Protein AF-A0A5N5IRR2-F1 (afdb_monomer)

Nearest PDB structures (foldseek):
  1n1b-assembly1_A  TM=9.045E-01  e=1.341E-19  Salvia officinalis
  5eas-assembly1_A  TM=9.111E-01  e=2.509E-19  Nicotiana tabacum
  1hxg-assembly1_A  TM=9.019E-01  e=1.711E-19  Nicotiana tabacum
  1hxa-assembly1_A  TM=9.033E-01  e=3.432E-19  Nicotiana tabacum
  1n1z-assembly1_B  TM=8.985E-01  e=1.334E-18  Salvia officinalis

Secondary structure (DSSP, 8-state):
-TTTS-S------HHHHHHHHHHHHHHHHHHHHHHHT--TTTHHHHHHHHHHTT-GGG-HHHHHHHHHHHHHHHHTT---S-HHHHHHHHHHHHHTT----GGGGGGGTT-GGGGG-HHHHHHHHHHHTTPPTT-HHHHHHHHHHHHHHHHHHHH-TTSTTHHHHHHHHHS-GGGS-HHHHHHHHHHH---SSHHHHHHHHHHHHHHHHHHHHHHHHHHHHHHHHHHH-HHHH-TTS---HHHHHHHHHHH---GGGHHHHHHHHHHHHHHHHHHHIIIII--HHHHHHHHHHHHHT-SGGGTTS-HHHHHHHHHHHHHHHHHHHHHHHHHS---HHHHHHHHHHHHHHHHHHHHHHHTT----HHHHHHHHHHHTSHHHHHHHHHHHH-TT--HHHHHHHH-GGG-HHHHHHHHHHHHHHTTS-TTTTTSTT-S--HHHHHHHHSTT--HHHHHHHHHHHHHHHHHHHHHHHH-TT--S-HHHHHHHHHHHHHHHHHH---TTS--HHHHHHHHHHHTS-HHHHHHHHHHHHHHHHHHHHHHHHTT-STTHHHHHHHHHHHT-GGGSHHHHHHHHHHHHHT-S-----HHHHHHHHHHHHHTT----GGGGGGGB-TTS-BS-----HHHHHHHHHHHHHHTTPPTT-HHHHHHHHHHHHHHHHHTTTS-HHHHHHHHHHHHS-GGGS-HHHHHHHHHHTTTTS----HHHHHHHHHHHHHHHHHHHHHHHHHHHHHHHHHHH-HHHH-TTS---HHHHHHHHHHH--STT-HHHHHHHHHHHHHHHHHHHIIIII--HHHHHHHHHHHT-

Solvent-accessible surface area (backbone atoms only — not comparable to full-atom values): 45361 Å² total; per-residue (Å²): 112,82,86,72,70,81,71,83,88,78,83,77,58,69,66,63,52,48,54,50,51,51,52,44,53,52,38,51,50,53,43,51,60,43,61,73,68,49,55,80,90,49,46,65,56,50,50,50,50,35,45,46,50,51,55,39,88,81,41,52,70,57,48,50,57,52,49,53,52,55,50,54,34,59,75,68,66,69,62,67,94,46,56,35,59,47,22,44,50,52,37,55,39,34,77,71,29,42,92,74,71,78,67,80,52,59,85,55,65,91,47,78,71,61,85,73,39,64,64,22,33,52,28,35,33,48,31,24,75,68,36,43,80,90,41,59,69,47,46,50,54,16,51,53,26,49,53,52,53,53,56,49,36,76,75,34,73,86,42,85,58,32,63,56,52,51,47,46,72,77,47,36,64,90,60,41,52,39,82,69,45,17,63,61,47,63,72,68,63,81,72,89,53,69,62,50,56,43,48,52,52,42,46,49,52,47,53,51,52,49,35,56,49,52,54,51,50,53,51,52,50,53,50,50,54,60,73,66,46,54,65,83,73,41,76,85,41,87,88,50,72,66,68,39,34,48,52,34,52,65,28,52,68,57,78,90,45,54,66,49,28,57,56,48,21,55,57,48,46,50,47,57,46,51,49,37,38,57,75,75,68,49,50,74,72,56,46,53,51,50,37,54,40,49,65,66,69,45,80,87,72,42,78,88,51,56,69,66,57,45,54,52,50,50,51,54,51,51,51,52,51,49,52,24,50,51,28,25,73,75,62,73,48,76,50,51,68,59,55,47,49,38,53,30,49,31,42,50,30,43,50,50,52,47,47,30,58,77,71,71,52,79,56,53,52,66,62,43,48,70,38,36,24,46,48,52,42,40,53,46,51,51,54,52,47,45,51,61,69,49,60,63,80,43,77,65,47,48,54,37,65,75,35,58,97,69,29,60,52,53,43,29,32,10,39,42,39,34,56,45,53,40,65,41,56,52,64,61,78,72,51,85,58,74,66,85,40,61,50,61,27,45,40,66,74,41,77,88,56,50,72,67,56,43,52,54,48,49,55,50,49,44,56,52,36,51,13,52,31,40,45,46,63,26,37,83,80,48,77,66,33,69,68,53,44,48,35,47,55,32,48,47,33,45,36,61,51,76,42,56,57,44,102,80,61,40,38,62,71,40,54,50,44,51,40,47,56,72,68,59,43,61,64,61,57,46,48,51,50,50,49,50,53,47,50,53,51,48,52,55,47,54,60,48,58,76,70,47,72,91,59,39,67,61,52,50,52,51,36,46,45,50,52,56,40,86,82,39,52,71,61,50,52,53,52,48,52,52,57,65,72,61,76,73,88,72,98,65,55,64,32,58,52,24,43,50,53,36,53,34,45,75,73,71,42,92,72,70,68,66,73,62,54,84,52,49,42,100,86,75,47,71,68,78,95,79,93,54,72,69,59,50,53,17,32,52,25,38,31,51,31,26,74,72,56,57,94,89,42,61,67,39,44,50,48,20,53,50,26,47,52,54,53,61,61,43,49,82,76,44,55,79,65,58,28,50,54,50,51,45,47,74,75,50,32,64,92,84,42,64,32,68,79,46,20,66,60,54,55,68,65,57,73,75,65,82,69,89,50,68,65,58,56,52,49,50,53,50,47,53,52,46,50,53,53,50,50,53,50,50,52,54,48,50,47,53,50,51,48,53,56,59,74,67,46,51,72,79,76,45,73,86,42,87,88,52,69,67,65,34,36,49,51,22,47,71,74,47,71,56,74,88,45,53,67,56,29,55,57,50,18,53,60,46,49,49,52,55,45,50,49,34,37,68,77,73,68,50,50,74,69,55,48,50,53,50,52,53,57,75,73,104

Radius of gyration: 36.13 Å; Cα contacts (8 Å, |Δi|>4): 804; chains: 1; bounding box: 91×95×88 Å

Sequence (812 aa):
MAHFLQAHPTSSNEQLIGDLQVRYAEKLKELKDALANIGEDEQLIAVDAVQRLGVDYHFQEEIEAIMKTQCTRAYNDECSDELRVVSLRFRLLRQQGYHVTTDVFNKFKNNEKLEVDINGLVELYEASHMSFQGEEALVEEGRRSHQLLTAWMHNNLDDHRASAVAYSLEHPYHKSLTRFMAKNFLLSFEGKENWVNDLKELGKLEFNMVESLIRNEIQQVSKWWKELGLTEELKFVRDQPIKWYTWPMACLADPNLSEERVELTKSISLVYIIDDIFDVHGTLDELILFTAAVERWDIDATGELPNYMKICFKALYDITNETSHTVHKKHGWNPIESLKKSWATLCKAFLLEARWFSCGHLPNTEEYLNNGFISSGVPVVLTHGFFLLGQGITKETVHILDNLNISSLISSTATILRLWDDFGSAKDEGQDGYDGSYIKCYVNENQGCSDEDARAFVVHRISEEWKFLNQECFSASNPFSASFTKLALNVARMVPLMYDYNSQHRLPSLEENMKSLLYDSFLAQGQDDIRSQHEQKLEVFRNLLSRVGEESLNMIDAIQRLGIDYHFEEQIDLIVSSHANALSHQQNDLHEVSLRFRLLRQHGHFVPEDVLNLFKEKEGKYFKQMLNSEEVKGLMSVYEASQLSMEGEDALHEAGKLSGHLLNRSLSYLGPHEARLVENTLGCPHHRSLAAFMAKNFFLSNSQAGVNNRWLNMLQEVAKTDFNLVQSLHHKEIVQISKWWKELGLTRELKFARDEPVKWYIWSMACLTDPNLSEERIQLTKPISFIYLIDDIFDVYGTLDELTLFTEAVNR

pLDDT: mean 83.66, std 13.58, range [28.19, 98.25]

Organism: NCBI:txid2448454

Mean predicted aligned error: 15.76 Å

Structure (mmCIF, N/CA/C/O backbone):
data_AF-A0A5N5IRR2-F1
#
_entry.id   AF-A0A5N5IRR2-F1
#
loop_
_atom_site.group_PDB
_atom_site.id
_atom_site.type_symbol
_atom_site.label_atom_id
_atom_site.label_alt_id
_atom_site.label_comp_id
_atom_site.label_asym_id
_atom_site.label_entity_id
_atom_site.label_seq_id
_atom_site.pdbx_PDB_ins_code
_atom_site.Cartn_x
_atom_site.Cartn_y
_atom_site.Cartn_z
_atom_site.occupancy
_atom_site.B_iso_or_equiv
_atom_site.auth_seq_id
_atom_site.auth_comp_id
_atom_site.auth_asym_id
_atom_site.auth_atom_id
_atom_site.pdbx_PDB_model_num
ATOM 1 N N . MET A 1 1 ? -13.350 -10.290 2.631 1.00 33.47 1 MET A N 1
ATOM 2 C CA . MET A 1 1 ? -11.880 -10.316 2.862 1.00 33.47 1 MET A CA 1
ATOM 3 C C . MET A 1 1 ? -11.328 -11.615 3.462 1.00 33.47 1 MET A C 1
ATOM 5 O O . MET A 1 1 ? -10.394 -12.143 2.879 1.00 33.47 1 MET A O 1
ATOM 9 N N . ALA A 1 2 ? -11.867 -12.179 4.556 1.00 28.19 2 ALA A N 1
ATOM 10 C CA . ALA A 1 2 ? -11.302 -13.393 5.187 1.00 28.19 2 ALA A CA 1
ATOM 11 C C . ALA A 1 2 ? -11.226 -14.632 4.257 1.00 28.19 2 ALA A C 1
ATOM 13 O O . ALA A 1 2 ? -10.256 -15.382 4.306 1.00 28.19 2 ALA A O 1
ATOM 14 N N . HIS A 1 3 ? -12.189 -14.795 3.339 1.00 31.59 3 HIS A N 1
ATOM 15 C CA . HIS A 1 3 ? -12.166 -15.848 2.309 1.00 31.59 3 HIS A CA 1
ATOM 16 C C . HIS A 1 3 ? -11.145 -15.622 1.179 1.00 31.59 3 HIS A C 1
ATOM 18 O O . HIS A 1 3 ? -10.841 -16.561 0.450 1.00 31.59 3 HIS A O 1
ATOM 24 N N . PHE A 1 4 ? -10.591 -14.414 1.031 1.00 34.12 4 PHE A N 1
ATOM 25 C CA . PHE A 1 4 ? -9.609 -14.115 -0.016 1.00 34.12 4 PHE A CA 1
ATOM 26 C C . PHE A 1 4 ? -8.177 -14.501 0.399 1.00 34.12 4 PHE A C 1
ATOM 28 O O . PHE A 1 4 ? -7.367 -14.850 -0.452 1.00 34.12 4 PHE A O 1
ATOM 35 N N . LEU A 1 5 ? -7.868 -14.537 1.700 1.00 36.44 5 LEU A N 1
ATOM 36 C CA . LEU A 1 5 ? -6.496 -14.653 2.222 1.00 36.44 5 LEU A CA 1
ATOM 37 C C . LEU A 1 5 ? -6.011 -16.082 2.531 1.00 36.44 5 LEU A C 1
ATOM 39 O O . LEU A 1 5 ? -4.912 -16.253 3.053 1.00 36.44 5 LEU A O 1
ATOM 43 N N . GLN A 1 6 ? -6.784 -17.124 2.210 1.00 29.53 6 GLN A N 1
ATOM 44 C CA . GLN A 1 6 ? -6.416 -18.515 2.529 1.00 29.53 6 GLN A CA 1
ATOM 45 C C . GLN A 1 6 ? -5.461 -19.195 1.525 1.00 29.53 6 GLN A C 1
ATOM 47 O O . GLN A 1 6 ? -5.237 -20.401 1.620 1.00 29.53 6 GLN A O 1
ATOM 52 N N . ALA A 1 7 ? -4.837 -18.462 0.598 1.00 32.38 7 ALA A N 1
ATOM 53 C CA . ALA A 1 7 ? -3.951 -19.053 -0.405 1.00 32.38 7 ALA A CA 1
ATOM 54 C C . ALA A 1 7 ? -2.496 -18.549 -0.305 1.00 32.38 7 ALA A C 1
ATOM 56 O O . ALA A 1 7 ? -2.214 -17.373 -0.507 1.00 32.38 7 ALA A O 1
ATOM 57 N N . HIS A 1 8 ? -1.598 -19.518 -0.080 1.00 29.80 8 HIS A N 1
ATOM 58 C CA . H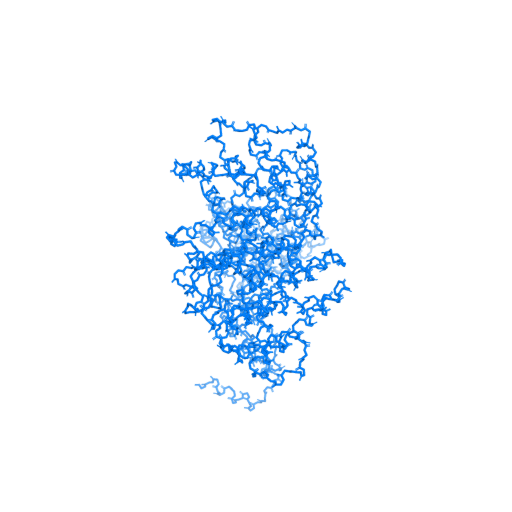IS A 1 8 ? -0.133 -19.505 -0.237 1.00 29.80 8 HIS A CA 1
ATOM 59 C C . HIS A 1 8 ? 0.730 -18.843 0.859 1.00 29.80 8 HIS A C 1
ATOM 61 O O . HIS A 1 8 ? 0.903 -17.629 0.885 1.00 29.80 8 HIS A O 1
ATOM 67 N N . PRO A 1 9 ? 1.418 -19.650 1.694 1.00 30.64 9 PRO A N 1
ATOM 68 C CA . PRO A 1 9 ? 2.673 -19.242 2.307 1.00 30.64 9 PRO A CA 1
ATOM 69 C C . PRO A 1 9 ? 3.824 -19.523 1.329 1.00 30.64 9 PRO A C 1
ATOM 71 O O . PRO A 1 9 ? 4.038 -20.673 0.943 1.00 30.64 9 PRO A O 1
ATOM 74 N N . THR A 1 10 ? 4.590 -18.504 0.945 1.00 36.69 10 THR A N 1
ATOM 75 C CA . THR A 1 10 ? 5.900 -18.701 0.309 1.00 36.69 10 THR A CA 1
ATOM 76 C C . THR A 1 10 ? 7.002 -18.427 1.318 1.00 36.69 10 THR A C 1
ATOM 78 O O . THR A 1 10 ? 7.172 -17.302 1.778 1.00 36.69 10 THR A O 1
ATOM 81 N N . SER A 1 11 ? 7.765 -19.471 1.644 1.00 33.19 11 SER A N 1
ATOM 82 C CA . SER A 1 11 ? 9.107 -19.338 2.207 1.00 33.19 11 SER A CA 1
ATOM 83 C C . SER A 1 11 ? 10.028 -18.802 1.114 1.00 33.19 11 SER A C 1
ATOM 85 O O . SER A 1 11 ? 10.229 -19.461 0.093 1.00 33.19 11 SER A O 1
ATOM 87 N N . SER A 1 12 ? 10.539 -17.594 1.304 1.00 37.84 12 SER A N 1
ATOM 88 C CA . SER A 1 12 ? 11.409 -16.917 0.355 1.00 37.84 12 SER A CA 1
ATOM 89 C C . SER A 1 12 ? 12.855 -17.402 0.454 1.00 37.84 12 SER A C 1
ATOM 91 O O . SER A 1 12 ? 13.403 -17.559 1.542 1.00 37.84 12 SER A O 1
ATOM 93 N N . ASN A 1 13 ? 13.465 -17.611 -0.709 1.00 40.78 13 ASN A N 1
ATOM 94 C CA . ASN A 1 13 ? 14.867 -17.949 -0.888 1.00 40.78 13 ASN A CA 1
ATOM 95 C C . ASN A 1 13 ? 15.744 -16.710 -0.615 1.00 40.78 13 ASN A C 1
ATOM 97 O O . ASN A 1 13 ? 15.642 -15.722 -1.344 1.00 40.78 13 ASN A O 1
ATOM 101 N N . GLU A 1 14 ? 16.591 -16.745 0.416 1.00 37.53 14 GLU A N 1
ATOM 102 C CA . GLU A 1 14 ? 17.420 -15.602 0.852 1.00 37.53 14 GLU A CA 1
ATOM 103 C C . GLU A 1 14 ? 18.344 -15.067 -0.259 1.00 37.53 14 GLU A C 1
ATOM 105 O O . GLU A 1 14 ? 18.639 -13.876 -0.302 1.00 37.53 14 GLU A O 1
ATOM 110 N N . GLN A 1 15 ? 18.743 -15.918 -1.209 1.00 34.75 15 GLN A N 1
ATOM 111 C CA . GLN A 1 15 ? 19.661 -15.552 -2.291 1.00 34.75 15 GLN A CA 1
ATOM 112 C C . GLN A 1 15 ? 18.992 -14.728 -3.409 1.00 34.75 15 GLN A C 1
ATOM 114 O O . GLN A 1 15 ? 19.571 -13.753 -3.875 1.00 34.75 15 GLN A O 1
ATOM 119 N N . LEU A 1 16 ? 17.744 -15.051 -3.784 1.00 44.59 16 LEU A N 1
ATOM 120 C CA . LEU A 1 16 ? 16.966 -14.265 -4.757 1.00 44.59 16 LEU A CA 1
ATOM 121 C C . LEU A 1 16 ? 16.552 -12.904 -4.175 1.00 44.59 16 LEU A C 1
ATOM 123 O O . LEU A 1 16 ? 16.537 -11.904 -4.889 1.00 44.59 16 LEU A O 1
ATOM 127 N N . ILE A 1 17 ? 16.240 -12.862 -2.874 1.00 49.12 17 ILE A N 1
ATOM 128 C CA . ILE A 1 17 ? 16.020 -11.601 -2.155 1.00 49.12 17 ILE A CA 1
ATOM 129 C C . ILE A 1 17 ? 17.304 -10.767 -2.163 1.00 49.12 17 ILE A C 1
ATOM 131 O O . ILE A 1 17 ? 17.233 -9.575 -2.446 1.00 49.12 17 ILE A O 1
ATOM 135 N N . GLY A 1 18 ? 18.462 -11.387 -1.914 1.00 46.06 18 GLY A N 1
ATOM 136 C CA . GLY A 1 18 ? 19.760 -10.715 -1.960 1.00 46.06 18 GLY A CA 1
ATOM 137 C C . GLY A 1 18 ? 20.043 -10.058 -3.313 1.00 46.06 18 GLY A C 1
ATOM 138 O O . GLY A 1 18 ? 20.358 -8.872 -3.358 1.00 46.06 18 GLY A O 1
ATOM 139 N N . ASP A 1 19 ? 19.850 -10.781 -4.418 1.00 55.81 19 ASP A N 1
ATOM 140 C CA . ASP A 1 19 ? 20.089 -10.245 -5.767 1.00 55.81 19 ASP A CA 1
ATOM 141 C C . ASP A 1 19 ? 19.101 -9.120 -6.137 1.00 55.81 19 ASP A C 1
ATOM 143 O O . ASP A 1 19 ? 19.493 -8.114 -6.736 1.00 55.81 19 ASP A O 1
ATOM 147 N N . LEU A 1 20 ? 17.827 -9.240 -5.741 1.00 61.41 20 LEU A N 1
ATOM 148 C CA . LEU A 1 20 ? 16.825 -8.184 -5.940 1.00 61.41 20 LEU A CA 1
ATOM 149 C C . LEU A 1 20 ? 17.116 -6.942 -5.092 1.00 61.41 20 LEU A C 1
ATOM 151 O O . LEU A 1 20 ? 16.941 -5.829 -5.580 1.00 61.41 20 LEU A O 1
ATOM 155 N N . GLN A 1 21 ? 17.588 -7.111 -3.856 1.00 62.72 21 GLN A N 1
ATOM 156 C CA . GLN A 1 21 ? 17.973 -6.005 -2.975 1.00 62.72 21 GLN A CA 1
ATOM 157 C C . GLN A 1 21 ? 19.219 -5.273 -3.478 1.00 62.72 21 GLN A C 1
ATOM 159 O O . GLN A 1 21 ? 19.270 -4.045 -3.412 1.00 62.72 21 GLN A O 1
ATOM 164 N N . VAL A 1 22 ? 20.205 -5.998 -4.017 1.00 71.75 22 VAL A N 1
ATOM 165 C CA . VAL A 1 22 ? 21.384 -5.386 -4.652 1.00 71.75 22 VAL A CA 1
ATOM 166 C C . VAL A 1 22 ? 20.955 -4.566 -5.865 1.00 71.75 22 VAL A C 1
ATOM 168 O O . VAL A 1 22 ? 21.277 -3.381 -5.940 1.00 71.75 22 VAL A O 1
ATOM 171 N N . ARG A 1 23 ? 20.151 -5.151 -6.758 1.00 76.75 23 ARG A N 1
ATOM 172 C CA . ARG A 1 23 ? 19.639 -4.453 -7.944 1.00 76.75 23 ARG A CA 1
ATOM 173 C C . ARG A 1 23 ? 18.771 -3.245 -7.587 1.00 76.75 23 ARG A C 1
ATOM 175 O O . ARG A 1 23 ? 18.866 -2.207 -8.236 1.00 76.75 23 ARG A O 1
ATOM 182 N N . TYR A 1 24 ? 17.958 -3.359 -6.536 1.00 78.69 24 TYR A N 1
ATOM 183 C CA . TYR A 1 24 ? 17.175 -2.254 -5.985 1.00 78.69 24 TYR A CA 1
ATOM 184 C C . TYR A 1 24 ? 18.076 -1.100 -5.530 1.00 78.69 24 TYR A C 1
ATOM 186 O O . TYR A 1 24 ? 17.867 0.045 -5.926 1.00 78.69 24 TYR A O 1
ATOM 194 N N . ALA A 1 25 ? 19.117 -1.402 -4.749 1.00 78.44 25 ALA A N 1
ATOM 195 C CA . ALA A 1 25 ? 20.059 -0.402 -4.257 1.00 78.44 25 ALA A CA 1
ATOM 196 C C . ALA A 1 25 ? 20.860 0.265 -5.390 1.00 78.44 25 ALA A C 1
ATOM 198 O O . ALA A 1 25 ? 21.091 1.475 -5.348 1.00 78.44 25 ALA A O 1
ATOM 199 N N . GLU A 1 26 ? 21.259 -0.502 -6.409 1.00 84.19 26 GLU A N 1
ATOM 200 C CA . GLU A 1 26 ? 21.921 0.018 -7.611 1.00 84.19 26 GLU A CA 1
ATOM 201 C C . GLU A 1 26 ? 21.012 0.993 -8.364 1.00 84.19 26 GLU A C 1
ATOM 203 O O . GLU A 1 26 ? 21.399 2.144 -8.575 1.00 84.19 26 GLU A O 1
ATOM 208 N N . LYS A 1 27 ? 19.778 0.579 -8.682 1.00 86.56 27 LYS A N 1
ATOM 209 C CA . LYS A 1 27 ? 18.809 1.419 -9.403 1.00 86.56 27 LYS A CA 1
ATOM 210 C C . LYS A 1 27 ? 18.427 2.671 -8.630 1.00 86.56 27 LYS A C 1
ATOM 212 O O . LYS A 1 27 ? 18.329 3.750 -9.211 1.00 86.56 27 LYS A O 1
ATOM 217 N N . LEU A 1 28 ? 18.264 2.552 -7.314 1.00 88.50 28 LEU A N 1
ATOM 218 C CA . LEU A 1 28 ? 17.999 3.695 -6.451 1.00 88.50 28 LEU A CA 1
ATOM 219 C C . LEU A 1 28 ? 19.135 4.726 -6.527 1.00 88.50 28 LEU A C 1
ATOM 221 O O . LEU A 1 28 ? 18.879 5.925 -6.635 1.00 88.50 28 LEU A O 1
ATOM 225 N N . LYS A 1 29 ? 20.391 4.268 -6.493 1.00 88.94 29 LYS A N 1
ATOM 226 C CA . LYS A 1 29 ? 21.560 5.145 -6.594 1.00 88.94 29 LYS A CA 1
ATOM 227 C C . LYS A 1 29 ? 21.659 5.812 -7.967 1.00 88.94 29 LYS A C 1
ATOM 229 O O . LYS A 1 29 ? 21.842 7.024 -8.027 1.00 88.94 29 LYS A O 1
ATOM 234 N N . GLU A 1 30 ? 21.510 5.044 -9.044 1.00 88.31 30 GLU A N 1
ATOM 235 C CA . GLU A 1 30 ? 21.516 5.568 -10.417 1.00 88.31 30 GLU A CA 1
ATOM 236 C C . GLU A 1 30 ? 20.464 6.666 -10.599 1.00 88.31 30 GLU A C 1
ATOM 238 O O . GLU A 1 30 ? 20.752 7.723 -11.163 1.00 88.31 30 GLU A O 1
ATOM 243 N N . LEU A 1 31 ? 19.263 6.455 -10.054 1.00 91.06 31 LEU A N 1
ATOM 244 C CA . LEU A 1 31 ? 18.184 7.424 -10.167 1.00 91.06 31 LEU A CA 1
ATOM 245 C C . LEU A 1 31 ? 18.428 8.687 -9.330 1.00 91.06 31 LEU A C 1
ATOM 247 O O . LEU A 1 31 ? 18.102 9.779 -9.792 1.00 91.06 31 LEU A O 1
ATOM 251 N N . LYS A 1 32 ? 19.036 8.578 -8.140 1.00 91.25 32 LYS A N 1
ATOM 252 C CA . LYS A 1 32 ? 19.461 9.756 -7.358 1.00 91.25 32 LYS A CA 1
ATOM 253 C C . LYS A 1 32 ? 20.454 10.615 -8.138 1.00 91.25 32 LYS A C 1
ATOM 255 O O . LYS A 1 32 ? 20.263 11.825 -8.253 1.00 91.25 32 LYS A O 1
ATOM 260 N N . ASP A 1 33 ? 21.469 9.984 -8.728 1.00 88.00 33 ASP A N 1
ATOM 261 C CA . ASP A 1 33 ? 22.475 10.675 -9.541 1.00 88.00 33 ASP A CA 1
ATOM 262 C C . ASP A 1 33 ? 21.844 11.319 -10.793 1.00 88.00 33 ASP A C 1
ATOM 264 O O . ASP A 1 33 ? 22.215 12.435 -11.178 1.00 88.00 33 ASP A O 1
ATOM 268 N N . ALA A 1 34 ? 20.860 10.653 -11.406 1.00 88.81 34 ALA A N 1
ATOM 269 C CA . ALA A 1 34 ? 20.113 11.182 -12.544 1.00 88.81 34 ALA A CA 1
ATOM 270 C C . ALA A 1 34 ? 19.239 12.389 -12.163 1.00 88.81 34 ALA A C 1
ATOM 272 O O . ALA A 1 34 ? 19.282 13.407 -12.853 1.00 88.81 34 ALA A O 1
ATOM 273 N N . LEU A 1 35 ? 18.491 12.313 -11.055 1.00 87.62 35 LEU A N 1
ATOM 274 C CA . LEU A 1 35 ? 17.639 13.403 -10.562 1.00 87.62 35 LEU A CA 1
ATOM 275 C C . LEU A 1 35 ? 18.454 14.631 -10.147 1.00 87.62 35 LEU A C 1
ATOM 277 O O . LEU A 1 35 ? 18.038 15.757 -10.412 1.00 87.62 35 LEU A O 1
ATOM 281 N N . ALA A 1 36 ? 19.638 14.436 -9.565 1.00 85.50 36 ALA A N 1
ATOM 282 C CA . ALA A 1 36 ? 20.533 15.534 -9.202 1.00 85.50 36 ALA A CA 1
ATOM 283 C C . ALA A 1 36 ? 21.034 16.336 -10.420 1.00 85.50 36 ALA A C 1
ATOM 285 O O . ALA A 1 36 ? 21.342 17.521 -10.294 1.00 85.50 36 ALA A O 1
ATOM 286 N N . ASN A 1 37 ? 21.107 15.705 -11.597 1.00 85.50 37 ASN A N 1
ATOM 287 C CA . ASN A 1 37 ? 21.596 16.308 -12.841 1.00 85.50 37 ASN A CA 1
ATOM 288 C C . ASN A 1 37 ? 20.499 16.449 -13.905 1.00 85.50 37 ASN A C 1
ATOM 290 O O . ASN A 1 37 ? 20.801 16.595 -15.093 1.00 85.50 37 ASN A O 1
ATOM 294 N N . ILE A 1 38 ? 19.231 16.370 -13.501 1.00 89.12 38 ILE A N 1
ATOM 295 C CA . ILE A 1 38 ? 18.121 16.342 -14.443 1.00 89.12 38 ILE A CA 1
ATOM 296 C C . ILE A 1 38 ? 17.952 17.696 -15.142 1.00 89.12 38 ILE A C 1
ATOM 298 O O . ILE A 1 38 ? 18.068 18.763 -14.528 1.00 89.12 38 ILE A O 1
ATOM 302 N N . GLY A 1 39 ? 17.675 17.640 -16.447 1.00 85.75 39 GLY A N 1
ATOM 303 C CA . GLY A 1 39 ? 17.404 18.823 -17.256 1.00 85.75 39 GLY A CA 1
ATOM 304 C C . GLY A 1 39 ? 16.223 19.622 -16.707 1.00 85.75 39 GLY A C 1
ATOM 305 O O . GLY A 1 39 ? 15.269 19.058 -16.172 1.00 85.75 39 GLY A O 1
ATOM 306 N N . GLU A 1 40 ? 16.282 20.945 -16.841 1.00 82.44 40 GLU A N 1
ATOM 307 C CA . GLU A 1 40 ? 15.307 21.850 -16.221 1.00 82.44 40 GLU A CA 1
ATOM 308 C C . GLU A 1 40 ? 13.856 21.582 -16.645 1.00 82.44 40 GLU A C 1
ATOM 310 O O . GLU A 1 40 ? 12.954 21.672 -15.812 1.00 82.44 40 GLU A O 1
ATOM 315 N N . ASP A 1 41 ? 13.646 21.213 -17.910 1.00 82.50 41 ASP A N 1
ATOM 316 C CA . ASP A 1 41 ? 12.322 20.927 -18.478 1.00 82.50 41 ASP A CA 1
ATOM 317 C C . ASP A 1 41 ? 11.717 19.615 -17.937 1.00 82.50 41 ASP A C 1
ATOM 319 O O . ASP A 1 41 ? 10.499 19.447 -17.912 1.00 82.50 41 ASP A O 1
ATOM 323 N N . GLU A 1 42 ? 12.558 18.708 -17.432 1.00 88.69 42 GLU A N 1
ATOM 324 C CA . GLU A 1 42 ? 12.173 17.383 -16.925 1.00 88.69 42 GLU A CA 1
ATOM 325 C C . GLU A 1 42 ? 12.008 17.355 -15.394 1.00 88.69 42 GLU A C 1
ATOM 327 O O . GLU A 1 42 ? 11.399 16.437 -14.847 1.00 88.69 42 GLU A O 1
ATOM 332 N N . GLN A 1 43 ? 12.495 18.379 -14.681 1.00 92.06 43 GLN A N 1
ATOM 333 C CA . GLN A 1 43 ? 12.483 18.446 -13.213 1.00 92.06 43 GLN A CA 1
ATOM 334 C C . GLN A 1 43 ? 11.095 18.215 -12.599 1.00 92.06 43 GLN A C 1
ATOM 336 O O . GLN A 1 43 ? 10.938 17.392 -11.699 1.00 92.06 43 GLN A O 1
ATOM 341 N N . LEU A 1 44 ? 10.081 18.946 -13.074 1.00 93.44 44 LEU A N 1
ATOM 342 C CA . LEU A 1 44 ? 8.719 18.836 -12.542 1.00 93.44 44 LEU A CA 1
ATOM 343 C C . LEU A 1 44 ? 8.098 17.470 -12.871 1.00 93.44 44 LEU A C 1
ATOM 345 O O . LEU A 1 44 ? 7.417 16.895 -12.028 1.00 93.44 44 LEU A O 1
ATOM 349 N N . ILE A 1 45 ? 8.363 16.943 -14.071 1.00 93.19 45 ILE A N 1
ATOM 350 C CA . ILE A 1 45 ? 7.850 15.643 -14.527 1.00 93.19 45 ILE A CA 1
ATOM 351 C C . ILE A 1 45 ? 8.440 14.519 -13.673 1.00 93.19 45 ILE A C 1
ATOM 353 O O . ILE A 1 45 ? 7.715 13.622 -13.249 1.00 93.19 45 ILE A O 1
ATOM 357 N N . ALA A 1 46 ? 9.736 14.582 -13.377 1.00 93.81 46 ALA A N 1
ATOM 358 C CA . ALA A 1 46 ? 10.403 13.575 -12.569 1.00 93.81 46 ALA A CA 1
ATOM 359 C C . ALA A 1 46 ? 9.942 13.588 -11.111 1.00 93.81 46 ALA A C 1
ATOM 361 O O . ALA A 1 46 ? 9.680 12.524 -10.551 1.00 93.81 46 ALA A O 1
ATOM 362 N N . VAL A 1 47 ? 9.762 14.773 -10.517 1.00 95.00 47 VAL A N 1
ATOM 363 C CA . VAL A 1 47 ? 9.196 14.892 -9.164 1.00 95.00 47 VAL A CA 1
ATOM 364 C C . VAL A 1 47 ? 7.776 14.328 -9.121 1.00 95.00 47 VAL A C 1
ATOM 366 O O . VAL A 1 47 ? 7.459 13.555 -8.217 1.00 95.00 47 VAL A O 1
ATOM 369 N N . ASP A 1 48 ? 6.938 14.653 -10.108 1.00 95.00 48 ASP A N 1
ATOM 370 C CA . ASP A 1 48 ? 5.580 14.111 -10.194 1.00 95.00 48 ASP A CA 1
ATOM 371 C C . ASP A 1 48 ? 5.576 12.587 -10.345 1.00 95.00 48 ASP A C 1
ATOM 373 O O . ASP A 1 48 ? 4.842 11.897 -9.642 1.00 95.00 48 ASP A O 1
ATOM 377 N N . ALA A 1 49 ? 6.437 12.042 -11.206 1.00 94.06 49 ALA A N 1
ATOM 378 C CA . ALA A 1 49 ? 6.526 10.606 -11.441 1.00 94.06 49 ALA A CA 1
ATOM 379 C C . ALA A 1 49 ? 7.000 9.838 -10.197 1.00 94.06 49 ALA A C 1
ATOM 381 O O . ALA A 1 49 ? 6.423 8.808 -9.848 1.00 94.06 49 ALA A O 1
ATOM 382 N N . VAL A 1 50 ? 8.008 10.361 -9.494 1.00 93.88 50 VAL A N 1
ATOM 383 C CA . VAL A 1 50 ? 8.508 9.805 -8.227 1.00 93.88 50 VAL A CA 1
ATOM 384 C C . VAL A 1 50 ? 7.412 9.801 -7.156 1.00 93.88 50 VAL A C 1
ATOM 386 O O . VAL A 1 50 ? 7.222 8.794 -6.470 1.00 93.88 50 VAL A O 1
ATOM 389 N N . GLN A 1 51 ? 6.649 10.892 -7.044 1.00 92.44 51 GLN A N 1
ATOM 390 C CA . GLN A 1 51 ? 5.528 10.987 -6.108 1.00 92.44 51 GLN A CA 1
ATOM 391 C C . GLN A 1 51 ? 4.374 10.051 -6.485 1.00 92.44 51 GLN A C 1
ATOM 393 O O . GLN A 1 51 ? 3.871 9.344 -5.617 1.00 92.44 51 GLN A O 1
ATOM 398 N N . ARG A 1 52 ? 3.980 9.982 -7.762 1.00 91.56 52 ARG A N 1
ATOM 399 C CA . ARG A 1 52 ? 2.889 9.113 -8.242 1.00 91.56 52 ARG A CA 1
ATOM 400 C C . ARG A 1 52 ? 3.211 7.622 -8.125 1.00 91.56 52 ARG A C 1
ATOM 402 O O . ARG A 1 52 ? 2.295 6.827 -7.926 1.00 91.56 52 ARG A O 1
ATOM 409 N N . LEU A 1 53 ? 4.487 7.242 -8.200 1.00 89.81 53 LEU A N 1
ATOM 410 C CA . LEU A 1 53 ? 4.941 5.875 -7.915 1.00 89.81 53 LEU A CA 1
ATOM 411 C C . LEU A 1 53 ? 5.078 5.581 -6.418 1.00 89.81 53 LEU A C 1
ATOM 413 O O . LEU A 1 53 ? 5.216 4.421 -6.040 1.00 89.81 53 LEU A O 1
ATOM 417 N N . GLY A 1 54 ? 5.016 6.607 -5.569 1.00 88.75 54 GLY A N 1
ATOM 418 C CA . GLY A 1 54 ? 5.093 6.461 -4.121 1.00 88.75 54 GLY A CA 1
ATOM 419 C C . GLY A 1 54 ? 6.475 6.102 -3.608 1.00 88.75 54 GLY A C 1
ATOM 420 O O . GLY A 1 54 ? 6.554 5.525 -2.535 1.00 88.75 54 GLY A O 1
ATOM 421 N N . VAL A 1 55 ? 7.534 6.444 -4.349 1.00 90.38 55 VAL A N 1
ATOM 422 C CA . VAL A 1 55 ? 8.944 6.242 -3.957 1.00 90.38 55 VAL A CA 1
ATOM 423 C C . VAL A 1 55 ? 9.606 7.541 -3.484 1.00 90.38 55 VAL A C 1
ATOM 425 O O . VAL A 1 55 ? 10.817 7.599 -3.289 1.00 90.38 55 VAL A O 1
ATOM 428 N N . ASP A 1 56 ? 8.821 8.600 -3.271 1.00 90.69 56 ASP A N 1
ATOM 429 C CA . ASP A 1 56 ? 9.280 9.947 -2.913 1.00 90.69 56 ASP A CA 1
ATOM 430 C C . ASP A 1 56 ? 10.073 10.009 -1.608 1.00 90.69 56 ASP A C 1
ATOM 432 O O . ASP A 1 56 ? 10.964 10.847 -1.469 1.00 90.69 56 ASP A O 1
ATOM 436 N N . TYR A 1 57 ? 9.817 9.106 -0.663 1.00 87.19 57 TYR A N 1
ATOM 437 C CA . TYR A 1 57 ? 10.554 9.036 0.603 1.00 87.19 57 TYR A CA 1
ATOM 438 C C . TYR A 1 57 ? 12.055 8.748 0.410 1.00 87.19 57 TYR A C 1
ATOM 440 O O . TYR A 1 57 ? 12.859 9.089 1.275 1.00 87.19 57 TYR A O 1
ATOM 448 N N . HIS A 1 58 ? 12.464 8.199 -0.738 1.00 87.75 58 HIS A N 1
ATOM 449 C CA . HIS A 1 58 ? 13.875 8.020 -1.077 1.00 87.75 58 HIS A CA 1
ATOM 450 C C . HIS A 1 58 ? 14.565 9.275 -1.627 1.00 87.75 58 HIS A C 1
ATOM 452 O O . HIS A 1 58 ? 15.798 9.334 -1.607 1.00 87.75 58 HIS A O 1
ATOM 458 N N . PHE A 1 59 ? 13.800 10.261 -2.104 1.00 91.19 59 PHE A N 1
ATOM 459 C CA . PHE A 1 59 ? 14.300 11.394 -2.893 1.00 91.19 59 PHE A CA 1
ATOM 460 C C . PHE A 1 59 ? 13.988 12.757 -2.259 1.00 91.19 59 PHE A C 1
ATOM 462 O O . PHE A 1 59 ? 13.844 13.752 -2.963 1.00 91.19 59 PHE A O 1
ATOM 469 N N . GLN A 1 60 ? 13.806 12.813 -0.936 1.00 89.69 60 GLN A N 1
ATOM 470 C CA . GLN A 1 60 ? 13.371 14.038 -0.252 1.00 89.69 60 GLN A CA 1
ATOM 471 C C . GLN A 1 60 ? 14.339 15.212 -0.471 1.00 89.69 60 GLN A C 1
ATOM 473 O O . GLN A 1 60 ? 13.889 16.322 -0.737 1.00 89.69 60 GLN A O 1
ATOM 478 N N . GLU A 1 61 ? 15.652 14.965 -0.431 1.00 90.44 61 GLU A N 1
ATOM 479 C CA . GLU A 1 61 ? 16.675 16.002 -0.635 1.00 90.44 61 GLU A CA 1
ATOM 480 C C . GLU A 1 61 ? 16.657 16.540 -2.075 1.00 90.44 61 GLU A C 1
ATOM 482 O O . GLU A 1 61 ? 16.697 17.751 -2.307 1.00 90.44 61 GLU A O 1
ATOM 487 N N . GLU A 1 62 ? 16.560 15.638 -3.052 1.00 92.75 62 GLU A N 1
ATOM 488 C CA . GLU A 1 62 ? 16.516 15.961 -4.475 1.00 92.75 62 GLU A CA 1
ATOM 489 C C . GLU A 1 62 ? 15.223 16.720 -4.825 1.00 92.75 62 GLU A C 1
ATOM 491 O O . GLU A 1 62 ? 15.265 17.744 -5.515 1.00 92.75 62 GLU A O 1
ATOM 496 N N . ILE A 1 63 ? 14.079 16.275 -4.290 1.00 92.81 63 ILE A N 1
ATOM 497 C CA . ILE A 1 63 ? 12.783 16.954 -4.433 1.00 92.81 63 ILE A CA 1
ATOM 498 C C . ILE A 1 63 ? 12.854 18.356 -3.821 1.00 92.81 63 ILE A C 1
ATOM 500 O O . ILE A 1 63 ? 12.481 19.319 -4.490 1.00 92.81 63 ILE A O 1
ATOM 504 N N . GLU A 1 64 ? 13.364 18.510 -2.596 1.00 91.62 64 GLU A N 1
ATOM 505 C CA . GLU A 1 64 ? 13.464 19.816 -1.932 1.00 91.62 64 GLU A CA 1
ATOM 506 C C . GLU A 1 64 ? 14.319 20.804 -2.746 1.00 91.62 64 GLU A C 1
ATOM 508 O O . GLU A 1 64 ? 13.920 21.955 -2.965 1.00 91.62 64 GLU A O 1
ATOM 513 N N . ALA A 1 65 ? 15.467 20.355 -3.265 1.00 91.75 65 ALA A N 1
ATOM 514 C CA . ALA A 1 65 ? 16.351 21.179 -4.090 1.00 91.75 65 ALA A CA 1
ATOM 515 C C . ALA A 1 65 ? 15.672 21.655 -5.389 1.00 91.75 65 ALA A C 1
ATOM 517 O O . ALA A 1 65 ? 15.755 22.842 -5.749 1.00 91.75 65 ALA A O 1
ATOM 518 N N . ILE A 1 66 ? 14.960 20.753 -6.072 1.00 93.06 66 ILE A N 1
ATOM 519 C CA . ILE A 1 66 ? 14.196 21.076 -7.283 1.00 93.06 66 ILE A CA 1
ATOM 520 C C . ILE A 1 66 ? 13.073 22.066 -6.950 1.00 93.06 66 ILE A C 1
ATOM 522 O O . ILE A 1 66 ? 12.937 23.101 -7.608 1.00 93.06 66 ILE A O 1
ATOM 526 N N . MET A 1 67 ? 12.294 21.800 -5.902 1.00 92.50 67 MET A N 1
ATOM 527 C CA . MET A 1 67 ? 11.146 22.628 -5.521 1.00 92.50 67 MET A CA 1
ATOM 528 C C . MET A 1 67 ? 11.565 24.041 -5.119 1.00 92.50 67 MET A C 1
ATOM 530 O O . MET A 1 67 ? 10.936 25.008 -5.549 1.00 92.50 67 MET A O 1
ATOM 534 N N . LYS A 1 68 ? 12.684 24.199 -4.406 1.00 90.69 68 LYS A N 1
ATOM 535 C CA . LYS A 1 68 ? 13.248 25.515 -4.070 1.00 90.69 68 LYS A CA 1
ATOM 536 C C . LYS A 1 68 ? 13.613 26.333 -5.314 1.00 90.69 68 LYS A C 1
ATOM 538 O O . LYS A 1 68 ? 13.356 27.542 -5.369 1.00 90.69 68 LYS A O 1
ATOM 543 N N . THR A 1 69 ? 14.175 25.676 -6.327 1.00 88.88 69 THR A N 1
ATOM 544 C CA . THR A 1 69 ? 14.514 26.306 -7.613 1.00 88.88 69 THR A CA 1
ATOM 545 C C . THR A 1 69 ? 13.249 26.744 -8.353 1.00 88.88 69 THR A C 1
ATOM 547 O O . THR A 1 69 ? 13.131 27.901 -8.761 1.00 88.88 69 THR A O 1
ATOM 550 N N . GLN A 1 70 ? 12.262 25.853 -8.460 1.00 89.75 70 GLN A N 1
ATOM 551 C CA . GLN A 1 70 ? 10.990 26.122 -9.142 1.00 89.75 70 GLN A CA 1
ATOM 552 C C . GLN A 1 70 ? 10.154 27.195 -8.425 1.00 89.75 70 GLN A C 1
ATOM 554 O O . GLN A 1 70 ? 9.504 28.013 -9.078 1.00 89.75 70 GLN A O 1
ATOM 559 N N . CYS A 1 71 ? 10.227 27.250 -7.096 1.00 87.12 71 CYS A N 1
ATOM 560 C CA . CYS A 1 71 ? 9.603 28.277 -6.268 1.00 87.12 71 CYS A CA 1
ATOM 561 C C . CYS A 1 71 ? 10.184 29.669 -6.559 1.00 87.12 71 CYS A C 1
ATOM 563 O O . CYS A 1 71 ? 9.443 30.618 -6.813 1.00 87.12 71 CYS A O 1
ATOM 565 N N . THR A 1 72 ? 11.515 29.781 -6.625 1.00 85.81 72 THR A N 1
ATOM 566 C CA . THR A 1 72 ? 12.194 31.046 -6.962 1.00 85.81 72 THR A CA 1
ATOM 567 C C . THR A 1 72 ? 11.773 31.555 -8.346 1.00 85.81 72 THR A C 1
ATOM 569 O O . THR A 1 72 ? 11.487 32.739 -8.512 1.00 85.81 72 THR A O 1
ATOM 572 N N . ARG A 1 73 ? 11.654 30.654 -9.330 1.00 80.88 73 ARG A N 1
ATOM 573 C CA . ARG A 1 73 ? 11.177 30.988 -10.685 1.00 80.88 73 ARG A CA 1
ATOM 574 C C . ARG A 1 73 ? 9.732 31.474 -10.699 1.00 80.88 73 ARG A C 1
ATOM 576 O O . ARG A 1 73 ? 9.425 32.443 -11.387 1.00 80.88 73 ARG A O 1
ATOM 583 N N . ALA A 1 74 ? 8.857 30.823 -9.931 1.00 79.81 74 ALA A N 1
ATOM 584 C CA . ALA A 1 74 ? 7.461 31.231 -9.811 1.00 79.81 74 ALA A CA 1
ATOM 585 C C . ALA A 1 74 ? 7.328 32.662 -9.259 1.00 79.81 74 ALA A C 1
ATOM 587 O O . ALA A 1 74 ? 6.520 33.431 -9.770 1.00 79.81 74 ALA A O 1
ATOM 588 N N . TYR A 1 75 ? 8.150 33.044 -8.274 1.00 77.25 75 TYR A N 1
ATOM 589 C CA . TYR A 1 75 ? 8.151 34.405 -7.721 1.00 77.25 75 TYR A CA 1
ATOM 590 C C . TYR A 1 75 ? 8.767 35.462 -8.647 1.00 77.25 75 TYR A C 1
ATOM 592 O O . TYR A 1 75 ? 8.372 36.623 -8.578 1.00 77.25 75 TYR A O 1
ATOM 600 N N . ASN A 1 76 ? 9.705 35.076 -9.515 1.00 76.19 76 ASN A N 1
ATOM 601 C CA . ASN A 1 76 ? 10.339 35.982 -10.479 1.00 76.19 76 ASN A CA 1
ATOM 602 C C . ASN A 1 76 ? 9.513 36.198 -11.764 1.00 76.19 76 ASN A C 1
ATOM 604 O O . ASN A 1 76 ? 9.998 36.853 -12.683 1.00 76.19 76 ASN A O 1
ATOM 608 N N . ASP A 1 77 ? 8.296 35.645 -11.841 1.00 65.31 77 ASP A N 1
ATOM 609 C CA . ASP A 1 77 ? 7.424 35.664 -13.029 1.00 65.31 77 ASP A CA 1
ATOM 610 C C . ASP A 1 77 ? 8.079 35.061 -14.293 1.00 65.31 77 ASP A C 1
ATOM 612 O O . ASP A 1 77 ? 7.686 35.329 -15.427 1.00 65.31 77 ASP A O 1
ATOM 616 N N . GLU A 1 78 ? 9.059 34.165 -14.111 1.00 64.81 78 GLU A N 1
ATOM 617 C CA . GLU A 1 78 ? 9.611 33.299 -15.167 1.00 64.81 78 GLU A CA 1
ATOM 618 C C . GLU A 1 78 ? 8.639 32.131 -15.425 1.00 64.81 78 GLU A C 1
ATOM 620 O O . GLU A 1 78 ? 8.926 30.939 -15.225 1.00 64.81 78 GLU A O 1
ATOM 625 N N . CYS A 1 79 ? 7.401 32.484 -15.761 1.00 62.31 79 CYS A N 1
ATOM 626 C CA . CYS A 1 79 ? 6.282 31.561 -15.816 1.00 62.31 79 CYS A CA 1
ATOM 627 C C . CYS A 1 79 ? 6.031 31.125 -17.264 1.00 62.31 79 CYS A C 1
ATOM 629 O O . CYS A 1 79 ? 5.635 31.940 -18.092 1.00 62.31 79 CYS A O 1
ATOM 631 N N . SER A 1 80 ? 6.230 29.832 -17.554 1.00 71.12 80 SER A N 1
ATOM 632 C CA . SER A 1 80 ? 5.959 29.229 -18.871 1.00 71.12 80 SER A CA 1
ATOM 633 C C . SER A 1 80 ? 4.557 29.582 -19.377 1.00 71.12 80 SER A C 1
ATOM 635 O O . SER A 1 80 ? 3.610 29.613 -18.590 1.00 71.12 80 SER A O 1
ATOM 637 N N . ASP A 1 81 ? 4.401 29.825 -20.678 1.00 80.25 81 ASP A N 1
ATOM 638 C CA . ASP A 1 81 ? 3.095 30.056 -21.314 1.00 80.25 81 ASP A CA 1
ATOM 639 C C . ASP A 1 81 ? 2.297 28.761 -21.545 1.00 80.25 81 ASP A C 1
ATOM 641 O O . ASP A 1 81 ? 1.167 28.801 -22.031 1.00 80.25 81 ASP A O 1
ATOM 645 N N . GLU A 1 82 ? 2.854 27.611 -21.164 1.00 87.25 82 GLU A N 1
ATOM 646 C CA . GLU A 1 82 ? 2.202 26.310 -21.270 1.00 87.25 82 GLU A CA 1
ATOM 647 C C . GLU A 1 82 ? 1.371 26.003 -20.022 1.00 87.25 82 GLU A C 1
ATOM 649 O O . GLU A 1 82 ? 1.901 25.931 -18.907 1.00 87.25 82 GLU A O 1
ATOM 654 N N . LEU A 1 83 ? 0.067 25.758 -20.210 1.00 89.31 83 LEU A N 1
ATOM 655 C CA . LEU A 1 83 ? -0.853 25.450 -19.111 1.00 89.31 83 LEU A CA 1
ATOM 656 C C . LEU A 1 83 ? -0.360 24.255 -18.290 1.00 89.31 83 LEU A C 1
ATOM 658 O O . LEU A 1 83 ? -0.345 24.325 -17.064 1.00 89.31 83 LEU A O 1
ATOM 662 N N . ARG A 1 84 ? 0.098 23.189 -18.957 1.00 91.38 84 ARG A N 1
ATOM 663 C CA . ARG A 1 84 ? 0.630 21.989 -18.298 1.00 91.38 84 ARG A CA 1
ATOM 664 C C . ARG A 1 84 ? 1.724 22.315 -17.282 1.00 91.38 84 ARG A C 1
ATOM 666 O O . ARG A 1 84 ? 1.652 21.855 -16.148 1.00 91.38 84 ARG A O 1
ATOM 673 N N . VAL A 1 85 ? 2.715 23.119 -17.669 1.00 90.81 85 VAL A N 1
ATOM 674 C CA . VAL A 1 85 ? 3.853 23.466 -16.802 1.00 90.81 85 VAL A CA 1
ATOM 675 C C . VAL A 1 85 ? 3.396 24.326 -15.626 1.00 90.81 85 VAL A C 1
ATOM 677 O O . VAL A 1 85 ? 3.822 24.087 -14.496 1.00 90.81 85 VAL A O 1
ATOM 680 N N . VAL A 1 86 ? 2.511 25.301 -15.865 1.00 91.06 86 VAL A N 1
ATOM 681 C CA . VAL A 1 86 ? 1.990 26.180 -14.804 1.00 91.06 86 VAL A CA 1
ATOM 682 C C . VAL A 1 86 ? 1.165 25.392 -13.789 1.00 91.06 86 VAL A C 1
ATOM 684 O O . VAL A 1 86 ? 1.415 25.506 -12.589 1.00 91.06 86 VAL A O 1
ATOM 687 N N . SER A 1 87 ? 0.230 24.566 -14.258 1.00 93.44 87 SER A N 1
ATOM 688 C CA . SER A 1 87 ? -0.622 23.734 -13.405 1.00 93.44 87 SER A CA 1
ATOM 689 C C . SER A 1 87 ? 0.190 22.719 -12.600 1.00 93.44 87 SER A C 1
ATOM 691 O O . SER A 1 87 ? 0.009 22.615 -11.385 1.00 93.44 87 SER A O 1
ATOM 693 N N . LEU A 1 88 ? 1.142 22.032 -13.243 1.00 94.19 88 LEU A N 1
ATOM 694 C CA . LEU A 1 88 ? 2.014 21.061 -12.584 1.00 94.19 88 LEU A CA 1
ATOM 695 C C . LEU A 1 88 ? 2.896 21.727 -11.520 1.00 94.19 88 LEU A C 1
ATOM 697 O O . LEU A 1 88 ? 2.959 21.259 -10.383 1.00 94.19 88 LEU A O 1
ATOM 701 N N . ARG A 1 89 ? 3.536 22.856 -11.855 1.00 93.38 89 ARG A N 1
ATOM 702 C CA . ARG A 1 89 ? 4.354 23.627 -10.907 1.00 93.38 89 ARG A CA 1
ATOM 703 C C . ARG A 1 89 ? 3.520 24.090 -9.716 1.00 93.38 89 ARG A C 1
ATOM 705 O O . ARG A 1 89 ? 3.959 23.931 -8.582 1.00 93.38 89 ARG A O 1
ATOM 712 N N . PHE A 1 90 ? 2.331 24.640 -9.960 1.00 93.00 90 PHE A N 1
ATOM 713 C CA . PHE A 1 90 ? 1.413 25.076 -8.907 1.00 93.00 90 PHE A CA 1
ATOM 714 C C . PHE A 1 90 ? 1.061 23.928 -7.956 1.00 93.00 90 PHE A C 1
ATOM 716 O O . PHE A 1 90 ? 1.194 24.074 -6.739 1.00 93.00 90 PHE A O 1
ATOM 723 N N . ARG A 1 91 ? 0.663 22.775 -8.509 1.00 94.31 91 ARG A N 1
ATOM 724 C CA . ARG A 1 91 ? 0.288 21.587 -7.737 1.00 94.31 91 ARG A CA 1
ATOM 725 C C . ARG A 1 91 ? 1.448 21.079 -6.885 1.00 94.31 91 ARG A C 1
ATOM 727 O O . ARG A 1 91 ? 1.280 20.945 -5.675 1.00 94.31 91 ARG A O 1
ATOM 734 N N . LEU A 1 92 ? 2.617 20.851 -7.488 1.00 94.19 92 LEU A N 1
ATOM 735 C CA . LEU A 1 92 ? 3.792 20.317 -6.788 1.00 94.19 92 LEU A CA 1
ATOM 736 C C . LEU A 1 92 ? 4.305 21.273 -5.704 1.00 94.19 92 LEU A C 1
ATOM 738 O O . LEU A 1 92 ? 4.616 20.832 -4.600 1.00 94.19 92 LEU A O 1
ATOM 742 N N . LEU A 1 93 ? 4.339 22.584 -5.975 1.00 91.88 93 LEU A N 1
ATOM 743 C CA . LEU A 1 93 ? 4.741 23.578 -4.977 1.00 91.88 93 LEU A CA 1
ATOM 744 C C . LEU A 1 93 ? 3.790 23.583 -3.774 1.00 91.88 93 LEU A C 1
ATOM 746 O O . LEU A 1 93 ? 4.259 23.531 -2.637 1.00 91.88 93 LEU A O 1
ATOM 750 N N . ARG A 1 94 ? 2.469 23.577 -4.000 1.00 90.12 94 ARG A N 1
ATOM 751 C CA . ARG A 1 94 ? 1.497 23.494 -2.896 1.00 90.12 94 ARG A CA 1
ATOM 752 C C . ARG A 1 94 ? 1.627 22.195 -2.111 1.00 90.12 94 ARG A C 1
ATOM 754 O O . ARG A 1 94 ? 1.625 22.244 -0.889 1.00 90.12 94 ARG A O 1
ATOM 761 N N . GLN A 1 95 ? 1.808 21.058 -2.786 1.00 88.06 95 GLN A N 1
ATOM 762 C CA . GLN A 1 95 ? 2.016 19.760 -2.126 1.00 88.06 95 GLN A CA 1
ATOM 763 C C . GLN A 1 95 ? 3.229 19.756 -1.184 1.00 88.06 95 GLN A C 1
ATOM 765 O O . GLN A 1 95 ? 3.237 19.009 -0.210 1.00 88.06 95 GLN A O 1
ATOM 770 N N . GLN A 1 96 ? 4.225 20.600 -1.456 1.00 86.19 96 GLN A N 1
ATOM 771 C CA . GLN A 1 96 ? 5.446 20.760 -0.662 1.00 86.19 96 GLN A CA 1
ATOM 772 C C . GLN A 1 96 ? 5.351 21.906 0.365 1.00 86.19 96 GLN A C 1
ATOM 774 O O . GLN A 1 96 ? 6.349 22.281 0.973 1.00 86.19 96 GLN A O 1
ATOM 779 N N . GLY A 1 97 ? 4.159 22.479 0.561 1.00 85.62 97 GLY A N 1
ATOM 780 C CA . GLY A 1 97 ? 3.907 23.539 1.541 1.00 85.62 97 GLY A CA 1
ATOM 781 C C . GLY A 1 97 ? 4.321 24.944 1.092 1.00 85.62 97 GLY A C 1
ATOM 782 O O . GLY A 1 97 ? 4.341 25.871 1.904 1.00 85.62 97 GLY A O 1
ATOM 783 N N . TYR A 1 98 ? 4.654 25.145 -0.188 1.00 86.88 98 TYR A N 1
ATOM 784 C CA . TYR A 1 98 ? 4.906 26.487 -0.713 1.00 86.88 98 TYR A CA 1
ATOM 785 C C . TYR A 1 98 ? 3.594 27.221 -0.989 1.00 86.88 98 TYR A C 1
ATOM 787 O O . TYR A 1 98 ? 2.678 26.707 -1.635 1.00 86.88 98 TYR A O 1
ATOM 795 N N . HIS A 1 99 ? 3.535 28.483 -0.566 1.00 84.56 99 HIS A N 1
ATOM 796 C CA . HIS A 1 99 ? 2.389 29.342 -0.829 1.00 84.56 99 HIS A CA 1
ATOM 797 C C . HIS A 1 99 ? 2.433 29.911 -2.256 1.00 84.56 99 HIS A C 1
ATOM 799 O O . HIS A 1 99 ? 3.176 30.855 -2.545 1.00 84.56 99 HIS A O 1
ATOM 805 N N . VAL A 1 100 ? 1.576 29.379 -3.131 1.00 87.25 100 VAL A N 1
ATOM 806 C CA . VAL A 1 100 ? 1.385 29.851 -4.513 1.00 87.25 100 VAL A CA 1
ATOM 807 C C . VAL A 1 100 ? -0.049 30.349 -4.689 1.00 87.25 100 VAL A C 1
ATOM 809 O O . VAL A 1 100 ? -0.993 29.624 -4.366 1.00 87.25 100 VAL A O 1
ATOM 812 N N . THR A 1 101 ? -0.227 31.573 -5.195 1.00 88.12 101 THR A N 1
ATOM 813 C CA . THR A 1 101 ? -1.558 32.160 -5.427 1.00 88.12 101 THR A CA 1
ATOM 814 C C . THR A 1 101 ? -2.183 31.629 -6.715 1.00 88.12 101 THR A C 1
ATOM 816 O O . THR A 1 101 ? -1.485 31.262 -7.661 1.00 88.12 101 THR A O 1
ATOM 819 N N . THR A 1 102 ? -3.514 31.622 -6.791 1.00 89.94 102 THR A N 1
ATOM 820 C CA . THR A 1 102 ? -4.249 31.209 -8.001 1.00 89.94 102 THR A CA 1
ATOM 821 C C . THR A 1 102 ? -4.104 32.186 -9.169 1.00 89.94 102 THR A C 1
ATOM 823 O O . THR A 1 102 ? -4.542 31.890 -10.279 1.00 89.94 102 THR A O 1
ATOM 826 N N . ASP A 1 103 ? -3.484 33.350 -8.952 1.00 88.06 103 ASP A N 1
ATOM 827 C CA . ASP A 1 103 ? -3.312 34.377 -9.982 1.00 88.06 103 ASP A CA 1
ATOM 828 C C . ASP A 1 103 ? -2.457 33.913 -11.161 1.00 88.06 103 ASP A C 1
ATOM 830 O O . ASP A 1 103 ? -2.612 34.432 -12.268 1.00 88.06 103 ASP A O 1
ATOM 834 N N . VAL A 1 104 ? -1.628 32.885 -10.958 1.00 86.81 104 VAL A N 1
ATOM 835 C CA . VAL A 1 104 ? -0.853 32.232 -12.024 1.00 86.81 104 VAL A CA 1
ATOM 836 C C . VAL A 1 104 ? -1.739 31.719 -13.167 1.00 86.81 104 VAL A C 1
ATOM 838 O O . VAL A 1 104 ? -1.277 31.620 -14.304 1.00 86.81 104 VAL A O 1
ATOM 841 N N . PHE A 1 105 ? -3.024 31.453 -12.898 1.00 87.69 105 PHE A N 1
ATOM 842 C CA . PHE A 1 105 ? -3.996 31.006 -13.896 1.00 87.69 105 PHE A CA 1
ATOM 843 C C . PHE A 1 105 ? -4.717 32.150 -14.624 1.00 87.69 105 PHE A C 1
ATOM 845 O O . PHE A 1 105 ? -5.374 31.913 -15.638 1.00 87.69 105 PHE A O 1
ATOM 852 N N . ASN A 1 106 ? -4.581 33.406 -14.176 1.00 85.00 106 ASN A N 1
ATOM 853 C CA . ASN A 1 106 ? -5.298 34.543 -14.768 1.00 85.00 106 ASN A CA 1
ATOM 854 C C . ASN A 1 106 ? -4.975 34.741 -16.258 1.00 85.00 106 ASN A C 1
ATOM 856 O O . ASN A 1 106 ? -5.848 35.166 -17.012 1.00 85.00 106 ASN A O 1
ATOM 860 N N . LYS A 1 107 ? -3.762 34.383 -16.700 1.00 82.25 107 LYS A N 1
ATOM 861 C CA . LYS A 1 107 ? -3.343 34.474 -18.109 1.00 82.25 107 LYS A CA 1
ATOM 862 C C . LYS A 1 107 ? -4.031 33.473 -19.044 1.00 82.25 107 LYS A C 1
ATOM 864 O O . LYS A 1 107 ? -4.004 33.658 -20.257 1.00 82.25 107 LYS A O 1
ATOM 869 N N . PHE A 1 108 ? -4.660 32.436 -18.491 1.00 80.94 108 PHE A N 1
ATOM 870 C CA . PHE A 1 108 ? -5.397 31.432 -19.258 1.00 80.94 108 PHE A CA 1
ATOM 871 C C . PHE A 1 108 ? -6.905 31.715 -19.314 1.00 80.94 108 PHE A C 1
ATOM 873 O O . PHE A 1 108 ? -7.603 31.134 -20.144 1.00 80.94 108 PHE A O 1
ATOM 880 N N . LYS A 1 109 ? -7.418 32.653 -18.505 1.00 74.12 109 LYS A N 1
ATOM 881 C CA . LYS A 1 109 ? -8.841 33.022 -18.516 1.00 74.12 109 LYS A CA 1
ATOM 882 C C . LYS A 1 109 ? -9.270 33.496 -19.910 1.00 74.12 109 LYS A C 1
ATOM 884 O O . LYS A 1 109 ? -8.644 34.374 -20.496 1.00 74.12 109 LYS A O 1
ATOM 889 N N . ASN A 1 110 ? -10.376 32.944 -20.413 1.00 67.12 110 ASN A N 1
ATOM 890 C CA . ASN A 1 110 ? -10.966 33.246 -21.728 1.00 67.12 110 ASN A CA 1
ATOM 891 C C . ASN A 1 110 ? -10.097 32.894 -22.954 1.00 67.12 110 ASN A C 1
ATOM 893 O O . ASN A 1 110 ? -10.341 33.417 -24.040 1.00 67.12 110 ASN A O 1
ATOM 897 N N . ASN A 1 111 ? -9.097 32.018 -22.819 1.00 66.44 111 ASN A N 1
ATOM 898 C CA . ASN A 1 111 ? -8.276 31.597 -23.953 1.00 66.44 111 ASN A CA 1
ATOM 899 C C . ASN A 1 111 ? -8.922 30.418 -24.707 1.00 66.44 111 ASN A C 1
ATOM 901 O O . ASN A 1 111 ? -8.941 29.296 -24.210 1.00 66.44 111 ASN A O 1
ATOM 905 N N . GLU A 1 112 ? -9.413 30.652 -25.928 1.00 58.84 112 GLU A N 1
ATOM 906 C CA . GLU A 1 112 ? -10.009 29.612 -26.793 1.00 58.84 112 GLU A CA 1
ATOM 907 C C . GLU A 1 112 ? -9.024 28.474 -27.137 1.00 58.84 112 GLU A C 1
ATOM 909 O O . GLU A 1 112 ? -9.441 27.359 -27.434 1.00 58.84 112 GLU A O 1
ATOM 914 N N . LYS A 1 113 ? -7.702 28.702 -27.032 1.00 58.91 113 LYS A N 1
ATOM 915 C CA . LYS A 1 113 ? -6.683 27.656 -27.255 1.00 58.91 113 LYS A CA 1
ATOM 916 C C . LYS A 1 113 ? -6.645 26.578 -26.163 1.00 58.91 113 LYS A C 1
ATOM 918 O O . LYS A 1 113 ? -5.988 25.560 -26.364 1.00 58.91 113 LYS A O 1
ATOM 923 N N . LEU A 1 114 ? -7.338 26.779 -25.038 1.00 60.44 114 LEU A N 1
ATOM 924 C CA . LEU A 1 114 ? -7.465 25.783 -23.968 1.00 60.44 114 LEU A CA 1
ATOM 925 C C . LEU A 1 114 ? -8.168 24.501 -24.426 1.00 60.44 114 LEU A C 1
ATOM 927 O O . LEU A 1 114 ? -7.922 23.444 -23.859 1.00 60.44 114 LEU A O 1
ATOM 931 N N . GLU A 1 115 ? -9.004 24.571 -25.466 1.00 60.81 115 GLU A N 1
ATOM 932 C CA . GLU A 1 115 ? -9.786 23.426 -25.952 1.00 60.81 115 GLU A CA 1
ATOM 933 C C . GLU A 1 115 ? -8.931 22.320 -26.607 1.00 60.81 115 GLU A C 1
ATOM 935 O O . GLU A 1 115 ? -9.444 21.238 -26.881 1.00 60.81 115 GLU A O 1
ATOM 940 N N . VAL A 1 116 ? -7.632 22.560 -26.844 1.00 66.75 116 VAL A N 1
ATOM 941 C CA . VAL A 1 116 ? -6.744 21.641 -27.586 1.00 66.75 116 VAL A CA 1
ATOM 942 C C . VAL A 1 116 ? -5.611 21.049 -26.721 1.00 66.75 116 VAL A C 1
ATOM 944 O O . VAL A 1 116 ? -5.023 20.036 -27.101 1.00 66.75 116 VAL A O 1
ATOM 947 N N . ASP A 1 117 ? -5.305 21.619 -25.547 1.00 84.62 117 ASP A N 1
ATOM 948 C CA . ASP A 1 117 ? -4.228 21.134 -24.661 1.00 84.62 117 ASP A CA 1
ATOM 949 C C . ASP A 1 117 ? -4.744 20.145 -23.601 1.00 84.62 117 ASP A C 1
ATOM 951 O O . ASP A 1 117 ? -4.975 20.494 -22.445 1.00 84.62 117 ASP A O 1
ATOM 955 N N . ILE A 1 118 ? -4.907 18.880 -23.995 1.00 88.88 118 ILE A N 1
ATOM 956 C CA . ILE A 1 118 ? -5.422 17.815 -23.115 1.00 88.88 118 ILE A CA 1
ATOM 957 C C . ILE A 1 118 ? -4.544 17.603 -21.878 1.00 88.88 118 ILE A C 1
ATOM 959 O O . ILE A 1 118 ? -5.067 17.463 -20.775 1.00 88.88 118 ILE A O 1
ATOM 963 N N . ASN A 1 119 ? -3.218 17.628 -22.029 1.00 89.00 119 ASN A N 1
ATOM 964 C CA . ASN A 1 119 ? -2.309 17.432 -20.898 1.00 89.00 119 ASN A CA 1
ATOM 965 C C . ASN A 1 119 ? -2.355 18.631 -19.938 1.00 89.00 119 ASN A C 1
ATOM 967 O O . ASN A 1 119 ? -2.328 18.445 -18.723 1.00 89.00 119 ASN A O 1
ATOM 971 N N . GLY A 1 120 ? -2.459 19.854 -20.466 1.00 91.50 120 GLY A N 1
ATOM 972 C CA . GLY A 1 120 ? -2.660 21.053 -19.657 1.00 91.50 120 GLY A CA 1
ATOM 973 C C . GLY A 1 120 ? -3.980 21.042 -18.896 1.00 91.50 120 GLY A C 1
ATOM 974 O O . GLY A 1 120 ? -4.001 21.388 -17.715 1.00 91.50 120 GLY A O 1
ATOM 975 N N . LEU A 1 121 ? -5.062 20.593 -19.536 1.00 92.81 121 LEU A N 1
ATOM 976 C CA . LEU A 1 121 ? -6.365 20.431 -18.893 1.00 92.81 121 LEU A CA 1
ATOM 977 C C . LEU A 1 121 ? -6.318 19.381 -17.771 1.00 92.81 121 LEU A C 1
ATOM 979 O O . LEU A 1 121 ? -6.801 19.662 -16.672 1.00 92.81 121 LEU A O 1
ATOM 983 N N . VAL A 1 122 ? -5.693 18.217 -17.992 1.00 93.44 122 VAL A N 1
ATOM 984 C CA . VAL A 1 122 ? -5.516 17.198 -16.937 1.00 93.44 122 VAL A CA 1
ATOM 985 C C . VAL A 1 122 ? -4.769 17.785 -15.740 1.00 93.44 122 VAL A C 1
ATOM 987 O O . 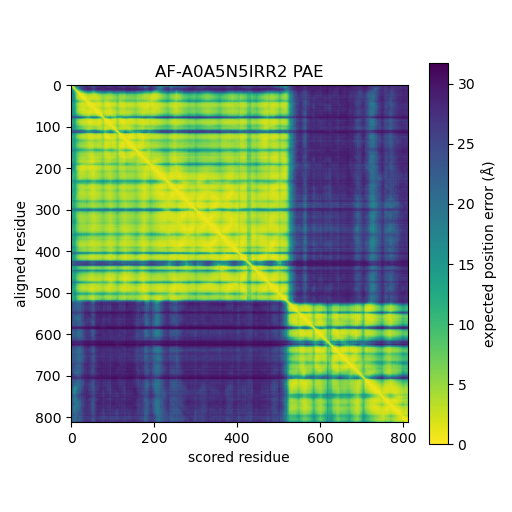VAL A 1 122 ? -5.250 17.682 -14.613 1.00 93.44 122 VAL A O 1
ATOM 990 N N . GLU A 1 123 ? -3.650 18.477 -15.964 1.00 94.38 123 GLU A N 1
ATOM 991 C CA . GLU A 1 123 ? -2.896 19.083 -14.861 1.00 94.38 123 GLU A CA 1
ATOM 992 C C . GLU A 1 123 ? -3.662 20.218 -14.170 1.00 94.38 123 GLU A C 1
ATOM 994 O O . GLU A 1 123 ? -3.556 20.368 -12.955 1.00 94.38 123 GLU A O 1
ATOM 999 N N . LEU A 1 124 ? -4.453 21.011 -14.902 1.00 94.19 124 LEU A N 1
ATOM 1000 C CA . LEU A 1 124 ? -5.309 22.047 -14.313 1.00 94.19 124 LEU A CA 1
ATOM 1001 C C . LEU A 1 124 ? -6.409 21.433 -13.438 1.00 94.19 124 LEU A C 1
ATOM 1003 O O . LEU A 1 124 ? -6.693 21.936 -12.351 1.00 94.19 124 LEU A O 1
ATOM 1007 N N . TYR A 1 125 ? -7.007 20.331 -13.894 1.00 95.38 125 TYR A N 1
ATOM 1008 C CA . TYR A 1 125 ? -7.981 19.574 -13.117 1.00 95.38 125 TYR A CA 1
ATOM 1009 C C . TYR A 1 125 ? -7.346 19.035 -11.828 1.00 95.38 125 TYR A C 1
ATOM 1011 O O . TYR A 1 125 ? -7.875 19.275 -10.743 1.00 95.38 125 TYR A O 1
ATOM 1019 N N . GLU A 1 126 ? -6.172 18.409 -11.919 1.00 95.25 126 GLU A N 1
ATOM 1020 C CA . GLU A 1 126 ? -5.414 17.911 -10.763 1.00 95.25 126 GLU A CA 1
ATOM 1021 C C . GLU A 1 126 ? -5.039 19.039 -9.787 1.00 95.25 126 GLU A C 1
ATOM 1023 O O . GLU A 1 126 ? -5.219 18.915 -8.574 1.00 95.25 126 GLU A O 1
ATOM 1028 N N . ALA A 1 127 ? -4.570 20.176 -10.310 1.00 95.00 127 ALA A N 1
ATOM 1029 C CA . ALA A 1 127 ? -4.237 21.363 -9.527 1.00 95.00 127 ALA A CA 1
ATOM 1030 C C . ALA A 1 127 ? -5.456 21.958 -8.808 1.00 95.00 127 ALA A C 1
ATOM 1032 O O . ALA A 1 127 ? -5.317 22.476 -7.699 1.00 95.00 127 ALA A O 1
ATOM 1033 N N . SER A 1 128 ? -6.652 21.870 -9.397 1.00 94.81 128 SER A N 1
ATOM 1034 C CA . SER A 1 128 ? -7.866 22.438 -8.801 1.00 94.81 128 SER A CA 1
ATOM 1035 C C . SER A 1 128 ? -8.264 21.780 -7.478 1.00 94.81 128 SER A C 1
ATOM 1037 O O . SER A 1 128 ? -8.811 22.448 -6.603 1.00 94.81 128 SER A O 1
ATOM 1039 N N . HIS A 1 129 ? -7.904 20.507 -7.269 1.00 94.19 129 HIS A N 1
ATOM 1040 C CA . HIS A 1 129 ? -8.154 19.806 -6.003 1.00 94.19 129 HIS A CA 1
ATOM 1041 C C . HIS A 1 129 ? -7.295 20.325 -4.842 1.00 94.19 129 HIS A C 1
ATOM 1043 O O . HIS A 1 129 ? -7.571 19.990 -3.692 1.00 94.19 129 HIS A O 1
ATOM 1049 N N . MET A 1 130 ? -6.296 21.169 -5.125 1.00 92.31 130 MET A N 1
ATOM 1050 C CA . MET A 1 130 ? -5.427 21.822 -4.139 1.00 92.31 130 MET A CA 1
ATOM 1051 C C . MET A 1 130 ? -5.986 23.164 -3.634 1.00 92.31 130 MET A C 1
ATOM 1053 O O . MET A 1 130 ? -5.260 23.908 -2.973 1.00 92.31 130 MET A O 1
ATOM 1057 N N . SER A 1 131 ? -7.228 23.522 -3.981 1.00 92.50 131 SER A N 1
ATOM 1058 C CA . SER A 1 131 ? -7.847 24.805 -3.616 1.00 92.50 131 SER A CA 1
ATOM 1059 C C . SER A 1 131 ? -7.992 24.992 -2.102 1.00 92.50 131 SER A C 1
ATOM 1061 O O . SER A 1 131 ? -8.294 24.030 -1.388 1.00 92.50 131 SER A O 1
ATOM 1063 N N . PHE A 1 132 ? -7.862 26.238 -1.646 1.00 91.50 132 PHE A N 1
ATOM 1064 C CA . PHE A 1 132 ? -8.201 26.686 -0.292 1.00 91.50 132 PHE A CA 1
ATOM 1065 C C . PHE A 1 132 ? -9.579 27.350 -0.237 1.00 91.50 132 PHE A C 1
ATOM 1067 O O . PHE A 1 132 ? -10.214 27.616 -1.264 1.00 91.50 132 PHE A O 1
ATOM 1074 N N . GLN A 1 133 ? -10.046 27.643 0.978 1.00 87.88 133 GLN A N 1
ATOM 1075 C CA . GLN A 1 133 ? -11.275 28.402 1.166 1.00 87.88 133 GLN A CA 1
ATOM 1076 C C . GLN A 1 133 ? -11.141 29.797 0.529 1.00 87.88 133 GLN A C 1
ATOM 1078 O O . GLN A 1 133 ? -10.144 30.491 0.722 1.00 87.88 133 GLN A O 1
ATOM 1083 N N . GLY A 1 134 ? -12.150 30.209 -0.245 1.00 87.88 134 GLY A N 1
ATOM 1084 C CA . GLY A 1 134 ? -12.155 31.493 -0.956 1.00 87.88 134 GLY A CA 1
ATOM 1085 C C . GLY A 1 134 ? -11.524 31.463 -2.353 1.00 87.88 134 GLY A C 1
ATOM 1086 O O . GLY A 1 134 ? -11.611 32.455 -3.076 1.00 87.88 134 GLY A O 1
ATOM 1087 N N . GLU A 1 135 ? -10.961 30.332 -2.786 1.00 92.62 135 GLU A N 1
ATOM 1088 C CA . GLU A 1 135 ? -10.368 30.161 -4.121 1.00 92.62 135 GLU A CA 1
ATOM 1089 C C . GLU A 1 135 ? -11.357 29.583 -5.152 1.00 92.62 135 GLU A C 1
ATOM 1091 O O . GLU A 1 135 ? -10.997 28.757 -5.993 1.00 92.62 135 GLU A O 1
ATOM 1096 N N . GLU A 1 136 ? -12.616 30.036 -5.130 1.00 88.88 136 GLU A N 1
ATOM 1097 C CA . GLU A 1 136 ? -13.689 29.507 -5.996 1.00 88.88 136 GLU A CA 1
ATOM 1098 C C . GLU A 1 136 ? -13.382 29.622 -7.494 1.00 88.88 136 GLU A C 1
ATOM 1100 O O . GLU A 1 136 ? -13.836 28.807 -8.293 1.00 88.88 136 GLU A O 1
ATOM 1105 N N . ALA A 1 137 ? -12.566 30.603 -7.885 1.00 88.56 137 ALA A N 1
ATOM 1106 C CA . ALA A 1 137 ? -12.127 30.744 -9.268 1.00 88.56 137 ALA A CA 1
ATOM 1107 C C . ALA A 1 137 ? -11.329 29.521 -9.754 1.00 88.56 137 ALA A C 1
ATOM 1109 O O . ALA A 1 137 ? -11.536 29.077 -10.878 1.00 88.56 137 ALA A O 1
ATOM 1110 N N . LEU A 1 138 ? -10.448 28.953 -8.922 1.00 91.12 138 LEU A N 1
ATOM 1111 C CA . LEU A 1 138 ? -9.685 27.754 -9.284 1.00 91.12 138 LEU A CA 1
ATOM 1112 C C . LEU A 1 138 ? -10.596 26.522 -9.367 1.00 91.12 138 LEU A C 1
ATOM 1114 O O . LEU A 1 138 ? -10.429 25.690 -10.256 1.00 91.12 138 LEU A O 1
ATOM 1118 N N . VAL A 1 139 ? -11.582 26.430 -8.471 1.00 90.25 139 VAL A N 1
ATOM 1119 C CA . VAL A 1 139 ? -12.590 25.358 -8.484 1.00 90.25 139 VAL A CA 1
ATOM 1120 C C . VAL A 1 139 ? -13.418 25.407 -9.772 1.00 90.25 139 VAL A C 1
ATOM 1122 O O . VAL A 1 139 ? -13.660 24.369 -10.390 1.00 90.25 139 VAL A O 1
ATOM 1125 N N . GLU A 1 140 ? -13.820 26.601 -10.214 1.00 89.38 140 GLU A N 1
ATOM 1126 C CA . GLU A 1 140 ? -14.548 26.792 -11.473 1.00 89.38 140 GLU A CA 1
ATOM 1127 C C . GLU A 1 140 ? -13.714 26.375 -12.690 1.00 89.38 140 GLU A C 1
ATOM 1129 O O . GLU A 1 140 ? -14.196 25.625 -13.539 1.00 89.38 140 GLU A O 1
ATOM 1134 N N . GLU A 1 141 ? -12.447 26.797 -12.759 1.00 88.81 141 GLU A N 1
ATOM 1135 C CA . GLU A 1 141 ? -11.545 26.399 -13.849 1.00 88.81 141 GLU A CA 1
ATOM 1136 C C . GLU A 1 141 ? -11.287 24.883 -13.853 1.00 88.81 141 GLU A C 1
ATOM 1138 O O . GLU A 1 141 ? -11.268 24.254 -14.914 1.00 88.81 141 GLU A O 1
ATOM 1143 N N . GLY A 1 142 ? -11.182 24.260 -12.675 1.00 91.81 142 GLY A N 1
ATOM 1144 C CA . GLY A 1 142 ? -11.128 22.805 -12.533 1.00 91.81 142 GLY A CA 1
ATOM 1145 C C . GLY A 1 142 ? -12.373 22.106 -13.084 1.00 91.81 142 GLY A C 1
ATOM 1146 O O . GLY A 1 142 ? -12.262 21.132 -13.834 1.00 91.81 142 GLY A O 1
ATOM 1147 N N . ARG A 1 143 ? -13.570 22.630 -12.783 1.00 91.12 143 ARG A N 1
ATOM 1148 C CA . ARG A 1 143 ? -14.843 22.102 -13.305 1.00 91.12 143 ARG A CA 1
ATOM 1149 C C . ARG A 1 143 ? -14.941 22.255 -14.819 1.00 91.12 143 ARG A C 1
ATOM 1151 O O . ARG A 1 143 ? -15.344 21.313 -15.502 1.00 91.12 143 ARG A O 1
ATOM 1158 N N . ARG A 1 144 ? -14.540 23.412 -15.350 1.00 89.56 144 ARG A N 1
ATOM 1159 C CA . ARG A 1 144 ? -14.453 23.646 -16.795 1.00 89.56 144 ARG A CA 1
ATOM 1160 C C . ARG A 1 144 ? -13.502 22.646 -17.449 1.00 89.56 144 ARG A C 1
ATOM 1162 O O . ARG A 1 144 ? -13.854 22.058 -18.470 1.00 89.56 144 ARG A O 1
ATOM 1169 N N . SER A 1 145 ? -12.337 22.415 -16.846 1.00 91.94 145 SER A N 1
ATOM 1170 C CA . SER A 1 145 ? -11.372 21.431 -17.337 1.00 91.94 145 SER A CA 1
ATOM 1171 C C . SER A 1 145 ? -11.969 20.022 -17.389 1.00 91.94 145 SER A C 1
ATOM 1173 O O . SER A 1 145 ? -11.926 19.369 -18.430 1.00 91.94 145 SER A O 1
ATOM 1175 N N . HIS A 1 146 ? -12.634 19.590 -16.314 1.00 93.31 146 HIS A N 1
ATOM 1176 C CA . HIS A 1 146 ? -13.334 18.304 -16.260 1.00 93.31 146 HIS A CA 1
ATOM 1177 C C . HIS A 1 146 ? -14.378 18.152 -17.382 1.00 93.31 146 HIS A C 1
ATOM 1179 O O . HIS A 1 146 ? -14.435 17.112 -18.042 1.00 93.31 146 HIS A O 1
ATOM 1185 N N . GLN A 1 147 ? -15.184 19.189 -17.639 1.00 91.94 147 GLN A N 1
ATOM 1186 C CA . GLN A 1 147 ? -16.193 19.180 -18.707 1.00 91.94 147 GLN A CA 1
ATOM 1187 C C . GLN A 1 147 ? -15.562 19.053 -20.098 1.00 91.94 147 GLN A C 1
ATOM 1189 O O . GLN A 1 147 ? -16.029 18.253 -20.912 1.00 91.94 147 GLN A O 1
ATOM 1194 N N . LEU A 1 148 ? -14.489 19.805 -20.364 1.00 90.88 148 LEU A N 1
ATOM 1195 C CA . LEU A 1 148 ? -13.765 19.749 -21.635 1.00 90.88 148 LEU A CA 1
ATOM 1196 C C . LEU A 1 148 ? -13.105 18.382 -21.850 1.00 90.88 148 LEU A C 1
ATOM 1198 O O . LEU A 1 148 ? -13.235 17.813 -22.932 1.00 90.88 148 LEU A O 1
ATOM 1202 N N . LEU A 1 149 ? -12.464 17.822 -20.821 1.00 92.38 149 LEU A N 1
ATOM 1203 C CA . LEU A 1 149 ? -11.851 16.492 -20.874 1.00 92.38 149 LEU A CA 1
ATOM 1204 C C . LEU A 1 149 ? -12.893 15.392 -21.107 1.00 92.38 149 LEU A C 1
ATOM 1206 O O . LEU A 1 149 ? -12.683 14.516 -21.944 1.00 92.38 149 LEU A O 1
ATOM 1210 N N . THR A 1 150 ? -14.047 15.476 -20.439 1.00 91.44 150 THR A N 1
ATOM 1211 C CA . THR A 1 150 ? -15.160 14.530 -20.627 1.00 91.44 150 THR A CA 1
ATOM 1212 C C . THR A 1 150 ? -15.719 14.603 -22.051 1.00 91.44 150 THR A C 1
ATOM 1214 O O . THR A 1 150 ? -15.938 13.577 -22.696 1.00 91.44 150 THR A O 1
ATOM 1217 N N . ALA A 1 151 ? -15.918 15.815 -22.579 1.00 89.69 151 ALA A N 1
ATOM 1218 C CA . ALA A 1 151 ? -16.365 16.014 -23.956 1.00 89.69 151 ALA A CA 1
ATOM 1219 C C . ALA A 1 151 ? -15.326 15.519 -24.975 1.00 89.69 151 ALA A C 1
ATOM 1221 O O . ALA A 1 151 ? -15.688 14.901 -25.977 1.00 89.69 151 ALA A O 1
ATOM 1222 N N . TRP A 1 152 ? -14.038 15.758 -24.724 1.00 89.31 152 TRP A N 1
ATOM 1223 C CA . TRP A 1 152 ? -12.954 15.275 -25.574 1.00 89.31 152 TRP A CA 1
ATOM 1224 C C . TRP A 1 152 ? -12.894 13.744 -25.596 1.00 89.31 152 TRP A C 1
ATOM 1226 O O . TRP A 1 152 ? -12.855 13.163 -26.680 1.00 89.31 152 TRP A O 1
ATOM 1236 N N . MET A 1 153 ? -12.978 13.090 -24.435 1.00 88.12 153 MET A N 1
ATOM 1237 C CA . MET A 1 153 ? -12.952 11.630 -24.301 1.00 88.12 153 MET A CA 1
ATOM 1238 C C . MET A 1 153 ? -14.080 10.955 -25.092 1.00 88.12 153 MET A C 1
ATOM 1240 O O . MET A 1 153 ? -13.822 10.023 -25.850 1.00 88.12 153 MET A O 1
ATOM 1244 N N . HIS A 1 154 ? -15.315 11.462 -24.996 1.00 84.00 154 HIS A N 1
ATOM 1245 C CA . HIS A 1 154 ? -16.448 10.918 -25.757 1.00 84.00 154 HIS A CA 1
ATOM 1246 C C . HIS A 1 154 ? -16.271 11.018 -27.280 1.00 84.00 154 HIS A C 1
ATOM 1248 O O . HIS A 1 154 ? -16.812 10.192 -28.012 1.00 84.00 154 HIS A O 1
ATOM 1254 N N . ASN A 1 155 ? -15.517 12.009 -27.761 1.00 83.31 155 ASN A N 1
ATOM 1255 C CA . ASN A 1 155 ? -15.259 12.211 -29.187 1.00 83.31 155 ASN A CA 1
ATOM 1256 C C . ASN A 1 155 ? -13.982 11.508 -29.688 1.00 83.31 155 ASN A C 1
ATOM 1258 O O . ASN A 1 155 ? -13.753 11.483 -30.895 1.00 83.31 155 ASN A O 1
ATOM 1262 N N . ASN A 1 156 ? -13.150 10.957 -28.795 1.00 83.38 156 ASN A N 1
ATOM 1263 C CA . ASN A 1 156 ? -11.825 10.409 -29.119 1.00 83.38 156 ASN A CA 1
ATOM 1264 C C . ASN A 1 156 ? -11.581 9.051 -28.433 1.00 83.38 156 ASN A C 1
ATOM 1266 O O . ASN A 1 156 ? -10.503 8.810 -27.898 1.00 83.38 156 ASN A O 1
ATOM 1270 N N . LEU A 1 157 ? -12.577 8.157 -28.453 1.00 75.44 157 LEU A N 1
ATOM 1271 C CA . LEU A 1 157 ? -12.507 6.843 -27.789 1.00 75.44 157 LEU A CA 1
ATOM 1272 C C . LEU A 1 157 ? -11.345 5.956 -28.280 1.00 75.44 157 LEU A C 1
ATOM 1274 O O . LEU A 1 157 ? -10.851 5.136 -27.514 1.00 75.44 157 LEU A O 1
ATOM 1278 N N . ASP A 1 158 ? -10.896 6.138 -29.526 1.00 76.69 158 ASP A N 1
ATOM 1279 C CA . ASP A 1 158 ? -9.779 5.384 -30.116 1.00 76.69 158 ASP A CA 1
ATOM 1280 C C . ASP A 1 158 ? -8.388 5.969 -29.773 1.00 76.69 158 ASP A C 1
ATOM 1282 O O . ASP A 1 158 ? -7.363 5.381 -30.126 1.00 76.69 158 ASP A O 1
ATOM 1286 N N . ASP A 1 159 ? -8.309 7.135 -29.115 1.00 80.56 159 ASP A N 1
ATOM 1287 C CA . ASP A 1 159 ? -7.028 7.715 -28.694 1.00 80.56 159 ASP A CA 1
ATOM 1288 C C . ASP A 1 159 ? -6.489 6.951 -27.476 1.00 80.56 159 ASP A C 1
ATOM 1290 O O . ASP A 1 159 ? -7.143 6.863 -26.438 1.00 80.56 159 ASP A O 1
ATOM 1294 N N . HIS A 1 160 ? -5.253 6.452 -27.568 1.00 76.81 160 HIS A N 1
ATOM 1295 C CA . HIS A 1 160 ? -4.545 5.786 -26.466 1.00 76.81 160 HIS A CA 1
ATOM 1296 C C . HIS A 1 160 ? -4.548 6.568 -25.136 1.00 76.81 160 HIS A C 1
ATOM 1298 O O . HIS A 1 160 ? -4.482 5.963 -24.066 1.00 76.81 160 HIS A O 1
ATOM 1304 N N . ARG A 1 161 ? -4.665 7.902 -25.174 1.00 79.56 161 ARG A N 1
ATOM 1305 C CA . ARG A 1 161 ? -4.724 8.765 -23.982 1.00 79.56 161 ARG A CA 1
ATOM 1306 C C . ARG A 1 161 ? -6.097 8.801 -23.321 1.00 79.56 161 ARG A C 1
ATOM 1308 O O . ARG A 1 161 ? -6.177 9.203 -22.164 1.00 79.56 161 ARG A O 1
ATOM 1315 N N . ALA A 1 162 ? -7.168 8.393 -24.004 1.00 83.00 162 ALA A N 1
ATOM 1316 C CA . ALA A 1 162 ? -8.531 8.459 -23.475 1.00 83.00 162 ALA A CA 1
ATOM 1317 C C . ALA A 1 162 ? -8.674 7.680 -22.161 1.00 83.00 162 ALA A C 1
ATOM 1319 O O . ALA A 1 162 ? -9.250 8.197 -21.208 1.00 83.00 162 ALA A O 1
ATOM 1320 N N . SER A 1 163 ? -8.065 6.492 -22.070 1.00 79.75 163 SER A N 1
ATOM 1321 C CA . SER A 1 163 ? -8.066 5.695 -20.836 1.00 79.75 163 SER A CA 1
ATOM 1322 C C . SER A 1 163 ? -7.315 6.379 -19.692 1.00 79.75 163 SER A C 1
ATOM 1324 O O . SER A 1 163 ? -7.764 6.312 -18.552 1.00 79.75 163 SER A O 1
ATOM 1326 N N . ALA A 1 164 ? -6.187 7.040 -19.974 1.00 81.31 164 ALA A N 1
ATOM 1327 C CA . ALA A 1 164 ? -5.418 7.759 -18.958 1.00 81.31 164 ALA A CA 1
ATOM 1328 C C . ALA A 1 164 ? -6.170 9.005 -18.464 1.00 81.31 164 ALA A C 1
ATOM 1330 O O . ALA A 1 164 ? -6.207 9.268 -17.266 1.00 81.31 164 ALA A O 1
ATOM 1331 N N . VAL A 1 165 ? -6.829 9.732 -19.374 1.00 87.88 165 VAL A N 1
ATOM 1332 C CA . VAL A 1 165 ? -7.691 10.871 -19.026 1.00 87.88 165 VAL A CA 1
ATOM 1333 C C . VAL A 1 165 ? -8.874 10.413 -18.176 1.00 87.88 165 VAL A C 1
ATOM 1335 O O . VAL A 1 165 ? -9.118 11.013 -17.133 1.00 87.88 165 VAL A O 1
ATOM 1338 N N . ALA A 1 166 ? -9.572 9.344 -18.576 1.00 86.69 166 ALA A N 1
ATOM 1339 C CA . ALA A 1 166 ? -10.670 8.764 -17.800 1.00 86.69 166 ALA A CA 1
ATOM 1340 C C . ALA A 1 166 ? -10.220 8.436 -16.371 1.00 86.69 166 ALA A C 1
ATOM 1342 O O . ALA A 1 166 ? -10.843 8.876 -15.407 1.00 86.69 166 ALA A O 1
ATOM 1343 N N . TYR A 1 167 ? -9.076 7.757 -16.255 1.00 85.50 167 TYR A N 1
ATOM 1344 C CA . TYR A 1 167 ? -8.490 7.381 -14.976 1.00 85.50 167 TYR A CA 1
ATOM 1345 C C . TYR A 1 167 ? -8.159 8.595 -14.098 1.00 85.50 167 TYR A C 1
ATOM 1347 O O . TYR A 1 167 ? -8.487 8.604 -12.917 1.00 85.50 167 TYR A O 1
ATOM 1355 N N . SER A 1 168 ? -7.554 9.648 -14.658 1.00 87.06 168 SER A N 1
ATOM 1356 C CA . SER A 1 168 ? -7.265 10.883 -13.914 1.00 87.06 168 SER A CA 1
ATOM 1357 C C . SER A 1 168 ? -8.525 11.620 -13.453 1.00 87.06 168 SER A C 1
ATOM 1359 O O . SER A 1 168 ? -8.509 12.223 -12.382 1.00 87.06 168 SER A O 1
ATOM 1361 N N . LEU A 1 169 ? -9.608 11.596 -14.240 1.00 90.75 169 LEU A N 1
ATOM 1362 C CA . LEU A 1 169 ? -10.885 12.211 -13.857 1.00 90.75 169 LEU A CA 1
ATOM 1363 C C . LEU A 1 169 ? -11.604 11.428 -12.751 1.00 90.75 169 LEU A C 1
ATOM 1365 O O . LEU A 1 169 ? -12.259 12.037 -11.908 1.00 90.75 169 LEU A O 1
ATOM 1369 N N . GLU A 1 170 ? -11.494 10.101 -12.768 1.00 88.12 170 GLU A N 1
ATOM 1370 C CA . GLU A 1 170 ? -12.082 9.214 -11.761 1.00 88.12 170 GLU A CA 1
ATOM 1371 C C . GLU A 1 170 ? -11.267 9.202 -10.459 1.00 88.12 170 GLU A C 1
ATOM 1373 O O . GLU A 1 170 ? -11.826 9.196 -9.360 1.00 88.12 170 GLU A O 1
ATOM 1378 N N . HIS A 1 171 ? -9.939 9.275 -10.573 1.00 88.69 171 HIS A N 1
ATOM 1379 C CA . HIS A 1 171 ? -9.001 9.191 -9.457 1.00 88.69 171 HIS A CA 1
ATOM 1380 C C . HIS A 1 171 ? -8.016 10.368 -9.442 1.00 88.69 171 HIS A C 1
ATOM 1382 O O . HIS A 1 171 ? -6.823 10.190 -9.721 1.00 88.69 171 HIS A O 1
ATOM 1388 N N . PRO A 1 172 ? -8.469 11.579 -9.062 1.00 91.75 172 PRO A N 1
ATOM 1389 C CA . PRO A 1 172 ? -7.573 12.717 -8.910 1.00 91.75 172 PRO A CA 1
ATOM 1390 C C . PRO A 1 172 ? -6.465 12.385 -7.917 1.00 91.75 172 PRO A C 1
ATOM 1392 O O . PRO A 1 172 ? -6.744 11.911 -6.808 1.00 91.75 172 PRO A O 1
ATOM 1395 N N . TYR A 1 173 ? -5.213 12.660 -8.274 1.00 90.44 173 TYR A N 1
ATOM 1396 C CA . TYR A 1 173 ? -4.051 12.254 -7.488 1.00 90.44 173 TYR A CA 1
ATOM 1397 C C . TYR A 1 173 ? -4.119 12.778 -6.053 1.00 90.44 173 TYR A C 1
ATOM 1399 O O . TYR A 1 173 ? -3.890 12.037 -5.100 1.00 90.44 173 TYR A O 1
ATOM 1407 N N . HIS A 1 174 ? -4.511 14.043 -5.874 1.00 92.62 174 HIS A N 1
ATOM 1408 C CA . HIS A 1 174 ? -4.585 14.652 -4.544 1.00 92.62 174 HIS A CA 1
ATOM 1409 C C . HIS A 1 174 ? -5.642 14.015 -3.628 1.00 92.62 174 HIS A C 1
ATOM 1411 O O . HIS A 1 174 ? -5.505 14.078 -2.407 1.00 92.62 174 HIS A O 1
ATOM 1417 N N . LYS A 1 175 ? -6.666 13.369 -4.189 1.00 92.19 175 LYS A N 1
ATOM 1418 C CA . LYS A 1 175 ? -7.737 12.694 -3.437 1.00 92.19 175 LYS A CA 1
ATOM 1419 C C . LYS A 1 175 ? -7.605 11.169 -3.443 1.00 92.19 175 LYS A C 1
ATOM 1421 O O . LYS A 1 175 ? -8.448 10.493 -2.868 1.00 92.19 175 LYS A O 1
ATOM 1426 N N . SER A 1 176 ? -6.537 10.639 -4.034 1.00 91.81 176 SER A N 1
ATOM 1427 C CA . SER A 1 176 ? -6.319 9.203 -4.200 1.00 91.81 176 SER A CA 1
ATOM 1428 C C . SER A 1 176 ? -5.076 8.738 -3.451 1.00 91.81 176 SER A C 1
ATOM 1430 O O . SER A 1 176 ? -4.125 9.488 -3.235 1.00 91.81 176 SER A O 1
ATOM 1432 N N . LEU A 1 177 ? -5.066 7.471 -3.044 1.00 92.00 177 LEU A N 1
ATOM 1433 C CA . LEU A 1 177 ? -3.935 6.877 -2.335 1.00 92.00 177 LEU A CA 1
ATOM 1434 C C . LEU A 1 177 ? -2.882 6.382 -3.321 1.00 92.00 177 LEU A C 1
ATOM 1436 O O . LEU A 1 177 ? -3.120 5.437 -4.074 1.00 92.00 177 LEU A O 1
ATOM 1440 N N . THR A 1 178 ? -1.689 6.973 -3.259 1.00 88.38 178 THR A N 1
ATOM 1441 C CA . THR A 1 178 ? -0.563 6.665 -4.150 1.00 88.38 178 THR A CA 1
ATOM 1442 C C . THR A 1 178 ? -0.309 5.167 -4.297 1.00 88.38 178 THR A C 1
ATOM 1444 O O . THR A 1 178 ? -0.143 4.687 -5.411 1.00 88.38 178 THR A O 1
ATOM 1447 N N . ARG A 1 179 ? -0.358 4.398 -3.200 1.00 85.88 179 ARG A N 1
ATOM 1448 C CA . ARG A 1 179 ? -0.083 2.952 -3.226 1.00 85.88 179 ARG A CA 1
ATOM 1449 C C . ARG A 1 179 ? -1.035 2.161 -4.129 1.00 85.88 179 ARG A C 1
ATOM 1451 O O . ARG A 1 179 ? -0.605 1.203 -4.759 1.00 85.88 179 ARG A O 1
ATOM 1458 N N . PHE A 1 180 ? -2.300 2.563 -4.209 1.00 87.12 180 PHE A N 1
ATOM 1459 C CA . PHE A 1 180 ? -3.283 1.922 -5.083 1.00 87.12 180 PHE A CA 1
ATOM 1460 C C . PHE A 1 180 ? -3.161 2.400 -6.534 1.00 87.12 180 PHE A C 1
ATOM 1462 O O . PHE A 1 180 ? -3.387 1.633 -7.463 1.00 87.12 180 PHE A O 1
ATOM 1469 N N . MET A 1 181 ? -2.739 3.649 -6.740 1.00 85.81 181 MET A N 1
ATOM 1470 C CA . MET A 1 181 ? -2.649 4.259 -8.071 1.00 85.81 181 MET A CA 1
ATOM 1471 C C . MET A 1 181 ? -1.326 3.965 -8.795 1.00 85.81 181 MET A C 1
ATOM 1473 O O . MET A 1 181 ? -1.278 3.995 -10.026 1.00 85.81 181 MET A O 1
ATOM 1477 N N . ALA A 1 182 ? -0.256 3.667 -8.049 1.00 86.56 182 ALA A N 1
ATOM 1478 C CA . ALA A 1 182 ? 1.109 3.549 -8.563 1.00 86.56 182 ALA A CA 1
ATOM 1479 C C . ALA A 1 182 ? 1.234 2.542 -9.710 1.00 86.56 182 ALA A C 1
ATOM 1481 O O . ALA A 1 182 ? 1.947 2.798 -10.678 1.00 86.56 182 ALA A O 1
ATOM 1482 N N . LYS A 1 183 ? 0.511 1.418 -9.644 1.00 82.19 183 LYS A N 1
ATOM 1483 C CA . LYS A 1 183 ? 0.547 0.388 -10.688 1.00 82.19 183 LYS A CA 1
ATOM 1484 C C . LYS A 1 183 ? -0.009 0.890 -12.021 1.00 82.19 183 LYS A C 1
ATOM 1486 O O . LYS A 1 183 ? 0.640 0.719 -13.048 1.00 82.19 183 LYS A O 1
ATOM 1491 N N . ASN A 1 184 ? -1.178 1.528 -12.003 1.00 80.31 184 ASN A N 1
ATOM 1492 C CA . ASN A 1 184 ? -1.793 2.074 -13.213 1.00 80.31 184 ASN A CA 1
ATOM 1493 C C . ASN A 1 184 ? -0.936 3.198 -13.796 1.00 80.31 184 ASN A C 1
ATOM 1495 O O . ASN A 1 184 ? -0.672 3.200 -14.997 1.00 80.31 184 ASN A O 1
ATOM 1499 N N . PHE A 1 185 ? -0.401 4.071 -12.935 1.00 84.81 185 PHE A N 1
ATOM 1500 C CA . PHE A 1 185 ? 0.552 5.089 -13.363 1.00 84.81 185 PHE A CA 1
ATOM 1501 C C . PHE A 1 185 ? 1.795 4.470 -14.016 1.00 84.81 185 PHE A C 1
ATOM 1503 O O . PHE A 1 185 ? 2.195 4.902 -15.090 1.00 84.81 185 PHE A O 1
ATOM 1510 N N . LEU A 1 186 ? 2.376 3.421 -13.428 1.00 83.00 186 LEU A N 1
ATOM 1511 C CA . LEU A 1 186 ? 3.557 2.745 -13.969 1.00 83.00 186 LEU A CA 1
ATOM 1512 C C . LEU A 1 186 ? 3.320 2.157 -15.371 1.00 83.00 186 LEU A C 1
ATOM 1514 O O . LEU A 1 186 ? 4.235 2.164 -16.199 1.00 83.00 186 LEU A O 1
ATOM 1518 N N . LEU A 1 187 ? 2.109 1.652 -15.632 1.00 77.56 187 LEU A N 1
ATOM 1519 C CA . LEU A 1 187 ? 1.712 1.091 -16.926 1.00 77.56 187 LEU A CA 1
ATOM 1520 C C . LEU A 1 187 ? 1.491 2.172 -17.991 1.00 77.56 187 LEU A C 1
ATOM 1522 O O . LEU A 1 187 ? 1.854 1.955 -19.145 1.00 77.56 187 LEU A O 1
ATOM 1526 N N . SER A 1 188 ? 0.928 3.324 -17.617 1.00 76.25 188 SER A N 1
ATOM 1527 C CA . SER A 1 188 ? 0.629 4.419 -18.550 1.00 76.25 188 SER A CA 1
ATOM 1528 C C . SER A 1 188 ? 1.759 5.439 -18.712 1.00 76.25 188 SER A C 1
ATOM 1530 O O . SER A 1 188 ? 1.742 6.226 -19.654 1.00 76.25 188 SER A O 1
ATOM 1532 N N . PHE A 1 189 ? 2.705 5.502 -17.772 1.00 82.12 189 PHE A N 1
ATOM 1533 C CA . PHE A 1 189 ? 3.775 6.496 -17.788 1.00 82.12 189 PHE A CA 1
ATOM 1534 C C . PHE A 1 189 ? 4.728 6.217 -18.952 1.00 82.12 189 PHE A C 1
ATOM 1536 O O . PHE A 1 189 ? 5.259 5.117 -19.073 1.00 82.12 189 PHE A O 1
ATOM 1543 N N . GLU A 1 190 ? 4.985 7.202 -19.808 1.00 76.94 190 GLU A N 1
ATOM 1544 C CA . GLU A 1 190 ? 5.863 7.076 -20.973 1.00 76.94 190 GLU A CA 1
ATOM 1545 C C . GLU A 1 190 ? 6.917 8.183 -20.987 1.00 76.94 190 GLU A C 1
ATOM 1547 O O . GLU A 1 190 ? 6.669 9.310 -20.565 1.00 76.94 190 GLU A O 1
ATOM 1552 N N . GLY A 1 191 ? 8.101 7.866 -21.508 1.00 77.19 191 GLY A N 1
ATOM 1553 C CA . GLY A 1 191 ? 9.192 8.818 -21.664 1.00 77.19 191 GLY A CA 1
ATOM 1554 C C . GLY A 1 191 ? 10.379 8.182 -22.377 1.00 77.19 191 GLY A C 1
ATOM 1555 O O . GLY A 1 191 ? 10.533 6.960 -22.378 1.00 77.19 191 GLY A O 1
ATOM 1556 N N . LYS A 1 192 ? 11.183 9.015 -23.046 1.00 77.56 192 LYS A N 1
ATOM 1557 C CA . LYS A 1 192 ? 12.353 8.574 -23.828 1.00 77.56 192 LYS A CA 1
ATOM 1558 C C . LYS A 1 192 ? 13.667 8.695 -23.059 1.00 77.56 192 LYS A C 1
ATOM 1560 O O . LYS A 1 192 ? 14.663 8.120 -23.484 1.00 77.56 192 LYS A O 1
ATOM 1565 N N . GLU A 1 193 ? 13.657 9.440 -21.960 1.00 83.56 193 GLU A N 1
ATOM 1566 C CA . GLU A 1 193 ? 14.830 9.689 -21.135 1.00 83.56 193 GLU A CA 1
ATOM 1567 C C . GLU A 1 193 ? 15.237 8.443 -20.342 1.00 83.56 193 GLU A C 1
ATOM 1569 O O . GLU A 1 193 ? 14.392 7.663 -19.899 1.00 83.56 193 GLU A O 1
ATOM 1574 N N . ASN A 1 194 ? 16.540 8.264 -20.119 1.00 84.25 194 ASN A N 1
ATOM 1575 C CA . ASN A 1 194 ? 17.060 7.079 -19.427 1.00 84.25 194 ASN A CA 1
ATOM 1576 C C . ASN A 1 194 ? 16.499 6.942 -18.002 1.00 84.25 194 ASN A C 1
ATOM 1578 O O . ASN A 1 194 ? 16.092 5.847 -17.613 1.00 84.25 194 ASN A O 1
ATOM 1582 N N . TRP A 1 195 ? 16.372 8.062 -17.276 1.00 89.38 195 TRP A N 1
ATOM 1583 C CA . TRP A 1 195 ? 15.848 8.084 -15.906 1.00 89.38 195 TRP A CA 1
ATOM 1584 C C . TRP A 1 195 ? 14.415 7.538 -15.809 1.00 89.38 195 TRP A C 1
ATOM 1586 O O . TRP A 1 195 ? 14.038 6.996 -14.774 1.00 89.38 195 TRP A O 1
ATOM 1596 N N . VAL A 1 196 ? 13.622 7.626 -16.885 1.00 89.38 196 VAL A N 1
ATOM 1597 C CA . VAL A 1 196 ? 12.254 7.086 -16.929 1.00 89.38 196 VAL A CA 1
ATOM 1598 C C . VAL A 1 196 ? 12.275 5.563 -16.865 1.00 89.38 196 VAL A C 1
ATOM 1600 O O . VAL A 1 196 ? 11.468 4.966 -16.153 1.00 89.38 196 VAL A O 1
ATOM 1603 N N . ASN A 1 197 ? 13.201 4.920 -17.580 1.00 87.00 197 ASN A N 1
ATOM 1604 C CA . ASN A 1 197 ? 13.341 3.465 -17.546 1.00 87.00 197 ASN A CA 1
ATOM 1605 C C . ASN A 1 197 ? 13.857 2.991 -16.184 1.00 87.00 197 ASN A C 1
ATOM 1607 O O . ASN A 1 197 ? 13.321 2.023 -15.643 1.00 87.00 197 ASN A O 1
ATOM 1611 N N . ASP A 1 198 ? 14.823 3.708 -15.607 1.00 88.75 198 ASP A N 1
ATOM 1612 C CA . ASP A 1 198 ? 15.357 3.396 -14.278 1.00 88.75 198 ASP A CA 1
ATOM 1613 C C . ASP A 1 198 ? 14.291 3.562 -13.187 1.00 88.75 198 ASP A C 1
ATOM 1615 O O . ASP A 1 198 ? 14.126 2.680 -12.344 1.00 88.75 198 ASP A O 1
ATOM 1619 N N . LEU A 1 199 ? 13.491 4.633 -13.246 1.00 90.31 199 LEU A N 1
ATOM 1620 C CA . LEU A 1 199 ? 12.364 4.846 -12.337 1.00 90.31 199 LEU A CA 1
ATOM 1621 C C . LEU A 1 199 ? 11.290 3.764 -12.495 1.00 90.31 199 LEU A C 1
ATOM 1623 O O . LEU A 1 199 ? 10.756 3.280 -11.497 1.00 90.31 199 LEU A O 1
ATOM 1627 N N . LYS A 1 200 ? 10.982 3.349 -13.729 1.00 88.94 200 LYS A N 1
ATOM 1628 C CA . LYS A 1 200 ? 10.030 2.256 -13.965 1.00 88.94 200 LYS A CA 1
ATOM 1629 C C . LYS A 1 200 ? 10.514 0.941 -13.370 1.00 88.94 200 LYS A C 1
ATOM 1631 O O . LYS A 1 200 ? 9.724 0.194 -12.794 1.00 88.94 200 LYS A O 1
ATOM 1636 N N . GLU A 1 201 ? 11.794 0.637 -13.536 1.00 86.69 201 GLU A N 1
ATOM 1637 C CA . GLU A 1 201 ? 12.403 -0.560 -12.968 1.00 86.69 201 GLU A CA 1
ATOM 1638 C C . GLU A 1 201 ? 12.392 -0.514 -11.437 1.00 86.69 201 GLU A C 1
ATOM 1640 O O . GLU A 1 201 ? 11.946 -1.475 -10.808 1.00 86.69 201 GLU A O 1
ATOM 1645 N N . LEU A 1 202 ? 12.780 0.622 -10.849 1.00 88.12 202 LEU A N 1
ATOM 1646 C CA . LEU A 1 202 ? 12.718 0.847 -9.407 1.00 88.12 202 LEU A CA 1
ATOM 1647 C C . LEU A 1 202 ? 11.291 0.671 -8.875 1.00 88.12 202 LEU A C 1
ATOM 1649 O O . LEU A 1 202 ? 11.091 -0.067 -7.917 1.00 88.12 202 LEU A O 1
ATOM 1653 N N . GLY A 1 203 ? 10.290 1.264 -9.534 1.00 87.88 203 GLY A N 1
ATOM 1654 C CA . GLY A 1 203 ? 8.883 1.138 -9.147 1.00 87.88 203 GLY A CA 1
ATOM 1655 C C . GLY A 1 203 ? 8.376 -0.309 -9.175 1.00 87.88 203 GLY A C 1
ATOM 1656 O O . GLY A 1 203 ? 7.639 -0.721 -8.281 1.00 87.88 203 GLY A O 1
ATOM 1657 N N . LYS A 1 204 ? 8.810 -1.120 -10.152 1.00 83.69 204 LYS A N 1
ATOM 1658 C CA . LYS A 1 204 ? 8.484 -2.560 -10.199 1.00 83.69 204 LYS A CA 1
ATOM 1659 C C . LYS A 1 204 ? 9.133 -3.330 -9.050 1.00 83.69 204 LYS A C 1
ATOM 1661 O O . LYS A 1 204 ? 8.486 -4.195 -8.460 1.00 83.69 204 LYS A O 1
ATOM 1666 N N . LEU A 1 205 ? 10.405 -3.051 -8.756 1.00 81.94 205 LEU A N 1
ATOM 1667 C CA . LEU A 1 205 ? 11.120 -3.685 -7.645 1.00 81.94 205 LEU A CA 1
ATOM 1668 C C . LEU A 1 205 ? 10.483 -3.311 -6.299 1.00 81.94 205 LEU A C 1
ATOM 1670 O O . LEU A 1 205 ? 10.226 -4.203 -5.489 1.00 81.94 205 LEU A O 1
ATOM 1674 N N . GLU A 1 206 ? 10.152 -2.032 -6.109 1.00 83.00 206 GLU A N 1
ATOM 1675 C CA . GLU A 1 206 ? 9.497 -1.520 -4.904 1.00 83.00 206 GLU A CA 1
ATOM 1676 C C . GLU A 1 206 ? 8.140 -2.184 -4.677 1.00 83.00 206 GLU A C 1
ATOM 1678 O O . GLU A 1 206 ? 7.873 -2.693 -3.591 1.00 83.00 206 GLU A O 1
ATOM 1683 N N . PHE A 1 207 ? 7.301 -2.253 -5.714 1.00 80.94 207 PHE A N 1
ATOM 1684 C CA . PHE A 1 207 ? 5.977 -2.865 -5.617 1.00 80.94 207 PHE A CA 1
ATOM 1685 C C . PHE A 1 207 ? 6.051 -4.306 -5.091 1.00 80.94 207 PHE A C 1
ATOM 1687 O O . PHE A 1 207 ? 5.288 -4.686 -4.204 1.00 80.94 207 PHE A O 1
ATOM 1694 N N . ASN A 1 208 ? 7.015 -5.093 -5.581 1.00 74.75 208 ASN A N 1
ATOM 1695 C CA . ASN A 1 208 ? 7.209 -6.476 -5.141 1.00 74.75 208 ASN A CA 1
ATOM 1696 C C . ASN A 1 208 ? 7.721 -6.563 -3.691 1.00 74.75 208 ASN A C 1
ATOM 1698 O O . ASN A 1 208 ? 7.301 -7.440 -2.931 1.00 74.75 208 ASN A O 1
ATOM 1702 N N . MET A 1 209 ? 8.630 -5.667 -3.293 1.00 77.69 209 MET A N 1
ATOM 1703 C CA . MET A 1 209 ? 9.137 -5.614 -1.918 1.00 77.69 209 MET A CA 1
ATOM 1704 C C . MET A 1 209 ? 8.023 -5.236 -0.934 1.00 77.69 209 MET A C 1
ATOM 1706 O O . MET A 1 209 ? 7.849 -5.900 0.092 1.00 77.69 209 MET A O 1
ATOM 1710 N N . VAL A 1 210 ? 7.231 -4.216 -1.273 1.00 81.88 210 VAL A N 1
ATOM 1711 C CA . VAL A 1 210 ? 6.093 -3.747 -0.475 1.00 81.88 210 VAL A CA 1
ATOM 1712 C C . VAL A 1 210 ? 5.004 -4.810 -0.377 1.00 81.88 210 VAL A C 1
ATOM 1714 O O . VAL A 1 210 ? 4.480 -5.023 0.715 1.00 81.88 210 VAL A O 1
ATOM 1717 N N . GLU A 1 211 ? 4.694 -5.534 -1.456 1.00 80.69 211 GLU A N 1
ATOM 1718 C CA . GLU A 1 211 ? 3.758 -6.666 -1.402 1.00 80.69 211 GLU A CA 1
ATOM 1719 C C . GLU A 1 211 ? 4.205 -7.700 -0.355 1.00 80.69 211 GLU A C 1
ATOM 1721 O O . GLU A 1 211 ? 3.421 -8.102 0.512 1.00 80.69 211 GLU A O 1
ATOM 1726 N N . SER A 1 212 ? 5.476 -8.117 -0.402 1.00 76.19 212 SER A N 1
ATOM 1727 C CA . SER A 1 212 ? 6.025 -9.089 0.551 1.00 76.19 212 SER A CA 1
ATOM 1728 C C . SER A 1 212 ? 5.955 -8.580 1.992 1.00 76.19 212 SER A C 1
ATOM 1730 O O . SER A 1 212 ? 5.649 -9.350 2.908 1.00 76.19 212 SER A O 1
ATOM 1732 N N . LEU A 1 213 ? 6.228 -7.291 2.201 1.00 81.25 213 LEU A N 1
ATOM 1733 C CA . LEU A 1 213 ? 6.142 -6.649 3.508 1.00 81.25 213 LEU A CA 1
ATOM 1734 C C . LEU A 1 213 ? 4.704 -6.662 4.045 1.00 81.25 213 LEU A C 1
ATOM 1736 O O . LEU A 1 213 ? 4.472 -7.110 5.167 1.00 81.25 213 LEU A O 1
ATOM 1740 N N . ILE A 1 214 ? 3.731 -6.265 3.222 1.00 83.56 214 ILE A N 1
ATOM 1741 C CA . ILE A 1 214 ? 2.307 -6.247 3.583 1.00 83.56 214 ILE A CA 1
ATOM 1742 C C . ILE A 1 214 ? 1.811 -7.655 3.930 1.00 83.56 214 ILE A C 1
ATOM 1744 O O . ILE A 1 214 ? 1.080 -7.834 4.903 1.00 83.56 214 ILE A O 1
ATOM 1748 N N . ARG A 1 215 ? 2.232 -8.690 3.193 1.00 80.44 215 ARG A N 1
ATOM 1749 C CA . ARG A 1 215 ? 1.882 -10.084 3.526 1.00 80.44 215 ARG A CA 1
ATOM 1750 C C . ARG A 1 215 ? 2.399 -10.502 4.901 1.00 80.44 215 ARG A C 1
ATOM 1752 O O . ARG A 1 215 ? 1.688 -11.197 5.627 1.00 80.44 215 ARG A O 1
ATOM 1759 N N . ASN A 1 216 ? 3.616 -10.095 5.257 1.00 81.69 216 ASN A N 1
ATOM 1760 C CA . ASN A 1 216 ? 4.182 -10.359 6.579 1.00 81.69 216 ASN A CA 1
ATOM 1761 C C . ASN A 1 216 ? 3.390 -9.617 7.668 1.00 81.69 216 ASN A C 1
ATOM 1763 O O . ASN A 1 216 ? 2.975 -10.224 8.653 1.00 81.69 216 ASN A O 1
ATOM 1767 N N . GLU A 1 217 ? 3.088 -8.338 7.457 1.00 88.56 217 GLU A N 1
ATOM 1768 C CA . GLU A 1 217 ? 2.266 -7.544 8.379 1.00 88.56 217 GLU A CA 1
ATOM 1769 C C . GLU A 1 217 ? 0.872 -8.156 8.583 1.00 88.56 217 GLU A C 1
ATOM 1771 O O . GLU A 1 217 ? 0.425 -8.301 9.719 1.00 88.56 217 GLU A O 1
ATOM 1776 N N . ILE A 1 218 ? 0.219 -8.624 7.513 1.00 86.75 218 ILE A N 1
ATOM 1777 C CA . ILE A 1 218 ? -1.060 -9.348 7.589 1.00 86.75 218 ILE A CA 1
ATOM 1778 C C . ILE A 1 218 ? -0.941 -10.598 8.470 1.00 86.75 218 ILE A C 1
ATOM 1780 O O . ILE A 1 218 ? -1.844 -10.876 9.264 1.00 86.75 218 ILE A O 1
ATOM 1784 N N . GLN A 1 219 ? 0.155 -11.357 8.367 1.00 84.88 219 GLN A N 1
ATOM 1785 C CA . GLN A 1 219 ? 0.392 -12.523 9.226 1.00 84.88 219 GLN A CA 1
ATOM 1786 C C . GLN A 1 219 ? 0.586 -12.120 10.691 1.00 84.88 219 GLN A C 1
ATOM 1788 O O . GLN A 1 219 ? 0.033 -12.779 11.573 1.00 84.88 219 GLN A O 1
ATOM 1793 N N . GLN A 1 220 ? 1.325 -11.039 10.954 1.00 89.38 220 GLN A N 1
ATOM 1794 C CA . GLN A 1 220 ? 1.523 -10.508 12.304 1.00 89.38 220 GLN A CA 1
ATOM 1795 C C . GLN A 1 220 ? 0.198 -10.058 12.926 1.00 89.38 220 GLN A C 1
ATOM 1797 O O . GLN A 1 220 ? -0.135 -10.501 14.024 1.00 89.38 220 GLN A O 1
ATOM 1802 N N . VAL A 1 221 ? -0.594 -9.265 12.199 1.00 92.19 221 VAL A N 1
ATOM 1803 C CA . VAL A 1 221 ? -1.922 -8.806 12.636 1.00 92.19 221 VAL A CA 1
ATOM 1804 C C . VAL A 1 221 ? -2.856 -9.989 12.873 1.00 92.19 221 VAL A C 1
ATOM 1806 O O . VAL A 1 221 ? -3.509 -10.057 13.910 1.00 92.19 221 VAL A O 1
ATOM 1809 N N . SER A 1 222 ? -2.891 -10.960 11.957 1.00 89.19 222 SER A N 1
ATOM 1810 C CA . SER A 1 222 ? -3.746 -12.149 12.096 1.00 89.19 222 SER A CA 1
ATOM 1811 C C . SER A 1 222 ? -3.366 -12.989 13.315 1.00 89.19 222 SER A C 1
ATOM 1813 O O . SER A 1 222 ? -4.239 -13.498 14.018 1.00 89.19 222 SER A O 1
ATOM 1815 N N . LYS A 1 223 ? -2.062 -13.141 13.573 1.00 89.38 223 LYS A N 1
ATOM 1816 C CA . LYS A 1 223 ? -1.554 -13.857 14.745 1.00 89.38 223 LYS A CA 1
ATOM 1817 C C . LYS A 1 223 ? -1.925 -13.124 16.033 1.00 89.38 223 LYS A C 1
ATOM 1819 O O . LYS A 1 223 ? -2.504 -13.749 16.915 1.00 89.38 223 LYS A O 1
ATOM 1824 N N . TRP A 1 224 ? -1.637 -11.825 16.109 1.00 94.25 224 TRP A N 1
ATOM 1825 C CA . TRP A 1 224 ? -1.975 -10.987 17.260 1.00 94.25 224 TRP A CA 1
ATOM 1826 C C . TRP A 1 224 ? -3.474 -11.034 17.566 1.00 94.25 224 TRP A C 1
ATOM 1828 O O . TRP A 1 224 ? -3.859 -11.305 18.699 1.00 94.25 224 TRP A O 1
ATOM 1838 N N . TRP A 1 225 ? -4.321 -10.854 16.551 1.00 92.94 225 TRP A N 1
ATOM 1839 C CA . TRP A 1 225 ? -5.772 -10.865 16.722 1.00 92.94 225 TRP A CA 1
ATOM 1840 C C . TRP A 1 225 ? -6.285 -12.206 17.260 1.00 92.94 225 TRP A C 1
ATOM 1842 O O . TRP A 1 225 ? -7.109 -12.246 18.172 1.00 92.94 225 TRP A O 1
ATOM 1852 N N . LYS A 1 226 ? -5.741 -13.320 16.751 1.00 89.25 226 LYS A N 1
ATOM 1853 C CA . LYS A 1 226 ? -6.066 -14.662 17.246 1.00 89.25 226 LYS A CA 1
ATOM 1854 C C . LYS A 1 226 ? -5.613 -14.876 18.693 1.00 89.25 226 LYS A C 1
ATOM 1856 O O . LYS A 1 226 ? -6.337 -15.498 19.461 1.00 89.25 226 LYS A O 1
ATOM 1861 N N . GLU A 1 227 ? -4.424 -14.401 19.056 1.00 90.69 227 GLU A N 1
ATOM 1862 C CA . GLU A 1 227 ? -3.891 -14.502 20.424 1.00 90.69 227 GLU A CA 1
ATOM 1863 C C . GLU A 1 227 ? -4.665 -13.626 21.416 1.00 90.69 227 GLU A C 1
ATOM 1865 O O . GLU A 1 227 ? -4.797 -13.998 22.580 1.00 90.69 227 GLU A O 1
ATOM 1870 N N . LEU A 1 228 ? -5.213 -12.499 20.952 1.00 90.31 228 LEU A N 1
ATOM 1871 C CA . LEU A 1 228 ? -6.053 -11.613 21.752 1.00 90.31 228 LEU A CA 1
ATOM 1872 C C . LEU A 1 228 ? -7.389 -12.275 22.146 1.00 90.31 228 LEU A C 1
ATOM 1874 O O . LEU A 1 228 ? -7.921 -11.980 23.213 1.00 90.31 228 LEU A O 1
ATOM 1878 N N . GLY A 1 229 ? -7.929 -13.169 21.307 1.00 86.00 229 GLY A N 1
ATOM 1879 C CA . GLY A 1 229 ? -9.060 -14.044 21.650 1.00 86.00 229 GLY A CA 1
ATOM 1880 C C . GLY A 1 229 ? -10.417 -13.352 21.843 1.00 86.00 229 GLY A C 1
ATOM 1881 O O . GLY A 1 229 ? -11.364 -13.989 22.297 1.00 86.00 229 GLY A O 1
ATOM 1882 N N . LEU A 1 230 ? -10.549 -12.064 21.493 1.00 84.75 230 LEU A N 1
ATOM 1883 C CA . LEU A 1 230 ? -11.772 -11.289 21.757 1.00 84.75 230 LEU A CA 1
ATOM 1884 C C . LEU A 1 230 ? -13.012 -11.837 21.050 1.00 84.75 230 LEU A C 1
ATOM 1886 O O . LEU A 1 230 ? -14.106 -11.715 21.587 1.00 84.75 230 LEU A O 1
ATOM 1890 N N . THR A 1 231 ? -12.872 -12.452 19.879 1.00 79.50 231 THR A N 1
ATOM 1891 C CA . THR A 1 231 ? -14.011 -12.936 19.080 1.00 79.50 231 THR A CA 1
ATOM 1892 C C . THR A 1 231 ? -14.660 -14.195 19.653 1.00 79.50 231 THR A C 1
ATOM 1894 O O . THR A 1 231 ? -15.833 -14.464 19.384 1.00 79.50 231 THR A O 1
ATOM 1897 N N . GLU A 1 232 ? -13.939 -14.956 20.482 1.00 77.75 232 GLU A N 1
ATOM 1898 C CA . GLU A 1 232 ? -14.503 -16.102 21.203 1.00 77.75 232 GLU A CA 1
ATOM 1899 C C . GLU A 1 232 ? -15.453 -15.640 22.322 1.00 77.75 232 GLU A C 1
ATOM 1901 O O . GLU A 1 232 ? -16.484 -16.278 22.569 1.00 77.75 232 GLU A O 1
ATOM 1906 N N . GLU A 1 233 ? -15.142 -14.490 22.928 1.00 79.56 233 GLU A N 1
ATOM 1907 C CA . GLU A 1 233 ? -15.856 -13.890 24.060 1.00 79.56 233 GLU A CA 1
ATOM 1908 C C . GLU A 1 233 ? -16.939 -12.884 23.620 1.00 79.56 233 GLU A C 1
ATOM 1910 O O . GLU A 1 233 ? -18.029 -12.836 24.195 1.00 79.56 233 GLU A O 1
ATOM 1915 N N . LEU A 1 234 ? -16.673 -12.099 22.572 1.00 85.62 234 LEU A N 1
ATOM 1916 C CA . LEU A 1 234 ? -17.514 -11.009 22.065 1.00 85.62 234 LEU A CA 1
ATOM 1917 C C . LEU A 1 234 ? -18.145 -11.383 20.717 1.00 85.62 234 LEU A C 1
ATOM 1919 O O . LEU A 1 234 ? -17.858 -10.794 19.685 1.00 85.62 234 LEU A O 1
ATOM 1923 N N . LYS A 1 235 ? -19.044 -12.369 20.694 1.00 84.31 235 LYS A N 1
ATOM 1924 C CA . LYS A 1 235 ? -19.618 -12.890 19.431 1.00 84.31 235 LYS A CA 1
ATOM 1925 C C . LYS A 1 235 ? -20.475 -11.899 18.631 1.00 84.31 235 LYS A C 1
ATOM 1927 O O . LYS A 1 235 ? -20.870 -12.221 17.515 1.00 84.31 235 LYS A O 1
ATOM 1932 N N . PHE A 1 236 ? -20.825 -10.759 19.220 1.00 83.06 236 PHE A N 1
ATOM 1933 C CA . PHE A 1 236 ? -21.654 -9.732 18.590 1.00 83.06 236 PHE A CA 1
ATOM 1934 C C . PHE A 1 236 ? -20.839 -8.664 17.847 1.00 83.06 236 PHE A C 1
ATOM 1936 O O . PHE A 1 236 ? -21.432 -7.932 17.063 1.00 83.06 236 PHE A O 1
ATOM 1943 N N . VAL A 1 237 ? -19.521 -8.565 18.075 1.00 84.62 237 VAL A N 1
ATOM 1944 C CA . VAL A 1 237 ? -18.684 -7.552 17.410 1.00 84.62 237 VAL A CA 1
ATOM 1945 C C . VAL A 1 237 ? -18.216 -8.036 16.041 1.00 84.62 237 VAL A C 1
ATOM 1947 O O . VAL A 1 237 ? -18.047 -9.238 15.802 1.00 84.62 237 VAL A O 1
ATOM 1950 N N . ARG A 1 238 ? -17.979 -7.091 15.133 1.00 85.69 238 ARG A N 1
ATOM 1951 C CA . ARG A 1 238 ? -17.416 -7.333 13.803 1.00 85.69 238 ARG A CA 1
ATOM 1952 C C . ARG A 1 238 ? -16.025 -7.972 13.947 1.00 85.69 238 ARG A C 1
ATOM 1954 O O . ARG A 1 238 ? -15.174 -7.467 14.667 1.00 85.69 238 ARG A O 1
ATOM 1961 N N . ASP A 1 239 ? -15.769 -9.066 13.225 1.00 85.62 239 ASP A N 1
ATOM 1962 C CA . ASP A 1 239 ? -14.461 -9.746 13.173 1.00 85.62 239 ASP A CA 1
ATOM 1963 C C . ASP A 1 239 ? -13.778 -9.482 11.823 1.00 85.62 239 ASP A C 1
ATOM 1965 O O . ASP A 1 239 ? -13.903 -10.254 10.864 1.00 85.62 239 ASP A O 1
ATOM 1969 N N . GLN A 1 240 ? -13.125 -8.321 11.700 1.00 88.38 240 GLN A N 1
ATOM 1970 C CA . GLN A 1 240 ? -12.552 -7.858 10.430 1.00 88.38 240 GLN A CA 1
ATOM 1971 C C . GLN A 1 240 ? -11.119 -7.292 10.564 1.00 88.38 240 GLN A C 1
ATOM 1973 O O . GLN A 1 240 ? -10.828 -6.243 9.985 1.00 88.38 240 GLN A O 1
ATOM 1978 N N . PRO A 1 241 ? -10.169 -7.999 11.214 1.00 89.69 241 PRO A N 1
ATOM 1979 C CA . PRO A 1 241 ? -8.810 -7.498 11.484 1.00 89.69 241 PRO A CA 1
ATOM 1980 C C . PRO A 1 241 ? -8.053 -7.036 10.236 1.00 89.69 241 PRO A C 1
ATOM 1982 O O . PRO A 1 241 ? -7.288 -6.077 10.272 1.00 89.69 241 PRO A O 1
ATOM 1985 N N . ILE A 1 242 ? -8.304 -7.680 9.098 1.00 88.25 242 ILE A N 1
ATOM 1986 C CA . ILE A 1 242 ? -7.677 -7.321 7.824 1.00 88.25 242 ILE A CA 1
ATOM 1987 C C . ILE A 1 242 ? -8.263 -6.029 7.253 1.00 88.25 242 ILE A C 1
ATOM 1989 O O . ILE A 1 242 ? -7.510 -5.211 6.734 1.00 88.25 242 ILE A O 1
ATOM 1993 N N . LYS A 1 243 ? -9.583 -5.821 7.367 1.00 88.38 243 LYS A N 1
ATOM 1994 C CA . LYS A 1 243 ? -10.231 -4.559 6.970 1.00 88.38 243 LYS A CA 1
ATOM 1995 C C . LYS A 1 243 ? -9.715 -3.411 7.843 1.00 88.38 243 LYS A C 1
ATOM 1997 O O . LYS A 1 243 ? -9.454 -2.318 7.355 1.00 88.38 243 LYS A O 1
ATOM 2002 N N . TRP A 1 244 ? -9.500 -3.656 9.131 1.00 92.94 244 TRP A N 1
ATOM 2003 C CA . TRP A 1 244 ? -8.940 -2.644 10.026 1.00 92.94 244 TRP A CA 1
ATOM 2004 C C . TRP A 1 244 ? -7.476 -2.338 9.702 1.00 92.94 244 TRP A C 1
ATOM 2006 O O . TRP A 1 244 ? -7.097 -1.172 9.668 1.00 92.94 244 TRP A O 1
ATOM 2016 N N . TYR A 1 245 ? -6.679 -3.354 9.358 1.00 95.62 245 TYR A N 1
ATOM 2017 C CA . TYR A 1 245 ? -5.296 -3.189 8.895 1.00 95.62 245 TYR A CA 1
ATOM 2018 C C . TYR A 1 245 ? -5.175 -2.438 7.555 1.00 95.62 245 TYR A C 1
ATOM 2020 O O . TYR A 1 245 ? -4.158 -1.782 7.314 1.00 95.62 245 TYR A O 1
ATOM 2028 N N . THR A 1 246 ? -6.193 -2.456 6.680 1.00 93.00 246 THR A N 1
ATOM 2029 C CA . THR A 1 246 ? -6.098 -1.710 5.410 1.00 93.00 246 THR A CA 1
ATOM 2030 C C . THR A 1 246 ? -5.965 -0.201 5.590 1.00 93.00 246 THR A C 1
ATOM 2032 O O . THR A 1 246 ? -5.326 0.435 4.754 1.00 93.00 246 THR A O 1
ATOM 2035 N N . TRP A 1 247 ? -6.471 0.359 6.695 1.00 94.69 247 TRP A N 1
ATOM 2036 C CA . TRP A 1 247 ? -6.282 1.768 7.049 1.00 94.69 247 TRP A CA 1
ATOM 2037 C C . TRP A 1 247 ? -4.800 2.142 7.204 1.00 94.69 247 TRP A C 1
ATOM 2039 O O . TRP A 1 247 ? -4.302 2.917 6.384 1.00 94.69 247 TRP A O 1
ATOM 2049 N N . PRO A 1 248 ? -4.054 1.614 8.197 1.00 96.12 248 PRO A N 1
ATOM 2050 C CA . PRO A 1 248 ? -2.657 1.975 8.386 1.00 96.12 248 PRO A CA 1
ATOM 2051 C C . PRO A 1 248 ? -1.796 1.525 7.212 1.00 96.12 248 PRO A C 1
ATOM 2053 O O . PRO A 1 248 ? -0.866 2.245 6.857 1.00 96.12 248 PRO A O 1
ATOM 2056 N N . MET A 1 249 ? -2.127 0.395 6.573 1.00 94.00 249 MET A N 1
ATOM 2057 C CA . MET A 1 249 ? -1.486 -0.023 5.331 1.00 94.00 249 MET A CA 1
ATOM 2058 C C . MET A 1 249 ? -1.545 1.102 4.306 1.00 94.00 249 MET A C 1
ATOM 2060 O O . MET A 1 249 ? -0.500 1.639 3.953 1.00 94.00 249 MET A O 1
ATOM 2064 N N . ALA A 1 250 ? -2.727 1.537 3.886 1.00 91.88 250 ALA A N 1
ATOM 2065 C CA . ALA A 1 250 ? -2.836 2.568 2.864 1.00 91.88 250 ALA A CA 1
ATOM 2066 C C . ALA A 1 250 ? -2.290 3.934 3.322 1.00 91.88 250 ALA A C 1
ATOM 2068 O O . ALA A 1 250 ? -1.659 4.640 2.533 1.00 91.88 250 ALA A O 1
ATOM 2069 N N . CYS A 1 251 ? -2.503 4.302 4.590 1.00 94.12 251 CYS A N 1
ATOM 2070 C CA . CYS A 1 251 ? -2.205 5.649 5.071 1.00 94.12 251 CYS A CA 1
ATOM 2071 C C . CYS A 1 251 ? -0.721 5.893 5.371 1.00 94.12 251 CYS A C 1
ATOM 2073 O O . CYS A 1 251 ? -0.226 7.003 5.153 1.00 94.12 251 CYS A O 1
ATOM 2075 N N . LEU A 1 252 ? 0.003 4.870 5.832 1.00 92.75 252 LEU A N 1
ATOM 2076 C CA . LEU A 1 252 ? 1.440 4.926 6.104 1.00 92.75 252 LEU A CA 1
ATOM 2077 C C . LEU A 1 252 ? 2.194 4.267 4.946 1.00 92.75 252 LEU A C 1
ATOM 2079 O O . LEU A 1 252 ? 2.603 3.104 5.009 1.00 92.75 252 LEU A O 1
ATOM 2083 N N . ALA A 1 253 ? 2.338 5.034 3.863 1.00 85.56 253 ALA A N 1
ATOM 2084 C CA . ALA A 1 253 ? 2.857 4.554 2.585 1.00 85.56 253 ALA A CA 1
ATOM 2085 C C . ALA A 1 253 ? 4.364 4.203 2.588 1.00 85.56 253 ALA A C 1
ATOM 2087 O O . ALA A 1 253 ? 4.805 3.432 1.739 1.00 85.56 253 ALA A O 1
ATOM 2088 N N . ASP A 1 254 ? 5.145 4.728 3.533 1.00 87.25 254 ASP A N 1
ATOM 2089 C CA . ASP A 1 254 ? 6.583 4.444 3.643 1.00 87.25 254 ASP A CA 1
ATOM 2090 C C . ASP A 1 254 ? 6.812 3.000 4.140 1.00 87.25 254 ASP A C 1
ATOM 2092 O O . ASP A 1 254 ? 6.328 2.650 5.224 1.00 87.25 254 ASP A O 1
ATOM 2096 N N . PRO A 1 255 ? 7.538 2.140 3.401 1.00 85.38 255 PRO A N 1
ATOM 2097 C CA . PRO A 1 255 ? 7.822 0.765 3.813 1.00 85.38 255 PRO A CA 1
ATOM 2098 C C . PRO A 1 255 ? 8.476 0.660 5.197 1.00 85.38 255 PRO A C 1
ATOM 2100 O O . PRO A 1 255 ? 8.179 -0.284 5.930 1.00 85.38 255 PRO A O 1
ATOM 2103 N N . ASN A 1 256 ? 9.277 1.648 5.606 1.00 85.69 256 ASN A N 1
ATOM 2104 C CA . ASN A 1 256 ? 9.986 1.649 6.889 1.00 85.69 256 ASN A CA 1
ATOM 2105 C C . ASN A 1 256 ? 9.057 1.767 8.109 1.00 85.69 256 ASN A C 1
ATOM 2107 O O . ASN A 1 256 ? 9.490 1.504 9.227 1.00 85.69 256 ASN A O 1
ATOM 2111 N N . LEU A 1 257 ? 7.781 2.115 7.904 1.00 91.56 257 LEU A N 1
ATOM 2112 C CA . LEU A 1 257 ? 6.777 2.280 8.963 1.00 91.56 257 LEU A CA 1
ATOM 2113 C C . LEU A 1 257 ? 5.988 0.993 9.271 1.00 91.56 257 LEU A C 1
ATOM 2115 O O . LEU A 1 257 ? 4.805 1.034 9.605 1.00 91.56 257 LEU A O 1
ATOM 2119 N N . SER A 1 258 ? 6.615 -0.172 9.088 1.00 93.19 258 SER A N 1
ATOM 2120 C CA . SER A 1 258 ? 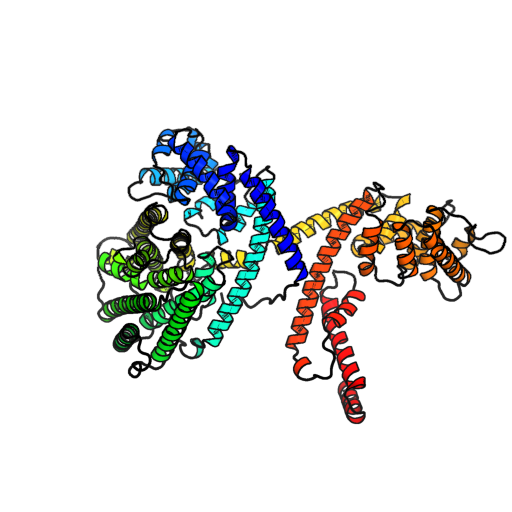5.965 -1.481 9.257 1.00 93.19 258 SER A CA 1
ATOM 2121 C C . SER A 1 258 ? 5.451 -1.714 10.679 1.00 93.19 258 SER A C 1
ATOM 2123 O O . SER A 1 258 ? 4.305 -2.120 10.876 1.00 93.19 258 SER A O 1
ATOM 2125 N N . GLU A 1 259 ? 6.275 -1.390 11.676 1.00 93.44 259 GLU A N 1
ATOM 2126 C CA . GLU A 1 259 ? 5.919 -1.511 13.092 1.00 93.44 259 GLU A CA 1
ATOM 2127 C C . GLU A 1 259 ? 4.749 -0.580 13.438 1.00 93.44 259 GLU A C 1
ATOM 2129 O O . GLU A 1 259 ? 3.761 -1.010 14.032 1.00 93.44 259 GLU A O 1
ATOM 2134 N N . GLU A 1 260 ? 4.805 0.675 12.988 1.00 96.75 260 GLU A N 1
ATOM 2135 C CA . GLU A 1 260 ? 3.753 1.670 13.190 1.00 96.75 260 GLU A CA 1
ATOM 2136 C C . GLU A 1 260 ? 2.427 1.225 12.570 1.00 96.75 260 GLU A C 1
ATOM 2138 O O . GLU A 1 260 ? 1.373 1.446 13.169 1.00 96.75 260 GLU A O 1
ATOM 2143 N N . ARG A 1 261 ? 2.454 0.567 11.403 1.00 97.56 261 ARG A N 1
ATOM 2144 C CA . ARG A 1 261 ? 1.241 0.030 10.773 1.00 97.56 261 ARG A CA 1
ATOM 2145 C C . ARG A 1 261 ? 0.586 -1.061 11.611 1.00 97.56 261 ARG A C 1
ATOM 2147 O O . ARG A 1 261 ? -0.635 -1.043 11.802 1.00 97.56 261 ARG A O 1
ATOM 2154 N N . VAL A 1 262 ? 1.384 -2.002 12.110 1.00 96.25 262 VAL A N 1
ATOM 2155 C CA . VAL A 1 262 ? 0.894 -3.104 12.950 1.00 96.25 262 VAL A CA 1
ATOM 2156 C C . VAL A 1 262 ? 0.360 -2.566 14.280 1.00 96.25 262 VAL A C 1
ATOM 2158 O O . VAL A 1 262 ? -0.748 -2.925 14.674 1.00 96.25 262 VAL A O 1
ATOM 2161 N N . GLU A 1 263 ? 1.074 -1.649 14.936 1.00 96.44 263 GLU A N 1
ATOM 2162 C CA . GLU A 1 263 ? 0.631 -1.049 16.202 1.00 96.44 263 GLU A CA 1
ATOM 2163 C C . GLU A 1 263 ? -0.636 -0.195 16.042 1.00 96.44 263 GLU A C 1
ATOM 2165 O O . GLU A 1 263 ? -1.578 -0.320 16.830 1.00 96.44 263 GLU A O 1
ATOM 2170 N N . LEU A 1 264 ? -0.720 0.629 14.992 1.00 98.00 264 LEU A N 1
ATOM 2171 C CA . LEU A 1 264 ? -1.896 1.471 14.749 1.00 98.00 264 LEU A CA 1
ATOM 2172 C C . LEU A 1 264 ? -3.148 0.631 14.447 1.00 98.00 264 LEU A C 1
ATOM 2174 O O . LEU A 1 264 ? -4.252 1.002 14.853 1.00 98.00 264 LEU A O 1
ATOM 2178 N N . THR A 1 265 ? -2.979 -0.540 13.819 1.00 98.19 265 THR A N 1
ATOM 2179 C CA . THR A 1 265 ? -4.071 -1.502 13.587 1.00 98.19 265 THR A CA 1
ATOM 2180 C C . THR A 1 265 ? -4.750 -1.911 14.890 1.00 98.19 265 THR A C 1
ATOM 2182 O O . THR A 1 265 ? -5.977 -2.018 14.925 1.00 98.19 265 THR A O 1
ATOM 2185 N N . LYS A 1 266 ? -3.990 -2.102 15.978 1.00 97.19 266 LYS A N 1
ATOM 2186 C CA . LYS A 1 266 ? -4.553 -2.505 17.277 1.00 97.19 266 LYS A CA 1
ATOM 2187 C C . LYS A 1 266 ? -5.531 -1.456 17.810 1.00 97.19 266 LYS A C 1
ATOM 2189 O O . LYS A 1 266 ? -6.624 -1.794 18.258 1.00 97.19 266 LYS A O 1
ATOM 2194 N N . SER A 1 267 ? -5.160 -0.181 17.690 1.00 96.81 267 SER A N 1
ATOM 2195 C CA . SER A 1 267 ? -5.992 0.949 18.123 1.00 96.81 267 SER A CA 1
ATOM 2196 C C . SER A 1 267 ? -7.257 1.069 17.271 1.00 96.81 267 SER A C 1
ATOM 2198 O O . SER A 1 267 ? -8.346 1.213 17.810 1.00 96.81 267 SER A O 1
ATOM 2200 N N . ILE A 1 268 ? -7.136 0.929 15.947 1.00 97.38 268 ILE A N 1
ATOM 2201 C CA . ILE A 1 268 ? -8.288 0.954 15.029 1.00 97.38 268 ILE A CA 1
ATOM 2202 C C . ILE A 1 268 ? -9.248 -0.204 15.321 1.00 97.38 268 ILE A C 1
ATOM 2204 O O . ILE A 1 268 ? -10.456 -0.003 15.362 1.00 97.38 268 ILE A O 1
ATOM 2208 N N . SER A 1 269 ? -8.718 -1.400 15.587 1.00 96.12 269 SER A N 1
ATOM 2209 C CA . SER A 1 269 ? -9.526 -2.573 15.949 1.00 96.12 269 SER A CA 1
ATOM 2210 C C . SER A 1 269 ? -10.372 -2.302 17.199 1.00 96.12 269 SER A C 1
ATOM 2212 O O . SER A 1 269 ? -11.558 -2.610 17.222 1.00 96.12 269 SER A O 1
ATOM 2214 N N . LEU A 1 270 ? -9.784 -1.673 18.224 1.00 96.69 270 LEU A N 1
ATOM 2215 C CA . LEU A 1 270 ? -10.498 -1.305 19.450 1.00 96.69 270 LEU A CA 1
ATOM 2216 C C . LEU A 1 270 ? -11.579 -0.244 19.220 1.00 96.69 270 LEU A C 1
ATOM 2218 O O . LEU A 1 270 ? -12.621 -0.331 19.862 1.00 96.69 270 LEU A O 1
ATOM 2222 N N . VAL A 1 271 ? -11.366 0.718 18.311 1.00 96.69 271 VAL A N 1
ATOM 2223 C CA . VAL A 1 271 ? -12.408 1.692 17.936 1.00 96.69 271 VAL A CA 1
ATOM 2224 C C . VAL A 1 271 ? -13.650 0.956 17.433 1.00 96.69 271 VAL A C 1
ATOM 2226 O O . VAL A 1 271 ? -14.715 1.157 18.002 1.00 96.69 271 VAL A O 1
ATOM 2229 N N . TYR A 1 272 ? -13.507 0.042 16.465 1.00 93.44 272 TYR A N 1
ATOM 2230 C CA . TYR A 1 272 ? -14.637 -0.728 15.919 1.00 93.44 272 TYR A CA 1
ATOM 2231 C C . TYR A 1 272 ? -15.331 -1.624 16.960 1.00 93.44 272 TYR A C 1
ATOM 2233 O O . TYR A 1 272 ? -16.550 -1.749 16.958 1.00 93.44 272 TYR A O 1
ATOM 2241 N N . ILE A 1 273 ? -14.571 -2.252 17.862 1.00 93.56 273 ILE A N 1
ATOM 2242 C CA . ILE A 1 273 ? -15.145 -3.107 18.917 1.00 93.56 273 ILE A CA 1
ATOM 2243 C C . ILE A 1 273 ? -15.967 -2.279 19.905 1.00 93.56 273 ILE A C 1
ATOM 2245 O O . ILE A 1 273 ? -17.029 -2.714 20.347 1.00 93.56 273 ILE A O 1
ATOM 2249 N N . ILE A 1 274 ? -15.454 -1.110 20.294 1.00 95.44 274 ILE A N 1
ATOM 2250 C CA . ILE A 1 274 ? -16.145 -0.221 21.227 1.00 95.44 274 ILE A CA 1
ATOM 2251 C C . ILE A 1 274 ? -17.388 0.362 20.552 1.00 95.44 274 ILE A C 1
ATOM 2253 O O . ILE A 1 274 ? -18.443 0.356 21.170 1.00 95.44 274 ILE A O 1
ATOM 2257 N N . ASP A 1 275 ? -17.291 0.770 19.291 1.00 91.94 275 ASP A N 1
ATOM 2258 C CA . ASP A 1 275 ? -18.422 1.205 18.463 1.00 91.94 275 ASP A CA 1
ATOM 2259 C C . ASP A 1 275 ? -19.565 0.165 18.470 1.00 91.94 275 ASP A C 1
ATOM 2261 O O . ASP A 1 275 ? -20.676 0.463 18.903 1.00 91.94 275 ASP A O 1
ATOM 2265 N N . ASP A 1 276 ? -19.264 -1.113 18.198 1.00 90.12 276 ASP A N 1
ATOM 2266 C CA . ASP A 1 276 ? -20.256 -2.204 18.261 1.00 90.12 276 ASP A CA 1
ATOM 2267 C C . ASP A 1 276 ? -20.897 -2.381 19.651 1.00 90.12 276 ASP A C 1
ATOM 2269 O O . ASP A 1 276 ? -22.066 -2.766 19.774 1.00 90.12 276 ASP A O 1
ATOM 2273 N N . ILE A 1 277 ? -20.140 -2.124 20.723 1.00 92.44 277 ILE A N 1
ATOM 2274 C CA . ILE A 1 277 ? -20.672 -2.157 22.089 1.00 92.44 277 ILE A CA 1
ATOM 2275 C C . ILE A 1 277 ? -21.675 -1.021 22.303 1.00 92.44 277 ILE A C 1
ATOM 2277 O O . ILE A 1 277 ? -22.699 -1.265 22.939 1.00 92.44 277 ILE A O 1
ATOM 2281 N N . PHE A 1 278 ? -21.401 0.186 21.810 1.00 92.06 278 PHE A N 1
ATOM 2282 C CA . PHE A 1 278 ? -22.274 1.347 22.004 1.00 92.06 278 PHE A CA 1
ATOM 2283 C C . PHE A 1 278 ? -23.523 1.311 21.119 1.00 92.06 278 PHE A C 1
ATOM 2285 O O . PHE A 1 278 ? -24.602 1.642 21.615 1.00 92.06 278 PHE A O 1
ATOM 2292 N N . ASP A 1 279 ? -23.402 0.841 19.878 1.00 83.62 279 ASP A N 1
ATOM 2293 C CA . ASP A 1 279 ? -24.491 0.922 18.898 1.00 83.62 279 ASP A CA 1
ATOM 2294 C C . ASP A 1 279 ? -25.421 -0.292 18.910 1.00 83.62 279 ASP A C 1
ATOM 2296 O O . ASP A 1 279 ? -26.630 -0.164 18.704 1.00 83.62 279 ASP A O 1
ATOM 2300 N N . VAL A 1 280 ? -24.876 -1.491 19.145 1.00 79.94 280 VAL A N 1
ATOM 2301 C CA . VAL A 1 280 ? -25.613 -2.743 18.904 1.00 79.94 280 VAL A CA 1
ATOM 2302 C C . VAL A 1 280 ? -25.965 -3.478 20.194 1.00 79.94 280 VAL A C 1
ATOM 2304 O O . VAL A 1 280 ? -27.046 -4.066 20.289 1.00 79.94 280 VAL A O 1
ATOM 2307 N N . HIS A 1 281 ? -25.062 -3.506 21.179 1.00 87.06 281 HIS A N 1
ATOM 2308 C CA . HIS A 1 281 ? -25.176 -4.463 22.287 1.00 87.06 281 HIS A CA 1
ATOM 2309 C C . HIS A 1 281 ? -25.460 -3.851 23.661 1.00 87.06 281 HIS A C 1
ATOM 2311 O O . HIS A 1 281 ? -26.289 -4.379 24.405 1.00 87.06 281 HIS A O 1
ATOM 2317 N N . GLY A 1 282 ? -24.754 -2.787 24.032 1.00 90.50 282 GLY A N 1
ATOM 2318 C CA . GLY A 1 282 ? -24.769 -2.251 25.387 1.00 90.50 282 GLY A CA 1
ATOM 2319 C C . GLY A 1 282 ? -26.071 -1.540 25.733 1.00 90.50 282 GLY A C 1
ATOM 2320 O O . GLY A 1 282 ? -26.623 -0.769 24.952 1.00 90.50 282 GLY A O 1
ATOM 2321 N N . THR A 1 283 ? -26.562 -1.757 26.951 1.00 92.75 283 THR A N 1
ATOM 2322 C CA . THR A 1 283 ? -27.671 -0.949 27.481 1.00 92.75 283 THR A CA 1
ATOM 2323 C C . THR A 1 283 ? -27.166 0.406 27.971 1.00 92.75 283 THR A C 1
ATOM 2325 O O . THR A 1 283 ? -26.029 0.521 28.421 1.00 92.75 283 THR A O 1
ATOM 2328 N N . LEU A 1 284 ? -28.011 1.443 27.964 1.00 93.19 284 LEU A N 1
ATOM 2329 C CA . LEU A 1 284 ? -27.593 2.792 28.371 1.00 93.19 284 LEU A CA 1
ATOM 2330 C C . LEU A 1 284 ? -26.939 2.834 29.768 1.00 93.19 284 LEU A C 1
ATOM 2332 O O . LEU A 1 284 ? -25.945 3.534 29.952 1.00 93.19 284 LEU A O 1
ATOM 2336 N N . ASP A 1 285 ? -27.456 2.068 30.735 1.00 94.56 285 ASP A N 1
ATOM 2337 C CA . ASP A 1 285 ? -26.877 1.979 32.083 1.00 94.56 285 ASP A CA 1
ATOM 2338 C C . ASP A 1 285 ? -25.474 1.344 32.064 1.00 94.56 285 ASP A C 1
ATOM 2340 O O . ASP A 1 285 ? -24.555 1.844 32.716 1.00 94.56 285 ASP A O 1
ATOM 2344 N N . GLU A 1 286 ? -25.277 0.281 31.279 1.00 95.38 286 GLU A N 1
ATOM 2345 C CA . GLU A 1 286 ? -23.969 -0.359 31.097 1.00 95.38 286 GLU A CA 1
ATOM 2346 C C . GLU A 1 286 ? -22.978 0.573 30.387 1.00 95.38 286 GLU A C 1
ATOM 2348 O O . GLU A 1 286 ? -21.827 0.675 30.811 1.00 95.38 286 GLU A O 1
ATOM 2353 N N . LEU A 1 287 ? -23.423 1.306 29.360 1.00 95.75 287 LEU A N 1
ATOM 2354 C CA . LEU A 1 287 ? -22.598 2.274 28.629 1.00 95.75 287 LEU A CA 1
ATOM 2355 C C . LEU A 1 287 ? -22.140 3.424 29.535 1.00 95.75 287 LEU A C 1
ATOM 2357 O O . LEU A 1 287 ? -20.975 3.816 29.486 1.00 95.75 287 LEU A O 1
ATOM 2361 N N . ILE A 1 288 ? -23.007 3.923 30.425 1.00 95.69 288 ILE A N 1
ATOM 2362 C CA . ILE A 1 288 ? -22.629 4.925 31.438 1.00 95.69 288 ILE A CA 1
ATOM 2363 C C . ILE A 1 288 ? -21.509 4.389 32.338 1.00 95.69 288 ILE A C 1
ATOM 2365 O O . ILE A 1 288 ? -20.539 5.105 32.611 1.00 95.69 288 ILE A O 1
ATOM 2369 N N . LEU A 1 289 ? -21.627 3.140 32.798 1.00 95.06 289 LEU A N 1
ATOM 2370 C CA . LEU A 1 289 ? -20.606 2.509 33.633 1.00 95.06 289 LEU A CA 1
ATOM 2371 C C . LEU A 1 289 ? -19.296 2.309 32.861 1.00 95.06 289 LEU A C 1
ATOM 2373 O O . LEU A 1 289 ? -18.226 2.589 33.408 1.00 95.06 289 LEU A O 1
ATOM 2377 N N . PHE A 1 290 ? -19.365 1.872 31.600 1.00 95.88 290 PHE A N 1
ATOM 2378 C CA . PHE A 1 290 ? -18.192 1.665 30.749 1.00 95.88 290 PHE A CA 1
ATOM 2379 C C . PHE A 1 290 ? -17.446 2.974 30.490 1.00 95.88 290 PHE A C 1
ATOM 2381 O O . PHE A 1 290 ? -16.244 3.051 30.751 1.00 95.88 290 PHE A O 1
ATOM 2388 N N . THR A 1 291 ? -18.152 4.035 30.088 1.00 96.38 291 THR A N 1
ATOM 2389 C CA . THR A 1 291 ? -17.557 5.367 29.900 1.00 96.38 291 THR A CA 1
ATOM 2390 C C . THR A 1 291 ? -16.898 5.859 31.189 1.00 96.38 291 THR A C 1
ATOM 2392 O O . THR A 1 291 ? -15.757 6.319 31.162 1.00 96.38 291 THR A O 1
ATOM 2395 N N . ALA A 1 292 ? -17.549 5.684 32.344 1.00 94.50 292 ALA A N 1
ATOM 2396 C CA . ALA A 1 292 ? -16.972 6.074 33.630 1.00 94.50 292 ALA A CA 1
ATOM 2397 C C . ALA A 1 292 ? -15.726 5.247 34.014 1.00 94.50 292 ALA A C 1
ATOM 2399 O O . ALA A 1 292 ? -14.830 5.765 34.686 1.00 94.50 292 ALA A O 1
ATOM 2400 N N . ALA A 1 293 ? -15.651 3.977 33.609 1.00 94.81 293 ALA A N 1
ATOM 2401 C CA . ALA A 1 293 ? -14.467 3.140 33.802 1.00 94.81 293 ALA A CA 1
ATOM 2402 C C . ALA A 1 293 ? -13.297 3.596 32.914 1.00 94.81 293 ALA A C 1
ATOM 2404 O O . ALA A 1 293 ? -12.180 3.729 33.414 1.00 94.81 293 ALA A O 1
ATOM 2405 N N . VAL A 1 294 ? -13.556 3.923 31.641 1.00 95.56 294 VAL A N 1
ATOM 2406 C CA . VAL A 1 294 ? -12.558 4.497 30.716 1.00 95.56 294 VAL A CA 1
ATOM 2407 C C . VAL A 1 294 ? -12.043 5.846 31.209 1.00 95.56 294 VAL A C 1
ATOM 2409 O O . VAL A 1 294 ? -10.839 6.079 31.196 1.00 95.56 294 VAL A O 1
ATOM 2412 N N . GLU A 1 295 ? -12.909 6.707 31.737 1.00 94.31 295 GLU A N 1
ATOM 2413 C CA . GLU A 1 295 ? -12.480 7.983 32.324 1.00 94.31 295 GLU A CA 1
ATOM 2414 C C . GLU A 1 295 ? -11.580 7.818 33.551 1.00 94.31 295 GLU A C 1
ATOM 2416 O O . GLU A 1 295 ? -10.623 8.573 33.725 1.00 94.31 295 GLU A O 1
ATOM 2421 N N . ARG A 1 296 ? -11.891 6.849 34.419 1.00 93.44 296 ARG A N 1
ATOM 2422 C CA . ARG A 1 296 ? -11.087 6.568 35.617 1.00 93.44 296 ARG A CA 1
ATOM 2423 C C . ARG A 1 296 ? -9.788 5.836 35.293 1.00 93.44 296 ARG A C 1
ATOM 2425 O O . ARG A 1 296 ? -8.810 6.010 36.016 1.00 93.44 296 ARG A O 1
ATOM 2432 N N . TRP A 1 297 ? -9.790 5.037 34.227 1.00 94.00 297 TRP A N 1
ATOM 2433 C CA . TRP A 1 297 ? -8.679 4.195 33.788 1.00 94.00 297 TRP A CA 1
ATOM 2434 C C . TRP A 1 297 ? -8.140 3.257 34.887 1.00 94.00 297 TRP A C 1
ATOM 2436 O O . TRP A 1 297 ? -6.934 3.036 35.011 1.00 94.00 297 TRP A O 1
ATOM 2446 N N . ASP A 1 298 ? -9.044 2.713 35.704 1.00 83.88 298 ASP A N 1
ATOM 2447 C CA . ASP A 1 298 ? -8.724 1.834 36.831 1.00 83.88 298 ASP A CA 1
ATOM 2448 C C . ASP A 1 298 ? -9.327 0.441 36.611 1.00 83.88 298 ASP A C 1
ATOM 2450 O O . ASP A 1 298 ? -10.546 0.266 36.576 1.00 83.88 298 ASP A O 1
ATOM 2454 N N . ILE A 1 299 ? -8.451 -0.553 36.458 1.00 81.19 299 ILE A N 1
ATOM 2455 C CA . ILE A 1 299 ? -8.817 -1.941 36.169 1.00 81.19 299 ILE A CA 1
ATOM 2456 C C . ILE A 1 299 ? -9.466 -2.642 37.361 1.00 81.19 299 ILE A C 1
ATOM 2458 O O . ILE A 1 299 ? -10.350 -3.482 37.172 1.00 81.19 299 ILE A O 1
ATOM 2462 N N . ASP A 1 300 ? -9.090 -2.249 38.578 1.00 78.56 300 ASP A N 1
ATOM 2463 C CA . ASP A 1 300 ? -9.581 -2.845 39.818 1.00 78.56 300 ASP A CA 1
ATOM 2464 C C . ASP A 1 300 ? -10.983 -2.316 40.167 1.00 78.56 300 ASP A C 1
ATOM 2466 O O . ASP A 1 300 ? -11.764 -2.980 40.853 1.00 78.56 300 ASP A O 1
ATOM 2470 N N . ALA A 1 301 ? -11.351 -1.154 39.617 1.00 72.81 301 ALA A N 1
ATOM 2471 C CA . ALA A 1 301 ? -12.664 -0.528 39.766 1.00 72.81 301 ALA A CA 1
ATOM 2472 C C . ALA A 1 301 ? -13.713 -1.008 38.740 1.00 72.81 301 ALA A C 1
ATOM 2474 O O . ALA A 1 301 ? -14.804 -0.446 38.660 1.00 72.81 301 ALA A O 1
ATOM 2475 N N . THR A 1 302 ? -13.428 -2.060 37.964 1.00 80.94 302 THR A N 1
ATOM 2476 C CA . THR A 1 302 ? -14.340 -2.577 36.923 1.00 80.94 302 THR A CA 1
ATOM 2477 C C . THR A 1 302 ? -15.409 -3.537 37.447 1.00 80.94 302 THR A C 1
ATOM 2479 O O . THR A 1 302 ? -16.187 -4.065 36.659 1.00 80.94 302 THR A O 1
ATOM 2482 N N . GLY A 1 303 ? -15.489 -3.782 38.762 1.00 80.00 303 GLY A N 1
ATOM 2483 C CA . GLY A 1 303 ? -16.369 -4.793 39.368 1.00 80.00 303 GLY A CA 1
ATOM 2484 C C . GLY A 1 303 ? -17.846 -4.706 38.957 1.00 80.00 303 GLY A C 1
ATOM 2485 O O . GLY A 1 303 ? -18.477 -5.750 38.776 1.00 80.00 303 GLY A O 1
ATOM 2486 N N . GLU A 1 304 ? -18.354 -3.491 38.739 1.00 84.56 304 GLU A N 1
ATOM 2487 C CA . GLU A 1 304 ? -19.743 -3.195 38.350 1.00 84.56 304 GLU A CA 1
ATOM 2488 C C . GLU A 1 304 ? -20.035 -3.427 36.856 1.00 84.56 304 GLU A C 1
ATOM 2490 O O . GLU A 1 304 ? -21.199 -3.505 36.473 1.00 84.56 304 GLU A O 1
ATOM 2495 N N . LEU A 1 305 ? -19.007 -3.581 36.012 1.00 92.00 305 LEU A N 1
ATOM 2496 C CA . LEU A 1 305 ? -19.191 -3.824 34.582 1.00 92.00 305 LEU A CA 1
ATOM 2497 C C . LEU A 1 305 ? -19.649 -5.266 34.295 1.00 92.00 305 LEU A C 1
ATOM 2499 O O . LEU A 1 305 ? -19.184 -6.215 34.946 1.00 92.00 305 LEU A O 1
ATOM 2503 N N . PRO A 1 306 ? -20.483 -5.472 33.264 1.00 92.31 306 PRO A N 1
ATOM 2504 C CA . PRO A 1 306 ? -20.708 -6.789 32.681 1.00 92.31 306 PRO A CA 1
ATOM 2505 C C . PRO A 1 306 ? -19.398 -7.453 32.236 1.00 92.31 306 PRO A C 1
ATOM 2507 O O . PRO A 1 306 ? -18.426 -6.783 31.885 1.00 92.31 306 PRO A O 1
ATOM 2510 N N . ASN A 1 307 ? -19.369 -8.789 32.203 1.00 91.50 307 ASN A N 1
ATOM 2511 C CA . ASN A 1 307 ? -18.152 -9.533 31.857 1.00 91.50 307 ASN A CA 1
ATOM 2512 C C . ASN A 1 307 ? -17.600 -9.177 30.466 1.00 91.50 307 ASN A C 1
ATOM 2514 O O . ASN A 1 307 ? -16.392 -9.016 30.329 1.00 91.50 307 ASN A O 1
ATOM 2518 N N . TYR A 1 308 ? -18.461 -8.994 29.462 1.00 91.75 308 TYR A N 1
ATOM 2519 C CA . TYR A 1 308 ? -18.027 -8.644 28.104 1.00 91.75 308 TYR A CA 1
ATOM 2520 C C . TYR A 1 308 ? -17.322 -7.272 28.062 1.00 91.75 308 TYR A C 1
ATOM 2522 O O . TYR A 1 308 ? -16.261 -7.127 27.457 1.00 91.75 308 TYR A O 1
ATOM 2530 N N . MET A 1 309 ? -17.840 -6.286 28.805 1.00 93.62 309 MET A N 1
ATOM 2531 C CA . MET A 1 309 ? -17.221 -4.967 28.969 1.00 93.62 309 MET A CA 1
ATOM 2532 C C . MET A 1 309 ? -15.915 -5.024 29.757 1.00 93.62 309 MET A C 1
ATOM 2534 O O . MET A 1 309 ? -14.981 -4.304 29.420 1.00 93.62 309 MET A O 1
ATOM 2538 N N . LYS A 1 310 ? -15.807 -5.890 30.774 1.00 93.69 310 LYS A N 1
ATOM 2539 C CA . LYS A 1 310 ? -14.541 -6.114 31.498 1.00 93.69 310 LYS A CA 1
ATOM 2540 C C . LYS A 1 310 ? -13.454 -6.642 30.568 1.00 93.69 310 LYS A C 1
ATOM 2542 O O . LYS A 1 310 ? -12.327 -6.159 30.622 1.00 93.69 310 LYS A O 1
ATOM 2547 N N . ILE A 1 311 ? -13.799 -7.604 29.712 1.00 92.94 311 ILE A N 1
ATOM 2548 C CA . ILE A 1 311 ? -12.885 -8.185 28.721 1.00 92.94 311 ILE A CA 1
ATOM 2549 C C . ILE A 1 311 ? -12.434 -7.109 27.724 1.00 92.94 311 ILE A C 1
ATOM 2551 O O . ILE A 1 311 ? -11.233 -6.923 27.528 1.00 92.94 311 ILE A O 1
ATOM 2555 N N . CYS A 1 312 ? -13.375 -6.338 27.169 1.00 94.38 312 CYS A N 1
ATOM 2556 C CA . CYS A 1 312 ? -13.055 -5.236 26.260 1.00 94.38 312 CYS A CA 1
ATOM 2557 C C . CYS A 1 312 ? -12.191 -4.157 26.935 1.00 94.38 312 CYS A C 1
ATOM 2559 O O . CYS A 1 312 ? -11.182 -3.730 26.377 1.00 94.38 312 CYS A O 1
ATOM 2561 N N . PHE A 1 313 ? -12.547 -3.735 28.152 1.00 95.50 313 PHE A N 1
ATOM 2562 C CA . PHE A 1 313 ? -11.792 -2.736 28.908 1.00 95.50 313 PHE A CA 1
ATOM 2563 C C . PHE A 1 313 ? -10.374 -3.219 29.228 1.00 95.50 313 PHE A C 1
ATOM 2565 O O . PHE A 1 313 ? -9.422 -2.450 29.123 1.00 95.50 313 PHE A O 1
ATOM 2572 N N . LYS A 1 314 ? -10.215 -4.501 29.579 1.00 94.56 314 LYS A N 1
ATOM 2573 C CA . LYS A 1 314 ? -8.905 -5.113 29.817 1.00 94.56 314 LYS A CA 1
ATOM 2574 C C . LYS A 1 314 ? -8.030 -5.056 28.565 1.00 94.56 314 LYS A C 1
ATOM 2576 O O . LYS A 1 314 ? -6.887 -4.617 28.660 1.00 94.56 314 LYS A O 1
ATOM 2581 N N . ALA A 1 315 ? -8.574 -5.434 27.408 1.00 95.44 315 ALA A N 1
ATOM 2582 C CA . ALA A 1 315 ? -7.860 -5.355 26.135 1.00 95.44 315 ALA A CA 1
ATOM 2583 C C . ALA A 1 315 ? -7.474 -3.908 25.784 1.00 95.44 315 ALA A C 1
ATOM 2585 O O . ALA A 1 315 ? -6.316 -3.647 25.462 1.00 95.44 315 ALA A O 1
ATOM 2586 N N . LEU A 1 316 ? -8.410 -2.961 25.925 1.00 97.25 316 LEU A N 1
ATOM 2587 C CA . LEU A 1 316 ? -8.164 -1.528 25.736 1.00 97.25 316 LEU A CA 1
ATOM 2588 C C . LEU A 1 316 ? -7.025 -1.022 26.633 1.00 97.25 316 LEU A C 1
ATOM 2590 O O . LEU A 1 316 ? -6.109 -0.344 26.158 1.00 97.25 316 LEU A O 1
ATOM 2594 N N . TYR A 1 317 ? -7.068 -1.371 27.920 1.00 96.81 317 TYR A N 1
ATOM 2595 C CA . TYR A 1 317 ? -6.060 -0.994 28.905 1.00 96.81 317 TYR A CA 1
ATOM 2596 C C . TYR A 1 317 ? -4.682 -1.560 28.544 1.00 96.81 317 TYR A C 1
ATOM 2598 O O . TYR A 1 317 ? -3.699 -0.818 28.525 1.00 96.81 317 TYR A O 1
ATOM 2606 N N . ASP A 1 318 ? -4.598 -2.857 28.249 1.00 95.94 318 ASP A N 1
ATOM 2607 C CA . ASP A 1 318 ? -3.328 -3.533 27.975 1.00 95.94 318 ASP A CA 1
ATOM 2608 C C . ASP A 1 318 ? -2.682 -3.021 26.684 1.00 95.94 318 ASP A C 1
ATOM 2610 O O . ASP A 1 318 ? -1.521 -2.613 26.714 1.00 95.94 318 ASP A O 1
ATOM 2614 N N . ILE A 1 319 ? -3.448 -2.937 25.590 1.00 97.25 319 ILE A N 1
ATOM 2615 C CA . ILE A 1 319 ? -2.960 -2.454 24.288 1.00 97.25 319 ILE A CA 1
ATOM 2616 C C . ILE A 1 319 ? -2.495 -0.998 24.391 1.00 97.25 319 ILE A C 1
ATOM 2618 O O . ILE A 1 319 ? -1.406 -0.665 23.935 1.00 97.25 319 ILE A O 1
ATOM 2622 N N . THR A 1 320 ? -3.269 -0.123 25.038 1.00 98.00 320 THR A N 1
ATOM 2623 C CA . THR A 1 320 ? -2.897 1.298 25.163 1.00 98.00 320 THR A CA 1
ATOM 2624 C C . THR A 1 320 ? -1.622 1.478 25.994 1.00 98.00 320 THR A C 1
ATOM 2626 O O . THR A 1 320 ? -0.763 2.298 25.657 1.00 98.00 320 THR A O 1
ATOM 2629 N N . ASN A 1 321 ? -1.459 0.705 27.074 1.00 96.62 321 ASN A N 1
ATOM 2630 C CA . ASN A 1 321 ? -0.235 0.735 27.876 1.00 96.62 321 ASN A CA 1
ATOM 2631 C C . ASN A 1 321 ? 0.967 0.150 27.118 1.00 96.62 321 ASN A C 1
ATOM 2633 O O . ASN A 1 321 ? 2.068 0.694 27.229 1.00 96.62 321 ASN A O 1
ATOM 2637 N N . GLU A 1 322 ? 0.768 -0.911 26.332 1.00 96.56 322 GLU A N 1
ATOM 2638 C CA . GLU A 1 322 ? 1.789 -1.484 25.448 1.00 96.56 322 GLU A CA 1
ATOM 2639 C C . GLU A 1 322 ? 2.247 -0.455 24.409 1.00 96.56 322 GLU A C 1
ATOM 2641 O O . GLU A 1 322 ? 3.439 -0.158 24.333 1.00 96.56 322 GLU A O 1
ATOM 2646 N N . THR A 1 323 ? 1.315 0.180 23.690 1.00 96.62 323 THR A N 1
ATOM 2647 C CA . THR A 1 323 ? 1.623 1.255 22.736 1.00 96.62 323 THR A CA 1
ATOM 2648 C C . THR A 1 323 ? 2.377 2.396 23.415 1.00 96.62 323 THR A C 1
ATOM 2650 O O . THR A 1 323 ? 3.398 2.860 22.906 1.00 96.62 323 THR A O 1
ATOM 2653 N N . SER A 1 324 ? 1.936 2.822 24.602 1.00 97.75 324 SER A N 1
ATOM 2654 C CA . SER A 1 324 ? 2.624 3.865 25.364 1.00 97.75 324 SER A CA 1
ATOM 2655 C C . SER A 1 324 ? 4.050 3.468 25.752 1.00 97.75 324 SER A C 1
ATOM 2657 O O . SER A 1 324 ? 4.960 4.300 25.708 1.00 97.75 324 SER A O 1
ATOM 2659 N N . HIS A 1 325 ? 4.267 2.205 26.124 1.00 97.38 325 HIS A N 1
ATOM 2660 C CA . HIS A 1 325 ? 5.593 1.679 26.425 1.00 97.38 325 HIS A CA 1
ATOM 2661 C C . HIS A 1 325 ? 6.485 1.650 25.178 1.00 97.38 325 HIS A C 1
ATOM 2663 O O . HIS A 1 325 ? 7.633 2.093 25.245 1.00 97.38 325 HIS A O 1
ATOM 2669 N N . THR A 1 326 ? 5.952 1.199 24.040 1.00 94.56 326 THR A N 1
ATOM 2670 C CA . THR A 1 326 ? 6.649 1.178 22.745 1.00 94.56 326 THR A CA 1
ATOM 2671 C C . THR A 1 326 ? 7.075 2.582 22.322 1.00 94.56 326 THR A C 1
ATOM 2673 O O . THR A 1 326 ? 8.256 2.804 22.049 1.00 94.56 326 THR A O 1
ATOM 2676 N N . VAL A 1 327 ? 6.164 3.560 22.371 1.00 96.62 327 VAL A N 1
ATOM 2677 C CA . VAL A 1 327 ? 6.469 4.971 22.071 1.00 96.62 327 VAL A CA 1
ATOM 2678 C C . VAL A 1 327 ? 7.527 5.519 23.026 1.00 96.62 327 VAL A C 1
ATOM 2680 O O . VAL A 1 327 ? 8.494 6.136 22.580 1.00 96.62 327 VAL A O 1
ATOM 2683 N N . HIS A 1 328 ? 7.401 5.267 24.331 1.00 97.19 328 HIS A N 1
ATOM 2684 C CA . HIS A 1 328 ? 8.375 5.754 25.308 1.00 97.19 328 HIS A CA 1
ATOM 2685 C C . HIS A 1 328 ? 9.765 5.162 25.088 1.00 97.19 328 HIS A C 1
ATOM 2687 O O . HIS A 1 328 ? 10.763 5.877 25.164 1.00 97.19 328 HIS A O 1
ATOM 2693 N N . LYS A 1 329 ? 9.837 3.873 24.757 1.00 96.38 329 LYS A N 1
ATOM 2694 C CA . LYS A 1 329 ? 11.091 3.187 24.449 1.00 96.38 329 LYS A CA 1
ATOM 2695 C C . LYS A 1 329 ? 11.731 3.706 23.159 1.00 96.38 329 LYS A C 1
ATOM 2697 O O . LYS A 1 329 ? 12.950 3.851 23.122 1.00 96.38 329 LYS A O 1
ATOM 2702 N N . LYS A 1 330 ? 10.933 3.962 22.117 1.00 95.19 330 LYS A N 1
ATOM 2703 C CA . LYS A 1 330 ? 11.415 4.365 20.784 1.00 95.19 330 LYS A CA 1
ATOM 2704 C C . LYS A 1 330 ? 11.773 5.852 20.711 1.00 95.19 330 LYS A C 1
ATOM 2706 O O . LYS A 1 330 ? 12.825 6.199 20.186 1.00 95.19 330 LYS A O 1
ATOM 2711 N N . HIS A 1 331 ? 10.934 6.712 21.289 1.00 95.62 331 HIS A N 1
ATOM 2712 C CA . HIS A 1 331 ? 10.989 8.171 21.113 1.00 95.62 331 HIS A CA 1
ATOM 2713 C C . HIS A 1 331 ? 11.276 8.946 22.408 1.00 95.62 331 HIS A C 1
ATOM 2715 O O . HIS A 1 331 ? 11.429 10.165 22.383 1.00 95.62 331 HIS A O 1
ATOM 2721 N N . GLY A 1 332 ? 11.330 8.278 23.566 1.00 95.56 332 GLY A N 1
ATOM 2722 C CA . GLY A 1 332 ? 11.604 8.904 24.867 1.00 95.56 332 GLY A CA 1
ATOM 2723 C C . GLY A 1 332 ? 10.424 9.668 25.485 1.00 95.56 332 GLY A C 1
ATOM 2724 O O . GLY A 1 332 ? 10.515 10.115 26.629 1.00 95.56 332 GLY A O 1
ATOM 2725 N N . TRP A 1 333 ? 9.295 9.791 24.782 1.00 96.50 333 TRP A N 1
ATOM 2726 C CA . TRP A 1 333 ? 8.086 10.464 25.266 1.00 96.50 333 TRP A CA 1
ATOM 2727 C C . TRP A 1 333 ? 7.067 9.458 25.801 1.00 96.50 333 TRP A C 1
ATOM 2729 O O . TRP A 1 333 ? 6.810 8.454 25.153 1.00 96.50 333 TRP A O 1
ATOM 2739 N N . ASN A 1 334 ? 6.465 9.709 26.965 1.00 97.19 334 ASN A N 1
ATOM 2740 C CA . ASN A 1 334 ? 5.390 8.862 27.490 1.00 97.19 334 ASN A CA 1
ATOM 2741 C C . ASN A 1 334 ? 4.017 9.462 27.117 1.00 97.19 334 ASN A C 1
ATOM 2743 O O . ASN A 1 334 ? 3.637 10.470 27.718 1.00 97.19 334 ASN A O 1
ATOM 2747 N N . PRO A 1 335 ? 3.279 8.889 26.145 1.00 97.06 335 PRO A N 1
ATOM 2748 C CA . PRO A 1 335 ? 2.024 9.461 25.656 1.00 97.06 335 PRO A CA 1
ATOM 2749 C C . PRO A 1 335 ? 0.788 9.064 26.475 1.00 97.06 335 PRO A C 1
ATOM 2751 O O . PRO A 1 335 ? -0.313 9.476 26.117 1.00 97.06 335 PRO A O 1
ATOM 2754 N N . ILE A 1 336 ? 0.933 8.262 27.539 1.00 97.31 336 ILE A N 1
ATOM 2755 C CA . ILE A 1 336 ? -0.193 7.568 28.179 1.00 97.31 336 ILE A CA 1
ATOM 2756 C C . ILE A 1 336 ? -1.376 8.479 28.534 1.00 97.31 336 ILE A C 1
ATOM 2758 O O . ILE A 1 336 ? -2.521 8.100 28.318 1.00 97.31 336 ILE A O 1
ATOM 2762 N N . GLU A 1 337 ? -1.124 9.686 29.039 1.00 96.81 337 GLU A N 1
ATOM 2763 C CA . GLU A 1 337 ? -2.193 10.608 29.440 1.00 96.81 337 GLU A CA 1
ATOM 2764 C C . GLU A 1 337 ? -2.995 11.125 28.238 1.00 96.81 337 GLU A C 1
ATOM 2766 O O . GLU A 1 337 ? -4.224 11.173 28.299 1.00 96.81 337 GLU A O 1
ATOM 2771 N N . SER A 1 338 ? -2.329 11.423 27.121 1.00 97.00 338 SER A N 1
ATOM 2772 C CA . SER A 1 338 ? -2.987 11.810 25.869 1.00 97.00 338 SER A CA 1
ATOM 2773 C C . SER A 1 338 ? -3.795 10.653 25.274 1.00 97.00 338 SER A C 1
ATOM 2775 O O . SER A 1 338 ? -4.927 10.858 24.837 1.00 97.00 338 SER A O 1
ATOM 2777 N N . LEU A 1 339 ? -3.261 9.422 25.312 1.00 97.69 339 LEU A N 1
ATOM 2778 C CA . LEU A 1 339 ? -3.974 8.235 24.817 1.00 97.69 339 LEU A CA 1
ATOM 2779 C C . LEU A 1 339 ? -5.223 7.927 25.660 1.00 97.69 339 LEU A C 1
ATOM 2781 O O . LEU A 1 339 ? -6.299 7.697 25.119 1.00 97.69 339 LEU A O 1
ATOM 2785 N N . LYS A 1 340 ? -5.120 7.980 26.994 1.00 97.12 340 LYS A N 1
ATOM 2786 C CA . LYS A 1 340 ? -6.277 7.825 27.896 1.00 97.12 340 LYS A CA 1
ATOM 2787 C C . LYS A 1 340 ? -7.348 8.876 27.623 1.00 97.12 340 LYS A C 1
ATOM 2789 O O . LYS A 1 340 ? -8.535 8.561 27.540 1.00 97.12 340 LYS A O 1
ATOM 2794 N N . LYS A 1 341 ? -6.924 10.138 27.485 1.00 96.25 341 LYS A N 1
ATOM 2795 C CA . LYS A 1 341 ? -7.822 11.267 27.235 1.00 96.25 341 LYS A CA 1
ATOM 2796 C C . LYS A 1 341 ? -8.576 11.094 25.918 1.00 96.25 341 LYS A C 1
ATOM 2798 O O . LYS A 1 341 ? -9.775 11.372 25.885 1.00 96.25 341 LYS A O 1
ATOM 2803 N N . SER A 1 342 ? -7.913 10.634 24.857 1.00 96.50 342 SER A N 1
ATOM 2804 C CA . SER A 1 342 ? -8.565 10.428 23.560 1.00 96.50 342 SER A CA 1
ATOM 2805 C C . SER A 1 342 ? -9.619 9.315 23.625 1.00 96.50 342 SER A C 1
ATOM 2807 O O . SER A 1 342 ? -10.753 9.549 23.207 1.00 96.50 342 SER A O 1
ATOM 2809 N N . TRP A 1 343 ? -9.324 8.177 24.264 1.00 97.94 343 TRP A N 1
ATOM 2810 C CA . TRP A 1 343 ? -10.303 7.102 24.490 1.00 97.94 343 TRP A CA 1
ATOM 2811 C C . TRP A 1 343 ? -11.504 7.540 25.331 1.00 97.94 343 TRP A C 1
ATOM 2813 O O . TRP A 1 343 ? -12.650 7.259 24.980 1.00 97.94 343 TRP A O 1
ATOM 2823 N N . ALA A 1 344 ? -11.259 8.270 26.421 1.00 97.12 344 ALA A N 1
ATOM 2824 C CA . ALA A 1 344 ? -12.325 8.804 27.264 1.00 97.12 344 ALA A CA 1
ATOM 2825 C C . ALA A 1 344 ? -13.212 9.803 26.506 1.00 97.12 344 ALA A C 1
ATOM 2827 O O . ALA A 1 344 ? -14.424 9.842 26.709 1.00 97.12 344 ALA A O 1
ATOM 2828 N N . THR A 1 345 ? -12.615 10.603 25.622 1.00 96.81 345 THR A N 1
ATOM 2829 C CA . THR A 1 345 ? -13.341 11.574 24.793 1.00 96.81 345 THR A CA 1
ATOM 2830 C C . THR A 1 345 ? -14.210 10.869 23.751 1.00 96.81 345 THR A C 1
ATOM 2832 O O . THR A 1 345 ? -15.369 11.243 23.593 1.00 96.81 345 THR A O 1
ATOM 2835 N N . LEU A 1 346 ? -13.706 9.798 23.128 1.00 97.31 346 LEU A N 1
ATOM 2836 C CA . LEU A 1 346 ? -14.481 8.957 22.209 1.00 97.31 346 LEU A CA 1
ATOM 2837 C C . LEU A 1 346 ? -15.679 8.290 22.907 1.00 97.31 346 LEU A C 1
ATOM 2839 O O . LEU A 1 346 ? -16.810 8.435 22.457 1.00 97.31 346 LEU A O 1
ATOM 2843 N N . CYS A 1 347 ? -15.466 7.645 24.061 1.00 97.75 347 CYS A N 1
ATOM 2844 C CA . CYS A 1 347 ? -16.551 6.984 24.804 1.00 97.75 347 CYS A CA 1
ATOM 2845 C C . CYS A 1 347 ? -17.625 7.967 25.303 1.00 97.75 347 CYS A C 1
ATOM 2847 O O . CYS A 1 347 ? -18.779 7.585 25.492 1.00 97.75 347 CYS A O 1
ATOM 2849 N N . LYS A 1 348 ? -17.267 9.236 25.546 1.00 97.75 348 LYS A N 1
ATOM 2850 C CA . LYS A 1 348 ? -18.238 10.297 25.861 1.00 97.75 348 LYS A CA 1
ATOM 2851 C C . LYS A 1 348 ? -19.085 10.671 24.653 1.00 97.75 348 LYS A C 1
ATOM 2853 O O . LYS A 1 348 ? -20.281 10.894 24.827 1.00 97.75 348 LYS A O 1
ATOM 2858 N N . ALA A 1 349 ? -18.470 10.742 23.475 1.00 96.25 349 ALA A N 1
ATOM 2859 C CA . ALA A 1 349 ? -19.166 11.064 22.238 1.00 96.25 349 ALA A CA 1
ATOM 2860 C C . ALA A 1 349 ? -20.151 9.954 21.849 1.00 96.25 349 ALA A C 1
ATOM 2862 O O . ALA A 1 349 ? -21.325 10.251 21.632 1.00 96.25 349 ALA A O 1
ATOM 2863 N N . PHE A 1 350 ? -19.724 8.688 21.905 1.00 95.75 350 PHE A N 1
ATOM 2864 C CA . PHE A 1 350 ? -20.622 7.544 21.707 1.00 95.75 350 PHE A CA 1
ATOM 2865 C C . PHE A 1 350 ? -21.755 7.508 22.738 1.00 95.75 350 PHE A C 1
ATOM 2867 O O . PHE A 1 350 ? -22.915 7.286 22.403 1.00 95.75 350 PHE A O 1
ATOM 2874 N N . LEU A 1 351 ? -21.464 7.795 24.014 1.00 96.31 351 LEU A N 1
ATOM 2875 C CA . LEU A 1 351 ? -22.509 7.852 25.038 1.00 96.31 351 LEU A CA 1
ATOM 2876 C C . LEU A 1 351 ? -23.540 8.960 24.764 1.00 96.31 351 LEU A C 1
ATOM 2878 O O . LEU A 1 351 ? -24.708 8.808 25.126 1.00 96.31 351 LEU A O 1
ATOM 2882 N N . LEU A 1 352 ? -23.127 10.087 24.177 1.00 95.19 352 LEU A N 1
ATOM 2883 C CA . LEU A 1 352 ? -24.049 11.161 23.812 1.00 95.19 352 LEU A CA 1
ATOM 2884 C C . LEU A 1 352 ? -24.987 10.727 22.677 1.00 95.19 352 LEU A C 1
ATOM 2886 O O . LEU A 1 352 ? -26.194 10.945 22.791 1.00 95.19 352 LEU A O 1
ATOM 2890 N N . GLU A 1 353 ? -24.466 10.045 21.659 1.00 92.12 353 GLU A N 1
ATOM 2891 C CA . GLU A 1 353 ? -25.264 9.453 20.574 1.00 92.12 353 GLU A CA 1
ATOM 2892 C C . GLU A 1 353 ? -26.246 8.402 21.097 1.00 92.12 353 GLU A C 1
ATOM 2894 O O . GLU A 1 353 ? -27.451 8.509 20.854 1.00 92.12 353 GLU A O 1
ATOM 2899 N N . ALA A 1 354 ? -25.781 7.476 21.942 1.00 91.19 354 ALA A N 1
ATOM 2900 C CA . ALA A 1 354 ? -26.641 6.485 22.588 1.00 91.19 354 ALA A CA 1
ATOM 2901 C C . ALA A 1 354 ? -27.767 7.140 23.418 1.00 91.19 354 ALA A C 1
ATOM 2903 O O . ALA A 1 354 ? -28.905 6.659 23.447 1.00 91.19 354 ALA A O 1
ATOM 2904 N N . ARG A 1 355 ? -27.493 8.278 24.077 1.00 92.50 355 ARG A N 1
ATOM 2905 C CA . ARG A 1 355 ? -28.521 9.059 24.789 1.00 92.50 355 ARG A CA 1
ATOM 2906 C C . ARG A 1 355 ? -29.536 9.661 23.832 1.00 92.50 355 ARG A C 1
ATOM 2908 O O . ARG A 1 355 ? -30.732 9.489 24.079 1.00 92.50 355 ARG A O 1
ATOM 2915 N N . TRP A 1 356 ? -29.090 10.337 22.772 1.00 91.31 356 TRP A N 1
ATOM 2916 C CA . TRP A 1 356 ? -29.980 10.882 21.744 1.00 91.31 356 TRP A CA 1
ATOM 2917 C C . TRP A 1 356 ? -30.910 9.801 21.202 1.00 91.31 356 TRP A C 1
ATOM 2919 O O . TRP A 1 356 ? -32.132 9.971 21.242 1.00 91.31 356 TRP A O 1
ATOM 2929 N N . PHE A 1 357 ? -30.348 8.646 20.849 1.00 83.25 357 PHE A N 1
ATOM 2930 C CA . PHE A 1 357 ? -31.101 7.495 20.376 1.00 83.25 357 PHE A CA 1
ATOM 2931 C C . PHE A 1 357 ? -32.130 6.999 21.406 1.00 83.25 357 PHE A C 1
ATOM 2933 O O . PHE A 1 357 ? -33.323 6.908 21.108 1.00 83.25 357 PHE A O 1
ATOM 2940 N N . SER A 1 358 ? -31.709 6.764 22.655 1.00 85.31 358 SER A N 1
ATOM 2941 C CA . SER A 1 358 ? -32.576 6.210 23.710 1.00 85.31 358 SER A CA 1
ATOM 2942 C C . SER A 1 358 ? -33.805 7.070 24.043 1.00 85.31 358 SER A C 1
ATOM 2944 O O . SER A 1 358 ? -34.837 6.543 24.463 1.00 85.31 358 SER A O 1
ATOM 2946 N N . CYS A 1 359 ? -33.710 8.391 23.856 1.00 86.81 359 CYS A N 1
ATOM 2947 C CA . CYS A 1 359 ? -34.799 9.337 24.109 1.00 86.81 359 CYS A CA 1
ATOM 2948 C C . CYS A 1 359 ? -35.529 9.799 22.838 1.00 86.81 359 CYS A C 1
ATOM 2950 O O . CYS A 1 359 ? -36.440 10.624 22.934 1.00 86.81 359 CYS A O 1
ATOM 2952 N N . GLY A 1 360 ? -35.152 9.279 21.663 1.00 83.06 360 GLY A N 1
ATOM 2953 C CA . GLY A 1 360 ? -35.701 9.694 20.371 1.00 83.06 360 GLY A CA 1
ATOM 2954 C C . GLY A 1 360 ? -35.412 11.158 20.023 1.00 83.06 360 GLY A C 1
ATOM 2955 O O . GLY A 1 360 ? -36.177 11.774 19.280 1.00 83.06 360 GLY A O 1
ATOM 2956 N N . HIS A 1 361 ? -34.354 11.740 20.594 1.00 85.62 361 HIS A N 1
ATOM 2957 C CA . HIS A 1 361 ? -33.933 13.100 20.292 1.00 85.62 361 HIS A CA 1
ATOM 2958 C C . HIS A 1 361 ? -33.150 13.115 18.981 1.00 85.62 361 HIS A C 1
ATOM 2960 O O . HIS A 1 361 ? -32.140 12.431 18.852 1.00 85.62 361 HIS A O 1
ATOM 2966 N N . LEU A 1 362 ? -33.605 13.925 18.028 1.00 86.12 362 LEU A N 1
ATOM 2967 C CA . LEU A 1 362 ? -32.871 14.200 16.802 1.00 86.12 362 LEU A CA 1
ATOM 2968 C C . LEU A 1 362 ? -32.175 15.562 16.957 1.00 86.12 362 LEU A C 1
ATOM 2970 O O . LEU A 1 362 ? -32.883 16.576 16.992 1.00 86.12 362 LEU A O 1
ATOM 2974 N N . PRO A 1 363 ? -30.839 15.598 17.099 1.00 90.75 363 PRO A N 1
ATOM 2975 C CA . PRO A 1 363 ? -30.105 16.849 17.231 1.00 90.75 363 PRO A CA 1
ATOM 2976 C C . PRO A 1 363 ? -30.162 17.672 15.943 1.00 90.75 363 PRO A C 1
ATOM 2978 O O . PRO A 1 363 ? -30.493 17.188 14.857 1.00 90.75 363 PRO A O 1
ATOM 2981 N N . ASN A 1 364 ? -29.814 18.945 16.085 1.00 91.62 364 ASN A N 1
ATOM 2982 C CA . ASN A 1 364 ? -29.601 19.839 14.953 1.00 91.62 364 ASN A CA 1
ATOM 2983 C C . ASN A 1 364 ? -28.270 19.471 14.237 1.00 91.62 364 ASN A C 1
ATOM 2985 O O . ASN A 1 364 ? -27.426 18.787 14.818 1.00 91.62 364 ASN A O 1
ATOM 2989 N N . THR A 1 365 ? -28.063 19.866 12.980 1.00 91.38 365 THR A N 1
ATOM 2990 C CA . THR A 1 365 ? -26.911 19.446 12.161 1.00 91.38 365 THR A CA 1
ATOM 2991 C C . THR A 1 365 ? -25.576 19.909 12.730 1.00 91.38 365 THR A C 1
ATOM 2993 O O . THR A 1 365 ? -24.593 19.178 12.631 1.00 91.38 365 THR A O 1
ATOM 2996 N N . GLU A 1 366 ? -25.522 21.089 13.349 1.00 92.56 366 GLU A N 1
ATOM 2997 C CA . GLU A 1 366 ? -24.313 21.608 13.995 1.00 92.56 366 GLU A CA 1
ATOM 2998 C C . GLU A 1 366 ? -23.992 20.829 15.279 1.00 92.56 366 GLU A C 1
ATOM 3000 O O . GLU A 1 366 ? -22.856 20.409 15.489 1.00 92.56 366 GLU A O 1
ATOM 3005 N N . GLU A 1 367 ? -24.997 20.582 16.120 1.00 93.38 367 GLU A N 1
ATOM 3006 C CA . GLU A 1 367 ? -24.873 19.783 17.343 1.00 93.38 367 GLU A CA 1
ATOM 3007 C C . GLU A 1 367 ? -24.459 18.342 17.036 1.00 93.38 367 GLU A C 1
ATOM 3009 O O . GLU A 1 367 ? -23.534 17.826 17.667 1.00 93.38 367 GLU A O 1
ATOM 3014 N N . TYR A 1 368 ? -25.091 17.725 16.034 1.00 93.06 368 TYR A N 1
ATOM 3015 C CA . TYR A 1 368 ? -24.738 16.389 15.575 1.00 93.06 368 TYR A CA 1
ATOM 3016 C C . TYR A 1 368 ? -23.288 16.347 15.103 1.00 93.06 368 TYR A C 1
ATOM 3018 O O . TYR A 1 368 ? -22.527 15.516 15.579 1.00 93.06 368 TYR A O 1
ATOM 3026 N N . LEU A 1 369 ? -22.871 17.263 14.222 1.00 92.69 369 LEU A N 1
ATOM 3027 C CA . LEU A 1 369 ? -21.529 17.224 13.638 1.00 92.69 369 LEU A CA 1
ATOM 3028 C C . LEU A 1 369 ? -20.428 17.507 14.671 1.00 92.69 369 LEU A C 1
ATOM 3030 O O . LEU A 1 369 ? -19.376 16.871 14.622 1.00 92.69 369 LEU A O 1
ATOM 3034 N N . ASN A 1 370 ? -20.688 18.395 15.638 1.00 92.56 370 ASN A N 1
ATOM 3035 C CA . ASN A 1 370 ? -19.771 18.690 16.744 1.00 92.56 370 ASN A CA 1
ATOM 3036 C C . ASN A 1 370 ? -19.476 17.461 17.619 1.00 92.56 370 ASN A C 1
ATOM 3038 O O . ASN A 1 370 ? -18.383 17.358 18.173 1.00 92.56 370 ASN A O 1
ATOM 3042 N N . ASN A 1 371 ? -20.427 16.531 17.748 1.00 94.31 371 ASN A N 1
ATOM 3043 C CA . ASN A 1 371 ? -20.171 15.230 18.367 1.00 94.31 371 ASN A CA 1
ATOM 3044 C C . ASN A 1 371 ? -19.628 14.214 17.353 1.00 94.31 371 ASN A C 1
ATOM 3046 O O . ASN A 1 371 ? -18.684 13.488 17.651 1.00 94.31 371 ASN A O 1
ATOM 3050 N N . GLY A 1 372 ? -20.190 14.223 16.146 1.00 92.25 372 GLY A N 1
ATOM 3051 C CA . GLY A 1 372 ? -19.969 13.273 15.064 1.00 92.25 372 GLY A CA 1
ATOM 3052 C C . GLY A 1 372 ? -18.513 13.166 14.625 1.00 92.25 372 GLY A C 1
ATOM 3053 O O . GLY A 1 372 ? -18.024 12.069 14.359 1.00 92.25 372 GLY A O 1
ATOM 3054 N N . PHE A 1 373 ? -17.777 14.282 14.585 1.00 92.12 373 PHE A N 1
ATOM 3055 C CA . PHE A 1 373 ? -16.348 14.219 14.271 1.00 92.12 373 PHE A CA 1
ATOM 3056 C C . PHE A 1 373 ? -15.555 13.532 15.400 1.00 92.12 373 PHE A C 1
ATOM 3058 O O . PHE A 1 373 ? -14.562 12.859 15.136 1.00 92.12 373 PHE A O 1
ATOM 3065 N N . ILE A 1 374 ? -15.985 13.643 16.661 1.00 94.50 374 ILE A N 1
ATOM 3066 C CA . ILE A 1 374 ? -15.340 12.949 17.783 1.00 94.50 374 ILE A CA 1
ATOM 3067 C C . ILE A 1 374 ? -15.684 11.459 17.746 1.00 94.50 374 ILE A C 1
ATOM 3069 O O . ILE A 1 374 ? -14.771 10.635 17.823 1.00 94.50 374 ILE A O 1
ATOM 3073 N N . SER A 1 375 ? -16.968 11.121 17.591 1.00 94.69 375 SER A N 1
ATOM 3074 C CA . SER A 1 375 ? -17.451 9.734 17.524 1.00 94.69 375 SER A CA 1
ATOM 3075 C C . SER A 1 375 ? -16.960 8.982 16.286 1.00 94.69 375 SER A C 1
ATOM 3077 O O . SER A 1 375 ? -16.890 7.765 16.316 1.00 94.69 375 SER A O 1
ATOM 3079 N N . SER A 1 376 ? -16.491 9.675 15.241 1.00 93.44 376 SER A N 1
ATOM 3080 C CA . SER A 1 376 ? -15.861 9.049 14.062 1.00 93.44 376 SER A CA 1
ATOM 3081 C C . SER A 1 376 ? -14.633 8.170 14.374 1.00 93.44 376 SER A C 1
ATOM 3083 O O . SER A 1 376 ? -14.127 7.465 13.502 1.00 93.44 376 SER A O 1
ATOM 3085 N N . GLY A 1 377 ? -14.052 8.286 15.575 1.00 95.06 377 GLY A N 1
ATOM 3086 C CA . GLY A 1 377 ? -12.840 7.569 15.980 1.00 95.06 377 GLY A CA 1
ATOM 3087 C C . GLY A 1 377 ? -11.535 8.110 15.377 1.00 95.06 377 GLY A C 1
ATOM 3088 O O . GLY A 1 377 ? -10.457 7.842 15.918 1.00 95.06 377 GLY A O 1
ATOM 3089 N N . VAL A 1 378 ? -11.596 8.941 14.328 1.00 96.12 378 VAL A N 1
ATOM 3090 C CA . VAL A 1 378 ? -10.422 9.565 13.685 1.00 96.12 378 VAL A CA 1
ATOM 3091 C C . VAL A 1 378 ? -9.525 10.305 14.680 1.00 96.12 378 VAL A C 1
ATOM 3093 O O . VAL A 1 378 ? -8.307 10.112 14.604 1.00 96.12 378 VAL A O 1
ATOM 3096 N N . PRO A 1 379 ? -10.046 11.096 15.644 1.00 96.38 379 PRO A N 1
ATOM 3097 C CA . PRO A 1 379 ? -9.188 11.754 16.624 1.00 96.38 379 PRO A CA 1
ATOM 3098 C C . PRO A 1 379 ? -8.322 10.773 17.420 1.00 96.38 379 PRO A C 1
ATOM 3100 O O . PRO A 1 379 ? -7.132 11.017 17.592 1.00 96.38 379 PRO A O 1
ATOM 3103 N N . VAL A 1 380 ? -8.877 9.629 17.838 1.00 97.00 380 VAL A N 1
ATOM 3104 C CA . VAL A 1 380 ? -8.123 8.590 18.559 1.00 97.00 380 VAL A CA 1
ATOM 3105 C C . VAL A 1 380 ? -7.032 8.001 17.668 1.00 97.00 380 VAL A C 1
ATOM 3107 O O . VAL A 1 380 ? -5.883 7.890 18.107 1.00 97.00 380 VAL A O 1
ATOM 3110 N N . VAL A 1 381 ? -7.367 7.670 16.418 1.00 97.19 381 VAL A N 1
ATOM 3111 C CA . VAL A 1 381 ? -6.428 7.097 15.440 1.00 97.19 381 VAL A CA 1
ATOM 3112 C C . VAL A 1 381 ? -5.281 8.064 15.145 1.00 97.19 381 VAL A C 1
ATOM 3114 O O . VAL A 1 381 ? -4.120 7.660 15.179 1.00 97.19 381 VAL A O 1
ATOM 3117 N N . LEU A 1 382 ? -5.570 9.348 14.921 1.00 97.06 382 LEU A N 1
ATOM 3118 C CA . LEU A 1 382 ? -4.540 10.358 14.668 1.00 97.06 382 LEU A CA 1
ATOM 3119 C C . LEU A 1 382 ? -3.703 10.654 15.917 1.00 97.06 382 LEU A C 1
ATOM 3121 O O . LEU A 1 382 ? -2.488 10.790 15.797 1.00 97.06 382 LEU A O 1
ATOM 3125 N N . THR A 1 383 ? -4.281 10.669 17.123 1.00 97.25 383 THR A N 1
ATOM 3126 C CA . THR A 1 383 ? -3.488 10.771 18.361 1.00 97.25 383 THR A CA 1
ATOM 3127 C C . THR A 1 383 ? -2.502 9.609 18.490 1.00 97.25 383 THR A C 1
ATOM 3129 O O . THR A 1 383 ? -1.322 9.844 18.751 1.00 97.25 383 THR A O 1
ATOM 3132 N N . HIS A 1 384 ? -2.936 8.366 18.256 1.00 97.94 384 HIS A N 1
ATOM 3133 C CA . HIS A 1 384 ? -2.034 7.208 18.290 1.00 97.94 384 HIS A CA 1
ATOM 3134 C C . HIS A 1 384 ? -0.979 7.290 17.178 1.00 97.94 384 HIS A C 1
ATOM 3136 O O . HIS A 1 384 ? 0.210 7.119 17.446 1.00 97.94 384 HIS A O 1
ATOM 3142 N N . GLY A 1 385 ? -1.386 7.632 15.953 1.00 97.44 385 GLY A N 1
ATOM 3143 C CA . GLY A 1 385 ? -0.489 7.802 14.811 1.00 97.44 385 GLY A CA 1
ATOM 3144 C C . GLY A 1 385 ? 0.588 8.869 15.032 1.00 97.44 385 GLY A C 1
ATOM 3145 O O . GLY A 1 385 ? 1.753 8.625 14.726 1.00 97.44 385 GLY A O 1
ATOM 3146 N N . PHE A 1 386 ? 0.240 10.015 15.626 1.00 97.44 386 PHE A N 1
ATOM 3147 C CA . PHE A 1 386 ? 1.189 11.079 15.975 1.00 97.44 386 PHE A CA 1
ATOM 3148 C C . PHE A 1 386 ? 2.321 10.564 16.871 1.00 97.44 386 PHE A C 1
ATOM 3150 O O . PHE A 1 386 ? 3.502 10.773 16.584 1.00 97.44 386 PHE A O 1
ATOM 3157 N N . PHE A 1 387 ? 1.964 9.862 17.948 1.00 98.25 387 PHE A N 1
ATOM 3158 C CA . PHE A 1 387 ? 2.940 9.351 18.905 1.00 98.25 387 PHE A CA 1
ATOM 3159 C C . PHE A 1 387 ? 3.745 8.169 18.361 1.00 98.25 387 PHE A C 1
ATOM 3161 O O . PHE A 1 387 ? 4.940 8.085 18.641 1.00 98.25 387 PHE A O 1
ATOM 3168 N N . LEU A 1 388 ? 3.126 7.294 17.563 1.00 97.75 388 LEU A N 1
ATOM 3169 C CA . LEU A 1 388 ? 3.817 6.192 16.888 1.00 97.75 388 LEU A CA 1
ATOM 3170 C C . LEU A 1 388 ? 4.878 6.710 15.907 1.00 97.75 388 LEU A C 1
ATOM 3172 O O . LEU A 1 388 ? 6.011 6.231 15.936 1.00 97.75 388 LEU A O 1
ATOM 3176 N N . LEU A 1 389 ? 4.553 7.738 15.113 1.00 96.56 389 LEU A N 1
ATOM 3177 C CA . LEU A 1 389 ? 5.499 8.370 14.186 1.00 96.56 389 LEU A CA 1
ATOM 3178 C C . LEU A 1 389 ? 6.674 9.051 14.903 1.00 96.56 389 LEU A C 1
ATOM 3180 O O . LEU A 1 389 ? 7.778 9.090 14.364 1.00 96.56 389 LEU A O 1
ATOM 3184 N N . GLY A 1 390 ? 6.461 9.621 16.093 1.00 94.88 390 GLY A N 1
ATOM 3185 C CA . GLY A 1 390 ? 7.531 10.197 16.920 1.00 94.88 390 GLY A CA 1
ATOM 3186 C C . GLY A 1 390 ? 8.092 11.549 16.462 1.00 94.88 390 GLY A C 1
ATOM 3187 O O . GLY A 1 390 ? 8.836 12.200 17.196 1.00 94.88 390 GLY A O 1
ATOM 3188 N N . GLN A 1 391 ? 7.751 12.000 15.254 1.00 92.56 391 GLN A N 1
ATOM 3189 C CA . GLN A 1 391 ? 8.330 13.188 14.626 1.00 92.56 391 GLN A CA 1
ATOM 3190 C C . GLN A 1 391 ? 7.600 14.470 15.044 1.00 92.56 391 GLN A C 1
ATOM 3192 O O . GLN A 1 391 ? 6.409 14.630 14.777 1.00 92.56 391 GLN A O 1
ATOM 3197 N N . GLY A 1 392 ? 8.334 15.426 15.625 1.00 91.06 392 GLY A N 1
ATOM 3198 C CA . GLY A 1 392 ? 7.781 16.729 16.020 1.00 91.06 392 GLY A CA 1
ATOM 3199 C C . GLY A 1 392 ? 7.031 16.722 17.359 1.00 91.06 392 GLY A C 1
ATOM 3200 O O . GLY A 1 392 ? 6.200 17.599 17.608 1.00 91.06 392 GLY A O 1
ATOM 3201 N N . ILE A 1 393 ? 7.307 15.752 18.241 1.00 95.31 393 ILE A N 1
ATOM 3202 C CA . ILE A 1 393 ? 6.712 15.712 19.583 1.00 95.31 393 ILE A CA 1
ATOM 3203 C C . ILE A 1 393 ? 7.292 16.838 20.448 1.00 95.31 393 ILE A C 1
ATOM 3205 O O . ILE A 1 393 ? 8.469 16.841 20.809 1.00 95.31 393 ILE A O 1
ATOM 3209 N N . THR A 1 394 ? 6.437 17.786 20.821 1.00 95.12 394 THR A N 1
ATOM 3210 C CA . THR A 1 394 ? 6.742 18.896 21.726 1.00 95.12 394 THR A CA 1
ATOM 3211 C C . THR A 1 394 ? 5.557 19.131 22.661 1.00 95.12 394 THR A C 1
ATOM 3213 O O . THR A 1 394 ? 4.446 18.672 22.408 1.00 95.12 394 THR A O 1
ATOM 3216 N N . LYS A 1 395 ? 5.757 19.888 23.746 1.00 94.19 395 LYS A N 1
ATOM 3217 C CA . LYS A 1 395 ? 4.645 20.260 24.639 1.00 94.19 395 LYS A CA 1
ATOM 3218 C C . LYS A 1 395 ? 3.549 21.053 23.919 1.00 94.19 395 LYS A C 1
ATOM 3220 O O . LYS A 1 395 ? 2.386 20.922 24.277 1.00 94.19 395 LYS A O 1
ATOM 3225 N N . GLU A 1 396 ? 3.924 21.869 22.937 1.00 92.75 396 GLU A N 1
ATOM 3226 C CA . GLU A 1 396 ? 2.992 22.677 22.152 1.00 92.75 396 GLU A CA 1
ATOM 3227 C C . GLU A 1 396 ? 2.169 21.805 21.202 1.00 92.75 396 GLU A C 1
ATOM 3229 O O . GLU A 1 396 ? 0.943 21.848 21.250 1.00 92.75 396 GLU A O 1
ATOM 3234 N N . THR A 1 397 ? 2.823 20.938 20.422 1.00 93.50 397 THR A N 1
ATOM 3235 C CA . THR A 1 397 ? 2.125 20.023 19.504 1.00 93.50 397 THR A CA 1
ATOM 3236 C C . THR A 1 397 ? 1.224 19.040 20.250 1.00 93.50 397 THR A C 1
ATOM 3238 O O . THR A 1 397 ? 0.103 18.804 19.812 1.00 93.50 397 THR A O 1
ATOM 3241 N N . VAL A 1 398 ? 1.639 18.547 21.424 1.00 94.75 398 VAL A N 1
ATOM 3242 C CA . VAL A 1 398 ? 0.788 17.710 22.293 1.00 94.75 398 VAL A CA 1
ATOM 3243 C C . VAL A 1 398 ? -0.395 18.498 22.863 1.00 94.75 398 VAL A C 1
ATOM 3245 O O . VAL A 1 398 ? -1.506 17.983 22.893 1.00 94.75 398 VAL A O 1
ATOM 3248 N N . HIS A 1 399 ? -0.208 19.760 23.262 1.00 92.62 399 HIS A N 1
ATOM 3249 C CA . HIS A 1 399 ? -1.320 20.596 23.725 1.00 92.62 399 HIS A CA 1
ATOM 3250 C C . HIS A 1 399 ? -2.352 20.856 22.616 1.00 92.62 399 HIS A C 1
ATOM 3252 O O . HIS A 1 399 ? -3.550 20.878 22.893 1.00 92.62 399 HIS A O 1
ATOM 3258 N N . ILE A 1 400 ? -1.908 21.060 21.373 1.00 90.62 400 ILE A N 1
ATOM 3259 C CA . ILE A 1 400 ? -2.802 21.214 20.216 1.00 90.62 400 ILE A CA 1
ATOM 3260 C C . ILE A 1 400 ? -3.529 19.893 19.933 1.00 90.62 400 ILE A C 1
ATOM 3262 O O . ILE A 1 400 ? -4.744 19.893 19.763 1.00 90.62 400 ILE A O 1
ATOM 3266 N N . LEU A 1 401 ? -2.807 18.769 19.955 1.00 91.12 401 LEU A N 1
ATOM 3267 C CA . LEU A 1 401 ? -3.358 17.426 19.754 1.00 91.12 401 LEU A CA 1
ATOM 3268 C C . LEU A 1 401 ? -4.434 17.068 20.790 1.00 91.12 401 LEU A C 1
ATOM 3270 O O . LEU A 1 401 ? -5.504 16.585 20.432 1.00 91.12 401 LEU A O 1
ATOM 3274 N N . ASP A 1 402 ? -4.168 17.335 22.070 1.00 88.69 402 ASP A N 1
ATOM 3275 C CA . ASP A 1 402 ? -5.071 17.016 23.180 1.00 88.69 402 ASP A CA 1
ATOM 3276 C C . ASP A 1 402 ? -6.327 17.901 23.204 1.00 88.69 402 ASP A C 1
ATOM 3278 O O . ASP A 1 402 ? -7.282 17.596 23.926 1.00 88.69 402 ASP A O 1
ATOM 3282 N N . ASN A 1 403 ? -6.331 19.018 22.477 1.00 85.12 403 ASN A N 1
ATOM 3283 C CA . ASN A 1 403 ? -7.444 19.954 22.401 1.00 85.12 403 ASN A CA 1
ATOM 3284 C C . ASN A 1 403 ? -7.987 19.980 20.972 1.00 85.12 403 ASN A C 1
ATOM 3286 O O . ASN A 1 403 ? -7.666 20.872 20.194 1.00 85.12 403 ASN A O 1
ATOM 3290 N N . LEU A 1 404 ? -8.852 19.019 20.644 1.00 67.94 404 LEU A N 1
ATOM 3291 C CA . LEU A 1 404 ? -9.367 18.801 19.285 1.00 67.94 404 LEU A CA 1
ATOM 3292 C C . LEU A 1 404 ? -9.976 20.051 18.628 1.00 67.94 404 LEU A C 1
ATOM 3294 O O . LEU A 1 404 ? -9.810 20.245 17.432 1.00 67.94 404 LEU A O 1
ATOM 3298 N N . ASN A 1 405 ? -10.580 20.949 19.412 1.00 66.06 405 ASN A N 1
ATOM 3299 C CA . ASN A 1 405 ? -11.125 22.225 18.922 1.00 66.06 405 ASN A CA 1
ATOM 3300 C C . ASN A 1 405 ? -10.053 23.223 18.432 1.00 66.06 405 ASN A C 1
ATOM 3302 O O . ASN A 1 405 ? -10.399 24.273 17.900 1.00 66.06 405 ASN A O 1
ATOM 3306 N N . ILE A 1 406 ? -8.766 22.941 18.659 1.00 63.06 406 ILE A N 1
ATOM 3307 C CA . ILE A 1 406 ? -7.624 23.762 18.230 1.00 63.06 406 ILE A CA 1
ATOM 3308 C C . ILE A 1 406 ? -7.025 23.223 16.922 1.00 63.06 406 ILE A C 1
ATOM 3310 O O . ILE A 1 406 ? -6.425 23.986 16.173 1.00 63.06 406 ILE A O 1
ATOM 3314 N N . SER A 1 407 ? -7.182 21.927 16.633 1.00 78.38 407 SER A N 1
ATOM 3315 C CA . SER A 1 407 ? -6.559 21.278 15.476 1.00 78.38 407 SER A CA 1
ATOM 3316 C C . SER A 1 407 ? -7.554 21.094 14.332 1.00 78.38 407 SER A C 1
ATOM 3318 O O . SER A 1 407 ? -8.205 20.053 14.227 1.00 78.38 407 SER A O 1
ATOM 3320 N N . SER A 1 408 ? -7.620 22.082 13.438 1.00 83.31 408 SER A N 1
ATOM 3321 C CA . SER A 1 408 ? -8.372 22.022 12.173 1.00 83.31 408 SER A CA 1
ATOM 3322 C C . SER A 1 408 ? -7.950 20.837 11.293 1.00 83.31 408 SER A C 1
ATOM 3324 O O . SER A 1 408 ? -8.785 20.243 10.622 1.00 83.31 408 SER A O 1
ATOM 3326 N N . LEU A 1 409 ? -6.681 20.412 11.357 1.00 90.19 409 LEU A N 1
ATOM 3327 C CA . LEU A 1 409 ? -6.185 19.219 10.659 1.00 90.19 409 LEU A CA 1
ATOM 3328 C C . LEU A 1 409 ? -6.954 17.948 11.066 1.00 90.19 409 LEU A C 1
ATOM 3330 O O . LEU A 1 409 ? -7.380 17.162 10.216 1.00 90.19 409 LEU A O 1
ATOM 3334 N N . ILE A 1 410 ? -7.123 17.737 12.375 1.00 92.31 410 ILE A N 1
ATOM 3335 C CA . ILE A 1 410 ? -7.783 16.543 12.916 1.00 92.31 410 ILE A CA 1
ATOM 3336 C C . ILE A 1 410 ? -9.291 16.656 12.741 1.00 92.31 410 ILE A C 1
ATOM 3338 O O . ILE A 1 410 ? -9.913 15.691 12.296 1.00 92.31 410 ILE A O 1
ATOM 3342 N N . SER A 1 411 ? -9.871 17.818 13.059 1.00 92.81 411 SER A N 1
ATOM 3343 C CA . SER A 1 411 ? -11.315 18.009 12.947 1.00 92.81 411 SER A CA 1
ATOM 3344 C C . SER A 1 411 ? -11.785 17.901 11.498 1.00 92.81 411 SER A C 1
ATOM 3346 O O . SER A 1 411 ? -12.714 17.143 11.260 1.00 92.81 411 SER A O 1
ATOM 3348 N N . SER A 1 412 ? -11.123 18.520 10.512 1.00 94.38 412 SER A N 1
ATOM 3349 C CA . SER A 1 412 ? -11.529 18.383 9.102 1.00 94.38 412 SER A CA 1
ATOM 3350 C C . SER A 1 412 ? -11.383 16.949 8.590 1.00 94.38 412 SER A C 1
ATOM 3352 O O . SER A 1 412 ? -12.284 16.452 7.919 1.00 94.38 412 SER A O 1
ATOM 3354 N N . THR A 1 413 ? -10.311 16.233 8.955 1.00 95.56 413 THR A N 1
ATOM 3355 C CA . THR A 1 413 ? -10.162 14.807 8.590 1.00 95.56 413 THR A CA 1
ATOM 3356 C C . THR A 1 413 ? -11.301 13.960 9.173 1.00 95.56 413 THR A C 1
ATOM 3358 O O . THR A 1 413 ? -11.872 13.115 8.484 1.00 95.56 413 THR A O 1
ATOM 3361 N N . ALA A 1 414 ? -11.654 14.206 10.435 1.00 95.69 414 ALA A N 1
ATOM 3362 C CA . ALA A 1 414 ? -12.722 13.504 11.133 1.00 95.69 414 ALA A CA 1
ATOM 3363 C C . ALA A 1 414 ? -14.119 13.846 10.587 1.00 95.69 414 ALA A C 1
ATOM 3365 O O . ALA A 1 414 ? -14.946 12.954 10.408 1.00 95.69 414 ALA A O 1
ATOM 3366 N N . THR A 1 415 ? -14.365 15.115 10.260 1.00 95.38 415 THR A N 1
ATOM 3367 C CA . THR A 1 415 ? -15.604 15.586 9.630 1.00 95.38 415 THR A CA 1
ATOM 3368 C C . THR A 1 415 ? -15.783 14.975 8.243 1.00 95.38 415 THR A C 1
ATOM 3370 O O . THR A 1 415 ? -16.884 14.538 7.919 1.00 95.38 415 THR A O 1
ATOM 3373 N N . ILE A 1 416 ? -14.714 14.880 7.439 1.00 95.50 416 ILE A N 1
ATOM 3374 C CA . ILE A 1 416 ? -14.755 14.187 6.141 1.00 95.50 416 ILE A CA 1
ATOM 3375 C C . ILE A 1 416 ? -15.179 12.730 6.333 1.00 95.50 416 ILE A C 1
ATOM 3377 O O . ILE A 1 416 ? -16.047 12.274 5.594 1.00 95.50 416 ILE A O 1
ATOM 3381 N N . LEU A 1 417 ? -14.605 12.017 7.313 1.00 94.56 417 LEU A N 1
ATOM 3382 C CA . LEU A 1 417 ? -14.998 10.634 7.594 1.00 94.56 417 LEU A CA 1
ATOM 3383 C C . LEU A 1 417 ? -16.470 10.549 7.988 1.00 94.56 417 LEU A C 1
ATOM 3385 O O . LEU A 1 417 ? -17.211 9.824 7.337 1.00 94.56 417 LEU A O 1
ATOM 3389 N N . ARG A 1 418 ? -16.897 11.320 8.996 1.00 93.88 418 ARG A N 1
ATOM 3390 C CA . ARG A 1 418 ? -18.278 11.293 9.499 1.00 93.88 418 ARG A CA 1
ATOM 3391 C C . ARG A 1 418 ? -19.296 11.588 8.398 1.00 93.88 418 ARG A C 1
ATOM 3393 O O . ARG A 1 418 ? -20.283 10.884 8.271 1.00 93.88 418 ARG A O 1
ATOM 3400 N N . LEU A 1 419 ? -19.056 12.610 7.576 1.00 93.00 419 LEU A N 1
ATOM 3401 C CA . LEU A 1 419 ? -19.983 12.964 6.499 1.00 93.00 419 LEU A CA 1
ATOM 3402 C C . LEU A 1 419 ? -20.066 11.892 5.406 1.00 93.00 419 LEU A C 1
ATOM 3404 O O . LEU A 1 419 ? -21.129 11.734 4.817 1.00 93.00 419 LEU A O 1
ATOM 3408 N N . TRP A 1 420 ? -18.967 11.193 5.109 1.00 90.31 420 TRP A N 1
ATOM 3409 C CA . TRP A 1 420 ? -18.954 10.094 4.137 1.00 90.31 420 TRP A CA 1
ATOM 3410 C C . TRP A 1 420 ? -19.598 8.820 4.673 1.00 90.31 420 TRP A C 1
ATOM 3412 O O . TRP A 1 420 ? -20.307 8.151 3.929 1.00 90.31 420 TRP A O 1
ATOM 3422 N N . ASP A 1 421 ? -19.353 8.501 5.937 1.00 86.75 421 ASP A N 1
ATOM 3423 C CA . ASP A 1 421 ? -19.986 7.387 6.639 1.00 86.75 421 ASP A CA 1
ATOM 3424 C C . ASP A 1 421 ? -21.516 7.559 6.626 1.00 86.75 421 ASP A C 1
ATOM 3426 O O . ASP A 1 421 ? -22.253 6.747 6.065 1.00 86.75 421 ASP A O 1
ATOM 3430 N N . ASP A 1 422 ? -21.983 8.741 7.039 1.00 86.00 422 ASP A N 1
ATOM 3431 C CA . ASP A 1 422 ? -23.397 9.122 7.030 1.00 86.00 422 ASP A CA 1
ATOM 3432 C C . ASP A 1 422 ? -23.994 9.320 5.622 1.00 86.00 422 ASP A C 1
ATOM 3434 O O . ASP A 1 422 ? -25.216 9.471 5.486 1.00 86.00 422 ASP A O 1
ATOM 3438 N N . PHE A 1 423 ? -23.155 9.389 4.578 1.00 81.44 423 PHE A N 1
ATOM 3439 C CA . PHE A 1 423 ? -23.598 9.469 3.183 1.00 81.44 423 PHE A CA 1
ATOM 3440 C C . PHE A 1 423 ? -24.117 8.115 2.678 1.00 81.44 423 PHE A C 1
ATOM 3442 O O . PHE A 1 423 ? -25.013 8.074 1.820 1.00 81.44 423 PHE A O 1
ATOM 3449 N N . GLY A 1 424 ? -23.594 7.014 3.229 1.00 69.19 424 GLY A N 1
ATOM 3450 C CA . GLY A 1 424 ? -24.160 5.675 3.082 1.00 69.19 424 GLY A CA 1
ATOM 3451 C C . GLY A 1 424 ? -25.547 5.565 3.727 1.00 69.19 424 GLY A C 1
ATOM 3452 O O . GLY A 1 424 ? -26.066 6.502 4.333 1.00 69.19 424 GLY A O 1
ATOM 3453 N N . SER A 1 425 ? -26.223 4.430 3.569 1.00 58.75 425 SER A N 1
ATOM 3454 C CA . SER A 1 425 ? -27.455 4.159 4.317 1.00 58.75 425 SER A CA 1
ATOM 3455 C C . SER A 1 425 ? -27.143 3.321 5.558 1.00 58.75 425 SER A C 1
ATOM 3457 O O . SER A 1 425 ? -26.357 2.390 5.488 1.00 58.75 425 SER A O 1
ATOM 3459 N N . ALA A 1 426 ? -27.838 3.542 6.680 1.00 50.88 426 ALA A N 1
ATOM 3460 C CA . ALA A 1 426 ? -27.707 2.708 7.892 1.00 50.88 426 ALA A CA 1
ATOM 3461 C C . ALA A 1 426 ? -28.033 1.207 7.674 1.00 50.88 426 ALA A C 1
ATOM 3463 O O . ALA A 1 426 ? -27.852 0.376 8.563 1.00 50.88 426 ALA A O 1
ATOM 3464 N N . LYS A 1 427 ? -28.556 0.838 6.494 1.00 49.75 427 LYS A N 1
ATOM 3465 C CA . LYS A 1 427 ? -28.696 -0.562 6.079 1.00 49.75 427 LYS A CA 1
ATOM 3466 C C . LYS A 1 427 ? -27.364 -1.149 5.622 1.00 49.75 427 LYS A C 1
ATOM 3468 O O . LYS A 1 427 ? -27.173 -2.347 5.794 1.00 49.75 427 LYS A O 1
ATOM 3473 N N . ASP A 1 428 ? -26.470 -0.328 5.077 1.00 50.50 428 ASP A N 1
ATOM 3474 C CA . ASP A 1 428 ? -25.194 -0.727 4.481 1.00 50.50 428 ASP A CA 1
ATOM 3475 C C . ASP A 1 428 ? -24.218 -1.328 5.509 1.00 50.50 428 ASP A C 1
ATOM 3477 O O . ASP A 1 428 ? -23.445 -2.223 5.172 1.00 50.50 428 ASP A O 1
ATOM 3481 N N . GLU A 1 429 ? -24.370 -0.939 6.775 1.00 52.44 429 GLU A N 1
ATOM 3482 C CA . GLU A 1 429 ? -23.583 -1.368 7.940 1.00 52.44 429 GLU A CA 1
ATOM 3483 C C . GLU A 1 429 ? -24.168 -2.600 8.671 1.00 52.44 429 GLU A C 1
ATOM 3485 O O . GLU A 1 429 ? -23.554 -3.134 9.594 1.00 52.44 429 GLU A O 1
ATOM 3490 N N . GLY A 1 430 ? -25.366 -3.072 8.294 1.00 51.16 430 GLY A N 1
ATOM 3491 C CA . GLY A 1 430 ? -26.059 -4.157 9.007 1.00 51.16 430 GLY A CA 1
ATOM 3492 C C . GLY A 1 430 ? -26.646 -3.756 10.370 1.00 51.16 430 GLY A C 1
ATOM 3493 O O . GLY A 1 430 ? -26.985 -4.628 11.165 1.00 51.16 430 GLY A O 1
ATOM 3494 N N . GLN A 1 431 ? -26.795 -2.454 10.632 1.00 53.31 431 GLN A N 1
ATOM 3495 C CA . GLN A 1 431 ? -27.249 -1.891 11.911 1.00 53.31 431 GLN A CA 1
ATOM 3496 C C . GLN A 1 431 ? -28.776 -1.658 11.991 1.00 53.31 431 GLN A C 1
ATOM 3498 O O . GLN A 1 431 ? -29.235 -0.859 12.800 1.00 53.31 431 GLN A O 1
ATOM 3503 N N . ASP A 1 432 ? -29.590 -2.303 11.140 1.00 53.81 432 ASP A N 1
ATOM 3504 C CA . ASP A 1 432 ? -31.072 -2.253 11.133 1.00 53.81 432 ASP A CA 1
ATOM 3505 C C . ASP A 1 432 ? -31.715 -0.844 11.289 1.00 53.81 432 ASP A C 1
ATOM 3507 O O . ASP A 1 432 ? -32.874 -0.706 11.686 1.00 53.81 432 ASP A O 1
ATOM 3511 N N . GLY A 1 433 ? -31.000 0.225 10.914 1.00 51.66 433 GLY A N 1
ATOM 3512 C CA . GLY A 1 433 ? -31.478 1.610 11.005 1.00 51.66 433 GLY A CA 1
ATOM 3513 C C . GLY A 1 433 ? -31.377 2.270 12.388 1.00 51.66 433 GLY A C 1
ATOM 3514 O O . GLY A 1 433 ? -32.009 3.314 12.574 1.00 51.66 433 GLY A O 1
ATOM 3515 N N . TYR A 1 434 ? -30.610 1.692 13.318 1.00 53.47 434 TYR A N 1
ATOM 3516 C CA . TYR A 1 434 ? -30.451 2.157 14.703 1.00 53.47 434 TYR A CA 1
ATOM 3517 C C . TYR A 1 434 ? -29.404 3.274 14.901 1.00 53.47 434 TYR A C 1
ATOM 3519 O O . TYR A 1 434 ? -29.284 3.774 16.013 1.00 53.47 434 TYR A O 1
ATOM 3527 N N . ASP A 1 435 ? -28.733 3.734 13.840 1.00 64.12 435 ASP A N 1
ATOM 3528 C CA . ASP A 1 435 ? -27.736 4.813 13.912 1.00 64.12 435 ASP A CA 1
ATOM 3529 C C . ASP A 1 435 ? -28.289 6.203 13.497 1.00 64.12 435 ASP A C 1
ATOM 3531 O O . ASP A 1 435 ? -29.240 6.350 12.694 1.00 64.12 435 ASP A O 1
ATOM 3535 N N . GLY A 1 436 ? -27.698 7.241 14.096 1.00 67.50 436 GLY A N 1
ATOM 3536 C CA . GLY A 1 436 ? -27.826 8.638 13.707 1.00 67.50 436 GLY A CA 1
ATOM 3537 C C . GLY A 1 436 ? -27.340 8.868 12.275 1.00 67.50 436 GLY A C 1
ATOM 3538 O O . GLY A 1 436 ? -26.660 8.051 11.680 1.00 67.50 436 GLY A O 1
ATOM 3539 N N . SER A 1 437 ? -27.775 9.959 11.652 1.00 82.31 437 SER A N 1
ATOM 3540 C CA . SER A 1 437 ? -27.328 10.290 10.296 1.00 82.31 437 SER A CA 1
ATOM 3541 C C . SER A 1 437 ? -27.455 11.782 10.077 1.00 82.31 437 SER A C 1
ATOM 3543 O O . SER A 1 437 ? -28.545 12.349 10.231 1.00 82.31 437 SER A O 1
ATOM 3545 N N . TYR A 1 438 ? -26.363 12.410 9.656 1.00 88.62 438 TYR A N 1
ATOM 3546 C CA . TYR A 1 438 ? -26.329 13.819 9.292 1.00 88.62 438 TYR A CA 1
ATOM 3547 C C . TYR A 1 438 ? -27.376 14.159 8.225 1.00 88.62 438 TYR A C 1
ATOM 3549 O O . TYR A 1 438 ? -28.031 15.197 8.324 1.00 88.62 438 TYR A O 1
ATOM 3557 N N . ILE A 1 439 ? -27.610 13.268 7.248 1.00 87.62 439 ILE A N 1
ATOM 3558 C CA . ILE A 1 439 ? -28.657 13.443 6.226 1.00 87.62 439 ILE A CA 1
ATOM 3559 C C . ILE A 1 439 ? -30.038 13.554 6.886 1.00 87.62 439 ILE A C 1
ATOM 3561 O O . ILE A 1 439 ? -30.794 14.477 6.576 1.00 87.62 439 ILE A O 1
ATOM 3565 N N . LYS A 1 440 ? -30.363 12.666 7.840 1.00 86.44 440 LYS A N 1
ATOM 3566 C CA . LYS A 1 440 ? -31.644 12.719 8.571 1.00 86.44 440 LYS A CA 1
ATOM 3567 C C . LYS A 1 440 ? -31.783 14.026 9.359 1.00 86.44 440 LYS A C 1
ATOM 3569 O O . LYS A 1 440 ? -32.850 14.643 9.317 1.00 86.44 440 LYS A O 1
ATOM 3574 N N . CYS A 1 441 ? -30.723 14.462 10.046 1.00 88.81 441 CYS A N 1
ATOM 3575 C CA . CYS A 1 441 ? -30.707 15.737 10.770 1.00 88.81 441 CYS A CA 1
ATOM 3576 C C . CYS A 1 441 ? -30.951 16.917 9.812 1.00 88.81 441 CYS A C 1
ATOM 3578 O O . CYS A 1 441 ? -31.807 17.762 10.077 1.00 88.81 441 CYS A O 1
ATOM 3580 N N . TYR A 1 442 ? -30.279 16.931 8.657 1.00 89.88 442 TYR A N 1
ATOM 3581 C CA . TYR A 1 442 ? -30.386 17.999 7.662 1.00 89.88 442 TYR A CA 1
ATOM 3582 C C . TYR A 1 442 ? -31.782 18.104 7.043 1.00 89.88 442 TYR A C 1
ATOM 3584 O O . TYR A 1 442 ? -32.335 19.203 6.960 1.00 89.88 442 TYR A O 1
ATOM 3592 N N . VAL A 1 443 ? -32.381 16.977 6.648 1.00 88.81 443 VAL A N 1
ATOM 3593 C CA . VAL A 1 443 ? -33.745 16.942 6.091 1.00 88.81 443 VAL A CA 1
ATOM 3594 C C . VAL A 1 443 ? -34.772 17.415 7.124 1.00 88.81 443 VAL A C 1
ATOM 3596 O O . VAL A 1 443 ? -35.714 18.132 6.780 1.00 88.81 443 VAL A O 1
ATOM 3599 N N . ASN A 1 444 ? -34.590 17.054 8.397 1.00 87.06 444 ASN A N 1
ATOM 3600 C CA . ASN A 1 444 ? -35.485 17.479 9.470 1.00 87.06 444 ASN A CA 1
ATOM 3601 C C . ASN A 1 444 ? -35.424 18.996 9.730 1.00 87.06 444 ASN A C 1
ATOM 3603 O O . ASN A 1 444 ? -36.463 19.627 9.938 1.00 87.06 444 ASN A O 1
ATOM 3607 N N . GLU A 1 445 ? -34.231 19.590 9.693 1.00 90.00 445 GLU A N 1
ATOM 3608 C CA . GLU A 1 445 ? -34.057 21.043 9.819 1.00 90.00 445 GLU A CA 1
ATOM 3609 C C . GLU A 1 445 ? -34.585 21.819 8.612 1.00 90.00 445 GLU A C 1
ATOM 3611 O O . GLU A 1 445 ? -35.168 22.895 8.764 1.00 90.00 445 GLU A O 1
ATOM 3616 N N . ASN A 1 446 ? -34.396 21.272 7.411 1.00 88.62 446 ASN A N 1
ATOM 3617 C CA . ASN A 1 446 ? -34.729 21.918 6.147 1.00 88.62 446 ASN A CA 1
ATOM 3618 C C . ASN A 1 446 ? -36.026 21.332 5.577 1.00 88.62 446 ASN A C 1
ATOM 3620 O O . ASN A 1 446 ? -36.031 20.669 4.539 1.00 88.62 446 ASN A O 1
ATOM 3624 N N . GLN A 1 447 ? -37.147 21.584 6.264 1.00 80.31 447 GLN A N 1
ATOM 3625 C CA . GLN A 1 447 ? -38.463 21.069 5.867 1.00 80.31 447 GLN A CA 1
ATOM 3626 C C . GLN A 1 447 ? -38.790 21.404 4.399 1.00 80.31 447 GLN A C 1
ATOM 3628 O O . GLN A 1 447 ? -38.904 22.571 4.025 1.00 80.31 447 GLN A O 1
ATOM 3633 N N . GLY A 1 448 ? -38.975 20.365 3.578 1.00 79.12 448 GLY A N 1
ATOM 3634 C CA . GLY A 1 448 ? -39.227 20.475 2.134 1.00 79.12 448 GLY A CA 1
ATOM 3635 C C . GLY A 1 448 ? -38.033 20.118 1.238 1.00 79.12 448 GLY A C 1
ATOM 3636 O O . GLY A 1 448 ? -38.208 20.059 0.024 1.00 79.12 448 GLY A O 1
ATOM 3637 N N . CYS A 1 449 ? -36.859 19.853 1.817 1.00 86.62 449 CYS A N 1
ATOM 3638 C CA . CYS A 1 449 ? -35.683 19.315 1.130 1.00 86.62 449 CYS A CA 1
ATOM 3639 C C . CYS A 1 449 ? -35.892 17.836 0.750 1.00 86.62 449 CYS A C 1
ATOM 3641 O O . CYS A 1 449 ? -36.405 17.057 1.559 1.00 86.62 449 CYS A O 1
ATOM 3643 N N . SER A 1 450 ? -35.529 17.457 -0.481 1.00 86.12 450 SER A N 1
ATOM 3644 C CA . SER A 1 450 ? -35.507 16.049 -0.906 1.00 86.12 450 SER A CA 1
ATOM 3645 C C . SER A 1 450 ? -34.266 15.315 -0.372 1.00 86.12 450 SER A C 1
ATOM 3647 O O . SER A 1 450 ? -33.299 15.947 0.053 1.00 86.12 450 SER A O 1
ATOM 3649 N N . ASP A 1 451 ? -34.274 13.978 -0.399 1.00 81.50 451 ASP A N 1
ATOM 3650 C CA . ASP A 1 451 ? -33.086 13.183 -0.040 1.00 81.50 451 ASP A CA 1
ATOM 3651 C C . ASP A 1 451 ? -31.920 13.483 -0.997 1.00 81.50 451 ASP A C 1
ATOM 3653 O O . ASP A 1 451 ? -30.773 13.618 -0.572 1.00 81.50 451 ASP A O 1
ATOM 3657 N N . GLU A 1 452 ? -32.218 13.683 -2.285 1.00 85.88 452 GLU A N 1
ATOM 3658 C CA . GLU A 1 452 ? -31.233 14.055 -3.298 1.00 85.88 452 GLU A CA 1
ATOM 3659 C C . GLU A 1 452 ? -30.593 15.424 -3.023 1.00 85.88 452 GLU A C 1
ATOM 3661 O O . GLU A 1 452 ? -29.373 15.564 -3.140 1.00 85.88 452 GLU A O 1
ATOM 3666 N N . ASP A 1 453 ? -31.386 16.420 -2.614 1.00 88.12 453 ASP A N 1
ATOM 3667 C CA . ASP A 1 453 ? -30.877 17.748 -2.248 1.00 88.12 453 ASP A CA 1
ATOM 3668 C C . ASP A 1 453 ? -29.962 17.670 -1.014 1.00 88.12 453 ASP A C 1
ATOM 3670 O O . ASP A 1 453 ? -28.892 18.286 -0.987 1.00 88.12 453 ASP A O 1
ATOM 3674 N N . ALA A 1 454 ? -30.345 16.875 -0.008 1.00 88.25 454 ALA A N 1
ATOM 3675 C CA . ALA A 1 454 ? -29.542 16.656 1.193 1.00 88.25 454 ALA A CA 1
ATOM 3676 C C . ALA A 1 454 ? -28.211 15.960 0.867 1.00 88.25 454 ALA A C 1
ATOM 3678 O O . ALA A 1 454 ? -27.152 16.389 1.329 1.00 88.25 454 ALA A O 1
ATOM 3679 N N . ARG A 1 455 ? -28.233 14.936 0.006 1.00 88.50 455 ARG A N 1
ATOM 3680 C CA . ARG A 1 455 ? -27.023 14.255 -0.484 1.00 88.50 455 ARG A CA 1
ATOM 3681 C C . ARG A 1 455 ? -26.104 15.201 -1.252 1.00 88.50 455 ARG A C 1
ATOM 3683 O O . ARG A 1 455 ? -24.900 15.219 -0.997 1.00 88.50 455 ARG A O 1
ATOM 3690 N N . ALA A 1 456 ? -26.652 16.020 -2.149 1.00 89.88 456 ALA A N 1
ATOM 3691 C CA . ALA A 1 456 ? -25.873 17.020 -2.879 1.00 89.88 456 ALA A CA 1
ATOM 3692 C C . ALA A 1 456 ? -25.224 18.042 -1.928 1.00 89.88 456 ALA A C 1
ATOM 3694 O O . ALA A 1 456 ? -24.061 18.415 -2.113 1.00 89.88 456 ALA A O 1
ATOM 3695 N N . PHE A 1 457 ? -25.941 18.449 -0.877 1.00 91.69 457 PHE A N 1
ATOM 3696 C CA . PHE A 1 457 ? -25.400 19.319 0.162 1.00 91.69 457 PHE A CA 1
ATOM 3697 C C . PHE A 1 457 ? -24.258 18.661 0.947 1.00 91.69 457 PHE A C 1
ATOM 3699 O O . PHE A 1 457 ? -23.234 19.307 1.163 1.00 91.69 457 PHE A O 1
ATOM 3706 N N . VAL A 1 458 ? -24.382 17.386 1.330 1.00 91.88 458 VAL A N 1
ATOM 3707 C CA . VAL A 1 458 ? -23.309 16.644 2.021 1.00 91.8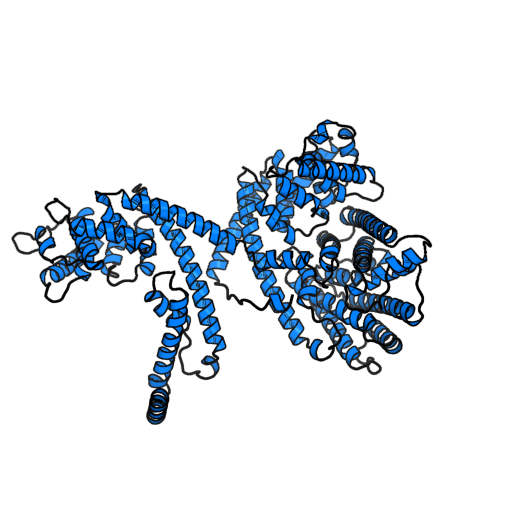8 458 VAL A CA 1
ATOM 3708 C C . VAL A 1 458 ? -22.055 16.536 1.150 1.00 91.88 458 VAL A C 1
ATOM 3710 O O . VAL A 1 458 ? -20.961 16.832 1.627 1.00 91.88 458 VAL A O 1
ATOM 3713 N N . VAL A 1 459 ? -22.193 16.221 -0.143 1.00 90.88 459 VAL A N 1
ATOM 3714 C CA . VAL A 1 459 ? -21.056 16.203 -1.088 1.00 90.88 459 VAL A CA 1
ATOM 3715 C C . VAL A 1 459 ? -20.384 17.575 -1.175 1.00 90.88 459 VAL A C 1
ATOM 3717 O O . VAL A 1 459 ? -19.154 17.672 -1.164 1.00 90.88 459 VAL A O 1
ATOM 3720 N N . HIS A 1 460 ? -21.174 18.652 -1.222 1.00 91.81 460 HIS A N 1
ATOM 3721 C CA . HIS A 1 460 ? -20.636 20.010 -1.188 1.00 91.81 460 HIS A CA 1
ATOM 3722 C C . HIS A 1 460 ? -19.895 20.296 0.126 1.00 91.81 460 HIS A C 1
ATOM 3724 O O . HIS A 1 460 ? -18.775 20.800 0.086 1.00 91.81 460 HIS A O 1
ATOM 3730 N N . ARG A 1 461 ? -20.457 19.911 1.278 1.00 93.25 461 ARG A N 1
ATOM 3731 C CA . ARG A 1 461 ? -19.813 20.060 2.593 1.00 93.25 461 ARG A CA 1
ATOM 3732 C C . ARG A 1 461 ? -18.491 19.310 2.685 1.00 93.25 461 ARG A C 1
ATOM 3734 O O . ARG A 1 461 ? -17.507 19.904 3.108 1.00 93.25 461 ARG A O 1
ATOM 3741 N N . ILE A 1 462 ? -18.437 18.064 2.220 1.00 93.69 462 ILE A N 1
ATOM 3742 C CA . ILE A 1 462 ? -17.190 17.295 2.119 1.00 93.69 462 ILE A CA 1
ATOM 3743 C C . ILE A 1 462 ? -16.169 18.069 1.276 1.00 93.69 462 ILE A C 1
ATOM 3745 O O . ILE A 1 462 ? -15.012 18.200 1.671 1.00 93.69 462 ILE A O 1
ATOM 3749 N N . SER A 1 463 ? -16.584 18.618 0.129 1.00 92.50 463 SER A N 1
ATOM 3750 C CA . SER A 1 463 ? -15.699 19.416 -0.724 1.00 92.50 463 SER A CA 1
ATOM 3751 C C . SER A 1 463 ? -15.168 20.677 -0.030 1.00 92.50 463 SER A C 1
ATOM 3753 O O . SER A 1 463 ? -14.020 21.042 -0.276 1.00 92.50 463 SER A O 1
ATOM 3755 N N . GLU A 1 464 ? -15.965 21.339 0.811 1.00 93.62 464 GLU A N 1
ATOM 3756 C CA . GLU A 1 464 ? -15.509 22.482 1.612 1.00 93.62 464 GLU A CA 1
ATOM 3757 C C . GLU A 1 464 ? -14.525 22.049 2.709 1.00 93.62 464 GLU A C 1
ATOM 3759 O O . GLU A 1 464 ? -13.484 22.681 2.878 1.00 93.62 464 GLU A O 1
ATOM 3764 N N . GLU A 1 465 ? -14.779 20.931 3.394 1.00 94.50 465 GLU A N 1
ATOM 3765 C CA . GLU A 1 465 ? -13.859 20.384 4.405 1.00 94.50 465 GLU A CA 1
ATOM 3766 C C . GLU A 1 465 ? -12.498 19.991 3.817 1.00 94.50 465 GLU A C 1
ATOM 3768 O O . GLU A 1 465 ? -11.461 20.210 4.443 1.00 94.50 465 GLU A O 1
ATOM 3773 N N . TRP A 1 466 ? -12.462 19.506 2.573 1.00 94.88 466 TRP A N 1
ATOM 3774 C CA . TRP A 1 466 ? -11.202 19.295 1.852 1.00 94.88 466 TRP A CA 1
ATOM 3775 C C . TRP A 1 466 ? -10.402 20.590 1.662 1.00 94.88 466 TRP A C 1
ATOM 3777 O O . TRP A 1 466 ? -9.174 20.554 1.732 1.00 94.88 466 TRP A O 1
ATOM 3787 N N . LYS A 1 467 ? -11.059 21.739 1.449 1.00 93.19 467 LYS A N 1
ATOM 3788 C CA . LYS A 1 467 ? -10.373 23.038 1.315 1.00 93.19 467 LYS A CA 1
ATOM 3789 C C . LYS A 1 467 ? -9.732 23.468 2.637 1.00 93.19 467 LYS A C 1
ATOM 3791 O O . LYS A 1 467 ? -8.603 23.960 2.620 1.00 93.19 467 LYS A O 1
ATOM 3796 N N . PHE A 1 468 ? -10.415 23.249 3.764 1.00 92.00 468 PHE A N 1
ATOM 3797 C CA . PHE A 1 468 ? -9.851 23.478 5.100 1.00 92.00 468 PHE A CA 1
ATOM 3798 C C . PHE A 1 468 ? -8.667 22.551 5.372 1.00 92.00 468 PHE A C 1
ATOM 3800 O O . PHE A 1 468 ? -7.590 23.018 5.744 1.00 92.00 468 PHE A O 1
ATOM 3807 N N . LEU A 1 469 ? -8.828 21.254 5.093 1.00 93.19 469 LEU A N 1
ATOM 3808 C CA . LEU A 1 469 ? -7.758 20.275 5.252 1.00 93.19 469 LEU A CA 1
ATOM 3809 C C . LEU A 1 469 ? -6.525 20.645 4.413 1.00 93.19 469 LEU A C 1
ATOM 3811 O O . LEU A 1 469 ? -5.407 20.617 4.924 1.00 93.19 469 LEU A O 1
ATOM 3815 N N . ASN A 1 470 ? -6.718 21.049 3.153 1.00 92.31 470 ASN A N 1
ATOM 3816 C CA . ASN A 1 470 ? -5.639 21.509 2.276 1.00 92.31 470 ASN A CA 1
ATOM 3817 C C . ASN A 1 470 ? -4.878 22.689 2.880 1.00 92.31 470 ASN A C 1
ATOM 3819 O O . ASN A 1 470 ? -3.648 22.701 2.868 1.00 92.31 470 ASN A O 1
ATOM 3823 N N . GLN A 1 471 ? -5.605 23.683 3.392 1.00 88.94 471 GLN A N 1
ATOM 3824 C CA . GLN A 1 471 ? -5.008 24.875 3.979 1.00 88.94 471 GLN A CA 1
ATOM 3825 C C . GLN A 1 471 ? -4.122 24.519 5.175 1.00 88.94 471 GLN A C 1
ATOM 3827 O O . GLN A 1 471 ? -3.002 25.014 5.267 1.00 88.94 471 GLN A O 1
ATOM 3832 N N . GLU A 1 472 ? -4.572 23.610 6.039 1.00 87.56 472 GLU A N 1
ATOM 3833 C CA . GLU A 1 472 ? -3.765 23.119 7.159 1.00 87.56 472 GLU A CA 1
ATOM 3834 C C . GLU A 1 472 ? -2.574 22.281 6.697 1.00 87.56 472 GLU A C 1
ATOM 3836 O O . GLU A 1 472 ? -1.463 22.443 7.202 1.00 87.56 472 GLU A O 1
ATOM 3841 N N . CYS A 1 473 ? -2.767 21.409 5.705 1.00 87.00 473 CYS A N 1
ATOM 3842 C CA . CYS A 1 473 ? -1.703 20.528 5.232 1.00 87.00 473 CYS A CA 1
ATOM 3843 C C . CYS A 1 473 ? -0.558 21.279 4.553 1.00 87.00 473 CYS A C 1
ATOM 3845 O O . CYS A 1 473 ? 0.590 20.843 4.619 1.00 87.00 473 CYS A O 1
ATOM 3847 N N . PHE A 1 474 ? -0.870 22.392 3.893 1.00 81.31 474 PHE A N 1
ATOM 3848 C CA . PHE A 1 474 ? 0.079 23.136 3.067 1.00 81.31 474 PHE A CA 1
ATOM 3849 C C . PHE A 1 474 ? 0.474 24.488 3.670 1.00 81.31 474 PHE A C 1
ATOM 3851 O O . PHE A 1 474 ? 1.220 25.242 3.044 1.00 81.31 474 PHE A O 1
ATOM 3858 N N . SER A 1 475 ? 0.007 24.808 4.881 1.00 79.12 475 SER A N 1
ATOM 3859 C CA . SER A 1 475 ? 0.425 26.018 5.584 1.00 79.12 475 SER A CA 1
ATOM 3860 C C . SER A 1 475 ? 1.825 25.862 6.175 1.00 79.12 475 SER A C 1
ATOM 3862 O O . SER A 1 475 ? 2.083 24.976 6.987 1.00 79.12 475 SER A O 1
ATOM 3864 N N . ALA A 1 476 ? 2.707 26.816 5.871 1.00 71.62 476 ALA A N 1
ATOM 3865 C CA . ALA A 1 476 ? 4.027 26.918 6.493 1.00 71.62 476 ALA A CA 1
ATOM 3866 C C . ALA A 1 476 ? 3.975 27.176 8.016 1.00 71.62 476 ALA A C 1
ATOM 3868 O O . ALA A 1 476 ? 4.995 27.050 8.690 1.00 71.62 476 ALA A O 1
ATOM 3869 N N . SER A 1 477 ? 2.814 27.561 8.564 1.00 77.94 477 SER A N 1
ATOM 3870 C CA . SER A 1 477 ? 2.613 27.755 10.006 1.00 77.94 477 SER A CA 1
ATOM 3871 C C . SER A 1 477 ? 2.103 26.507 10.731 1.00 77.94 477 SER A C 1
ATOM 3873 O O . SER A 1 477 ? 1.842 26.589 11.931 1.00 77.94 477 SER A O 1
ATOM 3875 N N . ASN A 1 478 ? 1.906 25.386 10.030 1.00 83.94 478 ASN A N 1
ATOM 3876 C CA . ASN A 1 478 ? 1.454 24.145 10.647 1.00 83.94 478 ASN A CA 1
ATOM 3877 C C . ASN A 1 478 ? 2.544 23.620 11.612 1.00 83.94 478 ASN A C 1
ATOM 3879 O O . ASN A 1 478 ? 3.684 23.413 11.191 1.00 83.94 478 ASN A O 1
ATOM 3883 N N . PRO A 1 479 ? 2.230 23.415 12.906 1.00 88.38 479 PRO A N 1
ATOM 3884 C CA . PRO A 1 479 ? 3.211 22.984 13.901 1.00 88.38 479 PRO A CA 1
ATOM 3885 C C . PRO A 1 479 ? 3.539 21.483 13.828 1.00 88.38 479 PRO A C 1
ATOM 3887 O O . PRO A 1 479 ? 4.450 21.020 14.519 1.00 88.38 479 PRO A O 1
ATOM 3890 N N . PHE A 1 480 ? 2.797 20.702 13.040 1.00 91.69 480 PHE A N 1
ATOM 3891 C CA . PHE A 1 480 ? 2.990 19.264 12.904 1.00 91.69 480 PHE A CA 1
ATOM 3892 C C . PHE A 1 480 ? 4.021 18.896 11.830 1.00 91.69 480 PHE A C 1
ATOM 3894 O O . PHE A 1 480 ? 4.279 19.634 10.885 1.00 91.69 480 PHE A O 1
ATOM 3901 N N . SER A 1 481 ? 4.607 17.703 11.959 1.00 91.44 481 SER A N 1
ATOM 3902 C CA . SER A 1 481 ? 5.544 17.173 10.965 1.00 91.44 481 SER A CA 1
ATOM 3903 C C . SER A 1 481 ? 4.850 16.835 9.638 1.00 91.44 481 SER A C 1
ATOM 3905 O O . SER A 1 481 ? 3.657 16.515 9.594 1.00 91.44 481 SER A O 1
ATOM 3907 N N . ALA A 1 482 ? 5.621 16.837 8.546 1.00 88.62 482 ALA A N 1
ATOM 3908 C CA . ALA A 1 482 ? 5.133 16.446 7.222 1.00 88.62 482 ALA A CA 1
ATOM 3909 C C . ALA A 1 482 ? 4.556 15.018 7.217 1.00 88.62 482 ALA A C 1
ATOM 3911 O O . ALA A 1 482 ? 3.512 14.779 6.617 1.00 88.62 482 ALA A O 1
ATOM 3912 N N . SER A 1 483 ? 5.174 14.084 7.950 1.00 90.62 483 SER A N 1
ATOM 3913 C CA . SER A 1 483 ? 4.690 12.702 8.069 1.00 90.62 483 SER A CA 1
ATOM 3914 C C . SER A 1 483 ? 3.322 12.612 8.745 1.00 90.62 483 SER A C 1
ATOM 3916 O O . SER A 1 483 ? 2.459 11.874 8.274 1.00 90.62 483 SER A O 1
ATOM 3918 N N . PHE A 1 484 ? 3.092 13.378 9.819 1.00 94.00 484 PHE A N 1
ATOM 3919 C CA . PHE A 1 484 ? 1.790 13.389 10.494 1.00 94.00 484 PHE A CA 1
ATOM 3920 C C . PHE A 1 484 ? 0.706 14.046 9.633 1.00 94.00 484 PHE A C 1
ATOM 3922 O O . PHE A 1 484 ? -0.408 13.538 9.527 1.00 94.00 484 PHE A O 1
ATOM 3929 N N . THR A 1 485 ? 1.058 15.130 8.948 1.00 93.25 485 THR A N 1
ATOM 3930 C CA . THR A 1 485 ? 0.164 15.801 8.000 1.00 93.25 485 THR A CA 1
ATOM 3931 C C . THR A 1 485 ? -0.205 14.882 6.828 1.00 93.25 485 THR A C 1
ATOM 3933 O O . THR A 1 485 ? -1.378 14.770 6.473 1.00 93.25 485 THR A O 1
ATOM 3936 N N . LYS A 1 486 ? 0.767 14.137 6.278 1.00 92.38 486 LYS A N 1
ATOM 3937 C CA . LYS A 1 486 ? 0.549 13.122 5.230 1.00 92.38 486 LYS A CA 1
ATOM 3938 C C . LYS A 1 486 ? -0.330 11.971 5.730 1.00 92.38 486 LYS A C 1
ATOM 3940 O O . LYS A 1 486 ? -1.171 11.500 4.970 1.00 92.38 486 LYS A O 1
ATOM 3945 N N . LEU A 1 487 ? -0.191 11.551 6.994 1.00 95.19 487 LEU A N 1
ATOM 3946 C CA . LEU A 1 487 ? -1.088 10.572 7.620 1.00 95.19 487 LEU A CA 1
ATOM 3947 C C . LEU A 1 487 ? -2.535 11.086 7.651 1.00 95.19 487 LEU A C 1
ATOM 3949 O O . LEU A 1 487 ? -3.413 10.391 7.150 1.00 95.19 487 LEU A O 1
ATOM 3953 N N . ALA A 1 488 ? -2.785 12.290 8.176 1.00 95.25 488 ALA A N 1
ATOM 3954 C CA . ALA A 1 488 ? -4.132 12.874 8.223 1.00 95.25 488 ALA A CA 1
ATOM 3955 C C . ALA A 1 488 ? -4.753 13.001 6.820 1.00 95.25 488 ALA A C 1
ATOM 3957 O O . ALA A 1 488 ? -5.874 12.549 6.582 1.00 95.25 488 ALA A O 1
ATOM 3958 N N . LEU A 1 489 ? -3.976 13.504 5.859 1.00 94.44 489 LEU A N 1
ATOM 3959 C CA . LEU A 1 489 ? -4.394 13.604 4.464 1.00 94.44 489 LEU A CA 1
ATOM 3960 C C . LEU A 1 489 ? -4.734 12.233 3.861 1.00 94.44 489 LEU A C 1
ATOM 3962 O O . LEU A 1 489 ? -5.748 12.085 3.184 1.00 94.44 489 LEU A O 1
ATOM 3966 N N . ASN A 1 490 ? -3.917 11.209 4.115 1.00 96.12 490 ASN A N 1
ATOM 3967 C CA . ASN A 1 490 ? -4.179 9.865 3.611 1.00 96.12 490 ASN A CA 1
ATOM 3968 C C . ASN A 1 490 ? -5.368 9.184 4.297 1.00 96.12 490 ASN A C 1
ATOM 3970 O O . ASN A 1 490 ? -6.076 8.435 3.626 1.00 96.12 490 ASN A O 1
ATOM 3974 N N . VAL A 1 491 ? -5.633 9.469 5.576 1.00 96.38 491 VAL A N 1
ATOM 3975 C CA . VAL A 1 491 ? -6.871 9.028 6.237 1.00 96.38 491 VAL A CA 1
ATOM 3976 C C . VAL A 1 491 ? -8.071 9.590 5.478 1.00 96.38 491 VAL A C 1
ATOM 3978 O O . VAL A 1 491 ? -8.921 8.808 5.065 1.00 96.38 491 VAL A O 1
ATOM 3981 N N . ALA A 1 492 ? -8.094 10.893 5.173 1.00 96.06 492 ALA A N 1
ATOM 3982 C CA . ALA A 1 492 ? -9.170 11.498 4.380 1.00 96.06 492 ALA A CA 1
ATOM 3983 C C . ALA A 1 492 ? -9.315 10.869 2.977 1.00 96.06 492 ALA A C 1
ATOM 3985 O O . ALA A 1 492 ? -10.434 10.673 2.505 1.00 96.06 492 ALA A O 1
ATOM 3986 N N . ARG A 1 493 ? -8.206 10.500 2.317 1.00 95.56 493 ARG A N 1
ATOM 3987 C CA . ARG A 1 493 ? -8.217 9.791 1.016 1.00 95.56 493 ARG A CA 1
ATOM 3988 C C . ARG A 1 493 ? -8.750 8.360 1.108 1.00 95.56 493 ARG A C 1
ATOM 3990 O O . ARG A 1 493 ? -9.302 7.853 0.138 1.00 95.56 493 ARG A O 1
ATOM 3997 N N . MET A 1 494 ? -8.556 7.697 2.247 1.00 94.62 494 MET A N 1
ATOM 3998 C CA . MET A 1 494 ? -8.982 6.313 2.462 1.00 94.62 494 MET A CA 1
ATOM 3999 C C . MET A 1 494 ? -10.489 6.200 2.725 1.00 94.62 494 MET A C 1
ATOM 4001 O O . MET A 1 494 ? -11.086 5.189 2.367 1.00 94.62 494 MET A O 1
ATOM 4005 N N . VAL A 1 495 ? -11.104 7.238 3.302 1.00 93.31 495 VAL A N 1
ATOM 4006 C CA . VAL A 1 495 ? -12.538 7.290 3.643 1.00 93.31 495 VAL A CA 1
ATOM 4007 C C . VAL A 1 495 ? -13.455 6.761 2.525 1.00 93.31 495 VAL A C 1
ATOM 4009 O O . VAL A 1 495 ? -14.145 5.776 2.776 1.00 93.31 495 VAL A O 1
ATOM 4012 N N . PRO A 1 496 ? -13.463 7.304 1.290 1.00 89.56 496 PRO A N 1
ATOM 4013 C CA . PRO A 1 496 ? -14.386 6.823 0.259 1.00 89.56 496 PRO A CA 1
ATOM 4014 C C . PRO A 1 496 ? -14.187 5.337 -0.079 1.00 89.56 496 PRO A C 1
ATOM 4016 O O . PRO A 1 496 ? -15.154 4.633 -0.330 1.00 89.56 496 PRO A O 1
ATOM 4019 N N . LEU A 1 497 ? -12.963 4.802 -0.006 1.00 89.31 497 LEU A N 1
ATOM 4020 C CA . LEU A 1 497 ? -12.718 3.373 -0.252 1.00 89.31 497 LEU A CA 1
ATOM 4021 C C . LEU A 1 497 ? -13.270 2.465 0.856 1.00 89.31 497 LEU A C 1
ATOM 4023 O O . LEU A 1 497 ? -13.491 1.278 0.621 1.00 89.31 497 LEU A O 1
ATOM 4027 N N . MET A 1 498 ? -13.449 3.001 2.062 1.00 88.50 498 MET A N 1
ATOM 4028 C CA . MET A 1 498 ? -13.893 2.252 3.237 1.00 88.50 498 MET A CA 1
ATOM 4029 C C . MET A 1 498 ? -15.405 2.310 3.463 1.00 88.50 498 MET A C 1
ATOM 4031 O O . MET A 1 498 ? -15.923 1.405 4.117 1.00 88.50 498 MET A O 1
ATOM 4035 N N . TYR A 1 499 ? -16.077 3.329 2.918 1.00 84.31 499 TYR A N 1
ATOM 4036 C CA . TYR A 1 499 ? -17.495 3.615 3.172 1.00 84.31 499 TYR A CA 1
ATOM 4037 C C . TYR A 1 499 ? -18.371 3.658 1.901 1.00 84.31 499 TYR A C 1
ATOM 4039 O O . TYR A 1 499 ? -19.588 3.775 2.006 1.00 84.31 499 TYR A O 1
ATOM 4047 N N . ASP A 1 500 ? -17.804 3.492 0.696 1.00 82.00 500 ASP A N 1
ATOM 4048 C CA . ASP A 1 500 ? -18.573 3.360 -0.557 1.00 82.00 500 ASP A CA 1
ATOM 4049 C C . ASP A 1 500 ? -19.058 1.913 -0.778 1.00 82.00 500 ASP A C 1
ATOM 4051 O O . ASP A 1 500 ? -18.544 1.150 -1.609 1.00 82.00 500 ASP A O 1
ATOM 4055 N N . TYR A 1 501 ? -20.020 1.489 0.044 1.00 79.44 501 TYR A N 1
ATOM 4056 C CA . TYR A 1 501 ? -20.619 0.160 -0.052 1.00 79.44 501 TYR A CA 1
ATOM 4057 C C . TYR A 1 501 ? -21.566 0.050 -1.248 1.00 79.44 501 TYR A C 1
ATOM 4059 O O . TYR A 1 501 ? -22.401 0.914 -1.512 1.00 79.44 501 TYR A O 1
ATOM 4067 N N . ASN A 1 502 ? -21.507 -1.085 -1.943 1.00 76.88 502 ASN A N 1
ATOM 4068 C CA . ASN A 1 502 ? -22.524 -1.428 -2.928 1.00 76.88 502 ASN A CA 1
ATOM 4069 C C . ASN A 1 502 ? -23.765 -2.057 -2.269 1.00 76.88 502 ASN A C 1
ATOM 4071 O O . ASN A 1 502 ? -23.750 -2.464 -1.111 1.00 76.88 502 ASN A O 1
ATOM 4075 N N . SER A 1 503 ? -24.820 -2.256 -3.066 1.00 73.25 503 SER A N 1
ATOM 4076 C CA . SER A 1 503 ? -26.085 -2.892 -2.641 1.00 73.25 503 SER A CA 1
ATOM 4077 C C . SER A 1 503 ? -25.969 -4.304 -2.034 1.00 73.25 503 SER A C 1
ATOM 4079 O O . SER A 1 503 ? -26.968 -4.854 -1.578 1.00 73.25 503 SER A O 1
ATOM 4081 N N . GLN A 1 504 ? -24.783 -4.920 -2.056 1.00 73.44 504 GLN A N 1
ATOM 4082 C CA . GLN A 1 504 ? -24.492 -6.227 -1.464 1.00 73.44 504 GLN A CA 1
ATOM 4083 C C . GLN A 1 504 ? -23.611 -6.124 -0.206 1.00 73.44 504 GLN A C 1
ATOM 4085 O O . GLN A 1 504 ? -23.051 -7.141 0.204 1.00 73.44 504 GLN A O 1
ATOM 4090 N N . HIS A 1 505 ? -23.454 -4.933 0.384 1.00 72.94 505 HIS A N 1
ATOM 4091 C CA . HIS A 1 505 ? -22.599 -4.683 1.556 1.00 72.94 505 HIS A CA 1
ATOM 4092 C C . HIS A 1 505 ? -21.120 -5.022 1.314 1.00 72.94 505 HIS A C 1
ATOM 4094 O O . HIS A 1 505 ? -20.408 -5.494 2.203 1.00 72.94 505 HIS A O 1
ATOM 4100 N N . ARG A 1 506 ? -20.646 -4.822 0.078 1.00 77.69 506 ARG A N 1
ATOM 4101 C CA . ARG A 1 506 ? -19.241 -5.019 -0.304 1.00 77.69 506 ARG A CA 1
ATOM 4102 C C . ARG A 1 506 ? -18.602 -3.703 -0.716 1.00 77.69 506 ARG A C 1
ATOM 4104 O O . ARG A 1 506 ? -19.295 -2.807 -1.182 1.00 77.69 506 ARG A O 1
ATOM 4111 N N . LEU A 1 507 ? -17.277 -3.646 -0.606 1.00 83.50 507 LEU A N 1
ATOM 4112 C CA . LEU A 1 507 ? -16.442 -2.509 -0.997 1.00 83.50 507 LEU A CA 1
ATOM 4113 C C . LEU A 1 507 ? -15.664 -2.874 -2.275 1.00 83.50 507 LEU A C 1
ATOM 4115 O O . LEU A 1 507 ? -14.495 -3.255 -2.180 1.00 83.50 507 LEU A O 1
ATOM 4119 N N . PRO A 1 508 ? -16.293 -2.850 -3.468 1.00 79.25 508 PRO A N 1
ATOM 4120 C CA . PRO A 1 508 ? -15.694 -3.380 -4.695 1.00 79.25 508 PRO A CA 1
ATOM 4121 C C . PRO A 1 508 ? -14.370 -2.692 -5.043 1.00 79.25 508 PRO A C 1
ATOM 4123 O O . PRO A 1 508 ? -13.392 -3.379 -5.324 1.00 79.25 508 PRO A O 1
ATOM 4126 N N . SER A 1 509 ? -14.307 -1.364 -4.927 1.00 83.31 509 SER A N 1
ATOM 4127 C CA . SER A 1 509 ? -13.100 -0.579 -5.202 1.00 83.31 509 SER A CA 1
ATOM 4128 C C . SER A 1 509 ? -11.953 -0.939 -4.253 1.00 83.31 509 SER A C 1
ATOM 4130 O O . SER A 1 509 ? -10.801 -1.047 -4.671 1.00 83.31 509 SER A O 1
ATOM 4132 N N . LEU A 1 510 ? -12.240 -1.175 -2.967 1.00 86.12 510 LEU A N 1
ATOM 4133 C CA . LEU A 1 510 ? -11.231 -1.631 -2.007 1.00 86.12 510 LEU A CA 1
ATOM 4134 C C . LEU A 1 510 ? -10.788 -3.069 -2.297 1.00 86.12 510 LEU A C 1
ATOM 4136 O O . LEU A 1 510 ? -9.594 -3.359 -2.252 1.00 86.12 510 LEU A O 1
ATOM 4140 N N . GLU A 1 511 ? -11.730 -3.967 -2.596 1.00 83.75 511 GLU A N 1
ATOM 4141 C CA . GLU A 1 511 ? -11.442 -5.363 -2.940 1.00 83.75 511 GLU A CA 1
ATOM 4142 C C . GLU A 1 511 ? -10.561 -5.463 -4.192 1.00 83.75 511 GLU A C 1
ATOM 4144 O O . GLU A 1 511 ? -9.593 -6.226 -4.193 1.00 83.75 511 GLU A O 1
ATOM 4149 N N . GLU A 1 512 ? -10.846 -4.669 -5.225 1.00 83.38 512 GLU A N 1
ATOM 4150 C CA . GLU A 1 512 ? -10.054 -4.599 -6.454 1.00 83.38 512 GLU A CA 1
ATOM 4151 C C . GLU A 1 512 ? -8.646 -4.060 -6.195 1.00 83.38 512 GLU A C 1
ATOM 4153 O O . GLU A 1 512 ? -7.665 -4.695 -6.585 1.00 83.38 512 GLU A O 1
ATOM 4158 N N . ASN A 1 513 ? -8.523 -2.951 -5.463 1.00 84.62 513 ASN A N 1
ATOM 4159 C CA . ASN A 1 513 ? -7.224 -2.379 -5.109 1.00 84.62 513 ASN A CA 1
ATOM 4160 C C . ASN A 1 513 ? -6.379 -3.340 -4.258 1.00 84.62 513 ASN A C 1
ATOM 4162 O O . ASN A 1 513 ? -5.187 -3.525 -4.509 1.00 84.62 513 ASN A O 1
ATOM 4166 N N . MET A 1 514 ? -6.999 -4.013 -3.287 1.00 82.00 514 MET A N 1
ATOM 4167 C CA . MET A 1 514 ? -6.343 -5.041 -2.475 1.00 82.00 514 MET A CA 1
ATOM 4168 C C . MET A 1 514 ? -5.935 -6.252 -3.310 1.00 82.00 514 MET A C 1
ATOM 4170 O O . MET A 1 514 ? -4.863 -6.814 -3.088 1.00 82.00 514 MET A O 1
ATOM 4174 N N . LYS A 1 515 ? -6.758 -6.651 -4.287 1.00 77.69 515 LYS A N 1
ATOM 4175 C CA . LYS A 1 515 ? -6.427 -7.743 -5.202 1.00 77.69 515 LYS A CA 1
ATOM 4176 C C . LYS A 1 515 ? -5.235 -7.379 -6.089 1.00 77.69 515 LYS A C 1
ATOM 4178 O O . LYS A 1 515 ? -4.289 -8.156 -6.181 1.00 77.69 515 LYS A O 1
ATOM 4183 N N . SER A 1 516 ? -5.260 -6.184 -6.670 1.00 77.62 516 SER A N 1
ATOM 4184 C CA . SER A 1 516 ? -4.178 -5.646 -7.497 1.00 77.62 516 SER A CA 1
ATOM 4185 C C . SER A 1 516 ? -2.854 -5.592 -6.730 1.00 77.62 516 SER A C 1
ATOM 4187 O O . SER A 1 516 ? -1.816 -5.991 -7.256 1.00 77.62 516 SER A O 1
ATOM 4189 N N . LEU A 1 517 ? -2.899 -5.186 -5.457 1.00 75.62 517 LEU A N 1
ATOM 4190 C CA . LEU A 1 517 ? -1.725 -5.093 -4.589 1.00 75.62 517 LEU A CA 1
ATOM 4191 C C . LEU A 1 517 ? -1.191 -6.457 -4.128 1.00 75.62 517 LEU A C 1
ATOM 4193 O O . LEU A 1 517 ? 0.017 -6.626 -4.021 1.00 75.62 517 LEU A O 1
ATOM 4197 N N . LEU A 1 518 ? -2.074 -7.417 -3.829 1.00 68.88 518 LEU A N 1
ATOM 4198 C CA . LEU A 1 518 ? -1.707 -8.693 -3.200 1.00 68.88 518 LEU A CA 1
ATOM 4199 C C . LEU A 1 518 ? -1.678 -9.896 -4.144 1.00 68.88 518 LEU A C 1
ATOM 4201 O O . LEU A 1 518 ? -1.286 -10.966 -3.702 1.00 68.88 518 LEU A O 1
ATOM 4205 N N . TYR A 1 519 ? -2.145 -9.810 -5.384 1.00 60.41 519 TYR A N 1
ATOM 4206 C CA . TYR A 1 519 ? -2.210 -10.980 -6.280 1.00 60.41 519 TYR A CA 1
ATOM 4207 C C . TYR A 1 519 ? -1.676 -10.683 -7.670 1.00 60.41 519 TYR A C 1
ATOM 4209 O O . TYR A 1 519 ? -1.110 -11.573 -8.303 1.00 60.41 519 TYR A O 1
ATOM 4217 N N . ASP A 1 520 ? -1.782 -9.438 -8.118 1.00 57.69 520 ASP A N 1
ATOM 4218 C CA . ASP A 1 520 ? -1.315 -9.045 -9.436 1.00 57.69 520 ASP A CA 1
ATOM 4219 C C . ASP A 1 520 ? 0.119 -8.490 -9.353 1.00 57.69 520 ASP A C 1
ATOM 4221 O O . ASP A 1 520 ? 0.381 -7.344 -9.736 1.00 57.69 520 ASP A O 1
ATOM 4225 N N . SER A 1 521 ? 1.053 -9.288 -8.822 1.00 53.38 521 SER A N 1
ATOM 4226 C CA . SER A 1 521 ? 2.455 -8.874 -8.698 1.00 53.38 521 SER A CA 1
ATOM 4227 C C . SER A 1 521 ? 3.082 -8.631 -10.074 1.00 53.38 521 SER A C 1
ATOM 4229 O O . SER A 1 521 ? 2.796 -9.337 -11.049 1.00 53.38 521 SER A O 1
ATOM 4231 N N . PHE A 1 522 ? 4.010 -7.673 -10.167 1.00 48.84 522 PHE A N 1
ATOM 4232 C CA . PHE A 1 522 ? 4.798 -7.482 -11.390 1.00 48.84 522 PHE A CA 1
ATOM 4233 C C . PHE A 1 522 ? 5.667 -8.702 -11.719 1.00 48.84 522 PHE A C 1
ATOM 4235 O O . PHE A 1 522 ? 6.181 -8.786 -12.828 1.00 48.84 522 PHE A O 1
ATOM 4242 N N . LEU A 1 523 ? 5.824 -9.667 -10.806 1.00 43.03 523 LEU A N 1
ATOM 4243 C CA . LEU A 1 523 ? 6.471 -10.945 -11.099 1.00 43.03 523 LEU A CA 1
ATOM 4244 C C . LEU A 1 523 ? 5.566 -11.888 -11.903 1.00 43.03 523 LEU A C 1
ATOM 4246 O O . LEU A 1 523 ? 6.106 -12.698 -12.646 1.00 43.03 523 LEU A O 1
ATOM 4250 N N . ALA A 1 524 ? 4.235 -11.773 -11.830 1.00 39.66 524 ALA A N 1
ATOM 4251 C CA . ALA A 1 524 ? 3.330 -12.533 -12.698 1.00 39.66 524 ALA A CA 1
ATOM 4252 C C . ALA A 1 524 ? 3.354 -11.990 -14.141 1.00 39.66 524 ALA A C 1
ATOM 4254 O O . ALA A 1 524 ? 3.594 -12.747 -15.076 1.00 39.66 524 ALA A O 1
ATOM 4255 N N . GLN A 1 525 ? 3.247 -10.666 -14.321 1.00 37.97 525 GLN A N 1
ATOM 4256 C CA . GLN A 1 525 ? 3.355 -10.020 -15.643 1.00 37.97 525 GLN A CA 1
ATOM 4257 C C . GLN A 1 525 ? 4.791 -9.974 -16.187 1.00 37.97 525 GLN A C 1
ATOM 4259 O O . GLN A 1 525 ? 5.002 -10.122 -17.383 1.00 37.97 525 GLN A O 1
ATOM 4264 N N . GLY A 1 526 ? 5.798 -9.833 -15.325 1.00 42.34 526 GLY A N 1
ATOM 4265 C CA . GLY A 1 526 ? 7.209 -9.904 -15.697 1.00 42.34 526 GLY A CA 1
ATOM 4266 C C . GLY A 1 526 ? 7.656 -11.321 -16.050 1.00 42.34 526 GLY A C 1
ATOM 4267 O O . GLY A 1 526 ? 8.465 -11.475 -16.957 1.00 42.34 526 GLY A O 1
ATOM 4268 N N . GLN A 1 527 ? 7.118 -12.366 -15.402 1.00 40.34 527 GLN A N 1
ATOM 4269 C CA . GLN A 1 527 ? 7.335 -13.743 -15.858 1.00 40.34 527 GLN A CA 1
ATOM 4270 C C . GLN A 1 527 ? 6.675 -13.985 -17.210 1.00 40.34 527 GLN A C 1
ATOM 4272 O O . GLN A 1 527 ? 7.306 -14.634 -18.033 1.00 40.34 527 GLN A O 1
ATOM 4277 N N . ASP A 1 528 ? 5.481 -13.455 -17.473 1.00 42.31 528 ASP A N 1
ATOM 4278 C CA . ASP A 1 528 ? 4.822 -13.624 -18.772 1.00 42.31 528 ASP A CA 1
ATOM 4279 C C . ASP A 1 528 ? 5.497 -12.814 -19.891 1.00 42.31 528 ASP A C 1
ATOM 4281 O O . ASP A 1 528 ? 5.680 -13.344 -20.986 1.00 42.31 528 ASP A O 1
ATOM 4285 N N . ASP A 1 529 ? 5.989 -11.602 -19.619 1.00 49.81 529 ASP A N 1
ATOM 4286 C CA . ASP A 1 529 ? 6.804 -10.827 -20.567 1.00 49.81 529 ASP A CA 1
ATOM 4287 C C . ASP A 1 529 ? 8.168 -11.486 -20.819 1.00 49.81 529 ASP A C 1
ATOM 4289 O O . ASP A 1 529 ? 8.598 -11.594 -21.968 1.00 49.81 529 ASP A O 1
ATOM 4293 N N . ILE A 1 530 ? 8.848 -11.978 -19.774 1.00 56.75 530 ILE A N 1
ATOM 4294 C CA . ILE A 1 530 ? 10.111 -12.721 -19.916 1.00 56.75 530 ILE A CA 1
ATOM 4295 C C . ILE A 1 530 ? 9.869 -14.041 -20.649 1.00 56.75 530 ILE A C 1
ATOM 4297 O O . ILE A 1 530 ? 10.661 -14.383 -21.520 1.00 56.75 530 ILE A O 1
ATOM 4301 N N . ARG A 1 531 ? 8.784 -14.768 -20.354 1.00 60.59 531 ARG A N 1
ATOM 4302 C CA . ARG A 1 531 ? 8.400 -16.007 -21.054 1.00 60.59 531 ARG A CA 1
ATOM 4303 C C . ARG A 1 531 ? 8.056 -15.736 -22.511 1.00 60.59 531 ARG A C 1
ATOM 4305 O O . ARG A 1 531 ? 8.512 -16.475 -23.370 1.00 60.59 531 ARG A O 1
ATOM 4312 N N . SER A 1 532 ? 7.326 -14.663 -22.803 1.00 67.00 532 SER A N 1
ATOM 4313 C CA . SER A 1 532 ? 6.985 -14.248 -24.167 1.00 67.00 532 SER A CA 1
ATOM 4314 C C . SER A 1 532 ? 8.231 -13.846 -24.960 1.00 67.00 532 SER A C 1
ATOM 4316 O O . SER A 1 532 ? 8.438 -14.313 -26.079 1.00 67.00 532 SER A O 1
ATOM 4318 N N . GLN A 1 533 ? 9.128 -13.051 -24.368 1.00 70.00 533 GLN A N 1
ATOM 4319 C CA . GLN A 1 533 ? 10.415 -12.704 -24.980 1.00 70.00 533 GLN A CA 1
ATOM 4320 C C . GLN A 1 533 ? 11.334 -13.922 -25.139 1.00 70.00 533 GLN A C 1
ATOM 4322 O O . GLN A 1 533 ? 12.049 -14.023 -26.138 1.00 70.00 533 GLN A O 1
ATOM 4327 N N . HIS A 1 534 ? 11.334 -14.837 -24.167 1.00 79.19 534 HIS A N 1
ATOM 4328 C CA . HIS A 1 534 ? 12.073 -16.098 -24.224 1.00 79.19 534 HIS A CA 1
ATOM 4329 C C . HIS A 1 534 ? 11.562 -16.971 -25.367 1.00 79.19 534 HIS A C 1
ATOM 4331 O O . HIS A 1 534 ? 12.356 -17.373 -26.212 1.00 79.19 534 HIS A O 1
ATOM 4337 N N . GLU A 1 535 ? 10.245 -17.152 -25.484 1.00 82.06 535 GLU A N 1
ATOM 4338 C CA . GLU A 1 535 ? 9.619 -17.930 -26.558 1.00 82.06 535 GLU A CA 1
ATOM 4339 C C . GLU A 1 535 ? 9.883 -17.317 -27.939 1.00 82.06 535 GLU A C 1
ATOM 4341 O O . GLU A 1 535 ? 10.218 -18.026 -28.884 1.00 82.06 535 GLU A O 1
ATOM 4346 N N . GLN A 1 536 ? 9.838 -15.987 -28.067 1.00 79.75 536 GLN A N 1
ATOM 4347 C CA . GLN A 1 536 ? 10.214 -15.313 -29.315 1.00 79.75 536 GLN A CA 1
ATOM 4348 C C . GLN A 1 536 ? 11.672 -15.593 -29.703 1.00 79.75 536 GLN A C 1
ATOM 4350 O O . GLN A 1 536 ? 11.969 -15.837 -30.874 1.00 79.75 536 GLN A O 1
ATOM 4355 N N . LYS A 1 537 ? 12.600 -15.570 -28.737 1.00 83.00 537 LYS A N 1
ATOM 4356 C CA . LYS A 1 537 ? 14.013 -15.895 -28.987 1.00 83.00 537 LYS A CA 1
ATOM 4357 C C . LYS A 1 537 ? 14.205 -17.378 -29.313 1.00 83.00 537 LYS A C 1
ATOM 4359 O O . LYS A 1 537 ? 15.001 -17.681 -30.204 1.00 83.00 537 LYS A O 1
ATOM 4364 N N . LEU A 1 538 ? 13.476 -18.275 -28.643 1.00 84.81 538 LEU A N 1
ATOM 4365 C CA . LEU A 1 538 ? 13.449 -19.706 -28.953 1.00 84.81 538 LEU A CA 1
ATOM 4366 C C . LEU A 1 538 ? 13.002 -19.929 -30.396 1.00 84.81 538 LEU A C 1
ATOM 4368 O O . LEU A 1 538 ? 13.698 -20.609 -31.143 1.00 84.81 538 LEU A O 1
ATOM 4372 N N . GLU A 1 539 ? 11.927 -19.276 -30.830 1.00 86.31 539 GLU A N 1
ATOM 4373 C CA . GLU A 1 539 ? 11.405 -19.409 -32.189 1.00 86.31 539 GLU A CA 1
ATOM 4374 C C . GLU A 1 539 ? 12.381 -18.882 -33.251 1.00 86.31 539 GLU A C 1
ATOM 4376 O O . GLU A 1 539 ? 12.618 -19.524 -34.279 1.00 86.31 539 GLU A O 1
ATOM 4381 N N . VAL A 1 540 ? 13.034 -17.744 -32.996 1.00 84.12 540 VAL A N 1
ATOM 4382 C CA . VAL A 1 540 ? 14.113 -17.245 -33.867 1.00 84.12 540 VAL A CA 1
ATOM 4383 C C . VAL A 1 540 ? 15.251 -18.265 -33.961 1.00 84.12 540 VAL A C 1
ATOM 4385 O O . VAL A 1 540 ? 15.786 -18.489 -35.051 1.00 84.12 540 VAL A O 1
ATOM 4388 N N . PHE A 1 541 ? 15.607 -18.909 -32.848 1.00 85.56 541 PHE A N 1
ATOM 4389 C CA . PHE A 1 541 ? 16.669 -19.909 -32.824 1.00 85.56 541 PHE A CA 1
ATOM 4390 C C . PHE A 1 541 ? 16.261 -21.229 -33.499 1.00 85.56 541 PHE A C 1
ATOM 4392 O O . PHE A 1 541 ? 17.064 -21.776 -34.253 1.00 85.56 541 PHE A O 1
ATOM 4399 N N . ARG A 1 542 ? 15.014 -21.702 -33.343 1.00 86.94 542 ARG A N 1
ATOM 4400 C CA . ARG A 1 542 ? 14.462 -22.861 -34.081 1.00 86.94 542 ARG A CA 1
ATOM 4401 C C . ARG A 1 542 ? 14.557 -22.640 -35.592 1.00 86.94 542 ARG A C 1
ATOM 4403 O O . ARG A 1 542 ? 15.037 -23.505 -36.326 1.00 86.94 542 ARG A O 1
ATOM 4410 N N . ASN A 1 543 ? 14.184 -21.442 -36.050 1.00 84.38 543 ASN A N 1
ATOM 4411 C CA . ASN A 1 543 ? 14.287 -21.037 -37.455 1.00 84.38 543 ASN A CA 1
ATOM 4412 C C . ASN A 1 543 ? 15.733 -20.907 -37.954 1.00 84.38 543 ASN A C 1
ATOM 4414 O O . ASN A 1 543 ? 15.996 -21.063 -39.146 1.00 84.38 543 ASN A O 1
ATOM 4418 N N . LEU A 1 544 ? 16.680 -20.586 -37.072 1.00 84.69 544 LEU A N 1
ATOM 4419 C CA . LEU A 1 544 ? 18.099 -20.584 -37.411 1.00 84.69 544 LEU A CA 1
ATOM 4420 C C . LEU A 1 544 ? 18.622 -22.017 -37.548 1.00 84.69 544 LEU A C 1
ATOM 4422 O O . LEU A 1 544 ? 19.237 -22.342 -38.560 1.00 84.69 544 LEU A O 1
ATOM 4426 N N . LEU A 1 545 ? 18.330 -22.869 -36.563 1.00 83.88 545 LEU A N 1
ATOM 4427 C CA . LEU A 1 545 ? 18.764 -24.263 -36.507 1.00 83.88 545 LEU A CA 1
ATOM 4428 C C . LEU A 1 545 ? 18.291 -25.060 -37.735 1.00 83.88 545 LEU A C 1
ATOM 4430 O O . LEU A 1 545 ? 19.065 -25.828 -38.297 1.00 83.88 545 LEU A O 1
ATOM 4434 N N . SER A 1 546 ? 17.074 -24.805 -38.228 1.00 77.69 546 SER A N 1
ATOM 4435 C CA . SER A 1 546 ? 16.523 -25.460 -39.426 1.00 77.69 546 SER A CA 1
ATOM 4436 C C . SER A 1 546 ? 17.163 -25.029 -40.757 1.00 77.69 546 SER A C 1
ATOM 4438 O O . SER A 1 546 ? 16.957 -25.684 -41.779 1.00 77.69 546 SER A O 1
ATOM 4440 N N . ARG A 1 547 ? 17.939 -23.935 -40.779 1.00 74.44 547 ARG A N 1
ATOM 4441 C CA . ARG A 1 547 ? 18.553 -23.364 -41.997 1.00 74.44 547 ARG A CA 1
ATOM 4442 C C . ARG A 1 547 ? 20.057 -23.615 -42.104 1.00 74.44 547 ARG A C 1
ATOM 4444 O O . ARG A 1 547 ? 20.646 -23.281 -43.132 1.00 74.44 547 ARG A O 1
ATOM 4451 N N . VAL A 1 548 ? 20.684 -24.165 -41.066 1.00 67.56 548 VAL A N 1
ATOM 4452 C CA . VAL A 1 548 ? 22.137 -24.378 -41.001 1.00 67.56 548 VAL A CA 1
ATOM 4453 C C . VAL A 1 548 ? 22.486 -25.790 -41.480 1.00 67.56 548 VAL A C 1
ATOM 4455 O O . VAL A 1 548 ? 21.955 -26.772 -40.978 1.00 67.56 548 VAL A O 1
ATOM 4458 N N . GLY A 1 549 ? 23.397 -25.883 -42.456 1.00 66.56 549 GLY A N 1
ATOM 4459 C CA . GLY A 1 549 ? 23.926 -27.151 -42.972 1.00 66.56 549 GLY A CA 1
ATOM 4460 C C . GLY A 1 549 ? 25.118 -27.665 -42.158 1.00 66.56 549 GLY A C 1
ATOM 4461 O O . GLY A 1 549 ? 24.962 -28.535 -41.307 1.00 66.56 549 GLY A O 1
ATOM 4462 N N . GLU A 1 550 ? 26.308 -27.110 -42.401 1.00 61.94 550 GLU A N 1
ATOM 4463 C CA . GLU A 1 550 ? 27.589 -27.656 -41.908 1.00 61.94 550 GLU A CA 1
ATOM 4464 C C . GLU A 1 550 ? 27.827 -27.480 -40.391 1.00 61.94 550 GLU A C 1
ATOM 4466 O O . GLU A 1 550 ? 28.456 -28.328 -39.769 1.00 61.94 550 GLU A O 1
ATOM 4471 N N . GLU A 1 551 ? 27.288 -26.438 -39.743 1.00 72.75 551 GLU A N 1
ATOM 4472 C CA . GLU A 1 551 ? 27.485 -26.211 -38.292 1.00 72.75 551 GLU A CA 1
ATOM 4473 C C . GLU A 1 551 ? 26.414 -26.865 -37.397 1.00 72.75 551 GLU A C 1
ATOM 4475 O O . GLU A 1 551 ? 26.472 -26.755 -36.169 1.00 72.75 551 GLU A O 1
ATOM 4480 N N . SER A 1 552 ? 25.443 -27.567 -37.986 1.00 82.62 552 SER A N 1
ATOM 4481 C CA . SER A 1 552 ? 24.250 -28.060 -37.284 1.00 82.62 552 SER A CA 1
ATOM 4482 C C . SER A 1 552 ? 24.570 -29.013 -36.120 1.00 82.62 552 SER A C 1
ATOM 4484 O O . SER A 1 552 ? 23.986 -28.881 -35.046 1.00 82.62 552 SER A O 1
ATOM 4486 N N . LEU A 1 553 ? 25.566 -29.898 -36.258 1.00 86.00 553 LEU A N 1
ATOM 4487 C CA . LEU A 1 553 ? 26.000 -30.798 -35.176 1.00 86.00 553 LEU A CA 1
ATOM 4488 C C . LEU A 1 553 ? 26.640 -30.054 -33.990 1.00 86.00 553 LEU A C 1
ATOM 4490 O O . LEU A 1 553 ? 26.425 -30.432 -32.840 1.00 86.00 553 LEU A O 1
ATOM 4494 N N . ASN A 1 554 ? 27.394 -28.979 -34.251 1.00 85.94 554 ASN A N 1
ATOM 4495 C CA . ASN A 1 554 ? 27.982 -28.144 -33.197 1.00 85.94 554 ASN A CA 1
ATOM 4496 C C . ASN A 1 554 ? 26.904 -27.365 -32.432 1.00 85.94 554 ASN A C 1
ATOM 4498 O O . ASN A 1 554 ? 27.019 -27.178 -31.221 1.00 85.94 554 ASN A O 1
ATOM 4502 N N . MET A 1 555 ? 25.846 -26.930 -33.124 1.00 88.31 555 MET A N 1
ATOM 4503 C CA . MET A 1 555 ? 24.697 -26.293 -32.480 1.00 88.31 555 MET A CA 1
ATOM 4504 C C . MET A 1 555 ? 23.973 -27.277 -31.558 1.00 88.31 555 MET A C 1
ATOM 4506 O O . MET A 1 555 ? 23.698 -26.928 -30.414 1.00 88.31 555 MET A O 1
ATOM 4510 N N . ILE A 1 556 ? 23.741 -28.515 -32.007 1.00 89.81 556 ILE A N 1
ATOM 4511 C CA . ILE A 1 556 ? 23.118 -29.563 -31.180 1.00 89.81 556 ILE A CA 1
ATOM 4512 C C . ILE A 1 556 ? 23.975 -29.882 -29.950 1.00 89.81 556 ILE A C 1
ATOM 4514 O O . ILE A 1 556 ? 23.443 -29.938 -28.843 1.00 89.81 556 ILE A O 1
ATOM 4518 N N . ASP A 1 557 ? 25.296 -30.029 -30.112 1.00 89.06 557 ASP A N 1
ATOM 4519 C CA . ASP A 1 557 ? 26.223 -30.227 -28.986 1.00 89.06 557 ASP A CA 1
ATOM 4520 C C . ASP A 1 557 ? 26.089 -29.111 -27.943 1.00 89.06 557 ASP A C 1
ATOM 4522 O O . ASP A 1 557 ? 25.976 -29.389 -26.750 1.00 89.06 557 ASP A O 1
ATOM 4526 N N . ALA A 1 558 ? 26.046 -27.853 -28.387 1.00 88.06 558 ALA A N 1
ATOM 4527 C CA . ALA A 1 558 ? 25.907 -26.704 -27.500 1.00 88.06 558 ALA A CA 1
ATOM 4528 C C . ALA A 1 558 ? 24.546 -26.673 -26.785 1.00 88.06 558 ALA A C 1
ATOM 4530 O O . ALA A 1 558 ? 24.507 -26.424 -25.581 1.00 88.06 558 ALA A O 1
ATOM 4531 N N . ILE A 1 559 ? 23.448 -26.955 -27.495 1.00 89.94 559 ILE A N 1
ATOM 4532 C CA . ILE A 1 559 ? 22.088 -27.023 -26.931 1.00 89.94 559 ILE A CA 1
ATOM 4533 C C . ILE A 1 559 ? 22.023 -28.089 -25.826 1.00 89.94 559 ILE A C 1
ATOM 4535 O O . ILE A 1 559 ? 21.601 -27.790 -24.707 1.00 89.94 559 ILE A O 1
ATOM 4539 N N . GLN A 1 560 ? 22.513 -29.303 -26.106 1.00 88.88 560 GLN A N 1
ATOM 4540 C CA . GLN A 1 560 ? 22.539 -30.404 -25.138 1.00 88.88 560 GLN A CA 1
ATOM 4541 C C . GLN A 1 560 ? 23.437 -30.093 -23.939 1.00 88.88 560 GLN A C 1
ATOM 4543 O O . GLN A 1 560 ? 23.068 -30.355 -22.798 1.00 88.88 560 GLN A O 1
ATOM 4548 N N . ARG A 1 561 ? 24.616 -29.495 -24.156 1.00 86.38 561 ARG A N 1
ATOM 4549 C CA . ARG A 1 561 ? 25.528 -29.105 -23.064 1.00 86.38 561 ARG A CA 1
ATOM 4550 C C . ARG A 1 561 ? 24.962 -27.998 -22.174 1.00 86.38 561 ARG A C 1
ATOM 4552 O O . ARG A 1 561 ? 25.336 -27.927 -21.004 1.00 86.38 561 ARG A O 1
ATOM 4559 N N . LEU A 1 562 ? 24.093 -27.148 -22.716 1.00 86.00 562 LEU A N 1
ATOM 4560 C CA . LEU A 1 562 ? 23.376 -26.111 -21.974 1.00 86.00 562 LEU A CA 1
ATOM 4561 C C . LEU A 1 562 ? 22.129 -26.645 -21.252 1.00 86.00 562 LEU A C 1
ATOM 4563 O O . LEU A 1 562 ? 21.612 -25.944 -20.387 1.00 86.00 562 LEU A O 1
ATOM 4567 N N . GLY A 1 563 ? 21.685 -27.871 -21.555 1.00 86.69 563 GLY A N 1
ATOM 4568 C CA . GLY A 1 563 ? 20.524 -28.505 -20.925 1.00 86.69 563 GLY A CA 1
ATOM 4569 C C . GLY A 1 563 ? 19.187 -27.888 -21.337 1.00 86.69 563 GLY A C 1
ATOM 4570 O O . GLY A 1 563 ? 18.271 -27.843 -20.524 1.00 86.69 563 GLY A O 1
ATOM 4571 N N . ILE A 1 564 ? 19.103 -27.367 -22.565 1.00 89.81 564 ILE A N 1
ATOM 4572 C CA . ILE A 1 564 ? 17.901 -26.717 -23.121 1.00 89.81 564 ILE A CA 1
ATOM 4573 C C . ILE A 1 564 ? 17.374 -27.432 -24.374 1.00 89.81 564 ILE A C 1
ATOM 4575 O O . ILE A 1 564 ? 16.639 -26.854 -25.169 1.00 89.81 564 ILE A O 1
ATOM 4579 N N . ASP A 1 565 ? 17.783 -28.682 -24.580 1.00 89.31 565 ASP A N 1
ATOM 4580 C CA . ASP A 1 565 ? 17.428 -29.542 -25.713 1.00 89.31 565 ASP A CA 1
ATOM 4581 C C . ASP A 1 565 ? 15.944 -29.900 -25.783 1.00 89.31 565 ASP A C 1
ATOM 4583 O O . ASP A 1 565 ? 15.418 -30.045 -26.885 1.00 89.31 565 ASP A O 1
ATOM 4587 N N . TYR A 1 566 ? 15.248 -29.897 -24.647 1.00 88.62 566 TYR A N 1
ATOM 4588 C CA . TYR A 1 566 ? 13.798 -30.099 -24.567 1.00 88.62 566 TYR A CA 1
ATOM 4589 C C . TYR A 1 566 ? 12.978 -29.035 -25.335 1.00 88.62 566 TYR A C 1
ATOM 4591 O O . TYR A 1 566 ? 11.827 -29.268 -25.691 1.00 88.62 566 TYR A O 1
ATOM 4599 N N . HIS A 1 567 ? 13.560 -27.871 -25.661 1.00 88.88 567 HIS A N 1
ATOM 4600 C CA . HIS A 1 567 ? 12.917 -26.862 -26.523 1.00 88.88 567 HIS A CA 1
ATOM 4601 C C . HIS A 1 567 ? 13.047 -27.139 -28.028 1.00 88.88 567 HIS A C 1
ATOM 4603 O O . HIS A 1 567 ? 12.411 -26.445 -28.833 1.00 88.88 567 HIS A O 1
ATOM 4609 N N . PHE A 1 568 ? 13.909 -28.088 -28.412 1.00 90.81 568 PHE A N 1
ATOM 4610 C CA . PHE A 1 568 ? 14.370 -28.297 -29.789 1.00 90.81 568 PHE A CA 1
ATOM 4611 C C . PHE A 1 568 ? 14.297 -29.760 -30.253 1.00 90.81 568 PHE A C 1
ATOM 4613 O O . PHE A 1 568 ? 14.928 -30.099 -31.255 1.00 90.81 568 PHE A O 1
ATOM 4620 N N . GLU A 1 569 ? 13.568 -30.630 -29.546 1.00 88.88 569 GLU A N 1
ATOM 4621 C CA . GLU A 1 569 ? 13.534 -32.080 -29.804 1.00 88.88 569 GLU A CA 1
ATOM 4622 C C . GLU A 1 569 ? 13.252 -32.406 -31.280 1.00 88.88 569 GLU A C 1
ATOM 4624 O O . GLU A 1 569 ? 14.034 -33.105 -31.921 1.00 88.88 569 GLU A O 1
ATOM 4629 N N . GLU A 1 570 ? 12.217 -31.794 -31.869 1.00 87.38 570 GLU A N 1
ATOM 4630 C CA . GLU A 1 570 ? 11.850 -32.010 -33.276 1.00 87.38 570 GLU A CA 1
ATOM 4631 C C . GLU A 1 570 ? 12.981 -31.614 -34.243 1.00 87.38 570 GLU A C 1
ATOM 4633 O O . GLU A 1 570 ? 13.294 -32.340 -35.189 1.00 87.38 570 GLU A O 1
ATOM 4638 N N . GLN A 1 571 ? 13.622 -30.461 -34.022 1.00 90.00 571 GLN A N 1
ATOM 4639 C CA . GLN A 1 571 ? 14.703 -29.994 -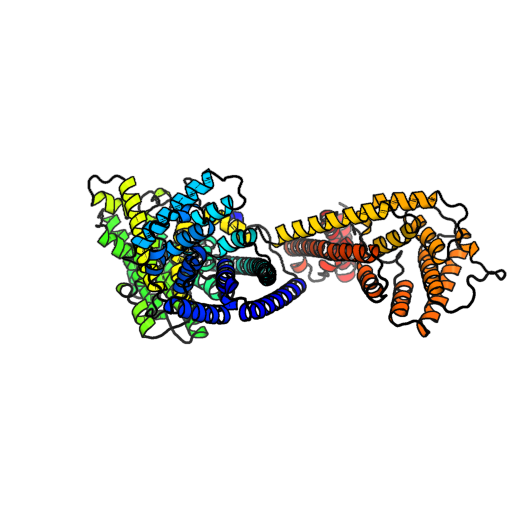34.893 1.00 90.00 571 GLN A CA 1
ATOM 4640 C C . GLN A 1 571 ? 15.955 -30.863 -34.741 1.00 90.00 571 GLN A C 1
ATOM 4642 O O . GLN A 1 571 ? 16.618 -31.155 -35.741 1.00 90.00 571 GLN A O 1
ATOM 4647 N N . ILE A 1 572 ? 16.274 -31.281 -33.513 1.00 90.81 572 ILE A N 1
ATOM 4648 C CA . ILE A 1 572 ? 17.395 -32.178 -33.223 1.00 90.81 572 ILE A CA 1
ATOM 4649 C C . ILE A 1 572 ? 17.176 -33.516 -33.935 1.00 90.81 572 ILE A C 1
ATOM 4651 O O . ILE A 1 572 ? 18.055 -33.937 -34.691 1.00 90.81 572 ILE A O 1
ATOM 4655 N N . ASP A 1 573 ? 16.001 -34.128 -33.793 1.00 88.69 573 ASP A N 1
ATOM 4656 C CA . ASP A 1 573 ? 15.666 -35.412 -34.419 1.00 88.69 573 ASP A CA 1
ATOM 4657 C C . ASP A 1 573 ? 15.767 -35.358 -35.947 1.00 88.69 573 ASP A C 1
ATOM 4659 O O . ASP A 1 573 ? 16.349 -36.252 -36.575 1.00 88.69 573 ASP A O 1
ATOM 4663 N N . LEU A 1 574 ? 15.257 -34.285 -36.563 1.00 87.75 574 LEU A N 1
ATOM 4664 C CA . LEU A 1 574 ? 15.336 -34.074 -38.011 1.00 87.75 574 LEU A CA 1
ATOM 4665 C C . LEU A 1 574 ? 16.786 -33.967 -38.498 1.00 87.75 574 LEU A C 1
ATOM 4667 O O . LEU A 1 574 ? 17.166 -34.604 -39.490 1.00 87.75 574 LEU A O 1
ATOM 4671 N N . ILE A 1 575 ? 17.611 -33.174 -37.810 1.00 88.00 575 ILE A N 1
ATOM 4672 C CA . ILE A 1 575 ? 19.017 -32.971 -38.178 1.00 88.00 575 ILE A CA 1
ATOM 4673 C C . ILE A 1 575 ? 19.807 -34.263 -37.982 1.00 88.00 575 ILE A C 1
ATOM 4675 O O . ILE A 1 575 ? 20.545 -34.668 -38.886 1.00 88.00 575 ILE A O 1
ATOM 4679 N N . VAL A 1 576 ? 19.652 -34.926 -36.838 1.00 87.88 576 VAL A N 1
ATOM 4680 C CA . VAL A 1 576 ? 20.365 -36.168 -36.520 1.00 87.88 576 VAL A CA 1
ATOM 4681 C C . VAL A 1 576 ? 19.971 -37.274 -37.504 1.00 87.88 576 VAL A C 1
ATOM 4683 O O . VAL A 1 576 ? 20.856 -37.917 -38.074 1.00 87.88 576 VAL A O 1
ATOM 4686 N N . SER A 1 577 ? 18.682 -37.415 -37.828 1.00 85.81 577 SER A N 1
ATOM 4687 C CA . SER A 1 577 ? 18.194 -38.373 -38.834 1.00 85.81 577 SER A CA 1
ATOM 4688 C C . SER A 1 577 ? 18.740 -38.089 -40.238 1.00 85.81 577 SER A C 1
ATOM 4690 O O . SER A 1 577 ? 19.118 -39.011 -40.964 1.00 85.81 577 SER A O 1
ATOM 4692 N N . SER A 1 578 ? 18.836 -36.817 -40.637 1.00 84.62 578 SER A N 1
ATOM 4693 C CA . SER A 1 578 ? 19.465 -36.421 -41.907 1.00 84.62 578 SER A CA 1
ATOM 4694 C C . SER A 1 578 ? 20.940 -36.842 -41.958 1.00 84.62 578 SER A C 1
ATOM 4696 O O . SER A 1 578 ? 21.399 -37.451 -42.931 1.00 84.62 578 SER A O 1
ATOM 4698 N N . HIS A 1 579 ? 21.671 -36.624 -40.861 1.00 81.56 579 HIS A N 1
ATOM 4699 C CA . HIS A 1 579 ? 23.062 -37.051 -40.728 1.00 81.56 579 HIS A CA 1
ATOM 4700 C C . HIS A 1 579 ? 23.208 -38.575 -40.630 1.00 81.56 579 HIS A C 1
ATOM 4702 O O . HIS A 1 579 ? 24.236 -39.099 -41.052 1.00 81.56 579 HIS A O 1
ATOM 4708 N N . ALA A 1 580 ? 22.216 -39.320 -40.146 1.00 79.56 580 ALA A N 1
ATOM 4709 C CA . ALA A 1 580 ? 22.243 -40.782 -40.205 1.00 79.56 580 ALA A CA 1
ATOM 4710 C C . ALA A 1 580 ? 22.204 -41.285 -41.663 1.00 79.56 580 ALA A C 1
ATOM 4712 O O . ALA A 1 580 ? 22.897 -42.236 -42.020 1.00 79.56 580 ALA A O 1
ATOM 4713 N N . ASN A 1 581 ? 21.452 -40.602 -42.531 1.00 71.38 581 ASN A N 1
ATOM 4714 C CA . ASN A 1 581 ? 21.268 -40.990 -43.933 1.00 71.38 581 ASN A CA 1
ATOM 4715 C C . ASN A 1 581 ? 22.433 -40.576 -44.854 1.00 71.38 581 ASN A C 1
ATOM 4717 O O . ASN A 1 581 ? 22.653 -41.197 -45.892 1.00 71.38 581 ASN A O 1
ATOM 4721 N N . ALA A 1 582 ? 23.208 -39.554 -44.480 1.00 69.94 582 ALA A N 1
ATOM 4722 C CA . ALA A 1 582 ? 24.300 -38.993 -45.283 1.00 69.94 582 ALA A CA 1
ATOM 4723 C C . ALA A 1 582 ? 25.685 -39.630 -45.009 1.00 69.94 582 ALA A C 1
ATOM 4725 O O . ALA A 1 582 ? 26.705 -38.945 -45.076 1.00 69.94 582 ALA A O 1
ATOM 4726 N N . LEU A 1 583 ? 25.764 -40.916 -44.642 1.00 59.81 583 LEU A N 1
ATOM 4727 C CA . LEU A 1 583 ? 27.015 -41.597 -44.234 1.00 59.81 583 LEU A CA 1
ATOM 4728 C C . LEU A 1 583 ? 28.063 -41.790 -45.362 1.00 59.81 583 LEU A C 1
ATOM 4730 O O . LEU A 1 583 ? 29.083 -42.446 -45.156 1.00 59.81 583 LEU A O 1
ATOM 4734 N N . SER A 1 584 ? 27.864 -41.217 -46.554 1.00 51.50 584 SER A N 1
ATOM 4735 C CA . SER A 1 584 ? 28.783 -41.366 -47.688 1.00 51.50 584 SER A CA 1
ATOM 4736 C C . SER A 1 584 ? 29.772 -40.197 -47.827 1.00 51.50 584 SER A C 1
ATOM 4738 O O . SER A 1 584 ? 29.410 -39.117 -48.282 1.00 51.50 584 SER A O 1
ATOM 4740 N N . HIS A 1 585 ? 31.042 -40.478 -47.518 1.00 50.91 585 HIS A N 1
ATOM 4741 C CA . HIS A 1 585 ? 32.254 -39.833 -48.054 1.00 50.91 585 HIS A CA 1
ATOM 4742 C C . HIS A 1 585 ? 32.331 -38.292 -48.030 1.00 50.91 585 HIS A C 1
ATOM 4744 O O . HIS A 1 585 ? 32.443 -37.663 -49.083 1.00 50.91 585 HIS A O 1
ATOM 4750 N N . GLN A 1 586 ? 32.419 -37.691 -46.841 1.00 54.41 586 GLN A N 1
ATOM 4751 C CA . GLN A 1 586 ? 33.028 -36.363 -46.690 1.00 54.41 586 GLN A CA 1
ATOM 4752 C C . GLN A 1 586 ? 34.316 -36.444 -45.857 1.00 54.41 586 GLN A C 1
ATOM 4754 O O . GLN A 1 586 ? 34.443 -37.281 -44.960 1.00 54.41 586 GLN A O 1
ATOM 4759 N N . GLN A 1 587 ? 35.314 -35.637 -46.236 1.00 52.25 587 GLN A N 1
ATOM 4760 C CA . GLN A 1 587 ? 36.573 -35.469 -45.506 1.00 52.25 587 GLN A CA 1
ATOM 4761 C C . GLN A 1 587 ? 36.308 -34.630 -44.254 1.00 52.25 587 GLN A C 1
ATOM 4763 O O . GLN A 1 587 ? 36.532 -33.424 -44.261 1.00 52.25 587 GLN A O 1
ATOM 4768 N N . ASN A 1 588 ? 35.820 -35.280 -43.203 1.00 63.47 588 ASN A N 1
ATOM 4769 C CA . ASN A 1 588 ? 35.504 -34.625 -41.940 1.00 63.47 588 ASN A CA 1
ATOM 4770 C C . ASN A 1 588 ? 36.688 -34.771 -40.978 1.00 63.47 588 ASN A C 1
ATOM 4772 O O . ASN A 1 588 ? 37.367 -35.806 -40.965 1.00 63.47 588 ASN A O 1
ATOM 4776 N N . ASP A 1 589 ? 36.956 -33.733 -40.189 1.00 76.50 589 ASP A N 1
ATOM 4777 C CA . ASP A 1 589 ? 38.006 -33.775 -39.175 1.00 76.50 589 ASP A CA 1
ATOM 4778 C C . ASP A 1 589 ? 37.636 -34.724 -38.013 1.00 76.50 589 ASP A C 1
ATOM 4780 O O . ASP A 1 589 ? 36.505 -35.205 -37.883 1.00 76.50 589 ASP A O 1
ATOM 4784 N N . LEU A 1 590 ? 38.616 -35.043 -37.162 1.00 81.62 590 LEU A N 1
ATOM 4785 C CA . LEU A 1 590 ? 38.427 -35.977 -36.048 1.00 81.62 590 LEU A CA 1
ATOM 4786 C C . LEU A 1 590 ? 37.311 -35.537 -35.087 1.00 81.62 590 LEU A C 1
ATOM 4788 O O . LEU A 1 590 ? 36.593 -36.382 -34.540 1.00 81.62 590 LEU A O 1
ATOM 4792 N N . HIS A 1 591 ? 37.193 -34.230 -34.859 1.00 84.69 591 HIS A N 1
ATOM 4793 C CA . HIS A 1 591 ? 36.203 -33.654 -33.963 1.00 84.69 591 HIS A CA 1
ATOM 4794 C C . HIS A 1 591 ? 34.796 -33.882 -34.515 1.00 84.69 591 HIS A C 1
ATOM 4796 O O . HIS A 1 591 ? 33.941 -34.407 -33.802 1.00 84.69 591 HIS A O 1
ATOM 4802 N N . GLU A 1 592 ? 34.576 -33.577 -35.789 1.00 83.69 592 GLU A N 1
ATOM 4803 C CA . GLU A 1 592 ? 33.282 -33.704 -36.447 1.00 83.69 592 GLU A CA 1
ATOM 4804 C C . GLU A 1 592 ? 32.826 -35.167 -36.551 1.00 83.69 592 GLU A C 1
ATOM 4806 O O . GLU A 1 592 ? 31.679 -35.477 -36.222 1.00 83.69 592 GLU A O 1
ATOM 4811 N N . VAL A 1 593 ? 33.721 -36.092 -36.927 1.00 84.31 593 VAL A N 1
ATOM 4812 C CA . VAL A 1 593 ? 33.389 -37.530 -36.997 1.00 84.31 593 VAL A CA 1
ATOM 4813 C C . VAL A 1 593 ? 33.009 -38.073 -35.619 1.00 84.31 593 VAL A C 1
ATOM 4815 O O . VAL A 1 593 ? 32.004 -38.775 -35.482 1.00 84.31 593 VAL A O 1
ATOM 4818 N N . SER A 1 594 ? 33.778 -37.722 -34.588 1.00 88.00 594 SER A N 1
ATOM 4819 C CA . SER A 1 594 ? 33.525 -38.184 -33.219 1.00 88.00 594 SER A CA 1
ATOM 4820 C C . SER A 1 594 ? 32.261 -37.554 -32.629 1.00 88.00 594 SER A C 1
ATOM 4822 O O . SER A 1 594 ? 31.489 -38.232 -31.950 1.00 88.00 594 SER A O 1
ATOM 4824 N N . LEU A 1 595 ? 32.012 -36.273 -32.917 1.00 88.75 595 LEU A N 1
ATOM 4825 C CA . LEU A 1 595 ? 30.804 -35.574 -32.491 1.00 88.75 595 LEU A CA 1
ATOM 4826 C C . LEU A 1 595 ? 29.556 -36.172 -33.148 1.00 88.75 595 LEU A C 1
ATOM 4828 O O . LEU A 1 595 ? 28.589 -36.483 -32.453 1.00 88.75 595 LEU A O 1
ATOM 4832 N N . ARG A 1 596 ? 29.594 -36.396 -34.465 1.00 87.81 596 ARG A N 1
ATOM 4833 C CA . ARG A 1 596 ? 28.502 -37.034 -35.212 1.00 87.81 596 ARG A CA 1
ATOM 4834 C C . ARG A 1 596 ? 28.208 -38.432 -34.683 1.00 87.81 596 ARG A C 1
ATOM 4836 O O . ARG A 1 596 ? 27.048 -38.762 -34.466 1.00 87.81 596 ARG A O 1
ATOM 4843 N N . PHE A 1 597 ? 29.249 -39.230 -34.440 1.00 89.38 597 PHE A N 1
ATOM 4844 C CA . PHE A 1 597 ? 29.125 -40.554 -33.831 1.00 89.38 597 PHE A CA 1
ATOM 4845 C C . PHE A 1 597 ? 28.413 -40.492 -32.472 1.00 89.38 597 PHE A C 1
ATOM 4847 O O . PHE A 1 597 ? 27.453 -41.230 -32.245 1.00 89.38 597 PHE A O 1
ATOM 4854 N N . ARG A 1 598 ? 28.858 -39.588 -31.587 1.00 91.75 598 ARG A N 1
ATOM 4855 C CA . ARG A 1 598 ? 28.294 -39.408 -30.242 1.00 91.75 598 ARG A CA 1
ATOM 4856 C C . ARG A 1 598 ? 26.812 -39.038 -30.311 1.00 91.75 598 ARG A C 1
ATOM 4858 O O . ARG A 1 598 ? 25.996 -39.706 -29.683 1.00 91.75 598 ARG A O 1
ATOM 4865 N N . LEU A 1 599 ? 26.475 -38.018 -31.102 1.00 91.31 599 LEU A N 1
ATOM 4866 C CA . LEU A 1 599 ? 25.105 -37.526 -31.250 1.00 91.31 599 LEU A CA 1
ATOM 4867 C C . LEU A 1 599 ? 24.175 -38.593 -31.841 1.00 91.31 599 LEU A C 1
ATOM 4869 O O . LEU A 1 599 ? 23.105 -38.831 -31.293 1.00 91.31 599 LEU A O 1
ATOM 4873 N N . LEU A 1 600 ? 24.596 -39.292 -32.901 1.00 90.25 600 LEU A N 1
ATOM 4874 C CA . LEU A 1 600 ? 23.794 -40.358 -33.512 1.00 90.25 600 LEU A CA 1
ATOM 4875 C C . LEU A 1 600 ? 23.453 -41.467 -32.508 1.00 90.25 600 LEU A C 1
ATOM 4877 O O . LEU A 1 600 ? 22.293 -41.862 -32.412 1.00 90.25 600 LEU A O 1
ATOM 4881 N N . ARG A 1 601 ? 24.435 -41.936 -31.727 1.00 90.69 601 ARG A N 1
ATOM 4882 C CA . ARG A 1 601 ? 24.202 -42.980 -30.717 1.00 90.69 601 ARG A CA 1
ATOM 4883 C C . ARG A 1 601 ? 23.315 -42.515 -29.566 1.00 90.69 601 ARG A C 1
ATOM 4885 O O . ARG A 1 601 ? 22.471 -43.287 -29.123 1.00 90.69 601 ARG A O 1
ATOM 4892 N N . GLN A 1 602 ? 23.483 -41.280 -29.090 1.00 90.00 602 GLN A N 1
ATOM 4893 C CA . GLN A 1 602 ? 22.634 -40.724 -28.026 1.00 90.00 602 GLN A CA 1
ATOM 4894 C C . GLN A 1 602 ? 21.158 -40.660 -28.428 1.00 90.00 602 GLN A C 1
ATOM 4896 O O . GLN A 1 602 ? 20.296 -40.872 -27.584 1.00 90.00 602 GLN A O 1
ATOM 4901 N N . HIS A 1 603 ? 20.889 -40.436 -29.713 1.00 89.62 603 HIS A N 1
ATOM 4902 C CA . HIS A 1 603 ? 19.545 -40.400 -30.297 1.00 89.62 603 HIS A CA 1
ATOM 4903 C C . HIS A 1 603 ? 19.082 -41.758 -30.850 1.00 89.62 603 HIS A C 1
ATOM 4905 O O . HIS A 1 603 ? 18.140 -41.843 -31.630 1.00 89.62 603 HIS A O 1
ATOM 4911 N N . GLY A 1 604 ? 19.745 -42.853 -30.463 1.00 88.94 604 GLY A N 1
ATOM 4912 C CA . GLY A 1 604 ? 19.293 -44.215 -30.763 1.00 88.94 604 GLY A CA 1
ATOM 4913 C C . GLY A 1 604 ? 19.659 -44.753 -32.151 1.00 88.94 604 GLY A C 1
ATOM 4914 O O . GLY A 1 604 ? 19.242 -45.859 -32.501 1.00 88.94 604 GLY A O 1
ATOM 4915 N N . HIS A 1 605 ? 20.466 -44.043 -32.943 1.00 88.50 605 HIS A N 1
ATOM 4916 C CA . HIS A 1 605 ? 20.985 -44.580 -34.200 1.00 88.50 605 HIS A CA 1
ATOM 4917 C C . HIS A 1 605 ? 22.197 -45.482 -33.954 1.00 88.50 605 HIS A C 1
ATOM 4919 O O . HIS A 1 605 ? 23.176 -45.098 -33.311 1.00 88.50 605 HIS A O 1
ATOM 4925 N N . PHE A 1 606 ? 22.174 -46.680 -34.538 1.00 86.75 606 PHE A N 1
ATOM 4926 C CA . PHE A 1 606 ? 23.330 -47.566 -34.511 1.00 86.75 606 PHE A CA 1
ATOM 4927 C C . PHE A 1 606 ? 24.429 -47.044 -35.446 1.00 86.75 606 PHE A C 1
ATOM 4929 O O . PHE A 1 606 ? 24.239 -46.962 -36.660 1.00 86.75 606 PHE A O 1
ATOM 4936 N N . VAL A 1 607 ? 25.595 -46.737 -34.877 1.00 86.31 607 VAL A N 1
ATOM 4937 C CA . VAL A 1 607 ? 26.807 -46.372 -35.622 1.00 86.31 607 VAL A CA 1
ATOM 4938 C C . VAL A 1 607 ? 27.935 -47.298 -35.176 1.00 86.31 607 VAL A C 1
ATOM 4940 O O . VAL A 1 607 ? 28.251 -47.280 -33.987 1.00 86.31 607 VAL A O 1
ATOM 4943 N N . PRO A 1 608 ? 28.541 -48.105 -36.062 1.00 85.25 608 PRO A N 1
ATOM 4944 C CA . PRO A 1 608 ? 29.623 -49.017 -35.686 1.00 85.25 608 PRO A CA 1
ATOM 4945 C C . PRO A 1 608 ? 30.904 -48.272 -35.261 1.00 85.25 608 PRO A C 1
ATOM 4947 O O . PRO A 1 608 ? 31.185 -47.171 -35.736 1.00 85.25 608 PRO A O 1
ATOM 4950 N N . GLU A 1 609 ? 31.699 -48.869 -34.362 1.00 83.44 609 GLU A N 1
ATOM 4951 C CA . GLU A 1 609 ? 32.968 -48.281 -33.878 1.00 83.44 609 GLU A CA 1
ATOM 4952 C C . GLU A 1 609 ? 34.032 -48.103 -34.981 1.00 83.44 609 GLU A C 1
ATOM 4954 O O . GLU A 1 609 ? 34.978 -47.323 -34.835 1.00 83.44 609 GLU A O 1
ATOM 4959 N N . ASP A 1 610 ? 33.875 -48.800 -36.110 1.00 80.50 610 ASP A N 1
ATOM 4960 C CA . ASP A 1 610 ? 34.819 -48.780 -37.224 1.00 80.50 610 ASP A CA 1
ATOM 4961 C C . ASP A 1 610 ? 34.878 -47.435 -37.961 1.00 80.50 610 ASP A C 1
ATOM 4963 O O . ASP A 1 610 ? 35.875 -47.154 -38.627 1.00 80.50 610 ASP A O 1
ATOM 4967 N N . VAL A 1 611 ? 33.890 -46.560 -37.763 1.00 76.38 611 VAL A N 1
ATOM 4968 C CA . VAL A 1 611 ? 33.888 -45.177 -38.261 1.00 76.38 611 VAL A CA 1
ATOM 4969 C C . VAL A 1 611 ? 35.109 -44.397 -37.753 1.00 76.38 611 VAL A C 1
ATOM 4971 O O . VAL A 1 611 ? 35.667 -43.574 -38.479 1.00 76.38 611 VAL A O 1
ATOM 4974 N N . LEU A 1 612 ? 35.605 -44.706 -36.549 1.00 75.00 612 LEU A N 1
ATOM 4975 C CA . LEU A 1 612 ? 36.817 -44.090 -35.996 1.00 75.00 612 LEU A CA 1
ATOM 4976 C C . LEU A 1 612 ? 38.117 -44.749 -36.495 1.00 75.00 612 LEU A C 1
ATOM 4978 O O . LEU A 1 612 ? 39.202 -44.208 -36.267 1.00 75.00 612 LEU A O 1
ATOM 4982 N N . ASN A 1 613 ? 38.049 -45.874 -37.224 1.00 71.25 613 ASN A N 1
ATOM 4983 C CA . ASN A 1 613 ? 39.236 -46.514 -37.812 1.00 71.25 613 ASN A CA 1
ATOM 4984 C C . ASN A 1 613 ? 39.916 -45.639 -38.872 1.00 71.25 613 ASN A C 1
ATOM 4986 O O . ASN A 1 613 ? 41.097 -45.847 -39.148 1.00 71.25 613 ASN A O 1
ATOM 4990 N N . LEU A 1 614 ? 39.211 -44.646 -39.426 1.00 66.94 614 LEU A N 1
ATOM 4991 C CA . LEU A 1 614 ? 39.764 -43.653 -40.355 1.00 66.94 614 LEU A CA 1
ATOM 4992 C C . LEU A 1 614 ? 40.965 -42.891 -39.769 1.00 66.94 614 LEU A C 1
ATOM 4994 O O . LEU A 1 614 ? 41.797 -42.389 -40.522 1.00 66.94 614 LEU A O 1
ATOM 4998 N N . PHE A 1 615 ? 41.085 -42.853 -38.438 1.00 68.38 615 PHE A N 1
ATOM 4999 C CA . PHE A 1 615 ? 42.138 -42.140 -37.715 1.00 68.38 615 PHE A CA 1
ATOM 5000 C C . PHE A 1 615 ? 43.157 -43.072 -37.026 1.00 68.38 615 PHE A C 1
ATOM 5002 O O . PHE A 1 615 ? 43.956 -42.617 -36.201 1.00 68.38 615 PHE A O 1
ATOM 5009 N N . LYS A 1 616 ? 43.164 -44.375 -37.365 1.00 65.88 616 LYS A N 1
ATOM 5010 C CA . LYS A 1 616 ? 44.207 -45.327 -36.933 1.00 65.88 616 LYS A CA 1
ATOM 5011 C C . LYS A 1 616 ? 45.494 -45.138 -37.741 1.00 65.88 616 LYS A C 1
ATOM 5013 O O . LYS A 1 616 ? 45.475 -45.153 -38.971 1.00 65.88 616 LYS A O 1
ATOM 5018 N N . GLU A 1 617 ? 46.640 -45.047 -37.068 1.00 60.78 617 GLU A N 1
ATOM 5019 C CA . GLU A 1 617 ? 47.950 -45.132 -37.722 1.00 60.78 617 GLU A CA 1
ATOM 5020 C C . GLU A 1 617 ? 48.283 -46.586 -38.120 1.00 60.78 617 GLU A C 1
ATOM 5022 O O . GLU A 1 617 ? 47.772 -47.544 -37.536 1.00 60.78 617 GLU A O 1
ATOM 5027 N N . LYS A 1 618 ? 49.194 -46.775 -39.093 1.00 47.09 618 LYS A N 1
ATOM 5028 C CA . LYS A 1 618 ? 49.605 -48.100 -39.621 1.00 47.09 618 LYS A CA 1
ATOM 5029 C C . LYS A 1 618 ? 50.159 -49.076 -38.565 1.00 47.09 618 LYS A C 1
ATOM 5031 O O . LYS A 1 618 ? 50.232 -50.268 -38.844 1.00 47.09 618 LYS A O 1
ATOM 5036 N N . GLU A 1 619 ? 50.536 -48.595 -37.379 1.00 48.47 619 GLU A N 1
ATOM 5037 C CA . GLU A 1 619 ? 51.024 -49.404 -36.248 1.00 48.47 619 GLU A CA 1
ATOM 5038 C C . GLU A 1 619 ? 49.926 -49.779 -35.230 1.00 48.47 619 GLU A C 1
ATOM 5040 O O . GLU A 1 619 ? 50.226 -50.353 -34.185 1.00 48.47 619 GLU A O 1
ATOM 5045 N N . GLY A 1 620 ? 48.654 -49.460 -35.501 1.00 50.38 620 GLY A N 1
ATOM 5046 C CA . GLY A 1 620 ? 47.528 -49.787 -34.615 1.00 50.38 620 GLY A CA 1
ATOM 5047 C C . GLY A 1 620 ? 47.326 -48.822 -33.439 1.00 50.38 620 GLY A C 1
ATOM 5048 O O . GLY A 1 620 ? 46.465 -49.070 -32.600 1.00 50.38 620 GLY A O 1
ATOM 5049 N N . LYS A 1 621 ? 48.078 -47.714 -33.377 1.00 53.72 621 LYS A N 1
ATOM 5050 C CA . LYS A 1 621 ? 47.845 -46.604 -32.436 1.00 53.72 621 LYS A CA 1
ATOM 5051 C C . LYS A 1 621 ? 46.911 -45.570 -33.063 1.00 53.72 621 LYS A C 1
ATOM 5053 O O . LYS A 1 621 ? 47.033 -45.274 -34.250 1.00 53.72 621 LYS A O 1
ATOM 5058 N N . TYR A 1 622 ? 45.990 -45.016 -32.279 1.00 52.25 622 TYR A N 1
ATOM 5059 C CA . TYR A 1 622 ? 45.218 -43.849 -32.700 1.00 52.25 622 TYR A CA 1
ATOM 5060 C C . TYR A 1 622 ? 46.044 -42.574 -32.446 1.00 52.25 622 TYR A C 1
ATOM 5062 O O . TYR A 1 622 ? 46.651 -42.443 -31.385 1.00 52.25 622 TYR A O 1
ATOM 5070 N N . PHE A 1 623 ? 46.019 -41.637 -33.398 1.00 58.81 623 PHE A N 1
ATOM 5071 C CA . PHE A 1 623 ? 46.567 -40.270 -33.310 1.00 58.81 623 PHE A CA 1
ATOM 5072 C C . PHE A 1 623 ? 48.101 -40.113 -33.368 1.00 58.81 623 PHE A C 1
ATOM 5074 O O . PHE A 1 623 ? 48.865 -40.742 -32.637 1.00 58.81 623 PHE A O 1
ATOM 5081 N N . LYS A 1 624 ? 48.542 -39.173 -34.213 1.00 52.12 624 LYS A N 1
ATOM 5082 C CA . LYS A 1 624 ? 49.932 -38.717 -34.316 1.00 52.12 624 LYS A CA 1
ATOM 5083 C C . LYS A 1 624 ? 50.288 -37.930 -33.054 1.00 52.12 624 LYS A C 1
ATOM 5085 O O . LYS A 1 624 ? 49.505 -37.097 -32.612 1.00 52.12 624 LYS A O 1
ATOM 5090 N N . GLN A 1 625 ? 51.465 -38.154 -32.466 1.00 53.03 625 GLN A N 1
ATOM 5091 C CA . GLN A 1 625 ? 51.992 -37.249 -31.432 1.00 53.03 625 GLN A CA 1
ATOM 5092 C C . GLN A 1 625 ? 52.110 -35.841 -32.033 1.00 53.03 625 GLN A C 1
ATOM 5094 O O . GLN A 1 625 ? 53.011 -35.694 -32.853 1.00 53.03 625 GLN A O 1
ATOM 5099 N N . MET A 1 626 ? 51.274 -34.856 -31.651 1.00 50.97 626 MET A N 1
ATOM 5100 C CA . MET A 1 626 ? 51.543 -33.401 -31.752 1.00 50.97 626 MET A CA 1
ATOM 5101 C C . MET A 1 626 ? 50.543 -32.509 -30.974 1.00 50.97 626 MET A C 1
ATOM 5103 O O . MET A 1 626 ? 49.678 -33.013 -30.265 1.00 50.97 626 MET A O 1
ATOM 5107 N N . LEU A 1 627 ? 50.870 -31.203 -30.967 1.00 52.28 627 LEU A N 1
ATOM 5108 C CA . LEU A 1 627 ? 50.666 -30.158 -29.954 1.00 52.28 627 LEU A CA 1
ATOM 5109 C C . LEU A 1 627 ? 49.892 -28.933 -30.515 1.00 52.28 627 LEU A C 1
ATOM 5111 O O . LEU A 1 627 ? 50.458 -27.838 -30.586 1.00 52.28 627 LEU A O 1
ATOM 5115 N N . ASN A 1 628 ? 48.631 -29.064 -30.941 1.00 60.06 628 ASN A N 1
ATOM 5116 C CA . ASN A 1 628 ? 47.793 -27.891 -31.261 1.00 60.06 628 ASN A CA 1
ATOM 5117 C C . ASN A 1 628 ? 46.368 -27.978 -30.665 1.00 60.06 628 ASN A C 1
ATOM 5119 O O . ASN A 1 628 ? 45.932 -29.029 -30.200 1.00 60.06 628 ASN A O 1
ATOM 5123 N N . SER A 1 629 ? 45.652 -26.848 -30.624 1.00 58.88 629 SER A N 1
ATOM 5124 C CA . SER A 1 629 ? 44.325 -26.731 -29.995 1.00 58.88 629 SER A CA 1
ATOM 5125 C C . SER A 1 629 ? 43.204 -27.459 -30.756 1.00 58.88 629 SER A C 1
ATOM 5127 O O . SER A 1 629 ? 42.259 -27.942 -30.131 1.00 58.88 629 SER A O 1
ATOM 5129 N N . GLU A 1 630 ? 43.310 -27.597 -32.082 1.00 62.72 630 GLU A N 1
ATOM 5130 C CA . GLU A 1 630 ? 42.351 -28.351 -32.907 1.00 62.72 630 GLU A CA 1
ATOM 5131 C C . GLU A 1 630 ? 42.418 -29.860 -32.622 1.00 62.72 630 GLU A C 1
ATOM 5133 O O . GLU A 1 630 ? 41.386 -30.525 -32.497 1.00 62.72 630 GLU A O 1
ATOM 5138 N N . GLU A 1 631 ? 43.622 -30.397 -32.412 1.00 73.00 631 GLU A N 1
ATOM 5139 C CA . GLU A 1 631 ? 43.839 -31.789 -32.009 1.00 73.00 631 GLU A CA 1
ATOM 5140 C C . GLU A 1 631 ? 43.269 -32.066 -30.606 1.00 73.00 631 GLU A C 1
ATOM 5142 O O . GLU A 1 631 ? 42.675 -33.123 -30.385 1.00 73.00 631 GLU A O 1
ATOM 5147 N N . VAL A 1 632 ? 43.354 -31.108 -29.671 1.00 79.38 632 VAL A N 1
ATOM 5148 C CA . VAL A 1 632 ? 42.753 -31.224 -28.324 1.00 79.38 632 VAL A CA 1
ATOM 5149 C C . VAL A 1 632 ? 41.227 -31.297 -28.400 1.00 79.38 632 VAL A C 1
ATOM 5151 O O . VAL A 1 632 ? 40.628 -32.166 -27.762 1.00 79.38 632 VAL A O 1
ATOM 5154 N N . LYS A 1 633 ? 40.593 -30.457 -29.230 1.00 82.62 633 LYS A N 1
ATOM 5155 C CA . LYS A 1 633 ? 39.141 -30.504 -29.475 1.00 82.62 633 LYS A CA 1
ATOM 5156 C C . LYS A 1 633 ? 38.712 -31.859 -30.056 1.00 82.62 633 LYS A C 1
ATOM 5158 O O . LYS A 1 633 ? 37.717 -32.433 -29.614 1.00 82.62 633 LYS A O 1
ATOM 5163 N N . GLY A 1 634 ? 39.492 -32.405 -30.993 1.00 84.75 634 GLY A N 1
ATOM 5164 C CA . GLY A 1 634 ? 39.281 -33.746 -31.545 1.00 84.75 634 GLY A CA 1
ATOM 5165 C C . GLY A 1 634 ? 39.383 -34.853 -30.492 1.00 84.75 634 GLY A C 1
ATOM 5166 O O . GLY A 1 634 ? 38.491 -35.697 -30.396 1.00 84.75 634 GLY A O 1
ATOM 5167 N N . LEU A 1 635 ? 40.420 -34.824 -29.650 1.00 87.00 635 LEU A N 1
ATOM 5168 C CA . LEU A 1 635 ? 40.617 -35.804 -28.576 1.00 87.00 635 LEU A CA 1
ATOM 5169 C C . LEU A 1 635 ? 39.493 -35.769 -27.533 1.00 87.00 635 LEU A C 1
ATOM 5171 O O . LEU A 1 635 ? 39.043 -36.828 -27.093 1.00 87.00 635 LEU A O 1
ATOM 5175 N N . MET A 1 636 ? 39.012 -34.579 -27.165 1.00 88.50 636 MET A N 1
ATOM 5176 C CA . MET A 1 636 ? 37.852 -34.426 -26.281 1.00 88.50 636 MET A CA 1
ATOM 5177 C C . MET A 1 636 ? 36.606 -35.087 -26.871 1.00 88.50 636 MET A C 1
ATOM 5179 O O . MET A 1 636 ? 35.914 -35.823 -26.173 1.00 88.50 636 MET A O 1
ATOM 5183 N N . SER A 1 637 ? 36.341 -34.887 -28.163 1.00 89.12 637 SER A N 1
ATOM 5184 C CA . SER A 1 637 ? 35.190 -35.509 -28.822 1.00 89.12 637 SER A CA 1
ATOM 5185 C C . SER A 1 637 ? 35.304 -37.027 -28.916 1.00 89.12 637 SER A C 1
ATOM 5187 O O . SER A 1 637 ? 34.299 -37.706 -28.726 1.00 89.12 637 SER A O 1
ATOM 5189 N N . VAL A 1 638 ? 36.504 -37.576 -29.135 1.00 89.31 638 VAL A N 1
ATOM 5190 C CA . VAL A 1 638 ? 36.745 -39.033 -29.073 1.00 89.31 638 VAL A CA 1
ATOM 5191 C C . VAL A 1 638 ? 36.504 -39.560 -27.661 1.00 89.31 638 VAL A C 1
ATOM 5193 O O . VAL A 1 638 ? 35.863 -40.595 -27.485 1.00 89.31 638 VAL A O 1
ATOM 5196 N N . TYR A 1 639 ? 37.007 -38.856 -26.644 1.00 91.56 639 TYR A N 1
ATOM 5197 C CA . TYR A 1 639 ? 36.797 -39.230 -25.248 1.00 91.56 639 TYR A CA 1
ATOM 5198 C C . TYR A 1 639 ? 35.306 -39.263 -24.896 1.00 91.56 639 TYR A C 1
ATOM 5200 O O . TYR A 1 639 ? 34.839 -40.257 -24.343 1.00 91.56 639 TYR A O 1
ATOM 5208 N N . GLU A 1 640 ? 34.550 -38.233 -25.278 1.00 91.50 640 GLU A N 1
ATOM 5209 C CA . GLU A 1 640 ? 33.098 -38.147 -25.077 1.00 91.50 640 GLU A CA 1
ATOM 5210 C C . GLU A 1 640 ? 32.341 -39.241 -25.849 1.00 91.50 640 GLU A C 1
ATOM 5212 O O . GLU A 1 640 ? 31.448 -39.884 -25.302 1.00 91.50 640 GLU A O 1
ATOM 5217 N N . ALA A 1 641 ? 32.730 -39.512 -27.099 1.00 91.06 641 ALA A N 1
ATOM 5218 C CA . ALA A 1 641 ? 32.168 -40.591 -27.912 1.00 91.06 641 ALA A CA 1
ATOM 5219 C C . ALA A 1 641 ? 32.388 -41.975 -27.280 1.00 91.06 641 ALA A C 1
ATOM 5221 O O . ALA A 1 641 ? 31.477 -42.801 -27.264 1.00 91.06 641 ALA A O 1
ATOM 5222 N N . SER A 1 642 ? 33.569 -42.219 -26.704 1.00 91.69 642 SER A N 1
ATOM 5223 C CA . SER A 1 642 ? 33.896 -43.504 -26.073 1.00 91.69 642 SER A CA 1
ATOM 5224 C C . SER A 1 642 ? 33.040 -43.828 -24.845 1.00 91.69 642 SER A C 1
ATOM 5226 O O . SER A 1 642 ? 32.926 -44.991 -24.456 1.00 91.69 642 SER A O 1
ATOM 5228 N N . GLN A 1 643 ? 32.376 -42.833 -24.250 1.00 92.56 643 GLN A N 1
ATOM 5229 C CA . GLN A 1 643 ? 31.487 -43.053 -23.107 1.00 92.56 643 GLN A CA 1
ATOM 5230 C C . GLN A 1 643 ? 30.220 -43.826 -23.483 1.00 92.56 643 GLN A C 1
ATOM 5232 O O . GLN A 1 643 ? 29.575 -44.364 -22.585 1.00 92.56 643 GLN A O 1
ATOM 5237 N N . LEU A 1 644 ? 29.913 -43.908 -24.783 1.00 89.62 644 LEU A N 1
ATOM 5238 C CA . LEU A 1 644 ? 28.799 -44.646 -25.388 1.00 89.62 644 LEU A CA 1
ATOM 5239 C C . LEU A 1 644 ? 29.219 -46.038 -25.900 1.00 89.62 644 LEU A C 1
ATOM 5241 O O . LEU A 1 644 ? 28.550 -46.595 -26.773 1.00 89.62 644 LEU A O 1
ATOM 5245 N N . SER A 1 645 ? 30.351 -46.575 -25.430 1.00 89.06 645 SER A N 1
ATOM 5246 C CA . SER A 1 645 ? 30.812 -47.915 -25.818 1.00 89.06 645 SER A CA 1
ATOM 5247 C C . SER A 1 645 ? 29.838 -48.997 -25.361 1.00 89.06 645 SER A C 1
ATOM 5249 O O . SER A 1 645 ? 29.366 -48.974 -24.222 1.00 89.06 645 SER A O 1
ATOM 5251 N N . MET A 1 646 ? 29.575 -49.960 -26.241 1.00 87.88 646 MET A N 1
ATOM 5252 C CA . MET A 1 646 ? 28.773 -51.150 -25.954 1.00 87.88 646 MET A CA 1
ATOM 5253 C C . MET A 1 646 ? 29.669 -52.362 -25.665 1.00 87.88 646 MET A C 1
ATOM 5255 O O . MET A 1 646 ? 30.867 -52.362 -25.950 1.00 87.88 646 MET A O 1
ATOM 5259 N N . GLU A 1 647 ? 29.091 -53.416 -25.088 1.00 86.62 647 GLU A N 1
ATOM 5260 C CA . GLU A 1 647 ? 29.812 -54.669 -24.851 1.00 86.62 647 GLU A CA 1
ATOM 5261 C C . GLU A 1 647 ? 30.346 -55.251 -26.177 1.00 86.62 647 GLU A C 1
ATOM 5263 O O . GLU A 1 647 ? 29.593 -55.422 -27.134 1.00 86.62 647 GLU A O 1
ATOM 5268 N N . GLY A 1 648 ? 31.654 -55.541 -26.235 1.00 83.25 648 GLY A N 1
ATOM 5269 C CA . GLY A 1 648 ? 32.346 -56.048 -27.430 1.00 83.25 648 GLY A CA 1
ATOM 5270 C C . GLY A 1 648 ? 33.053 -54.990 -28.292 1.00 83.25 648 GLY A C 1
ATOM 5271 O O . GLY A 1 648 ? 33.734 -55.361 -29.246 1.00 83.25 648 GLY A O 1
ATOM 5272 N N . GLU A 1 649 ? 32.942 -53.701 -27.959 1.00 88.06 649 GLU A N 1
ATOM 5273 C CA . GLU A 1 649 ? 33.595 -52.586 -28.673 1.00 88.06 649 GLU A CA 1
ATOM 5274 C C . GLU A 1 649 ? 34.946 -52.201 -28.044 1.00 88.06 649 GLU A C 1
ATOM 5276 O O . GLU A 1 649 ? 35.151 -51.097 -27.523 1.00 88.06 649 GLU A O 1
ATOM 5281 N N . ASP A 1 650 ? 35.888 -53.148 -28.059 1.00 83.88 650 ASP A N 1
ATOM 5282 C CA . ASP A 1 650 ? 37.211 -52.972 -27.448 1.00 83.88 650 ASP A CA 1
ATOM 5283 C C . ASP A 1 650 ? 38.011 -51.834 -28.102 1.00 83.88 650 ASP A C 1
ATOM 5285 O O . ASP A 1 650 ? 38.813 -51.170 -27.440 1.00 83.88 650 ASP A O 1
ATOM 5289 N N . ALA A 1 651 ? 37.806 -51.575 -29.398 1.00 81.19 651 ALA A N 1
ATOM 5290 C CA . ALA A 1 651 ? 38.573 -50.562 -30.113 1.00 81.19 651 ALA A CA 1
ATOM 5291 C C . ALA A 1 651 ? 38.156 -49.140 -29.708 1.00 81.19 651 ALA A C 1
ATOM 5293 O O . ALA A 1 651 ? 39.024 -48.285 -29.508 1.00 81.19 651 ALA A O 1
ATOM 5294 N N . LEU A 1 652 ? 36.855 -48.892 -29.536 1.00 85.50 652 LEU A N 1
ATOM 5295 C CA . LEU A 1 652 ? 36.325 -47.621 -29.035 1.00 85.50 652 LEU A CA 1
ATOM 5296 C C . LEU A 1 652 ? 36.723 -47.364 -27.576 1.00 85.50 652 LEU A C 1
ATOM 5298 O O . LEU A 1 652 ? 37.105 -46.242 -27.227 1.00 85.50 652 LEU A O 1
ATOM 5302 N N . HIS A 1 653 ? 36.705 -48.405 -26.739 1.00 85.38 653 HIS A N 1
ATOM 5303 C CA . HIS A 1 653 ? 37.159 -48.315 -25.349 1.00 85.38 653 HIS A CA 1
ATOM 5304 C C . HIS A 1 653 ? 38.648 -47.958 -25.251 1.00 85.38 653 HIS A C 1
ATOM 5306 O O . HIS A 1 653 ? 39.034 -47.054 -24.504 1.00 85.38 653 HIS A O 1
ATOM 5312 N N . GLU A 1 654 ? 39.500 -48.614 -26.044 1.00 83.44 654 GLU A N 1
ATOM 5313 C CA . GLU A 1 654 ? 40.931 -48.292 -26.102 1.00 83.44 654 GLU A CA 1
ATOM 5314 C C . GLU A 1 654 ? 41.191 -46.891 -26.679 1.00 83.44 654 GLU A C 1
ATOM 5316 O O . GLU A 1 654 ? 42.063 -46.172 -26.177 1.00 83.44 654 GLU A O 1
ATOM 5321 N N . ALA A 1 655 ? 40.401 -46.446 -27.664 1.00 83.88 655 ALA A N 1
ATOM 5322 C CA . ALA A 1 655 ? 40.459 -45.073 -28.168 1.00 83.88 655 ALA A CA 1
ATOM 5323 C C . ALA A 1 655 ? 40.129 -44.046 -27.069 1.00 83.88 655 ALA A C 1
ATOM 5325 O O . ALA A 1 655 ? 40.840 -43.047 -26.942 1.00 83.88 655 ALA A O 1
ATOM 5326 N N . GLY A 1 656 ? 39.119 -44.322 -26.237 1.00 88.12 656 GLY A N 1
ATOM 5327 C CA . GLY A 1 656 ? 38.751 -43.509 -25.073 1.00 88.12 656 GLY A CA 1
ATOM 5328 C C . GLY A 1 656 ? 39.840 -43.434 -24.003 1.00 88.12 656 GLY A C 1
ATOM 5329 O O . GLY A 1 656 ? 40.153 -42.356 -23.492 1.00 88.12 656 GLY A O 1
ATOM 5330 N N . LYS A 1 657 ? 40.488 -44.563 -23.687 1.00 86.62 657 LYS A N 1
ATOM 5331 C CA . LYS A 1 657 ? 41.641 -44.571 -22.768 1.00 86.62 657 LYS A CA 1
ATOM 5332 C C . LYS A 1 657 ? 42.793 -43.743 -23.318 1.00 86.62 657 LYS A C 1
ATOM 5334 O O . LYS A 1 657 ? 43.423 -42.994 -22.571 1.00 86.62 657 LYS A O 1
ATOM 5339 N N . LEU A 1 658 ? 43.111 -43.899 -24.600 1.00 83.94 658 LEU A N 1
ATOM 5340 C CA . LEU A 1 658 ? 44.225 -43.183 -25.208 1.00 83.94 658 LEU A CA 1
ATOM 5341 C C . LEU A 1 658 ? 43.951 -41.679 -25.272 1.00 83.94 658 LEU A C 1
ATOM 5343 O O . LEU A 1 658 ? 44.815 -40.901 -24.868 1.00 83.94 658 LEU A O 1
ATOM 5347 N N . SER A 1 659 ? 42.758 -41.270 -25.715 1.00 87.00 659 SER A N 1
ATOM 5348 C CA . SER A 1 659 ? 42.375 -39.857 -25.747 1.00 87.00 659 SER A CA 1
ATOM 5349 C C . SER A 1 659 ? 42.388 -39.250 -24.346 1.00 87.00 659 SER A C 1
ATOM 5351 O O . SER A 1 659 ? 42.985 -38.193 -24.161 1.00 87.00 659 SER A O 1
ATOM 5353 N N . GLY A 1 660 ? 41.875 -39.960 -23.336 1.00 88.56 660 GLY A N 1
ATOM 5354 C CA . GLY A 1 660 ? 41.932 -39.534 -21.937 1.00 88.56 660 GLY A CA 1
ATOM 5355 C C . GLY A 1 660 ? 43.361 -39.314 -21.425 1.00 88.56 660 GLY A C 1
ATOM 5356 O O . GLY A 1 660 ? 43.657 -38.285 -20.817 1.00 88.56 660 GLY A O 1
ATOM 5357 N N . HIS A 1 661 ? 44.286 -40.235 -21.723 1.00 86.19 661 HIS A N 1
ATOM 5358 C CA . HIS A 1 661 ? 45.701 -40.077 -21.359 1.00 86.19 661 HIS A CA 1
ATOM 5359 C C . HIS A 1 661 ? 46.369 -38.891 -22.067 1.00 86.19 661 HIS A C 1
ATOM 5361 O O . HIS A 1 661 ? 47.146 -38.162 -21.446 1.00 86.19 661 HIS A O 1
ATOM 5367 N N . LEU A 1 662 ? 46.090 -38.698 -23.359 1.00 84.69 662 LEU A N 1
ATOM 5368 C CA . LEU A 1 662 ? 46.643 -37.589 -24.139 1.00 84.69 662 LEU A CA 1
ATOM 5369 C C . LEU A 1 662 ? 46.110 -36.238 -23.647 1.00 84.69 662 LEU A C 1
ATOM 5371 O O . LEU A 1 662 ? 46.897 -35.311 -23.456 1.00 84.69 662 LEU A O 1
ATOM 5375 N N . LEU A 1 663 ? 44.812 -36.158 -23.352 1.00 88.00 663 LEU A N 1
ATOM 5376 C CA . LEU A 1 663 ? 44.167 -34.992 -22.752 1.00 88.00 663 LEU A CA 1
ATOM 5377 C C . LEU A 1 663 ? 44.768 -34.657 -21.385 1.00 88.00 663 LEU A C 1
ATOM 5379 O O . LEU A 1 663 ? 45.168 -33.517 -21.157 1.00 88.00 663 LEU A O 1
ATOM 5383 N N . ASN A 1 664 ? 44.949 -35.648 -20.511 1.00 88.75 664 ASN A N 1
ATOM 5384 C CA . ASN A 1 664 ? 45.558 -35.427 -19.199 1.00 88.75 664 ASN A CA 1
ATOM 5385 C C . ASN A 1 664 ? 47.013 -34.931 -19.311 1.00 88.75 664 ASN A C 1
ATOM 5387 O O . ASN A 1 664 ? 47.447 -34.047 -18.576 1.00 88.75 664 ASN A O 1
ATOM 5391 N N . ARG A 1 665 ? 47.773 -35.444 -20.289 1.00 84.81 665 ARG A N 1
ATOM 5392 C CA . ARG A 1 665 ? 49.121 -34.939 -20.594 1.00 84.81 665 ARG A CA 1
ATOM 5393 C C . ARG A 1 665 ? 49.087 -33.501 -21.120 1.00 84.81 665 ARG A C 1
ATOM 5395 O O . ARG A 1 665 ? 50.019 -32.740 -20.845 1.00 84.81 665 ARG A O 1
ATOM 5402 N N . SER A 1 666 ? 48.034 -33.136 -21.855 1.00 84.25 666 SER A N 1
ATOM 5403 C CA . SER A 1 666 ? 47.883 -31.803 -22.442 1.00 84.25 666 SER A CA 1
ATOM 5404 C C . SER A 1 666 ? 47.692 -30.683 -21.427 1.00 84.25 666 SER A C 1
ATOM 5406 O O . SER A 1 666 ? 48.199 -29.585 -21.638 1.00 84.25 666 SER A O 1
ATOM 5408 N N . LEU A 1 667 ? 47.115 -30.987 -20.260 1.00 85.31 667 LEU A N 1
ATOM 5409 C CA . LEU A 1 667 ? 46.898 -30.023 -19.174 1.00 85.31 667 LEU A CA 1
ATOM 5410 C C . LEU A 1 667 ? 48.161 -29.248 -18.772 1.00 85.31 667 LEU A C 1
ATOM 5412 O O . LEU A 1 667 ? 48.076 -28.086 -18.394 1.00 85.31 667 LEU A O 1
ATOM 5416 N N . SER A 1 668 ? 49.341 -29.868 -18.888 1.00 83.44 668 SER A N 1
ATOM 5417 C CA . SER A 1 668 ? 50.619 -29.251 -18.503 1.00 83.44 668 SER A CA 1
ATOM 5418 C C . SER A 1 668 ? 51.067 -28.076 -19.383 1.00 83.44 668 SER A C 1
ATOM 5420 O O . SER A 1 668 ? 51.957 -27.328 -18.976 1.00 83.44 668 SER A O 1
ATOM 5422 N N . TYR A 1 669 ? 50.485 -27.911 -20.574 1.00 82.56 669 TYR A N 1
ATOM 5423 C CA . TYR A 1 669 ? 50.876 -26.879 -21.541 1.00 82.56 669 TYR A CA 1
ATOM 5424 C C . TYR A 1 669 ? 49.699 -26.100 -22.150 1.00 82.56 669 TYR A C 1
ATOM 5426 O O . TYR A 1 669 ? 49.927 -25.226 -22.984 1.00 82.56 669 TYR A O 1
ATOM 5434 N N . LEU A 1 670 ? 48.461 -26.392 -21.742 1.00 82.12 670 LEU A N 1
ATOM 5435 C CA . LEU A 1 670 ? 47.266 -25.648 -22.146 1.00 82.12 670 LEU A CA 1
ATOM 5436 C C . LEU A 1 670 ? 47.120 -24.332 -21.373 1.00 82.12 670 LEU A C 1
ATOM 5438 O O . LEU A 1 670 ? 47.562 -24.210 -20.227 1.00 82.12 670 LEU A O 1
ATOM 5442 N N . GLY A 1 671 ? 46.453 -23.345 -21.981 1.00 80.25 671 GLY A N 1
ATOM 5443 C CA . GLY A 1 671 ? 46.054 -22.139 -21.258 1.00 80.25 671 GLY A CA 1
ATOM 5444 C C . GLY A 1 671 ? 45.069 -22.469 -20.121 1.00 80.25 671 GLY A C 1
ATOM 5445 O O . GLY A 1 671 ? 44.361 -23.474 -20.205 1.00 80.25 671 GLY A O 1
ATOM 5446 N N . PRO A 1 672 ? 44.939 -21.621 -19.077 1.00 77.06 672 PRO A N 1
ATOM 5447 C CA . PRO A 1 672 ? 44.068 -21.895 -17.920 1.00 77.06 672 PRO A CA 1
ATOM 5448 C C . PRO A 1 672 ? 42.617 -22.231 -18.290 1.00 77.06 672 PRO A C 1
ATOM 5450 O O . PRO A 1 672 ? 41.942 -23.003 -17.615 1.00 77.06 672 PRO A O 1
ATOM 5453 N N . HIS A 1 673 ? 42.140 -21.632 -19.377 1.00 72.75 673 HIS A N 1
ATOM 5454 C CA . HIS A 1 673 ? 40.804 -21.826 -19.909 1.00 72.75 673 HIS A CA 1
ATOM 5455 C C . HIS A 1 673 ? 40.625 -23.192 -20.594 1.00 72.75 673 HIS A C 1
ATOM 5457 O O . HIS A 1 673 ? 39.698 -23.935 -20.280 1.00 72.75 673 HIS A O 1
ATOM 5463 N N . GLU A 1 674 ? 41.526 -23.537 -21.516 1.00 75.44 674 GLU A N 1
ATOM 5464 C CA . GLU A 1 674 ? 41.511 -24.809 -22.250 1.00 75.44 674 GLU A CA 1
ATOM 5465 C C . GLU A 1 674 ? 41.774 -25.988 -21.308 1.00 75.44 674 GLU A C 1
ATOM 5467 O O . GLU A 1 674 ? 41.111 -27.016 -21.409 1.00 75.44 674 GLU A O 1
ATOM 5472 N N . ALA A 1 675 ? 42.672 -25.813 -20.333 1.00 82.81 675 ALA A N 1
ATOM 5473 C CA . ALA A 1 675 ? 42.931 -26.799 -19.290 1.00 82.81 675 ALA A CA 1
ATOM 5474 C C . ALA A 1 675 ? 41.656 -27.119 -18.495 1.00 82.81 675 ALA A C 1
ATOM 5476 O O . ALA A 1 675 ? 41.310 -28.286 -18.345 1.00 82.81 675 ALA A O 1
ATOM 5477 N N . ARG A 1 676 ? 40.891 -26.097 -18.083 1.00 81.31 676 ARG A N 1
ATOM 5478 C CA . ARG A 1 676 ? 39.611 -26.288 -17.382 1.00 81.31 676 ARG A CA 1
ATOM 5479 C C . ARG A 1 676 ? 38.583 -27.035 -18.237 1.00 81.31 676 ARG A C 1
ATOM 5481 O O . ARG A 1 676 ? 37.822 -27.848 -17.718 1.00 81.31 676 ARG A O 1
ATOM 5488 N N . LEU A 1 677 ? 38.538 -26.763 -19.542 1.00 78.19 677 LEU A N 1
ATOM 5489 C CA . LEU A 1 677 ? 37.644 -27.459 -20.471 1.00 78.19 677 LEU A CA 1
ATOM 5490 C C . LEU A 1 677 ? 37.987 -28.958 -20.549 1.00 78.19 677 LEU A C 1
ATOM 5492 O O . LEU A 1 677 ? 37.095 -29.811 -20.494 1.00 78.19 677 LEU A O 1
ATOM 5496 N N . VAL A 1 678 ? 39.282 -29.273 -20.619 1.00 85.75 678 VAL A N 1
ATOM 5497 C CA . VAL A 1 678 ? 39.786 -30.649 -20.621 1.00 85.75 678 VAL A CA 1
ATOM 5498 C C . VAL A 1 678 ? 39.533 -31.341 -19.278 1.00 85.75 678 VAL A C 1
ATOM 5500 O O . VAL A 1 678 ? 39.018 -32.456 -19.271 1.00 85.75 678 VAL A O 1
ATOM 5503 N N . GLU A 1 679 ? 39.811 -30.685 -18.148 1.00 86.94 679 GLU A N 1
ATOM 5504 C CA . GLU A 1 679 ? 39.527 -31.207 -16.800 1.00 86.94 679 GLU A CA 1
ATOM 5505 C C . GLU A 1 679 ? 38.045 -31.553 -16.626 1.00 86.94 679 GLU A C 1
ATOM 5507 O O . GLU A 1 679 ? 37.716 -32.653 -16.184 1.00 86.94 679 GLU A O 1
ATOM 5512 N N . ASN A 1 680 ? 37.147 -30.651 -17.037 1.00 83.12 680 ASN A N 1
ATOM 5513 C CA . ASN A 1 680 ? 35.704 -30.882 -16.966 1.00 83.12 680 ASN A CA 1
ATOM 5514 C C . ASN A 1 680 ? 35.267 -32.066 -17.832 1.00 83.12 680 ASN A C 1
ATOM 5516 O O . ASN A 1 680 ? 34.434 -32.856 -17.402 1.00 83.12 680 ASN A O 1
ATOM 5520 N N . THR A 1 681 ? 35.841 -32.207 -19.028 1.00 86.56 681 THR A N 1
ATOM 5521 C CA . THR A 1 681 ? 35.518 -33.312 -19.945 1.00 86.56 681 THR A CA 1
ATOM 5522 C C . THR A 1 681 ? 35.983 -34.657 -19.390 1.00 86.56 681 THR A C 1
ATOM 5524 O O . THR A 1 681 ? 35.253 -35.638 -19.484 1.00 86.56 681 THR A O 1
ATOM 5527 N N . LEU A 1 682 ? 37.173 -34.706 -18.779 1.00 89.00 682 LEU A N 1
ATOM 5528 C CA . LEU A 1 682 ? 37.719 -35.919 -18.162 1.00 89.00 682 LEU A CA 1
ATOM 5529 C C . LEU A 1 682 ? 36.999 -36.301 -16.862 1.00 89.00 682 LEU A C 1
ATOM 5531 O O . LEU A 1 682 ? 36.825 -37.486 -16.588 1.00 89.00 682 LEU A O 1
ATOM 5535 N N . GLY A 1 683 ? 36.619 -35.315 -16.045 1.00 85.81 683 GLY A N 1
ATOM 5536 C CA . GLY A 1 683 ? 35.964 -35.548 -14.756 1.00 85.81 683 GLY A CA 1
ATOM 5537 C C . GLY A 1 683 ? 34.470 -35.840 -14.878 1.00 85.81 683 GLY A C 1
ATOM 5538 O O . GLY A 1 683 ? 33.955 -36.715 -14.186 1.00 85.81 683 GLY A O 1
ATOM 5539 N N . CYS A 1 684 ? 33.790 -35.127 -15.775 1.00 84.19 684 CYS A N 1
ATOM 5540 C CA . CYS A 1 684 ? 32.340 -35.158 -15.939 1.00 84.19 684 CYS A CA 1
ATOM 5541 C C . CYS A 1 684 ? 31.973 -35.272 -17.430 1.00 84.19 684 CYS A C 1
ATOM 5543 O O . CYS A 1 684 ? 31.448 -34.313 -18.009 1.00 84.19 684 CYS A O 1
ATOM 5545 N N . PRO A 1 685 ? 32.241 -36.425 -18.075 1.00 86.94 685 PRO A N 1
ATOM 5546 C CA . PRO A 1 685 ? 31.840 -36.632 -19.458 1.00 86.94 685 PRO A CA 1
ATOM 5547 C C . PRO A 1 685 ? 30.330 -36.457 -19.613 1.00 86.94 685 PRO A C 1
ATOM 5549 O O . PRO A 1 685 ? 29.554 -36.924 -18.771 1.00 86.94 685 PRO A O 1
ATOM 5552 N N . HIS A 1 686 ? 29.909 -35.822 -20.703 1.00 83.56 686 HIS A N 1
ATOM 5553 C CA . HIS A 1 686 ? 28.538 -35.361 -20.887 1.00 83.56 686 HIS A CA 1
ATOM 5554 C C . HIS A 1 686 ? 27.521 -36.506 -20.809 1.00 83.56 686 HIS A C 1
ATOM 5556 O O . HIS A 1 686 ? 26.537 -36.389 -20.091 1.00 83.56 686 HIS A O 1
ATOM 5562 N N . HIS A 1 687 ? 27.785 -37.649 -21.452 1.00 85.75 687 HIS A N 1
ATOM 5563 C CA . HIS A 1 687 ? 26.866 -38.798 -21.418 1.00 85.75 687 HIS A CA 1
ATOM 5564 C C . HIS A 1 687 ? 26.663 -39.394 -20.010 1.00 85.75 687 HIS A C 1
ATOM 5566 O O . HIS A 1 687 ? 25.637 -40.012 -19.747 1.00 85.75 687 HIS A O 1
ATOM 5572 N N . ARG A 1 688 ? 27.628 -39.217 -19.098 1.00 85.06 688 ARG A N 1
ATOM 5573 C CA . ARG A 1 688 ? 27.571 -39.750 -17.724 1.00 85.06 688 ARG A CA 1
ATOM 5574 C C . ARG A 1 688 ? 27.273 -38.675 -16.680 1.00 85.06 688 ARG A C 1
ATOM 5576 O O . ARG A 1 688 ? 27.420 -38.928 -15.488 1.00 85.06 688 ARG A O 1
ATOM 5583 N N . SER A 1 689 ? 26.900 -37.479 -17.125 1.00 85.12 689 SER A N 1
ATOM 5584 C CA . SER A 1 689 ? 26.681 -36.313 -16.274 1.00 85.12 689 SER A CA 1
ATOM 5585 C C . SER A 1 689 ? 25.333 -35.677 -16.584 1.00 85.12 689 SER A C 1
ATOM 5587 O O . SER A 1 689 ? 24.788 -35.830 -17.671 1.00 85.12 689 SER A O 1
ATOM 5589 N N . LEU A 1 690 ? 24.804 -34.909 -15.636 1.00 83.31 690 LEU A N 1
ATOM 5590 C CA . LEU A 1 690 ? 23.581 -34.140 -15.842 1.00 83.31 690 LEU A CA 1
ATOM 5591 C C . LEU A 1 690 ? 23.925 -32.781 -16.458 1.00 83.31 690 LEU A C 1
ATOM 5593 O O . LEU A 1 690 ? 24.600 -31.961 -15.829 1.00 83.31 690 LEU A O 1
ATOM 5597 N N . ALA A 1 691 ? 23.447 -32.535 -17.680 1.00 80.19 691 ALA A N 1
ATOM 5598 C CA . ALA A 1 691 ? 23.754 -31.327 -18.446 1.00 80.19 691 ALA A CA 1
ATOM 5599 C C . ALA A 1 691 ? 23.448 -30.031 -17.677 1.00 80.19 691 ALA A C 1
ATOM 5601 O O . ALA A 1 691 ? 24.295 -29.140 -17.620 1.00 80.19 691 ALA A O 1
ATOM 5602 N N . ALA A 1 692 ? 22.300 -29.969 -16.993 1.00 72.31 692 ALA A N 1
ATOM 5603 C CA . ALA A 1 692 ? 21.873 -28.804 -16.215 1.00 72.31 692 ALA A CA 1
ATOM 5604 C C . ALA A 1 692 ? 22.897 -28.369 -15.144 1.00 72.31 692 ALA A C 1
ATOM 5606 O O . ALA A 1 692 ? 23.123 -27.176 -14.940 1.00 72.31 692 ALA A O 1
ATOM 5607 N N . PHE A 1 693 ? 23.582 -29.319 -14.497 1.00 73.69 693 PHE A N 1
ATOM 5608 C CA . PHE A 1 693 ? 24.622 -29.013 -13.504 1.00 73.69 693 PHE A CA 1
ATOM 5609 C C . PHE A 1 693 ? 25.940 -28.561 -14.145 1.00 73.69 693 PHE A C 1
ATOM 5611 O O . PHE A 1 693 ? 26.712 -27.816 -13.538 1.00 73.69 693 PHE A O 1
ATOM 5618 N N . MET A 1 694 ? 26.195 -28.990 -15.381 1.00 76.12 694 MET A N 1
ATOM 5619 C CA . MET A 1 694 ? 27.430 -28.709 -16.115 1.00 76.12 694 MET A CA 1
ATOM 5620 C C . MET A 1 694 ? 27.343 -27.441 -16.979 1.00 76.12 694 MET A C 1
ATOM 5622 O O . MET A 1 694 ? 28.384 -26.884 -17.341 1.00 76.12 694 MET A O 1
ATOM 5626 N N . ALA A 1 695 ? 26.140 -26.926 -17.251 1.00 74.44 695 ALA A N 1
ATOM 5627 C CA . ALA A 1 695 ? 25.897 -25.762 -18.108 1.00 74.44 695 ALA A CA 1
ATOM 5628 C C . ALA A 1 695 ? 26.700 -24.513 -17.687 1.00 74.44 695 ALA A C 1
ATOM 5630 O O . ALA A 1 695 ? 27.263 -23.811 -18.528 1.00 74.44 695 ALA A O 1
ATOM 5631 N N . LYS A 1 696 ? 26.862 -24.265 -16.377 1.00 66.56 696 LYS A N 1
ATOM 5632 C CA . LYS A 1 696 ? 27.666 -23.140 -15.850 1.00 66.56 696 LYS A CA 1
ATOM 5633 C C . LYS A 1 696 ? 29.130 -23.190 -16.306 1.00 66.56 696 LYS A C 1
ATOM 5635 O O . LYS A 1 696 ? 29.725 -22.154 -16.608 1.00 66.56 696 LYS A O 1
ATOM 5640 N N . ASN A 1 697 ? 29.700 -24.389 -16.408 1.00 66.69 697 ASN A N 1
ATOM 5641 C CA . ASN A 1 697 ? 31.067 -24.587 -16.888 1.00 66.69 697 ASN A CA 1
ATOM 5642 C C . ASN A 1 697 ? 31.180 -24.325 -18.397 1.00 66.69 697 ASN A C 1
ATOM 5644 O O . ASN A 1 697 ? 32.204 -23.816 -18.860 1.00 66.69 697 ASN A O 1
ATOM 5648 N N . PHE A 1 698 ? 30.116 -24.601 -19.156 1.00 66.62 698 PHE A N 1
ATOM 5649 C CA . PHE A 1 698 ? 30.022 -24.284 -20.582 1.00 66.62 698 PHE A CA 1
ATOM 5650 C C . PHE A 1 698 ? 29.907 -22.767 -20.843 1.00 66.62 698 PHE A C 1
ATOM 5652 O O . PHE A 1 698 ? 30.533 -22.247 -21.767 1.00 66.62 698 PHE A O 1
ATOM 5659 N N . PHE A 1 699 ? 29.192 -22.017 -19.993 1.00 59.44 699 PHE A N 1
ATOM 5660 C CA . PHE A 1 699 ? 29.129 -20.545 -20.074 1.00 59.44 699 PHE A CA 1
ATOM 5661 C C . PHE A 1 699 ? 30.483 -19.871 -19.805 1.00 59.44 699 PHE A C 1
ATOM 5663 O O . PHE A 1 699 ? 30.907 -18.970 -20.538 1.00 59.44 699 PHE A O 1
ATOM 5670 N N . LEU A 1 700 ? 31.181 -20.314 -18.756 1.00 53.28 700 LEU A N 1
ATOM 5671 C CA . LEU A 1 700 ? 32.489 -19.771 -18.369 1.00 53.28 700 LEU A CA 1
ATOM 5672 C C . LEU A 1 700 ? 33.585 -20.069 -19.400 1.00 53.28 700 LEU A C 1
ATOM 5674 O O . LEU A 1 700 ? 34.557 -19.324 -19.477 1.00 53.28 700 LEU A O 1
ATOM 5678 N N . SER A 1 701 ? 33.421 -21.136 -20.186 1.00 56.88 701 SER A N 1
ATOM 5679 C CA . SER A 1 701 ? 34.392 -21.573 -21.194 1.00 56.88 701 SER A CA 1
ATOM 5680 C C . SER A 1 701 ? 34.137 -21.038 -22.612 1.00 56.88 701 SER A C 1
ATOM 5682 O O . SER A 1 701 ? 34.919 -21.284 -23.519 1.00 56.88 701 SER A O 1
ATOM 5684 N N . ASN A 1 702 ? 33.052 -20.302 -22.850 1.00 54.84 702 ASN A N 1
ATOM 5685 C CA . ASN A 1 702 ? 32.789 -19.706 -24.168 1.00 54.84 702 ASN A CA 1
ATOM 5686 C C . ASN A 1 702 ? 32.757 -18.172 -24.135 1.00 54.84 702 ASN A C 1
ATOM 5688 O O . ASN A 1 702 ? 32.953 -17.527 -25.160 1.00 54.84 702 ASN A O 1
ATOM 5692 N N . SER A 1 703 ? 32.578 -17.570 -22.957 1.00 48.47 703 SER A N 1
ATOM 5693 C CA . SER A 1 703 ? 32.576 -16.111 -22.764 1.00 48.47 703 SER A CA 1
ATOM 5694 C C . SER A 1 703 ? 33.966 -15.460 -22.868 1.00 48.47 703 SER A C 1
ATOM 5696 O O . SER A 1 703 ? 34.056 -14.260 -23.108 1.00 48.47 703 SER A O 1
ATOM 5698 N N . GLN A 1 704 ? 35.054 -16.228 -22.729 1.00 44.38 704 GLN A N 1
ATOM 5699 C CA . GLN A 1 704 ? 36.434 -15.713 -22.771 1.00 44.38 704 GLN A CA 1
ATOM 5700 C C . GLN A 1 704 ? 37.148 -15.917 -24.119 1.00 44.38 704 GLN A C 1
ATOM 5702 O O . GLN A 1 704 ? 38.246 -15.398 -24.305 1.00 44.38 704 GLN A O 1
ATOM 5707 N N . ALA A 1 705 ? 36.542 -16.628 -25.077 1.00 43.91 705 ALA A N 1
ATOM 5708 C CA . ALA A 1 705 ? 37.211 -17.024 -26.319 1.00 43.91 705 ALA A CA 1
ATOM 5709 C C . ALA A 1 705 ? 37.258 -15.935 -27.414 1.00 43.91 705 ALA A C 1
ATOM 5711 O O . ALA A 1 705 ? 37.895 -16.144 -28.440 1.00 43.91 705 ALA A O 1
ATOM 5712 N N . GLY A 1 706 ? 36.608 -14.776 -27.246 1.00 43.12 706 GLY A N 1
ATOM 5713 C CA . GLY A 1 706 ? 36.698 -13.648 -28.193 1.00 43.12 706 GLY A CA 1
ATOM 5714 C C . GLY A 1 706 ? 36.185 -13.918 -29.621 1.00 43.12 706 GLY A C 1
ATOM 5715 O O . GLY A 1 706 ? 36.273 -13.039 -30.478 1.00 43.12 706 GLY A O 1
ATOM 5716 N N . VAL A 1 707 ? 35.638 -15.105 -29.899 1.00 46.91 707 VAL A N 1
ATOM 5717 C CA . VAL A 1 707 ? 35.084 -15.455 -31.208 1.00 46.91 707 VAL A CA 1
ATOM 5718 C C . VAL A 1 707 ? 33.655 -14.933 -31.287 1.00 46.91 707 VAL A C 1
ATOM 5720 O O . VAL A 1 707 ? 32.775 -15.340 -30.534 1.00 46.91 707 VAL A O 1
ATOM 5723 N N . ASN A 1 708 ? 33.432 -14.019 -32.226 1.00 50.22 708 ASN A N 1
ATOM 5724 C CA . ASN A 1 708 ? 32.167 -13.337 -32.476 1.00 50.22 708 ASN A CA 1
ATOM 5725 C C . ASN A 1 708 ? 31.158 -14.280 -33.175 1.00 50.22 708 ASN A C 1
ATOM 5727 O O . ASN A 1 708 ? 30.722 -14.022 -34.297 1.00 50.22 708 ASN A O 1
ATOM 5731 N N . ASN A 1 709 ? 30.830 -15.422 -32.557 1.00 66.81 709 ASN A N 1
ATOM 5732 C CA . ASN A 1 709 ? 29.876 -16.378 -33.113 1.00 66.81 709 ASN A CA 1
ATOM 5733 C C . ASN A 1 709 ? 28.438 -15.964 -32.752 1.00 66.81 709 ASN A C 1
ATOM 5735 O O . ASN A 1 709 ? 27.969 -16.126 -31.624 1.00 66.81 709 ASN A O 1
ATOM 5739 N N . ARG A 1 710 ? 27.737 -15.407 -33.743 1.00 72.88 710 ARG A N 1
ATOM 5740 C CA . ARG A 1 710 ? 26.405 -14.809 -33.592 1.00 72.88 710 ARG A CA 1
ATOM 5741 C C . ARG A 1 710 ? 25.348 -15.795 -33.082 1.00 72.88 710 ARG A C 1
ATOM 5743 O O . ARG A 1 710 ? 24.500 -15.377 -32.295 1.00 72.88 710 ARG A O 1
ATOM 5750 N N . TRP A 1 711 ? 25.379 -17.062 -33.508 1.00 81.69 711 TRP A N 1
ATOM 5751 C CA . TRP A 1 711 ? 24.396 -18.052 -33.048 1.00 81.69 711 TRP A CA 1
ATOM 5752 C C . TRP A 1 711 ? 24.687 -18.504 -31.619 1.00 81.69 711 TRP A C 1
ATOM 5754 O O . TRP A 1 711 ? 23.759 -18.647 -30.829 1.00 81.69 711 TRP A O 1
ATOM 5764 N N . LEU A 1 712 ? 25.963 -18.640 -31.250 1.00 78.69 712 LEU A N 1
ATOM 5765 C CA . LEU A 1 712 ? 26.357 -19.033 -29.898 1.00 78.69 712 LEU A CA 1
ATOM 5766 C C . LEU A 1 712 ? 25.970 -17.964 -28.869 1.00 78.69 712 LEU A C 1
ATOM 5768 O O . LEU A 1 712 ? 25.438 -18.299 -27.816 1.00 78.69 712 LEU A O 1
ATOM 5772 N N . ASN A 1 713 ? 26.160 -16.681 -29.195 1.00 75.75 713 ASN A N 1
ATOM 5773 C CA . ASN A 1 713 ? 25.727 -15.575 -28.334 1.00 75.75 713 ASN A CA 1
ATOM 5774 C C . ASN A 1 713 ? 24.202 -15.573 -28.140 1.00 75.75 713 ASN A C 1
ATOM 5776 O O . ASN A 1 713 ? 23.721 -15.414 -27.023 1.00 75.75 713 ASN A O 1
ATOM 5780 N N . MET A 1 714 ? 23.436 -15.795 -29.214 1.00 81.12 714 MET A N 1
ATOM 5781 C CA . MET A 1 714 ? 21.976 -15.905 -29.131 1.00 81.12 714 MET A CA 1
ATOM 5782 C C . MET A 1 714 ? 21.550 -17.091 -28.256 1.00 81.12 714 MET A C 1
ATOM 5784 O O . MET A 1 714 ? 20.698 -16.929 -27.385 1.00 81.12 714 MET A O 1
ATOM 5788 N N . LEU A 1 715 ? 22.180 -18.253 -28.445 1.00 83.50 715 LEU A N 1
ATOM 5789 C CA . LEU A 1 715 ? 21.909 -19.457 -27.663 1.00 83.50 715 LEU A CA 1
ATOM 5790 C C . LEU A 1 715 ? 22.252 -19.271 -26.181 1.00 83.50 715 LEU A C 1
ATOM 5792 O O . LEU A 1 715 ? 21.510 -19.725 -25.318 1.00 83.50 715 LEU A O 1
ATOM 5796 N N . GLN A 1 716 ? 23.346 -18.573 -25.868 1.00 78.88 716 GLN A N 1
ATOM 5797 C CA . GLN A 1 716 ? 23.716 -18.259 -24.488 1.00 78.88 716 GLN A CA 1
ATOM 5798 C C . GLN A 1 716 ? 22.683 -17.360 -23.806 1.00 78.88 716 GLN A C 1
ATOM 5800 O O . GLN A 1 716 ? 22.367 -17.580 -22.641 1.00 78.88 716 GLN A O 1
ATOM 5805 N N . GLU A 1 717 ? 22.146 -16.362 -24.506 1.00 78.31 717 GLU A N 1
ATOM 5806 C CA . GLU A 1 717 ? 21.098 -15.493 -23.961 1.00 78.31 717 GLU A CA 1
ATOM 5807 C C . GLU A 1 717 ? 19.788 -16.256 -23.718 1.00 78.31 717 GLU A C 1
ATOM 5809 O O . GLU A 1 717 ? 19.155 -16.076 -22.673 1.00 78.31 717 GLU A O 1
ATOM 5814 N N . VAL A 1 718 ? 19.416 -17.152 -24.640 1.00 82.50 718 VAL A N 1
ATOM 5815 C CA . VAL A 1 718 ? 18.291 -18.084 -24.463 1.00 82.50 718 VAL A CA 1
ATOM 5816 C C . VAL A 1 718 ? 18.531 -18.968 -23.241 1.00 82.50 718 VAL A C 1
ATOM 5818 O O . VAL A 1 718 ? 17.714 -18.977 -22.329 1.00 82.50 718 VAL A O 1
ATOM 5821 N N . ALA A 1 719 ? 19.681 -19.635 -23.156 1.00 81.12 719 ALA A N 1
ATOM 5822 C CA . ALA A 1 719 ? 19.990 -20.561 -22.071 1.00 81.12 719 ALA A CA 1
ATOM 5823 C C . ALA A 1 719 ? 20.087 -19.883 -20.695 1.00 81.12 719 ALA A C 1
ATOM 5825 O O . ALA A 1 719 ? 19.679 -20.468 -19.698 1.00 81.12 719 ALA A O 1
ATOM 5826 N N . LYS A 1 720 ? 20.589 -18.642 -20.607 1.00 76.69 720 LYS A N 1
ATOM 5827 C CA . LYS A 1 720 ? 20.576 -17.866 -19.350 1.00 76.69 720 LYS A CA 1
ATOM 5828 C C . LYS A 1 720 ? 19.152 -17.556 -18.900 1.00 76.69 720 LYS A C 1
ATOM 5830 O O . LYS A 1 720 ? 18.836 -17.686 -17.720 1.00 76.69 720 LYS A O 1
ATOM 5835 N N . THR A 1 721 ? 18.312 -17.117 -19.836 1.00 73.25 721 THR A N 1
ATOM 5836 C CA . THR A 1 721 ? 16.910 -16.790 -19.549 1.00 73.25 721 THR A CA 1
ATOM 5837 C C . THR A 1 721 ? 16.164 -18.046 -19.108 1.00 73.25 721 THR A C 1
ATOM 5839 O O . THR A 1 721 ? 15.484 -18.031 -18.084 1.00 73.25 721 THR A O 1
ATOM 5842 N N . ASP A 1 722 ? 16.385 -19.148 -19.821 1.00 80.62 722 ASP A N 1
ATOM 5843 C CA . ASP A 1 722 ? 15.829 -20.459 -19.520 1.00 80.62 722 ASP A CA 1
ATOM 5844 C C . ASP A 1 722 ? 16.238 -20.968 -18.135 1.00 80.62 722 ASP A C 1
ATOM 5846 O O . ASP A 1 722 ? 15.385 -21.277 -17.306 1.00 80.62 722 ASP A O 1
ATOM 5850 N N . PHE A 1 723 ? 17.539 -20.934 -17.833 1.00 75.62 723 PHE A N 1
ATOM 5851 C CA . PHE A 1 723 ? 18.081 -21.327 -16.536 1.00 75.62 723 PHE A CA 1
ATOM 5852 C C . PHE A 1 723 ? 17.392 -20.585 -15.387 1.00 75.62 723 PHE A C 1
ATOM 5854 O O . PHE A 1 723 ? 17.018 -21.200 -14.391 1.00 75.62 723 PHE A O 1
ATOM 5861 N N . ASN A 1 724 ? 17.168 -19.276 -15.532 1.00 74.25 724 ASN A N 1
ATOM 5862 C CA . ASN A 1 724 ? 16.487 -18.475 -14.516 1.00 74.25 724 ASN A CA 1
ATOM 5863 C C . ASN A 1 724 ? 15.006 -18.868 -14.361 1.00 74.25 724 ASN A C 1
ATOM 5865 O O . ASN A 1 724 ? 14.490 -18.914 -13.240 1.00 74.25 724 ASN A O 1
ATOM 5869 N N . LEU A 1 725 ? 14.316 -19.172 -15.467 1.00 76.00 725 LEU A N 1
ATOM 5870 C CA . LEU A 1 725 ? 12.920 -19.624 -15.451 1.00 76.00 725 LEU A CA 1
ATOM 5871 C C . LEU A 1 725 ? 12.781 -20.998 -14.782 1.00 76.00 725 LEU A C 1
ATOM 5873 O O . LEU A 1 725 ? 11.949 -21.161 -13.885 1.00 76.00 725 LEU A O 1
ATOM 5877 N N . VAL A 1 726 ? 13.622 -21.958 -15.167 1.00 76.56 726 VAL A N 1
ATOM 5878 C CA . VAL A 1 726 ? 13.645 -23.322 -14.614 1.00 76.56 726 VAL A CA 1
ATOM 5879 C C . VAL A 1 726 ? 14.071 -23.310 -13.147 1.00 76.56 726 VAL A C 1
ATOM 5881 O O . VAL A 1 726 ? 13.445 -23.952 -12.304 1.00 76.56 726 VAL A O 1
ATOM 5884 N N . GLN A 1 727 ? 15.065 -22.494 -12.790 1.00 76.31 727 GLN A N 1
ATOM 5885 C CA . GLN A 1 727 ? 15.449 -22.289 -11.398 1.00 76.31 727 GLN A CA 1
ATOM 5886 C C . GLN A 1 727 ? 14.272 -21.742 -10.582 1.00 76.31 727 GLN A C 1
ATOM 5888 O O . GLN A 1 727 ? 13.995 -22.258 -9.499 1.00 76.31 727 GLN A O 1
ATOM 5893 N N . SER A 1 728 ? 13.553 -20.730 -11.077 1.00 74.00 728 SER A N 1
ATOM 5894 C CA . SER A 1 728 ? 12.364 -20.192 -10.400 1.00 74.00 728 SER A CA 1
ATOM 5895 C C . SER A 1 728 ? 11.288 -21.262 -10.190 1.00 74.00 728 SER A C 1
ATOM 5897 O O . SER A 1 728 ? 10.692 -21.330 -9.112 1.00 74.00 728 SER A O 1
ATOM 5899 N N . LEU A 1 729 ? 11.070 -22.126 -11.184 1.00 77.56 729 LEU A N 1
ATOM 5900 C CA . LEU A 1 729 ? 10.143 -23.250 -11.087 1.00 77.56 729 LEU A CA 1
ATOM 5901 C C . LEU A 1 729 ? 10.550 -24.231 -9.978 1.00 77.56 729 LEU A C 1
ATOM 5903 O O . LEU A 1 729 ? 9.742 -24.512 -9.094 1.00 77.56 729 LEU A O 1
ATOM 5907 N N . HIS A 1 730 ? 11.809 -24.668 -9.950 1.00 78.75 730 HIS A N 1
ATOM 5908 C CA . HIS A 1 730 ? 12.300 -25.581 -8.914 1.00 78.75 730 HIS A CA 1
ATOM 5909 C C . HIS A 1 730 ? 12.190 -24.997 -7.505 1.00 78.75 730 HIS A C 1
ATOM 5911 O O . HIS A 1 730 ? 11.899 -25.723 -6.557 1.00 78.75 730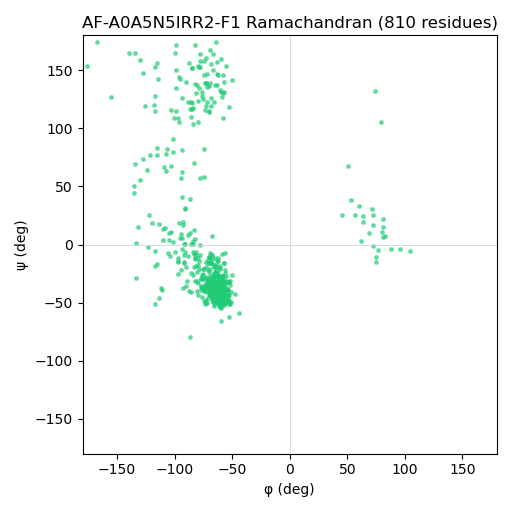 HIS A O 1
ATOM 5917 N N . HIS A 1 731 ? 12.356 -23.681 -7.344 1.00 71.12 731 HIS A N 1
ATOM 5918 C CA . HIS A 1 731 ? 12.102 -23.038 -6.055 1.00 71.12 731 HIS A CA 1
ATOM 5919 C C . HIS A 1 731 ? 10.640 -23.195 -5.628 1.00 71.12 731 HIS A C 1
ATOM 5921 O O . HIS A 1 731 ? 10.386 -23.545 -4.476 1.00 71.12 731 HIS A O 1
ATOM 5927 N N . LYS A 1 732 ? 9.679 -22.996 -6.540 1.00 73.00 732 LYS A N 1
ATOM 5928 C CA . LYS A 1 732 ? 8.247 -23.196 -6.247 1.00 73.00 732 LYS A CA 1
ATOM 5929 C C . LYS A 1 732 ? 7.965 -24.648 -5.837 1.00 73.00 732 LYS A C 1
ATOM 5931 O O . LYS A 1 732 ? 7.280 -24.879 -4.840 1.00 73.00 732 LYS A O 1
ATOM 5936 N N . GLU A 1 733 ? 8.557 -25.609 -6.541 1.00 82.50 733 GLU A N 1
ATOM 5937 C CA . GLU A 1 733 ? 8.412 -27.048 -6.270 1.00 82.50 733 GLU A CA 1
ATOM 5938 C C . GLU A 1 733 ? 8.983 -27.437 -4.896 1.00 82.50 733 GLU A C 1
ATOM 5940 O O . GLU A 1 733 ? 8.311 -28.106 -4.108 1.00 82.50 733 GLU A O 1
ATOM 5945 N N . ILE A 1 734 ? 10.180 -26.949 -4.550 1.00 77.69 734 ILE A N 1
ATOM 5946 C CA . ILE A 1 734 ? 10.810 -27.185 -3.240 1.00 77.69 734 ILE A CA 1
ATOM 5947 C C . ILE A 1 734 ? 9.950 -26.629 -2.103 1.00 77.69 734 ILE A C 1
ATOM 5949 O O . ILE A 1 734 ? 9.808 -27.283 -1.065 1.00 77.69 734 ILE A O 1
ATOM 5953 N N . VAL A 1 735 ? 9.362 -25.441 -2.275 1.00 74.31 735 VAL A N 1
ATOM 5954 C CA . VAL A 1 735 ? 8.460 -24.847 -1.274 1.00 74.31 735 VAL A CA 1
ATOM 5955 C C . VAL A 1 735 ? 7.226 -25.726 -1.077 1.00 74.31 735 VAL A C 1
ATOM 5957 O O . VAL A 1 735 ? 6.854 -26.013 0.064 1.00 74.31 735 VAL A O 1
ATOM 5960 N N . GLN A 1 736 ? 6.622 -26.202 -2.167 1.00 81.38 736 GLN A N 1
ATOM 5961 C CA . GLN A 1 736 ? 5.462 -27.091 -2.117 1.00 81.38 736 GLN A CA 1
ATOM 5962 C C . GLN A 1 736 ? 5.783 -28.415 -1.412 1.00 81.38 736 GLN A C 1
ATOM 5964 O O . GLN A 1 736 ? 5.033 -28.831 -0.525 1.00 81.38 736 GLN A O 1
ATOM 5969 N N . ILE A 1 737 ? 6.919 -29.037 -1.734 1.00 83.75 737 ILE A N 1
ATOM 5970 C CA . ILE A 1 737 ? 7.391 -30.260 -1.070 1.00 83.75 737 ILE A CA 1
ATOM 5971 C C . ILE A 1 737 ? 7.681 -30.024 0.408 1.00 83.75 737 ILE A C 1
ATOM 5973 O O . ILE A 1 737 ? 7.253 -30.810 1.251 1.00 83.75 737 ILE A O 1
ATOM 5977 N N . SER A 1 738 ? 8.362 -28.929 0.743 1.00 82.56 738 SER A N 1
ATOM 5978 C CA . SER A 1 738 ? 8.708 -28.601 2.129 1.00 82.56 738 SER A CA 1
ATOM 5979 C C . SER A 1 738 ? 7.462 -28.352 2.975 1.00 82.56 738 SER A C 1
ATOM 5981 O O . SER A 1 738 ? 7.416 -28.740 4.143 1.00 82.56 738 SER A O 1
ATOM 5983 N N . LYS A 1 739 ? 6.437 -27.721 2.393 1.00 82.50 739 LYS A N 1
ATOM 5984 C CA . LYS A 1 739 ? 5.135 -27.529 3.036 1.00 82.50 739 LYS A CA 1
ATOM 5985 C C . LYS A 1 739 ? 4.434 -28.867 3.263 1.00 82.50 739 LYS A C 1
ATOM 5987 O O . LYS A 1 739 ? 4.086 -29.163 4.403 1.00 82.50 739 LYS A O 1
ATOM 5992 N N . TRP A 1 740 ? 4.296 -29.679 2.214 1.00 91.25 740 TRP A N 1
ATOM 5993 C CA . TRP A 1 740 ? 3.692 -31.012 2.300 1.00 91.25 740 TRP A CA 1
ATOM 5994 C C . TRP A 1 740 ? 4.371 -31.876 3.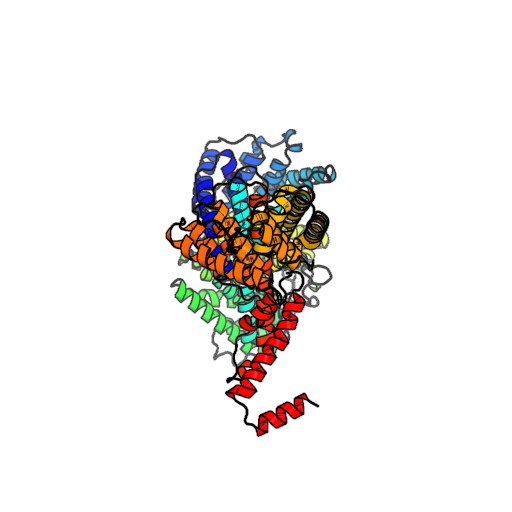373 1.00 91.25 740 TRP A C 1
ATOM 5996 O O . TRP A 1 740 ? 3.697 -32.471 4.211 1.00 91.25 740 TRP A O 1
ATOM 6006 N N . TRP A 1 741 ? 5.706 -31.883 3.403 1.00 90.25 741 TRP A N 1
ATOM 6007 C CA . TRP A 1 741 ? 6.482 -32.644 4.378 1.00 90.25 741 TRP A CA 1
ATOM 6008 C C . TRP A 1 741 ? 6.246 -32.174 5.823 1.00 90.25 741 TRP A C 1
ATOM 6010 O O . TRP A 1 741 ? 6.045 -32.993 6.719 1.00 90.25 741 TRP A O 1
ATOM 6020 N N . LYS A 1 742 ? 6.197 -30.854 6.057 1.00 85.38 742 LYS A N 1
ATOM 6021 C CA . LYS A 1 742 ? 5.897 -30.278 7.382 1.00 85.38 742 LYS A CA 1
ATOM 6022 C C . LYS A 1 742 ? 4.475 -30.592 7.850 1.00 85.38 742 LYS A C 1
ATOM 6024 O O . LYS A 1 742 ? 4.281 -30.876 9.030 1.00 85.38 742 LYS A O 1
ATOM 6029 N N . GLU A 1 743 ? 3.497 -30.531 6.950 1.00 88.56 743 GLU A N 1
ATOM 6030 C CA . GLU A 1 743 ? 2.087 -30.825 7.249 1.00 88.56 743 GLU A CA 1
ATOM 6031 C C . GLU A 1 743 ? 1.860 -32.299 7.598 1.00 88.56 743 GLU A C 1
ATOM 6033 O O . GLU A 1 743 ? 1.004 -32.605 8.425 1.00 88.56 743 GLU A O 1
ATOM 6038 N N . LEU A 1 744 ? 2.667 -33.202 7.036 1.00 88.75 744 LEU A N 1
ATOM 6039 C CA . LEU A 1 744 ? 2.620 -34.631 7.341 1.00 88.75 744 LEU A CA 1
ATOM 6040 C C . LEU A 1 744 ? 3.007 -34.944 8.801 1.00 88.75 744 LEU A C 1
ATOM 6042 O O . LEU A 1 744 ? 2.612 -35.976 9.335 1.00 88.75 744 LEU A O 1
ATOM 6046 N N . GLY A 1 745 ? 3.780 -34.069 9.457 1.00 86.25 745 GLY A N 1
ATOM 6047 C CA . GLY A 1 745 ? 4.078 -34.138 10.893 1.00 86.25 745 GLY A CA 1
ATOM 6048 C C . GLY A 1 745 ? 5.035 -35.254 11.336 1.00 86.25 745 GLY A C 1
ATOM 6049 O O . GLY A 1 745 ? 5.376 -35.313 12.518 1.00 86.25 745 GLY A O 1
ATOM 6050 N N . LEU A 1 746 ? 5.520 -36.100 10.418 1.00 84.06 746 LEU A N 1
ATOM 6051 C CA . LEU A 1 746 ? 6.342 -37.277 10.740 1.00 84.06 746 LEU A CA 1
ATOM 6052 C C . LEU A 1 746 ? 7.658 -36.941 11.445 1.00 84.06 746 LEU A C 1
ATOM 6054 O O . LEU A 1 746 ? 8.113 -37.722 12.271 1.00 84.06 746 LEU A O 1
ATOM 6058 N N . THR A 1 747 ? 8.245 -35.773 11.189 1.00 78.62 747 THR A N 1
ATOM 6059 C CA . THR A 1 747 ? 9.508 -35.346 11.818 1.00 78.62 747 THR A CA 1
ATOM 6060 C C . THR A 1 747 ? 9.397 -35.154 13.332 1.00 78.62 747 THR A C 1
ATOM 6062 O O . THR A 1 747 ? 10.393 -35.258 14.048 1.00 78.62 747 THR A O 1
ATOM 6065 N N . ARG A 1 748 ? 8.188 -34.900 13.854 1.00 81.31 748 ARG A N 1
ATOM 6066 C CA . ARG A 1 748 ? 7.944 -34.795 15.303 1.00 81.31 748 ARG A CA 1
ATOM 6067 C C . ARG A 1 748 ? 7.903 -36.164 15.977 1.00 81.31 748 ARG A C 1
ATOM 6069 O O . ARG A 1 748 ? 8.378 -36.293 17.107 1.00 81.31 748 ARG A O 1
ATOM 6076 N N . GLU A 1 749 ? 7.364 -37.149 15.267 1.00 85.69 749 GLU A N 1
ATOM 6077 C CA . GLU A 1 749 ? 7.123 -38.506 15.760 1.00 85.69 749 GLU A CA 1
ATOM 6078 C C . GLU A 1 749 ? 8.348 -39.414 15.558 1.00 85.69 749 GLU A C 1
ATOM 6080 O O . GLU A 1 749 ? 8.722 -40.176 16.447 1.00 85.69 749 GLU A O 1
ATOM 6085 N N . LEU A 1 750 ? 9.032 -39.292 14.417 1.00 87.38 750 LEU A N 1
ATOM 6086 C CA . LEU A 1 750 ? 10.122 -40.170 13.981 1.00 87.38 750 LEU A CA 1
ATOM 6087 C C . LEU A 1 750 ? 11.478 -39.463 14.075 1.00 87.38 750 LEU A C 1
ATOM 6089 O O . LEU A 1 750 ? 12.171 -39.258 13.084 1.00 87.38 750 LEU A O 1
ATOM 6093 N N . LYS A 1 751 ? 11.882 -39.098 15.298 1.00 85.81 751 LYS A N 1
ATOM 6094 C CA . LYS A 1 751 ? 13.121 -38.330 15.561 1.00 85.81 751 LYS A CA 1
ATOM 6095 C C . LYS A 1 751 ? 14.424 -39.031 15.153 1.00 85.81 751 LYS A C 1
ATOM 6097 O O . LYS A 1 751 ? 15.472 -38.392 15.159 1.00 85.81 751 LYS A O 1
ATOM 6102 N N . PHE A 1 752 ? 14.378 -40.335 14.885 1.00 85.38 752 PHE A N 1
ATOM 6103 C CA . PHE A 1 752 ? 15.534 -41.114 14.438 1.00 85.38 752 PHE A CA 1
ATOM 6104 C C . PHE A 1 752 ? 15.774 -41.011 12.925 1.00 85.38 752 PHE A C 1
ATOM 6106 O O . PHE A 1 752 ? 16.874 -41.318 12.477 1.00 85.38 752 PHE A O 1
ATOM 6113 N N . ALA A 1 753 ? 14.763 -40.609 12.148 1.00 86.50 753 ALA A N 1
ATOM 6114 C CA . ALA A 1 753 ? 14.837 -40.565 10.695 1.00 86.50 753 ALA A CA 1
ATOM 6115 C C . ALA A 1 753 ? 15.459 -39.258 10.188 1.00 86.50 753 ALA A C 1
ATOM 6117 O O . ALA A 1 753 ? 15.352 -38.203 10.822 1.00 86.50 753 ALA A O 1
ATOM 6118 N N . ARG A 1 754 ? 16.096 -39.325 9.018 1.00 87.12 754 ARG A N 1
ATOM 6119 C CA . ARG A 1 754 ? 16.653 -38.170 8.307 1.00 87.12 754 ARG A CA 1
ATOM 6120 C C . ARG A 1 754 ? 15.526 -37.228 7.873 1.00 87.12 754 ARG A C 1
ATOM 6122 O O . ARG A 1 754 ? 14.503 -37.661 7.352 1.00 87.12 754 ARG A O 1
ATOM 6129 N N . ASP A 1 755 ? 15.750 -35.927 8.041 1.00 87.19 755 ASP A N 1
ATOM 6130 C CA . ASP A 1 755 ? 14.831 -34.855 7.639 1.00 87.19 755 ASP A CA 1
ATOM 6131 C C . ASP A 1 755 ? 15.472 -34.006 6.531 1.00 87.19 755 ASP A C 1
ATOM 6133 O O . ASP A 1 755 ? 16.028 -32.936 6.777 1.00 87.19 755 ASP A O 1
ATOM 6137 N N . GLU A 1 756 ? 15.468 -34.528 5.300 1.00 88.38 756 GLU A N 1
ATOM 6138 C CA . GLU A 1 756 ? 16.157 -33.907 4.158 1.00 88.38 756 GLU A CA 1
ATOM 6139 C C . GLU A 1 756 ? 15.248 -33.766 2.912 1.00 88.38 756 GLU A C 1
ATOM 6141 O O . GLU A 1 756 ? 15.620 -34.213 1.823 1.00 88.38 756 GLU A O 1
ATOM 6146 N N . PRO A 1 757 ? 14.074 -33.106 3.000 1.00 85.00 757 PRO A N 1
ATOM 6147 C CA . PRO A 1 757 ? 13.112 -33.014 1.892 1.00 85.00 757 PRO A CA 1
ATOM 6148 C C . PRO A 1 757 ? 13.679 -32.397 0.609 1.00 85.00 757 PRO A C 1
ATOM 6150 O O . PRO A 1 757 ? 13.293 -32.786 -0.493 1.00 85.00 757 PRO A O 1
ATOM 6153 N N . VAL A 1 758 ? 14.645 -31.483 0.728 1.00 84.31 758 VAL A N 1
ATOM 6154 C CA . VAL A 1 758 ? 15.334 -30.891 -0.429 1.00 84.31 758 VAL A CA 1
ATOM 6155 C C . VAL A 1 758 ? 16.202 -31.925 -1.148 1.00 84.31 758 VAL A C 1
ATOM 6157 O O . VAL A 1 758 ? 16.210 -31.980 -2.374 1.00 84.31 758 VAL A O 1
ATOM 6160 N N . LYS A 1 759 ? 16.906 -32.785 -0.405 1.00 87.44 759 LYS A N 1
ATOM 6161 C CA . LYS A 1 759 ? 17.745 -33.844 -0.981 1.00 87.44 759 LYS A CA 1
ATOM 6162 C C . LYS A 1 759 ? 16.906 -34.875 -1.727 1.00 87.44 759 LYS A C 1
ATOM 6164 O O . LYS A 1 759 ? 17.304 -35.335 -2.791 1.00 87.44 759 LYS A O 1
ATOM 6169 N N . TRP A 1 760 ? 15.741 -35.219 -1.191 1.00 91.69 760 TRP A N 1
ATOM 6170 C CA . TRP A 1 760 ? 14.809 -36.136 -1.847 1.00 91.69 760 TRP A CA 1
ATOM 6171 C C . TRP A 1 760 ? 14.225 -35.527 -3.119 1.00 91.69 760 TRP A C 1
ATOM 6173 O O . TRP A 1 760 ? 14.143 -36.199 -4.142 1.00 91.69 760 TRP A O 1
ATOM 6183 N N . TYR A 1 761 ? 13.916 -34.232 -3.090 1.00 92.88 761 TYR A N 1
ATOM 6184 C CA . TYR A 1 761 ? 13.490 -33.496 -4.273 1.00 92.88 761 TYR A CA 1
ATOM 6185 C C . TYR A 1 761 ? 14.575 -33.435 -5.369 1.00 92.88 761 TYR A C 1
ATOM 6187 O O . TYR A 1 761 ? 14.251 -33.545 -6.551 1.00 92.88 761 TYR A O 1
ATOM 6195 N N . ILE A 1 762 ? 15.861 -33.318 -5.004 1.00 88.81 762 ILE A N 1
ATOM 6196 C CA . ILE A 1 762 ? 16.973 -33.311 -5.976 1.00 88.81 762 ILE A CA 1
ATOM 6197 C C . ILE A 1 762 ? 16.966 -34.577 -6.847 1.00 88.81 762 ILE A C 1
ATOM 6199 O O . ILE A 1 762 ? 17.268 -34.475 -8.034 1.00 88.81 762 ILE A O 1
ATOM 6203 N N . TRP A 1 763 ? 16.575 -35.738 -6.310 1.00 91.69 763 TRP A N 1
ATOM 6204 C CA . TRP A 1 763 ? 16.414 -36.957 -7.112 1.00 91.69 763 TRP A CA 1
ATOM 6205 C C . TRP A 1 763 ? 15.334 -36.807 -8.178 1.00 91.69 763 TRP A C 1
ATOM 6207 O O . TRP A 1 763 ? 15.595 -37.071 -9.347 1.00 91.69 763 TRP A O 1
ATOM 6217 N N . SER A 1 764 ? 14.147 -36.331 -7.800 1.00 93.44 764 SER A N 1
ATOM 6218 C CA . SER A 1 764 ? 13.056 -36.093 -8.750 1.00 93.44 764 SER A CA 1
ATOM 6219 C C . SER A 1 764 ? 13.458 -35.094 -9.830 1.00 93.44 764 SER A C 1
ATOM 6221 O O . SER A 1 764 ? 13.182 -35.318 -11.004 1.00 93.44 764 SER A O 1
ATOM 6223 N N . MET A 1 765 ? 14.154 -34.022 -9.444 1.00 90.31 765 MET A N 1
ATOM 6224 C CA . MET A 1 765 ? 14.670 -33.016 -10.372 1.00 90.31 765 MET A CA 1
ATOM 6225 C C . MET A 1 765 ? 15.712 -33.594 -11.338 1.00 90.31 765 MET A C 1
ATOM 6227 O O . MET A 1 765 ? 15.656 -33.320 -12.532 1.00 90.31 765 MET A O 1
ATOM 6231 N N . ALA A 1 766 ? 16.618 -34.444 -10.849 1.00 88.31 766 ALA A N 1
ATOM 6232 C CA . ALA A 1 766 ? 17.626 -35.104 -11.674 1.00 88.31 766 ALA A CA 1
ATOM 6233 C C . ALA A 1 766 ? 17.038 -36.164 -12.623 1.00 88.31 766 ALA A C 1
ATOM 6235 O O . ALA A 1 766 ? 17.580 -36.374 -13.706 1.00 88.31 766 ALA A O 1
ATOM 6236 N N . CYS A 1 767 ? 15.960 -36.844 -12.223 1.00 88.12 767 CYS A N 1
ATOM 6237 C CA . CYS A 1 767 ? 15.297 -37.865 -13.037 1.00 88.12 767 CYS A CA 1
ATOM 6238 C C . CYS A 1 767 ? 14.322 -37.281 -14.069 1.00 88.12 767 CYS A C 1
ATOM 6240 O O . CYS A 1 767 ? 14.129 -37.884 -15.121 1.00 88.12 767 CYS A O 1
ATOM 6242 N N . LEU A 1 768 ? 13.693 -36.142 -13.766 1.00 90.31 768 LEU A N 1
ATOM 6243 C CA . LEU A 1 768 ? 12.684 -35.487 -14.602 1.00 90.31 768 LEU A CA 1
ATOM 6244 C C . LEU A 1 768 ? 13.157 -34.075 -14.957 1.00 90.31 768 LEU A C 1
ATOM 6246 O O . LEU A 1 768 ? 12.720 -33.080 -14.369 1.00 90.31 768 LEU A O 1
ATOM 6250 N N . THR A 1 769 ? 14.085 -34.014 -15.909 1.00 84.62 769 THR A N 1
ATOM 6251 C CA . THR A 1 769 ? 14.799 -32.787 -16.283 1.00 84.62 769 THR A CA 1
ATOM 6252 C C . THR A 1 769 ? 13.965 -31.812 -17.113 1.00 84.62 769 THR A C 1
ATOM 6254 O O . THR A 1 769 ? 14.287 -30.630 -17.126 1.00 84.62 769 THR A O 1
ATOM 6257 N N . ASP A 1 770 ? 12.898 -32.273 -17.777 1.00 84.12 770 ASP A N 1
ATOM 6258 C CA . ASP A 1 770 ? 11.974 -31.408 -18.524 1.00 84.12 770 ASP A CA 1
ATOM 6259 C C . ASP A 1 770 ? 11.171 -30.521 -17.551 1.00 84.12 770 ASP A C 1
ATOM 6261 O O . ASP A 1 770 ? 10.415 -31.047 -16.723 1.00 84.12 770 ASP A O 1
ATOM 6265 N N . PRO A 1 771 ? 11.275 -29.182 -17.628 1.00 81.44 771 PRO A N 1
ATOM 6266 C CA . PRO A 1 771 ? 10.533 -28.269 -16.764 1.00 81.44 771 PRO A CA 1
ATOM 6267 C C . PRO A 1 771 ? 9.015 -28.463 -16.792 1.00 81.44 771 PRO A C 1
ATOM 6269 O O . PRO A 1 771 ? 8.375 -28.209 -15.770 1.00 81.44 771 PRO A O 1
ATOM 6272 N N . ASN A 1 772 ? 8.438 -28.964 -17.886 1.00 82.81 772 ASN A N 1
ATOM 6273 C CA . ASN A 1 772 ? 6.997 -29.208 -18.002 1.00 82.81 772 ASN A CA 1
ATOM 6274 C C . ASN A 1 772 ? 6.489 -30.298 -17.045 1.00 82.81 772 ASN A C 1
ATOM 6276 O O . ASN A 1 772 ? 5.305 -30.316 -16.718 1.00 82.81 772 ASN A O 1
ATOM 6280 N N . LEU A 1 773 ? 7.380 -31.148 -16.526 1.00 89.12 773 LEU A N 1
ATOM 6281 C CA . LEU A 1 773 ? 7.067 -32.248 -15.606 1.00 89.12 773 LEU A CA 1
ATOM 6282 C C . LEU A 1 773 ? 7.046 -31.815 -14.129 1.00 89.12 773 LEU A C 1
ATOM 6284 O O . LEU A 1 773 ? 7.562 -32.499 -13.240 1.00 89.12 773 LEU A O 1
ATOM 6288 N N . SER A 1 774 ? 6.515 -30.620 -13.865 1.00 87.94 774 SER A N 1
ATOM 6289 C CA . SER A 1 774 ? 6.536 -30.000 -12.536 1.00 87.94 774 SER A CA 1
ATOM 6290 C C . SER A 1 774 ? 5.763 -30.809 -11.497 1.00 87.94 774 SER A C 1
ATOM 6292 O O . SER A 1 774 ? 6.275 -31.123 -10.417 1.00 87.94 774 SER A O 1
ATOM 6294 N N . GLU A 1 775 ? 4.542 -31.203 -11.848 1.00 87.50 775 GLU A N 1
ATOM 6295 C CA . GLU A 1 775 ? 3.682 -31.970 -10.954 1.00 87.50 775 GLU A CA 1
ATOM 6296 C C . GLU A 1 775 ? 4.249 -33.376 -10.738 1.00 87.50 775 GLU A C 1
ATOM 6298 O O . GLU A 1 775 ? 4.281 -33.872 -9.614 1.00 87.50 775 GLU A O 1
ATOM 6303 N N . GLU A 1 776 ? 4.789 -33.999 -11.782 1.00 95.12 776 GLU A N 1
ATOM 6304 C CA . GLU A 1 776 ? 5.434 -35.306 -11.727 1.00 95.12 776 GLU A CA 1
ATOM 6305 C C . GLU A 1 776 ? 6.656 -35.283 -10.805 1.00 95.12 776 GLU A C 1
ATOM 6307 O O . GLU A 1 776 ? 6.812 -36.198 -9.995 1.00 95.12 776 GLU A O 1
ATOM 6312 N N . ARG A 1 777 ? 7.482 -34.224 -10.838 1.00 95.75 777 ARG A N 1
ATOM 6313 C CA . ARG A 1 777 ? 8.590 -34.042 -9.880 1.00 95.75 777 ARG A CA 1
ATOM 6314 C C . ARG A 1 777 ? 8.091 -33.978 -8.445 1.00 95.75 777 ARG A C 1
ATOM 6316 O O . ARG A 1 777 ? 8.664 -34.616 -7.554 1.00 95.75 777 ARG A O 1
ATOM 6323 N N . ILE A 1 778 ? 7.021 -33.227 -8.202 1.00 92.56 778 ILE A N 1
ATOM 6324 C CA . ILE A 1 778 ? 6.426 -33.111 -6.869 1.00 92.56 778 ILE A CA 1
ATOM 6325 C C . ILE A 1 778 ? 5.889 -34.473 -6.412 1.00 92.56 778 ILE A C 1
ATOM 6327 O O . ILE A 1 778 ? 6.162 -34.910 -5.292 1.00 92.56 778 ILE A O 1
ATOM 6331 N N . GLN A 1 779 ? 5.157 -35.176 -7.271 1.00 95.44 779 GLN A N 1
ATOM 6332 C CA . GLN A 1 779 ? 4.574 -36.471 -6.933 1.00 95.44 779 GLN A CA 1
ATOM 6333 C C . GLN A 1 779 ? 5.633 -37.557 -6.751 1.00 95.44 779 GLN A C 1
ATOM 6335 O O . GLN A 1 779 ? 5.498 -38.337 -5.815 1.00 95.44 779 GLN A O 1
ATOM 6340 N N . LEU A 1 780 ? 6.701 -37.575 -7.556 1.00 96.38 780 LEU A N 1
ATOM 6341 C CA . LEU A 1 780 ? 7.822 -38.516 -7.440 1.00 96.38 780 LEU A CA 1
ATOM 6342 C C . LEU A 1 780 ? 8.645 -38.291 -6.165 1.00 96.38 780 LEU A C 1
ATOM 6344 O O . LEU A 1 780 ? 9.151 -39.244 -5.573 1.00 96.38 780 LEU A O 1
ATOM 6348 N N . THR A 1 781 ? 8.719 -37.050 -5.682 1.00 96.25 781 THR A N 1
ATOM 6349 C CA . THR A 1 781 ? 9.448 -36.743 -4.444 1.00 96.25 781 THR A CA 1
ATOM 6350 C C . THR A 1 781 ? 8.823 -37.431 -3.235 1.00 96.25 781 THR A C 1
ATOM 6352 O O . THR A 1 781 ? 9.542 -37.899 -2.360 1.00 96.25 781 THR A O 1
ATOM 6355 N N . LYS A 1 782 ? 7.492 -37.560 -3.190 1.00 94.75 782 LYS A N 1
ATOM 6356 C CA . LYS A 1 782 ? 6.782 -38.158 -2.051 1.00 94.75 782 LYS A CA 1
ATOM 6357 C C . LYS A 1 782 ? 7.188 -39.615 -1.772 1.00 94.75 782 LYS A C 1
ATOM 6359 O O . LYS A 1 782 ? 7.590 -39.885 -0.640 1.00 94.75 782 LYS A O 1
ATOM 6364 N N . PRO A 1 783 ? 7.119 -40.564 -2.730 1.00 95.31 783 PRO A N 1
ATOM 6365 C CA . PRO A 1 783 ? 7.586 -41.924 -2.502 1.00 95.31 783 PRO A CA 1
ATOM 6366 C C . PRO A 1 783 ? 9.096 -41.981 -2.245 1.00 95.31 783 PRO A C 1
ATOM 6368 O O . PRO A 1 783 ? 9.507 -42.792 -1.423 1.00 95.31 783 PRO A O 1
ATOM 6371 N N . ILE A 1 784 ? 9.917 -41.106 -2.845 1.00 95.31 784 ILE A N 1
ATOM 6372 C CA . ILE A 1 784 ? 11.355 -41.030 -2.524 1.00 95.31 784 ILE A CA 1
ATOM 6373 C C . ILE A 1 784 ? 11.559 -40.700 -1.041 1.00 95.31 784 ILE A C 1
ATOM 6375 O O . ILE A 1 784 ? 12.331 -41.386 -0.372 1.00 95.31 784 ILE A O 1
ATOM 6379 N N . SER A 1 785 ? 10.826 -39.725 -0.495 1.00 93.25 785 SER A N 1
ATOM 6380 C CA . SER A 1 785 ? 10.866 -39.404 0.938 1.00 93.25 785 SER A CA 1
ATOM 6381 C C . SER A 1 785 ? 10.528 -40.615 1.811 1.00 93.25 785 SER A C 1
ATOM 6383 O O . SER A 1 785 ? 11.197 -40.867 2.812 1.00 93.25 785 SER A O 1
ATOM 6385 N N . PHE A 1 786 ? 9.518 -41.402 1.423 1.00 92.62 786 PHE 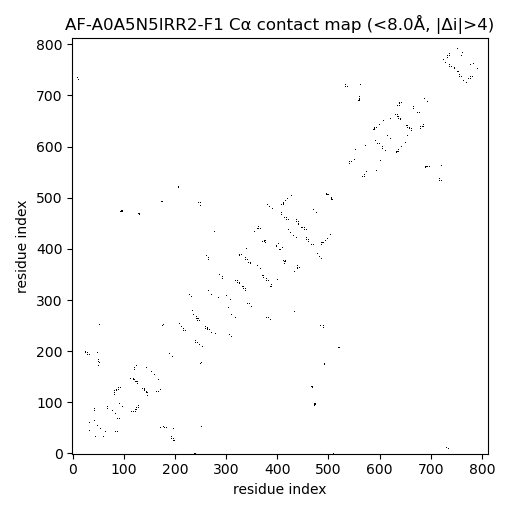A N 1
ATOM 6386 C CA . PHE A 1 786 ? 9.152 -42.621 2.149 1.00 92.62 786 PHE A CA 1
ATOM 6387 C C . PHE A 1 786 ? 10.192 -43.733 2.016 1.00 92.62 786 PHE A C 1
ATOM 6389 O O . PHE A 1 786 ? 10.401 -44.452 2.986 1.00 92.62 786 PHE A O 1
ATOM 6396 N N . ILE A 1 787 ? 10.873 -43.863 0.874 1.00 93.94 787 ILE A N 1
ATOM 6397 C CA . ILE A 1 787 ? 11.976 -44.821 0.715 1.00 93.94 787 ILE A CA 1
ATOM 6398 C C . ILE A 1 787 ? 13.074 -44.519 1.736 1.00 93.94 787 ILE A C 1
ATOM 6400 O O . ILE A 1 787 ? 13.476 -45.424 2.455 1.00 93.94 787 ILE A O 1
ATOM 6404 N N . TYR A 1 788 ? 13.498 -43.258 1.865 1.00 92.50 788 TYR A N 1
ATOM 6405 C CA . TYR A 1 788 ? 14.499 -42.861 2.864 1.00 92.50 788 TYR A CA 1
ATOM 6406 C C . TYR A 1 788 ? 14.028 -43.084 4.303 1.00 92.50 788 TYR A C 1
ATOM 6408 O O . TYR A 1 788 ? 14.808 -43.507 5.152 1.00 92.50 788 TYR A O 1
ATOM 6416 N N . LEU A 1 789 ? 12.748 -42.828 4.578 1.00 91.38 789 LEU A N 1
ATOM 6417 C CA . LEU A 1 789 ? 12.175 -43.067 5.897 1.00 91.38 789 LEU A CA 1
ATOM 6418 C C . LEU A 1 789 ? 12.155 -44.559 6.254 1.00 91.38 789 LEU A C 1
ATOM 6420 O O . LEU A 1 789 ? 12.483 -44.932 7.376 1.00 91.38 789 LEU A O 1
ATOM 6424 N N . ILE A 1 790 ? 11.762 -45.408 5.304 1.00 91.69 790 ILE A N 1
ATOM 6425 C CA . ILE A 1 790 ? 11.744 -46.862 5.475 1.00 91.69 790 ILE A CA 1
ATOM 6426 C C . ILE A 1 790 ? 13.177 -47.385 5.620 1.00 91.69 790 ILE A C 1
ATOM 6428 O O . ILE A 1 790 ? 13.424 -48.189 6.510 1.00 91.69 790 ILE A O 1
ATOM 6432 N N . ASP A 1 791 ? 14.120 -46.888 4.820 1.00 93.38 791 ASP A N 1
ATOM 6433 C CA . ASP A 1 791 ? 15.554 -47.185 4.939 1.00 93.38 791 ASP A CA 1
ATOM 6434 C C . ASP A 1 791 ? 16.059 -46.888 6.363 1.00 93.38 791 ASP A C 1
ATOM 6436 O O . ASP A 1 791 ? 16.621 -47.763 7.012 1.00 93.38 791 ASP A O 1
ATOM 6440 N N . ASP A 1 792 ? 15.729 -45.719 6.927 1.00 92.50 792 ASP A N 1
ATOM 6441 C CA . ASP A 1 792 ? 16.087 -45.372 8.312 1.00 92.50 792 ASP A CA 1
ATOM 6442 C C . ASP A 1 792 ? 15.418 -46.274 9.358 1.00 92.50 792 ASP A C 1
ATOM 6444 O O . ASP A 1 792 ? 16.024 -46.613 10.378 1.00 92.50 792 ASP A O 1
ATOM 6448 N N . ILE A 1 793 ? 14.170 -46.685 9.122 1.00 91.44 793 ILE A N 1
ATOM 6449 C CA . ILE A 1 793 ? 13.479 -47.641 9.993 1.00 91.44 793 ILE A CA 1
ATOM 6450 C C . ILE A 1 793 ? 14.216 -48.984 9.992 1.00 91.44 793 ILE A C 1
ATOM 6452 O O . ILE A 1 793 ? 14.434 -49.538 11.067 1.00 91.44 793 ILE A O 1
ATOM 6456 N N . PHE A 1 794 ? 14.606 -49.499 8.827 1.00 92.31 794 PHE A N 1
ATOM 6457 C CA . PHE A 1 794 ? 15.252 -50.808 8.703 1.00 92.31 794 PHE A CA 1
ATOM 6458 C C . PHE A 1 794 ? 16.712 -50.807 9.166 1.00 92.31 794 PHE A C 1
ATOM 6460 O O . PHE A 1 794 ? 17.134 -51.759 9.823 1.00 92.31 794 PHE A O 1
ATOM 6467 N N . ASP A 1 795 ? 17.465 -49.749 8.867 1.00 91.19 795 ASP A N 1
ATOM 6468 C CA . ASP A 1 795 ? 18.907 -49.703 9.119 1.00 91.19 795 ASP A CA 1
ATOM 6469 C C . ASP A 1 795 ? 19.264 -49.175 10.512 1.00 91.19 795 ASP A C 1
ATOM 6471 O O . ASP A 1 795 ? 20.287 -49.570 11.080 1.00 91.19 795 ASP A O 1
ATOM 6475 N N . VAL A 1 796 ? 18.456 -48.264 11.069 1.00 87.56 796 VAL A N 1
ATOM 6476 C CA . VAL A 1 796 ? 18.828 -47.505 12.277 1.00 87.56 796 VAL A CA 1
ATOM 6477 C C . VAL A 1 796 ? 17.987 -47.873 13.495 1.00 87.56 796 VAL A C 1
ATOM 6479 O O . VAL A 1 796 ? 18.520 -47.883 14.607 1.00 87.56 796 VAL A O 1
ATOM 6482 N N . TYR A 1 797 ? 16.687 -48.140 13.327 1.00 89.31 797 TYR A N 1
ATOM 6483 C CA . TYR A 1 797 ? 15.754 -48.135 14.461 1.00 89.31 797 TYR A CA 1
ATOM 6484 C C . TYR A 1 797 ? 15.082 -49.477 14.772 1.00 89.31 797 TYR A C 1
ATOM 6486 O O . TYR A 1 797 ? 15.078 -49.901 15.927 1.00 89.31 797 TYR A O 1
ATOM 6494 N N . GLY A 1 798 ? 14.481 -50.129 13.780 1.00 89.06 798 GLY A N 1
ATOM 6495 C CA . GLY A 1 798 ? 13.587 -51.264 13.990 1.00 89.06 798 GLY A CA 1
ATOM 6496 C C . GLY A 1 798 ? 14.309 -52.542 14.411 1.00 89.06 798 GLY A C 1
ATOM 6497 O O . GLY A 1 798 ? 15.352 -52.908 13.870 1.00 89.06 798 GLY A O 1
ATOM 6498 N N . THR A 1 799 ? 13.725 -53.274 15.357 1.00 93.69 799 THR A N 1
ATOM 6499 C CA . THR A 1 799 ? 14.169 -54.639 15.673 1.00 93.69 799 THR A CA 1
ATOM 6500 C C . THR A 1 799 ? 13.658 -55.637 14.632 1.00 93.69 799 THR A C 1
ATOM 6502 O O . THR A 1 799 ? 12.654 -55.397 13.967 1.00 93.69 799 THR A O 1
ATOM 6505 N N . LEU A 1 800 ? 14.309 -56.799 14.500 1.00 92.56 800 LEU A N 1
ATOM 6506 C CA . LEU A 1 800 ? 13.925 -57.814 13.507 1.00 92.56 800 LEU A CA 1
ATOM 6507 C C . LEU A 1 800 ? 12.440 -58.220 13.600 1.00 92.56 800 LEU A C 1
ATOM 6509 O O . LEU A 1 800 ? 11.785 -58.386 12.571 1.00 92.56 800 LEU A O 1
ATOM 6513 N N . ASP A 1 801 ? 11.902 -58.339 14.815 1.00 94.81 801 ASP A N 1
ATOM 6514 C CA . ASP A 1 801 ? 10.498 -58.697 15.038 1.00 94.81 801 ASP A CA 1
ATOM 6515 C C . ASP A 1 801 ? 9.548 -57.566 14.598 1.00 94.81 801 ASP A C 1
ATOM 6517 O O . ASP A 1 801 ? 8.553 -57.819 13.916 1.00 94.81 801 ASP A O 1
ATOM 6521 N N . GLU A 1 802 ? 9.874 -56.307 14.913 1.00 93.88 802 GLU A N 1
ATOM 6522 C CA . GLU A 1 802 ? 9.100 -55.129 14.488 1.00 93.88 802 GLU A CA 1
ATOM 6523 C C . GLU A 1 802 ? 9.138 -54.939 12.969 1.00 93.88 802 GLU A C 1
ATOM 6525 O O . GLU A 1 802 ? 8.101 -54.688 12.355 1.00 93.88 802 GLU A O 1
ATOM 6530 N N . LEU A 1 803 ? 10.309 -55.113 12.351 1.00 94.50 803 LEU A N 1
ATOM 6531 C CA . LEU A 1 803 ? 10.484 -55.025 10.901 1.00 94.50 803 LEU A CA 1
ATOM 6532 C C . LEU A 1 803 ? 9.741 -56.149 10.172 1.00 94.50 803 LEU A C 1
ATOM 6534 O O . LEU A 1 803 ? 9.174 -55.917 9.102 1.00 94.50 803 LEU A O 1
ATOM 6538 N N . THR A 1 804 ? 9.676 -57.348 10.760 1.00 93.12 804 THR A N 1
ATOM 6539 C CA . THR A 1 804 ? 8.879 -58.462 10.221 1.00 93.12 804 THR A CA 1
ATOM 6540 C C . THR A 1 804 ? 7.391 -58.111 10.234 1.00 93.12 804 THR A C 1
ATOM 6542 O O . THR A 1 804 ? 6.733 -58.206 9.198 1.00 93.12 804 THR A O 1
ATOM 6545 N N . LEU A 1 805 ? 6.871 -57.614 11.363 1.00 93.81 805 LEU A N 1
ATOM 6546 C CA . LEU A 1 805 ? 5.472 -57.183 11.480 1.00 93.81 805 LEU A CA 1
ATOM 6547 C C . LEU A 1 805 ? 5.139 -56.003 10.557 1.00 93.81 805 LEU A C 1
ATOM 6549 O O . LEU A 1 805 ? 4.073 -55.986 9.941 1.00 93.81 805 LEU A O 1
ATOM 6553 N N . PHE A 1 806 ? 6.044 -55.030 10.434 1.00 91.38 806 PHE A N 1
ATOM 6554 C CA . PHE A 1 806 ? 5.892 -53.895 9.525 1.00 91.38 806 PHE A CA 1
ATOM 6555 C C . PHE A 1 806 ? 5.835 -54.355 8.063 1.00 91.38 806 PHE A C 1
ATOM 6557 O O . PHE A 1 806 ? 4.937 -53.956 7.324 1.00 91.38 806 PHE A O 1
ATOM 6564 N N . THR A 1 807 ? 6.728 -55.263 7.661 1.00 93.00 807 THR A N 1
ATOM 6565 C CA . THR A 1 807 ? 6.743 -55.842 6.307 1.00 93.00 807 THR A CA 1
ATOM 6566 C C . THR A 1 807 ? 5.468 -56.636 6.023 1.00 93.00 807 THR A C 1
ATOM 6568 O O . THR A 1 807 ? 4.886 -56.517 4.947 1.00 93.00 807 THR A O 1
ATOM 6571 N N . GLU A 1 808 ? 4.987 -57.424 6.988 1.00 93.94 808 GLU A N 1
ATOM 6572 C CA . GLU A 1 808 ? 3.703 -58.121 6.870 1.00 93.94 808 GLU A CA 1
ATOM 6573 C C . GLU A 1 808 ? 2.527 -57.152 6.732 1.00 93.94 808 GLU A C 1
ATOM 6575 O O . GLU A 1 808 ? 1.609 -57.432 5.966 1.00 93.94 808 GLU A O 1
ATOM 6580 N N . ALA A 1 809 ? 2.541 -56.024 7.448 1.00 91.38 809 ALA A N 1
ATOM 6581 C CA . ALA A 1 809 ? 1.497 -55.009 7.360 1.00 91.38 809 ALA A CA 1
ATOM 6582 C C . ALA A 1 809 ? 1.478 -54.306 5.995 1.00 91.38 809 ALA A C 1
ATOM 6584 O O . ALA A 1 809 ? 0.398 -54.081 5.465 1.00 91.38 809 ALA A O 1
ATOM 6585 N N . VAL A 1 810 ? 2.645 -54.007 5.414 1.00 87.31 810 VAL A N 1
ATOM 6586 C CA . VAL A 1 810 ? 2.758 -53.429 4.061 1.00 87.31 810 VAL A CA 1
ATOM 6587 C C . VAL A 1 810 ? 2.304 -54.417 2.977 1.00 87.31 810 VAL A C 1
ATOM 6589 O O . VAL A 1 810 ? 1.796 -54.000 1.941 1.00 87.31 810 VAL A O 1
ATOM 6592 N N . ASN A 1 811 ? 2.467 -55.723 3.211 1.00 88.94 811 ASN A N 1
ATOM 6593 C CA . ASN A 1 811 ? 2.061 -56.777 2.276 1.00 88.94 811 ASN A CA 1
ATOM 6594 C C . ASN A 1 811 ? 0.564 -57.141 2.332 1.00 88.94 811 ASN A C 1
ATOM 6596 O O . ASN A 1 811 ? 0.115 -57.943 1.509 1.00 88.94 811 ASN A O 1
ATOM 6600 N N . ARG A 1 812 ? -0.188 -56.626 3.311 1.00 84.00 812 ARG A N 1
ATOM 6601 C CA . ARG A 1 812 ? -1.646 -56.803 3.414 1.00 84.00 812 ARG A CA 1
ATOM 6602 C C . ARG A 1 812 ? -2.369 -55.723 2.632 1.00 84.00 812 ARG A C 1
ATOM 6604 O O . ARG A 1 812 ? -3.389 -56.084 2.004 1.00 84.00 812 ARG A O 1
#

Foldseek 3Di:
DVVVLPDDDADDDVVVVVVLVVLLVVLLVVLQVCLQVDDLVCNLVSCVLCVLLLVCVSCVVSLVVNLVVLLVCLVVVVQDPQLLRLLSNLQSNLLVLHDDDPCSCVSVPPPPCLLPCLNSLLSLLLSLLLAFPPVVVSVVSNVVSLVSLVVVLVVCVVDPCSVVSVCCSVARPLLAQSLLRNVVCLVPDDDDDPSNVSSSSSSQSVLQVLLVLVSVLVVVQVVVLVVLVLCVVCVQFDDCLPLLLVLLSRLQSDSVCSVVSSLLSLLSSLLRRVLSCLQPNDDLVLLVLLLVCLLVLDLVPCPPHDPSSNSSSVSLSVSLVVLQVVLCVPQVDRCSVLLSLLSSQLSVLSSVQSVCLVVVNQDALVVCLVSLLSVLCQLNSLSSSQSSVNPLDDPVVSVCSSVVVNDLLSSLLSSLLSLLLLLDAPVLVVSPRSGHHSLVNVCVVVPPDDSVNSSVVSVVVSSNSSSSLSCQLSHPPNSGDNSSSSSSSSSSSCRCQSRVADPVSDRVSVVVSVCCSNPVRVCVVVVVVLVVVLVVLLVVLLVVLQPDDPCNLVVCVLCLLLLNCVSRVVSLCVNLVVLLVPPDDDPDDLLVLLSNLQ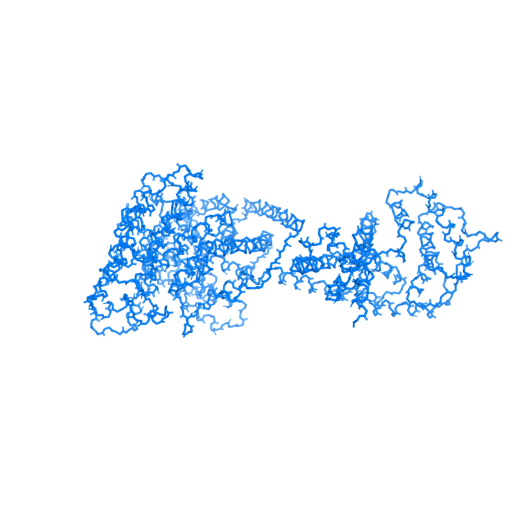SNVVVPHDDDPCSQVVQADPVRDGDDDDDDPSVLSSLLSLLLSLVSDDPPNVSSVVSNVVSLVVLVVNLVPDDPLSNLVSVCSNVARSVNHQSNVSNVNVVSNPVPPPDPDPSSVSVVVSSVSVNVSLVVLLSVLLSVQVVVLVVVVVCVVCVQADDCLVVLLVVLCSVCVPSVCSVVSSVSSVVSSVVRVVVSCVPPNDDPVRNVVVVVVVVD

InterPro domains:
  IPR001906 Terpene synthase, N-terminal domain [PF01397] (20-165)
  IPR001906 Terpene synthase, N-terminal domain [PF01397] (528-668)
  IPR005630 Terpene synthase, metal-binding domain [PF03936] (226-467)
  IPR005630 Terpene synthase, metal-binding domain [PF03936] (742-812)
  IPR008930 Terpenoid cyclases/protein prenyltransferase alpha-alpha toroid [SSF48239] (17-194)
  IPR008930 Terpenoid cyclases/protein prenyltransferase alpha-alpha toroid [SSF48239] (527-699)
  IPR008949 Isoprenoid synthase domain superfamily [G3DSA:1.10.600.10] (210-520)
  IPR008949 Isoprenoid synthase domain superfamily [G3DSA:1.10.600.10] (726-812)
  IPR008949 Isoprenoid synthase domain superfamily [SSF48576] (198-514)
  IPR008949 Isoprenoid synthase domain superfamily [SSF48576] (713-812)
  IPR034741 Terpene cyclase-like 1, C-terminal domain [SFLDG01019] (201-521)
  IPR036965 Terpene synthase, N-terminal domain superfamily [G3DSA:1.50.10.130] (23-209)
  IPR036965 Terpene synthase, N-terminal domain superfamily [G3DSA:1.50.10.130] (521-724)
  IPR044814 Terpene cyclases, class 1, plant [cd00684] (3-520)
  IPR050148 Terpene synthase-like [PTHR31225] (32-505)